Protein AF-0000000074540318 (afdb_homodimer)

Organism: Archaeoglobus fulgidus (strain ATCC 49558 / DSM 4304 / JCM 9628 / NBRC 100126 / VC-16) (NCBI:txid224325)

Solvent-accessible surface area (backbone atoms only — not comparable to full-atom values): 67416 Å² total; per-residue (Å²): 85,68,47,46,51,50,55,32,43,54,55,41,42,74,72,72,42,53,52,54,61,56,44,76,22,81,45,58,67,48,43,40,53,49,42,64,71,68,35,70,42,22,25,42,31,48,32,34,82,81,57,82,61,42,70,82,70,64,23,58,45,71,75,38,68,46,64,68,49,42,45,53,50,45,54,56,34,54,66,41,86,73,43,70,27,36,30,44,27,55,61,73,80,90,49,50,46,24,31,42,28,33,26,63,40,97,45,56,34,48,30,36,38,38,30,40,37,66,61,38,38,75,66,60,62,34,59,30,56,38,54,63,70,58,50,70,66,54,36,49,48,40,53,61,67,26,77,62,31,52,51,37,74,51,44,97,90,40,40,30,24,59,67,41,53,34,49,53,56,50,47,45,42,55,51,35,65,76,61,31,48,40,33,35,40,31,56,43,24,31,25,28,71,75,40,53,36,34,66,31,47,43,36,29,35,45,89,68,82,81,72,90,67,89,76,61,85,58,65,63,74,80,64,50,53,21,37,30,35,34,39,33,43,88,49,61,87,38,52,24,12,18,20,54,51,39,24,59,72,52,52,37,78,46,49,66,36,36,17,24,74,86,44,64,60,50,99,88,30,61,31,27,62,40,77,68,68,46,86,66,81,46,41,29,36,38,37,39,44,59,50,90,55,39,54,62,51,52,50,42,37,46,75,63,57,32,45,32,37,31,32,36,34,54,66,27,64,92,49,41,72,68,14,37,53,53,46,53,49,47,48,51,54,27,59,74,60,65,28,46,38,35,8,40,42,21,33,29,39,39,28,46,80,53,12,46,49,50,41,48,61,93,73,74,88,50,33,69,28,32,36,19,37,42,18,39,36,30,63,58,52,55,54,55,43,53,79,33,25,73,60,22,31,34,39,37,40,13,26,26,69,32,74,59,42,39,72,54,36,50,51,56,44,45,73,66,34,86,56,32,55,23,38,38,34,41,38,72,75,72,94,49,38,39,53,40,44,51,51,49,46,69,46,88,54,52,41,34,37,30,66,44,67,67,68,72,88,69,87,51,86,40,95,40,72,53,48,43,66,59,42,73,56,55,52,49,50,22,44,30,62,76,30,25,37,26,72,36,89,45,71,67,50,44,52,44,34,45,44,44,61,59,44,34,58,59,32,86,49,56,25,34,39,39,38,18,59,34,64,62,54,23,39,44,32,50,34,33,34,51,74,60,76,37,38,73,30,63,76,43,70,69,49,48,55,53,50,57,69,46,31,48,89,62,59,84,88,51,74,42,28,56,41,45,64,27,30,72,67,62,33,56,67,42,60,61,53,50,52,52,48,50,69,70,29,85,51,35,19,31,36,42,34,36,64,49,63,74,27,41,74,72,73,45,50,76,53,49,79,56,72,75,49,78,44,22,58,34,30,21,45,72,45,67,46,72,71,43,35,54,42,48,53,46,24,34,61,33,41,36,39,70,23,65,38,53,52,57,37,41,53,27,47,42,36,38,38,46,34,34,58,57,77,100,87,68,46,46,51,50,55,32,44,52,55,41,42,74,73,72,42,52,53,55,62,56,44,76,21,80,45,57,66,48,43,39,54,49,42,63,70,68,37,70,42,22,26,41,31,50,31,33,84,81,56,81,60,42,68,83,72,65,22,56,44,70,75,38,68,48,65,68,50,42,45,53,48,44,53,57,34,55,65,39,87,73,43,69,24,34,32,42,24,57,62,73,79,88,46,52,48,24,30,43,28,33,28,63,40,95,44,58,32,49,32,36,36,39,31,42,36,66,60,39,37,75,65,61,61,33,58,30,55,38,56,62,69,59,51,72,67,54,36,50,48,42,53,60,68,26,75,61,31,52,52,38,72,50,45,97,90,38,40,30,25,59,67,40,52,34,50,53,53,49,47,44,43,53,52,35,65,75,61,30,49,40,32,34,40,30,57,42,24,32,26,28,69,74,39,52,36,33,68,30,45,44,35,28,35,45,88,67,84,83,72,89,69,88,76,63,86,58,63,63,74,79,63,49,54,20,36,30,32,34,41,32,44,86,51,59,87,38,53,24,12,18,20,52,51,39,26,61,73,51,52,36,78,48,48,66,37,36,17,25,74,88,45,63,60,50,97,86,30,62,32,28,64,38,77,68,67,45,88,66,81,44,40,29,36,39,37,40,45,59,49,87,54,40,52,62,51,51,51,43,37,46,74,61,58,32,46,32,38,31,32,39,35,55,64,26,66,91,48,41,73,68,14,37,52,54,46,52,50,47,48,51,53,26,59,75,59,65,28,45,39,35,8,41,42,21,32,29,39,38,29,48,82,53,11,48,49,50,39,48,61,93,74,73,89,50,34,70,26,31,35,19,37,42,17,40,36,31,64,57,52,54,54,57,44,52,80,34,26,73,59,21,30,33,38,38,40,14,25,26,68,31,73,59,42,39,71,53,36,50,50,54,44,46,74,66,34,85,56,32,55,21,40,39,32,41,38,71,77,72,94,49,37,38,54,40,44,52,51,49,47,70,47,86,54,52,42,35,37,31,64,45,65,69,66,70,86,68,88,56,86,39,95,40,72,53,48,44,66,59,41,73,57,55,51,48,50,22,44,31,62,75,30,24,37,28,74,37,88,46,71,66,50,44,52,45,34,45,44,44,60,58,44,34,58,59,32,86,50,57,24,34,39,38,37,17,58,32,64,63,55,23,40,42,32,50,34,33,34,50,75,61,75,38,37,74,28,63,77,43,69,68,49,48,55,52,50,57,69,46,31,47,88,61,60,82,89,49,75,44,29,56,42,44,64,27,30,72,67,60,33,56,66,42,61,61,53,50,52,51,47,50,70,69,28,86,50,35,20,30,36,41,33,37,63,51,63,75,29,39,75,72,73,46,51,76,53,49,78,56,70,75,49,79,46,24,59,36,32,20,44,71,45,68,46,69,71,42,36,53,42,48,54,45,24,34,61,33,40,36,38,72,24,67,38,53,52,56,37,42,52,27,48,42,38,38,38,45,34,34,57,56,76,99

Structure (mmCIF, N/CA/C/O backbone):
data_AF-0000000074540318-model_v1
#
loop_
_entity.id
_entity.type
_entity.pdbx_description
1 polymer 'acetate--CoA ligase (ADP-forming)'
#
loop_
_atom_site.group_PDB
_atom_site.id
_atom_site.type_symbol
_atom_site.label_atom_id
_atom_site.label_alt_id
_atom_site.label_comp_id
_atom_site.label_asym_id
_atom_site.label_entity_id
_atom_site.label_seq_id
_atom_site.pdbx_PDB_ins_code
_atom_site.Cartn_x
_atom_site.Cartn_y
_atom_site.Cartn_z
_atom_site.occupancy
_atom_site.B_iso_or_equiv
_atom_site.auth_seq_id
_atom_site.auth_comp_id
_atom_site.auth_asym_id
_atom_site.auth_atom_id
_atom_site.pdbx_PDB_model_num
ATOM 1 N N . MET A 1 1 ? -36.125 20.5 12.312 1 86.62 1 MET A N 1
ATOM 2 C CA . MET A 1 1 ? -36.188 21.875 12.773 1 86.62 1 MET A CA 1
ATOM 3 C C . MET A 1 1 ? -34.812 22.375 13.211 1 86.62 1 MET A C 1
ATOM 5 O O . MET A 1 1 ? -34.125 21.734 14.008 1 86.62 1 MET A O 1
ATOM 9 N N . LEU A 1 2 ? -34.438 23.438 12.648 1 88.69 2 LEU A N 1
ATOM 10 C CA . LEU A 1 2 ? -33.188 24.094 13.055 1 88.69 2 LEU A CA 1
ATOM 11 C C . LEU A 1 2 ? -33.406 24.953 14.305 1 88.69 2 LEU A C 1
ATOM 13 O O . LEU A 1 2 ? -34.312 25.781 14.336 1 88.69 2 LEU A O 1
ATOM 17 N N . LEU A 1 3 ? -32.625 24.672 15.273 1 91.62 3 LEU A N 1
ATOM 18 C CA . LEU A 1 3 ? -32.719 25.453 16.5 1 91.62 3 LEU A CA 1
ATOM 19 C C . LEU A 1 3 ? -31.922 26.75 16.375 1 91.62 3 LEU A C 1
ATOM 21 O O . LEU A 1 3 ? -30.906 26.781 15.695 1 91.62 3 LEU A O 1
ATOM 25 N N . LEU A 1 4 ? -32.469 27.703 17.031 1 90.62 4 LEU A N 1
ATOM 26 C CA . LEU A 1 4 ? -31.641 28.891 17.172 1 90.62 4 LEU A CA 1
ATOM 27 C C . LEU A 1 4 ? -30.469 28.641 18.094 1 90.62 4 LEU A C 1
ATOM 29 O O . LEU A 1 4 ? -30.484 27.688 18.891 1 90.62 4 LEU A O 1
ATOM 33 N N . GLU A 1 5 ? -29.469 29.453 18.031 1 91.5 5 GLU A N 1
ATOM 34 C CA . GLU A 1 5 ? -28.234 29.203 18.781 1 91.5 5 GLU A CA 1
ATOM 35 C C . GLU A 1 5 ? -28.5 29.172 20.281 1 91.5 5 GLU A C 1
ATOM 37 O O . GLU A 1 5 ? -27.953 28.328 21 1 91.5 5 GLU A O 1
ATOM 42 N N . HIS A 1 6 ? -29.328 30.141 20.812 1 92.38 6 HIS A N 1
ATOM 43 C CA . HIS A 1 6 ? -29.609 30.156 22.234 1 92.38 6 HIS A CA 1
ATOM 44 C C . HIS A 1 6 ? -30.375 28.922 22.672 1 92.38 6 HIS A C 1
ATOM 46 O O . HIS A 1 6 ? -30.188 28.422 23.781 1 92.38 6 HIS A O 1
ATOM 52 N N . GLU A 1 7 ? -31.203 28.391 21.828 1 95 7 GLU A N 1
ATOM 53 C CA . GLU A 1 7 ? -31.922 27.156 22.109 1 95 7 GLU A CA 1
ATOM 54 C C . GLU A 1 7 ? -30.969 25.953 22.125 1 95 7 GLU A C 1
ATOM 56 O O . GLU A 1 7 ? -31.109 25.062 22.969 1 95 7 GLU A O 1
ATOM 61 N N . SER A 1 8 ? -30.125 25.969 21.109 1 95.31 8 SER A N 1
ATOM 62 C CA . SER A 1 8 ? -29.125 24.891 21.031 1 95.31 8 SER A CA 1
ATOM 63 C C . SER A 1 8 ? -28.266 24.844 22.281 1 95.31 8 SER A C 1
ATOM 65 O O . SER A 1 8 ? -28.047 23.766 22.844 1 95.31 8 SER A O 1
ATOM 67 N N . LYS A 1 9 ? -27.781 25.938 22.734 1 96.19 9 LYS A N 1
ATOM 68 C CA . LYS A 1 9 ? -26.906 25.984 23.922 1 96.19 9 LYS A CA 1
ATOM 69 C C . LYS A 1 9 ? -27.672 25.625 25.188 1 96.19 9 LYS A C 1
ATOM 71 O O . LYS A 1 9 ? -27.141 24.938 26.062 1 96.19 9 LYS A O 1
ATOM 76 N N . 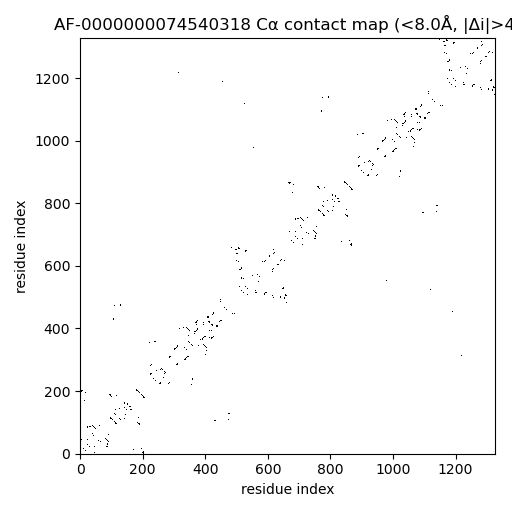ALA A 1 10 ? -28.891 26.094 25.281 1 95.62 10 ALA A N 1
ATOM 77 C CA . ALA A 1 10 ? -29.719 25.719 26.422 1 95.62 10 ALA A CA 1
ATOM 78 C C . ALA A 1 10 ? -29.906 24.203 26.469 1 95.62 10 ALA A C 1
ATOM 80 O O . ALA A 1 10 ? -29.891 23.594 27.547 1 95.62 10 ALA A O 1
ATOM 81 N N . LEU A 1 11 ? -30.109 23.688 25.344 1 96.19 11 LEU A N 1
ATOM 82 C CA . LEU A 1 11 ? -30.281 22.234 25.219 1 96.19 11 LEU A CA 1
ATOM 83 C C . LEU A 1 11 ? -29.031 21.516 25.703 1 96.19 11 LEU A C 1
ATOM 85 O O . LEU A 1 11 ? -29.109 20.531 26.453 1 96.19 11 LEU A O 1
ATOM 89 N N . LEU A 1 12 ? -27.875 21.922 25.281 1 97.31 12 LEU A N 1
ATOM 90 C CA . LEU A 1 12 ? -26.609 21.312 25.672 1 97.31 12 LEU A CA 1
ATOM 91 C C . LEU A 1 12 ? -26.406 21.422 27.172 1 97.31 12 LEU A C 1
ATOM 93 O O . LEU A 1 12 ? -25.938 20.469 27.812 1 97.31 12 LEU A O 1
ATOM 97 N N . GLU A 1 13 ? -26.734 22.547 27.734 1 96.62 13 GLU A N 1
ATOM 98 C CA . GLU A 1 13 ? -26.547 22.797 29.172 1 96.62 13 GLU A CA 1
ATOM 99 C C . GLU A 1 13 ? -27.422 21.859 30 1 96.62 13 GLU A C 1
ATOM 101 O O . GLU A 1 13 ? -27.031 21.469 31.109 1 96.62 13 GLU A O 1
ATOM 106 N N . LYS A 1 14 ? -28.516 21.516 29.484 1 96.38 14 LYS A N 1
ATOM 107 C CA . LYS A 1 14 ? -29.375 20.547 30.141 1 96.38 14 LYS A CA 1
ATOM 108 C C . LYS A 1 14 ? -28.641 19.25 30.406 1 96.38 14 LYS A C 1
ATOM 110 O O . LYS A 1 14 ? -28.969 18.516 31.344 1 96.38 14 LYS A O 1
ATOM 115 N N . TYR A 1 15 ? -27.734 18.953 29.641 1 96.56 15 TYR A N 1
ATOM 116 C CA . TYR A 1 15 ? -27.016 17.688 29.75 1 96.56 15 TYR A CA 1
ATOM 117 C C . TYR A 1 15 ? -25.625 17.906 30.344 1 96.56 15 TYR A C 1
ATOM 119 O O . TYR A 1 15 ? -24.75 17.031 30.219 1 96.56 15 TYR A O 1
ATOM 127 N N . GLY A 1 16 ? -25.344 19.031 30.875 1 95.44 16 GLY A N 1
ATOM 128 C CA . GLY A 1 16 ? -24.109 19.297 31.578 1 95.44 16 GLY A CA 1
ATOM 129 C C . GLY A 1 16 ? -22.969 19.719 30.672 1 95.44 16 GLY A C 1
ATOM 130 O O . GLY A 1 16 ? -21.812 19.672 31.062 1 95.44 16 GLY A O 1
ATOM 131 N N . ILE A 1 17 ? -23.266 20.062 29.469 1 97.06 17 ILE A N 1
ATOM 132 C CA . ILE A 1 17 ? -22.234 20.562 28.562 1 97.06 17 ILE A CA 1
ATOM 133 C C . ILE A 1 17 ? -22.094 22.062 28.734 1 97.06 17 ILE A C 1
ATOM 135 O O . ILE A 1 17 ? -23.078 22.812 28.578 1 97.06 17 ILE A O 1
ATOM 139 N N . LYS A 1 18 ? -20.922 22.469 29.031 1 96.19 18 LYS A N 1
ATOM 140 C CA . LYS A 1 18 ? -20.672 23.875 29.266 1 96.19 18 LYS A CA 1
ATOM 141 C C . LYS A 1 18 ? -20.672 24.672 27.953 1 96.19 18 LYS A C 1
ATOM 143 O O . LYS A 1 18 ? -20 24.281 27 1 96.19 18 LYS A O 1
ATOM 148 N N . THR A 1 19 ? -21.422 25.75 27.906 1 96.38 19 THR A N 1
ATOM 149 C CA . THR A 1 19 ? -21.469 26.641 26.75 1 96.38 19 THR A CA 1
ATOM 150 C C . THR A 1 19 ? -21.234 28.094 27.156 1 96.38 19 THR A C 1
ATOM 152 O O . THR A 1 19 ? -21.219 28.406 28.344 1 96.38 19 THR A O 1
ATOM 155 N N . ALA A 1 20 ? -20.938 28.891 26.141 1 93.12 20 ALA A N 1
ATOM 156 C CA . ALA A 1 20 ? -20.953 30.328 26.391 1 93.12 20 ALA A CA 1
ATOM 157 C C . ALA A 1 20 ? -22.375 30.828 26.656 1 93.12 20 ALA A C 1
ATOM 159 O O . ALA A 1 20 ? -23.297 30.516 25.906 1 93.12 20 ALA A O 1
ATOM 160 N N . LYS A 1 21 ? -22.547 31.484 27.75 1 91 21 LYS A N 1
ATOM 161 C CA . LYS A 1 21 ? -23.859 32.062 28.031 1 91 21 LYS A CA 1
ATOM 162 C C . LYS A 1 21 ? -24.391 32.812 26.797 1 91 21 LYS A C 1
ATOM 164 O O . LYS A 1 21 ? -23.656 33.469 26.094 1 91 21 LYS A O 1
ATOM 169 N N . CYS A 1 22 ? -25.609 32.594 26.516 1 92.88 22 CYS A N 1
ATOM 170 C CA . CYS A 1 22 ? -26.219 33.156 25.328 1 92.88 22 CYS A CA 1
ATOM 171 C C . CYS A 1 22 ? -27.594 33.688 25.625 1 92.88 22 CYS A C 1
ATOM 173 O O . CYS A 1 22 ? -28.516 32.969 26 1 92.88 22 CYS A O 1
ATOM 175 N N . ILE A 1 23 ? -27.75 34.969 25.453 1 94.94 23 ILE A N 1
ATOM 176 C CA . ILE A 1 23 ? -29.031 35.625 25.703 1 94.94 23 ILE A CA 1
ATOM 177 C C . ILE A 1 23 ? -29.594 36.188 24.406 1 94.94 23 ILE A C 1
ATOM 179 O O . ILE A 1 23 ? -28.969 37.031 23.75 1 94.94 23 ILE A O 1
ATOM 183 N N . PHE A 1 24 ? -30.719 35.688 24.094 1 96 24 PHE A N 1
ATOM 184 C CA . PHE A 1 24 ? -31.406 36.125 22.891 1 96 24 PHE A CA 1
ATOM 185 C C . PHE A 1 24 ? -32.156 37.438 23.156 1 96 24 PHE A C 1
ATOM 187 O O . PHE A 1 24 ? -32.969 37.531 24.094 1 96 24 PHE A O 1
ATOM 194 N N . CYS A 1 25 ? -31.953 38.438 22.266 1 97 25 CYS A N 1
ATOM 195 C CA . CYS A 1 25 ? -32.562 39.75 22.438 1 97 25 CYS A CA 1
ATOM 196 C C . CYS A 1 25 ? -33.281 40.156 21.172 1 97 25 CYS A C 1
ATOM 198 O O . CYS A 1 25 ? -32.75 40.062 20.062 1 97 25 CYS A O 1
ATOM 200 N N . GLU A 1 26 ? -34.438 40.719 21.359 1 94.81 26 GLU A N 1
ATOM 201 C CA . GLU A 1 26 ? -35.25 41.188 20.234 1 94.81 26 GLU A CA 1
ATOM 202 C C . GLU A 1 26 ? -35.188 42.719 20.109 1 94.81 26 GLU A C 1
ATOM 204 O O . GLU A 1 26 ? -35.594 43.25 19.078 1 94.81 26 GLU A O 1
ATOM 209 N N . THR A 1 27 ? -34.781 43.344 21.219 1 95.19 27 THR A N 1
ATOM 210 C CA . THR A 1 27 ? -34.75 44.812 21.219 1 95.19 27 THR A CA 1
ATOM 211 C C . THR A 1 27 ? -33.375 45.312 21.672 1 95.19 27 THR A C 1
ATOM 213 O O . THR A 1 27 ? -32.625 44.562 22.297 1 95.19 27 THR A O 1
ATOM 216 N N . GLU A 1 28 ? -33.188 46.531 21.344 1 95.75 28 GLU A N 1
ATOM 217 C CA . GLU A 1 28 ? -31.953 47.188 21.719 1 95.75 28 GLU A CA 1
ATOM 218 C C . GLU A 1 28 ? -31.797 47.25 23.25 1 95.75 28 GLU A C 1
ATOM 220 O O . GLU A 1 28 ? -30.703 47 23.766 1 95.75 28 GLU A O 1
ATOM 225 N N . GLU A 1 29 ? -32.844 47.531 23.906 1 95.69 29 GLU A N 1
ATOM 226 C CA . GLU A 1 29 ? -32.812 47.625 25.359 1 95.69 29 GLU A CA 1
ATOM 227 C C . GLU A 1 29 ? -32.5 46.281 26 1 95.69 29 GLU A C 1
ATOM 229 O O . GLU A 1 29 ? -31.766 46.219 26.984 1 95.69 29 GLU A O 1
ATOM 234 N N . GLN A 1 30 ? -33 45.344 25.453 1 96.5 30 GLN A N 1
ATOM 235 C CA . GLN A 1 30 ? -32.75 44 25.953 1 96.5 30 GLN A CA 1
ATOM 236 C C . GLN A 1 30 ? -31.266 43.625 25.766 1 96.5 30 GLN A C 1
ATOM 238 O O . GLN A 1 30 ? -30.672 43 26.641 1 96.5 30 GLN A O 1
ATOM 243 N N . ALA A 1 31 ? -30.719 43.969 24.672 1 97.44 31 ALA A N 1
ATOM 244 C CA . ALA A 1 31 ? -29.328 43.688 24.375 1 97.44 31 ALA A CA 1
ATOM 245 C C . ALA A 1 31 ? -28.391 44.406 25.359 1 97.44 31 ALA A C 1
ATOM 247 O O . ALA A 1 31 ? -27.406 43.812 25.812 1 97.44 31 ALA A O 1
ATOM 248 N N . VAL A 1 32 ? -28.734 45.625 25.625 1 97 32 VAL A N 1
ATOM 249 C CA . VAL A 1 32 ? -27.953 46.375 26.578 1 97 32 VAL A CA 1
ATOM 250 C C . VAL A 1 32 ? -28.031 45.75 27.953 1 97 32 VAL A C 1
ATOM 252 O O . VAL A 1 32 ? -27.031 45.625 28.656 1 97 32 VAL A O 1
ATOM 255 N N . LYS A 1 33 ? -29.219 45.406 28.359 1 96.88 33 LYS A N 1
ATOM 256 C CA . LYS A 1 33 ? -29.406 44.75 29.656 1 96.88 33 LYS A CA 1
ATOM 257 C C . LYS A 1 33 ? -28.609 43.438 29.719 1 96.88 33 LYS A C 1
ATOM 259 O O . LYS A 1 33 ? -27.984 43.156 30.75 1 96.88 33 LYS A O 1
ATOM 264 N N . ALA A 1 34 ? -28.703 42.719 28.703 1 96.75 34 ALA A N 1
ATOM 265 C CA . ALA A 1 34 ? -27.984 41.438 28.625 1 96.75 34 ALA A CA 1
ATOM 266 C C . ALA A 1 34 ? -26.469 41.656 28.734 1 96.75 34 ALA A C 1
ATOM 268 O O . ALA A 1 34 ? -25.781 40.938 29.422 1 96.75 34 ALA A O 1
ATOM 269 N N . ALA A 1 35 ? -25.938 42.594 28.062 1 97 35 ALA A N 1
ATOM 270 C CA . ALA A 1 35 ? -24.516 42.906 28.062 1 97 35 ALA A CA 1
ATOM 271 C C . ALA A 1 35 ? -24.047 43.281 29.469 1 97 35 ALA A C 1
ATOM 273 O O . ALA A 1 35 ? -22.953 42.875 29.891 1 97 35 ALA A O 1
ATOM 274 N N . LYS A 1 36 ? -24.875 44.031 30.156 1 95.62 36 LYS A N 1
ATOM 275 C CA . LYS A 1 36 ? -24.547 44.438 31.531 1 95.62 36 LYS A CA 1
ATOM 276 C C . LYS A 1 36 ? -24.531 43.219 32.469 1 95.62 36 LYS A C 1
ATOM 278 O O . LYS A 1 36 ? -23.688 43.125 33.344 1 95.62 36 LYS A O 1
ATOM 283 N N . GLU A 1 37 ? -25.453 42.406 32.219 1 94.94 37 GLU A N 1
ATOM 284 C CA . GLU A 1 37 ? -25.531 41.188 33 1 94.94 37 GLU A CA 1
ATOM 285 C C . GLU A 1 37 ? -24.312 40.312 32.812 1 94.94 37 GLU A C 1
ATOM 287 O O . GLU A 1 37 ? -23.781 39.75 33.75 1 94.94 37 GLU A O 1
ATOM 292 N N . ILE A 1 38 ? -23.844 40.125 31.625 1 94.31 38 ILE A N 1
ATOM 293 C CA . ILE A 1 38 ? -22.734 39.25 31.25 1 94.31 38 ILE A CA 1
ATOM 294 C C . ILE A 1 38 ? -21.406 39.906 31.625 1 94.31 38 ILE A C 1
ATOM 296 O O . ILE A 1 38 ? -20.484 39.25 32.094 1 94.31 38 ILE A O 1
ATOM 300 N N . GLY A 1 39 ? -21.359 41.188 31.453 1 94.12 39 GLY A N 1
ATOM 301 C CA . GLY A 1 39 ? -20.125 41.938 31.641 1 94.12 39 GLY A CA 1
ATOM 302 C C . GLY A 1 39 ? -19.344 42.156 30.359 1 94.12 39 GLY A C 1
ATOM 303 O O . GLY A 1 39 ? -19.219 41.219 29.547 1 94.12 39 GLY A O 1
ATOM 304 N N . PHE A 1 40 ? -18.797 43.312 30.109 1 93.31 40 PHE A N 1
ATOM 305 C CA . PHE A 1 40 ? -18.062 43.656 28.906 1 93.31 40 PHE A CA 1
ATOM 306 C C . PHE A 1 40 ? -16.656 43.094 28.938 1 93.31 40 PHE A C 1
ATOM 308 O O . PHE A 1 40 ? -16.078 42.906 30.016 1 93.31 40 PHE A O 1
ATOM 315 N N . PRO A 1 41 ? -15.906 42.719 27.875 1 94.88 41 PRO A N 1
ATOM 316 C CA . PRO A 1 41 ? -16.484 42.844 26.531 1 94.88 41 PRO A CA 1
ATOM 317 C C . PRO A 1 41 ? -17.422 41.688 26.188 1 94.88 41 PRO A C 1
ATOM 319 O O . PRO A 1 41 ? -17.312 40.594 26.766 1 94.88 41 PRO A O 1
ATOM 322 N N . VAL A 1 42 ? -18.375 41.969 25.281 1 95.81 42 VAL A N 1
ATOM 323 C CA . VAL A 1 42 ? -19.328 40.938 24.891 1 95.81 42 VAL A CA 1
ATOM 324 C C . VAL A 1 42 ? -19.234 40.688 23.391 1 95.81 42 VAL A C 1
ATOM 326 O O . VAL A 1 42 ? -18.594 41.438 22.656 1 95.81 42 VAL A O 1
ATOM 329 N N . VAL A 1 43 ? -19.734 39.5 22.984 1 95.25 43 VAL A N 1
ATOM 330 C CA . VAL A 1 43 ? -19.875 39.125 21.578 1 95.25 43 VAL A CA 1
ATOM 331 C C . VAL A 1 43 ? -21.359 39.188 21.188 1 95.25 43 VAL A C 1
ATOM 333 O O . VAL A 1 43 ? -22.234 38.75 21.938 1 95.25 43 VAL A O 1
ATOM 336 N N . MET A 1 44 ? -21.641 39.781 20.078 1 95.38 44 MET A N 1
ATOM 337 C CA . MET A 1 44 ? -23 39.875 19.578 1 95.38 44 MET A CA 1
ATOM 338 C C . MET A 1 44 ? -23.125 39.188 18.219 1 95.38 44 MET A C 1
ATOM 340 O O . MET A 1 44 ? -22.297 39.406 17.328 1 95.38 44 MET A O 1
ATOM 344 N N . LYS A 1 45 ? -24.094 38.281 18.109 1 94.06 45 LYS A N 1
ATOM 345 C CA . LYS A 1 45 ? -24.312 37.5 16.891 1 94.06 45 LYS A CA 1
ATOM 346 C C . LYS A 1 45 ? -25.766 37.625 16.422 1 94.06 45 LYS A C 1
ATOM 348 O O . LYS A 1 45 ? -26.688 37.594 17.234 1 94.06 45 LYS A O 1
ATOM 353 N N . VAL A 1 46 ? -25.891 37.719 15.148 1 93.31 46 VAL A N 1
ATOM 354 C CA . VAL A 1 46 ? -27.25 37.75 14.594 1 93.31 46 VAL A CA 1
ATOM 355 C C . VAL A 1 46 ? -27.891 36.375 14.781 1 93.31 46 VAL A C 1
ATOM 357 O O . VAL A 1 46 ? -27.219 35.344 14.719 1 93.31 46 VAL A O 1
ATOM 360 N N . ALA A 1 47 ? -29.125 36.375 15.102 1 91.94 47 ALA A N 1
ATOM 361 C CA . ALA A 1 47 ? -29.891 35.125 15.266 1 91.94 47 ALA A CA 1
ATOM 362 C C . ALA A 1 47 ? -31.016 35.031 14.242 1 91.94 47 ALA A C 1
ATOM 364 O O . ALA A 1 47 ? -31.781 36 14.062 1 91.94 47 ALA A O 1
ATOM 365 N N . GLY A 1 48 ? -31.047 33.938 13.547 1 88.06 48 GLY A N 1
ATOM 366 C CA . GLY A 1 48 ? -32.094 33.656 12.57 1 88.06 48 GLY A CA 1
ATOM 367 C C . GLY A 1 48 ? -32.031 32.219 12.047 1 88.06 48 GLY A C 1
ATOM 368 O O . GLY A 1 48 ? -30.938 31.688 11.812 1 88.06 48 GLY A O 1
ATOM 369 N N . ARG A 1 49 ? -33.125 31.562 11.766 1 81.31 49 ARG A N 1
ATOM 370 C CA . ARG A 1 49 ? -33.219 30.156 11.359 1 81.31 49 ARG A CA 1
ATOM 371 C C . ARG A 1 49 ? -32.781 29.984 9.914 1 81.31 49 ARG A C 1
ATOM 373 O O . ARG A 1 49 ? -32.406 28.891 9.508 1 81.31 49 ARG A O 1
ATOM 380 N N . GLU A 1 50 ? -32.75 31.094 9.25 1 80.19 50 GLU A N 1
ATOM 381 C CA . GLU A 1 50 ? -32.375 31.016 7.832 1 80.19 50 GLU A CA 1
ATOM 382 C C . GLU A 1 50 ? -30.969 31.5 7.59 1 80.19 50 GLU A C 1
ATOM 384 O O . GLU A 1 50 ? -30.484 31.5 6.453 1 80.19 50 GLU A O 1
ATOM 389 N N . ILE A 1 51 ? -30.359 31.984 8.672 1 78.94 51 ILE A N 1
ATOM 390 C CA . ILE A 1 51 ? -28.984 32.469 8.578 1 78.94 51 ILE A CA 1
ATOM 391 C C . ILE A 1 51 ? -28.016 31.391 9.047 1 78.94 51 ILE A C 1
ATOM 393 O O . ILE A 1 51 ? -27.781 31.25 10.25 1 78.94 51 ILE A O 1
ATOM 397 N N . VAL A 1 52 ? -27.453 30.656 8.117 1 68.44 52 VAL A N 1
ATOM 398 C CA . VAL A 1 52 ? -26.641 29.5 8.461 1 68.44 52 VAL A CA 1
ATOM 399 C C . VAL A 1 52 ? -25.188 29.938 8.711 1 68.44 52 VAL A C 1
ATOM 401 O O . VAL A 1 52 ? -24.594 29.578 9.727 1 68.44 52 VAL A O 1
ATOM 404 N N . HIS A 1 53 ? -24.562 30.688 7.859 1 70.75 53 HIS A N 1
ATOM 405 C CA . HIS A 1 53 ? -23.188 31.141 7.988 1 70.75 53 HIS A CA 1
ATOM 406 C C . HIS A 1 53 ? -23.109 32.594 8.453 1 70.75 53 HIS A C 1
ATOM 408 O O . HIS A 1 53 ? -22.938 33.5 7.633 1 70.75 53 HIS A O 1
ATOM 414 N N . LYS A 1 54 ? -23.078 32.719 9.789 1 74.19 54 LYS A N 1
ATOM 415 C CA . LYS A 1 54 ? -23.203 34.031 10.391 1 74.19 54 LYS A CA 1
ATOM 416 C C . LYS A 1 54 ? -21.984 34.906 10.047 1 74.19 54 LYS A C 1
ATOM 418 O O . LYS A 1 54 ? -22.125 36.094 9.766 1 74.19 54 LYS A O 1
ATOM 423 N N . SER A 1 55 ? -20.844 34.25 10.031 1 71.88 55 SER A N 1
ATOM 424 C CA . SER A 1 55 ? -19.609 35 9.781 1 71.88 55 SER A CA 1
ATOM 425 C C . SER A 1 55 ? -19.578 35.531 8.344 1 71.88 55 SER A C 1
ATOM 427 O O . SER A 1 55 ? -19.078 36.656 8.094 1 71.88 55 SER A O 1
ATOM 429 N N . ASP A 1 56 ? -20.188 34.875 7.445 1 70.62 56 ASP A N 1
ATOM 430 C CA . ASP A 1 56 ? -20.141 35.219 6.027 1 70.62 56 ASP A CA 1
ATOM 431 C C . ASP A 1 56 ? -20.984 36.469 5.746 1 70.62 56 ASP A C 1
ATOM 433 O O . ASP A 1 56 ? -20.703 37.219 4.801 1 70.62 56 ASP A O 1
ATOM 437 N N . VAL A 1 57 ? -21.891 36.719 6.68 1 71.88 57 VAL A N 1
ATOM 438 C CA . VAL A 1 57 ? -22.781 37.875 6.449 1 71.88 57 VAL A CA 1
ATOM 439 C C . VAL A 1 57 ? -22.438 39 7.418 1 71.88 57 VAL A C 1
ATOM 441 O O . VAL A 1 57 ? -23.234 39.906 7.602 1 71.88 57 VAL A O 1
ATOM 444 N N . GLY A 1 58 ? -21.312 38.812 8.117 1 79.56 58 GLY A N 1
ATOM 445 C CA . GLY A 1 58 ? -20.906 39.812 9.086 1 79.56 58 GLY A CA 1
ATOM 446 C C . GLY A 1 58 ? -21.75 39.812 10.336 1 79.56 58 GLY A C 1
ATOM 447 O O . GLY A 1 58 ? -21.938 40.875 10.969 1 79.56 58 GLY A O 1
ATOM 448 N N . GLY A 1 59 ? -22.297 38.75 10.578 1 87.12 59 GLY A N 1
ATOM 449 C CA . GLY A 1 59 ? -23.266 38.656 11.648 1 87.12 59 GLY A CA 1
ATOM 450 C C . GLY A 1 59 ? -22.641 38.375 13 1 87.12 59 GLY A C 1
ATOM 451 O O . GLY A 1 59 ? -23.359 38.094 13.969 1 87.12 59 GLY A O 1
ATOM 452 N N . VAL A 1 60 ? -21.359 38.344 13.062 1 89.12 60 VAL A N 1
ATOM 453 C CA . VAL A 1 60 ? -20.672 38.094 14.32 1 89.12 60 VAL A CA 1
ATOM 454 C C . VAL A 1 60 ? -19.75 39.281 14.641 1 89.12 60 VAL A C 1
ATOM 456 O O . VAL A 1 60 ? -18.844 39.594 13.867 1 89.12 60 VAL A O 1
ATOM 459 N N . ILE A 1 61 ? -19.953 39.938 15.664 1 91.75 61 ILE A N 1
ATOM 460 C CA . ILE A 1 61 ? -19.141 41.062 16.078 1 91.75 61 ILE A CA 1
ATOM 461 C C . ILE A 1 61 ? -18.5 40.781 17.422 1 91.75 61 ILE A C 1
ATOM 463 O O . ILE A 1 61 ? -19.188 40.531 18.406 1 91.75 61 ILE A O 1
ATOM 467 N N . LEU A 1 62 ? -17.281 40.875 17.453 1 90.06 62 LEU A N 1
ATOM 468 C CA . LEU A 1 62 ? -16.516 40.562 18.656 1 90.06 62 LEU A CA 1
ATOM 469 C C . LEU A 1 62 ? -16.125 41.844 19.391 1 90.06 62 LEU A C 1
ATOM 471 O O . LEU A 1 62 ? -16.219 42.938 18.844 1 90.06 62 LEU A O 1
ATOM 475 N N . ASN A 1 63 ? -15.75 41.75 20.609 1 92.12 63 ASN A N 1
ATOM 476 C CA . ASN A 1 63 ? -15.094 42.75 21.422 1 92.12 63 ASN A CA 1
ATOM 477 C C . ASN A 1 63 ? -15.938 44.031 21.531 1 92.12 63 ASN A C 1
ATOM 479 O O . ASN A 1 63 ? -15.438 45.125 21.328 1 92.12 63 ASN A O 1
ATOM 483 N N . VAL A 1 64 ? -17.203 43.844 21.766 1 94 64 VAL A N 1
ATOM 484 C CA . VAL A 1 64 ? -18.062 45 22.047 1 94 64 VAL A CA 1
ATOM 485 C C . VAL A 1 64 ? -17.875 45.438 23.484 1 94 64 VAL A C 1
ATOM 487 O O . VAL A 1 64 ? -18.172 44.688 24.422 1 94 64 VAL A O 1
ATOM 490 N N . LYS A 1 65 ? -17.578 46.625 23.719 1 94.62 65 LYS A N 1
ATOM 491 C CA . LYS A 1 65 ? -17 47 25 1 94.62 65 LYS A CA 1
ATOM 492 C C . LYS A 1 65 ? -17.906 47.969 25.766 1 94.62 65 LYS A C 1
ATOM 494 O O . LYS A 1 65 ? -17.672 48.25 26.953 1 94.62 65 LYS A O 1
ATOM 499 N N . SER A 1 66 ? -18.984 48.594 25.125 1 95.31 66 SER A N 1
ATOM 500 C CA . SER A 1 66 ? -19.781 49.625 25.812 1 95.31 66 SER A CA 1
ATOM 501 C C . SER A 1 66 ? -21.25 49.5 25.422 1 95.31 66 SER A C 1
ATOM 503 O O . SER A 1 66 ? -21.609 48.844 24.453 1 95.31 66 SER A O 1
ATOM 505 N N . GLU A 1 67 ? -22.109 50.188 26.234 1 95.5 67 GLU A N 1
ATOM 506 C CA . GLU A 1 67 ? -23.547 50.219 25.984 1 95.5 67 GLU A CA 1
ATOM 507 C C . GLU A 1 67 ? -23.875 50.844 24.641 1 95.5 67 GLU A C 1
ATOM 509 O O . GLU A 1 67 ? -24.75 50.375 23.922 1 95.5 67 GLU A O 1
ATOM 514 N N . ASP A 1 68 ? -23.109 51.875 24.422 1 95.69 68 ASP A N 1
ATOM 515 C CA . ASP A 1 68 ? -23.328 52.562 23.156 1 95.69 68 ASP A CA 1
ATOM 516 C C . ASP A 1 68 ? -22.984 51.688 21.969 1 95.69 68 ASP A C 1
ATOM 518 O O . ASP A 1 68 ? -23.703 51.688 20.969 1 95.69 68 ASP A O 1
ATOM 522 N N . GLU A 1 69 ? -21.922 50.969 22.125 1 96.69 69 GLU A N 1
ATOM 523 C CA . GLU A 1 69 ? -21.516 50.062 21.062 1 96.69 69 GLU A CA 1
ATOM 524 C C . GLU A 1 69 ? -22.547 48.938 20.875 1 96.69 69 GLU A C 1
ATOM 526 O O . GLU A 1 69 ? -22.781 48.5 19.75 1 96.69 69 GLU A O 1
ATOM 531 N N . VAL A 1 70 ? -23.094 48.469 21.938 1 97.25 70 VAL A N 1
ATOM 532 C CA . VAL A 1 70 ? -24.109 47.406 21.891 1 97.25 70 VAL A CA 1
ATOM 533 C C . VAL A 1 70 ? -25.297 47.875 21.062 1 97.25 70 VAL A C 1
ATOM 535 O O . VAL A 1 70 ? -25.844 47.125 20.25 1 97.25 70 VAL A O 1
ATOM 538 N N . ARG A 1 71 ? -25.75 49.094 21.297 1 96.38 71 ARG A N 1
ATOM 539 C CA . ARG A 1 71 ? -26.891 49.656 20.578 1 96.38 71 ARG A CA 1
ATOM 540 C C . ARG A 1 71 ? -26.609 49.75 19.078 1 96.38 71 ARG A C 1
ATOM 542 O O . ARG A 1 71 ? -27.438 49.375 18.266 1 96.38 71 ARG A O 1
ATOM 549 N N . GLU A 1 72 ? -25.422 50.188 18.828 1 96.62 72 GLU A N 1
ATOM 550 C CA . GLU A 1 72 ? -25.031 50.344 17.422 1 96.62 72 GLU A CA 1
ATOM 551 C C . GLU A 1 72 ? -24.953 48.969 16.734 1 96.62 72 GLU A C 1
ATOM 553 O O . GLU A 1 72 ? -25.438 48.812 15.617 1 96.62 72 GLU A O 1
ATOM 558 N N . VAL A 1 73 ? -24.297 48.062 17.422 1 96.62 73 VAL A N 1
ATOM 559 C CA . VAL A 1 73 ? -24.109 46.75 16.859 1 96.62 73 VAL A CA 1
ATOM 560 C C . VAL A 1 73 ? -25.453 46.031 16.703 1 96.62 73 VAL A C 1
ATOM 562 O O . VAL A 1 73 ? -25.688 45.312 15.734 1 96.62 73 VAL A O 1
ATOM 565 N N . PHE A 1 74 ? -26.344 46.188 17.656 1 96.69 74 PHE A N 1
ATOM 566 C CA . PHE A 1 74 ? -27.672 45.594 17.578 1 96.69 74 PHE A CA 1
ATOM 567 C C . PHE A 1 74 ? -28.406 46.031 16.312 1 96.69 74 PHE A C 1
ATOM 569 O O . PHE A 1 74 ? -28.969 45.219 15.602 1 96.69 74 PHE A O 1
ATOM 576 N N . GLN A 1 75 ? -28.344 47.344 16.078 1 95.44 75 GLN A N 1
ATOM 577 C CA . GLN A 1 75 ? -29.016 47.875 14.898 1 95.44 75 GLN A CA 1
ATOM 578 C C . GLN A 1 75 ? -28.406 47.312 13.609 1 95.44 75 GLN A C 1
ATOM 580 O O . GLN A 1 75 ? -29.125 46.969 12.68 1 95.44 75 GLN A O 1
ATOM 585 N N . ARG A 1 76 ? -27.156 47.25 13.617 1 95.5 76 ARG A N 1
ATOM 586 C CA . ARG A 1 76 ? -26.453 46.719 12.461 1 95.5 76 ARG A CA 1
ATOM 587 C C . ARG A 1 76 ? -26.844 45.281 12.195 1 95.5 76 ARG A C 1
ATOM 589 O O . ARG A 1 76 ? -27.109 44.906 11.055 1 95.5 76 ARG A O 1
ATOM 596 N N . LEU A 1 77 ? -26.844 44.469 13.219 1 95.06 77 LEU A N 1
ATOM 597 C CA . LEU A 1 77 ? -27.141 43.062 13.094 1 95.06 77 LEU A CA 1
ATOM 598 C C . LEU A 1 77 ? -28.594 42.844 12.719 1 95.06 77 LEU A C 1
ATOM 600 O O . LEU A 1 77 ? -28.906 41.938 11.93 1 95.06 77 LEU A O 1
ATOM 604 N N . MET A 1 78 ? -29.484 43.594 13.211 1 94.12 78 MET A N 1
ATOM 605 C CA . MET A 1 78 ? -30.906 43.469 12.938 1 94.12 78 MET A CA 1
ATOM 606 C C . MET A 1 78 ? -31.234 43.875 11.508 1 94.12 78 MET A C 1
ATOM 608 O O . MET A 1 78 ? -32.281 43.531 10.977 1 94.12 78 MET A O 1
ATOM 612 N N . SER A 1 79 ? -30.312 44.656 10.906 1 92.75 79 SER A N 1
ATOM 613 C CA . SER A 1 79 ? -30.516 45.094 9.531 1 92.75 79 SER A CA 1
ATOM 614 C C . SER A 1 79 ? -30.219 43.969 8.539 1 92.75 79 SER A C 1
ATOM 616 O O . SER A 1 79 ? -30.594 44.062 7.371 1 92.75 79 SER A O 1
ATOM 618 N N . ILE A 1 80 ? -29.578 42.938 9.039 1 92.75 80 ILE A N 1
ATOM 619 C CA . ILE A 1 80 ? -29.297 41.781 8.188 1 92.75 80 ILE A CA 1
ATOM 620 C C . ILE A 1 80 ? -30.609 41.125 7.801 1 92.75 80 ILE A C 1
ATOM 622 O O . ILE A 1 80 ? -31.453 40.844 8.656 1 92.75 80 ILE A O 1
ATOM 626 N N . PRO A 1 81 ? -30.781 40.812 6.516 1 89.75 81 PRO A N 1
ATOM 627 C CA . PRO A 1 81 ? -32.031 40.188 6.082 1 89.75 81 PRO A CA 1
ATOM 628 C C . PRO A 1 81 ? -32.312 38.875 6.82 1 89.75 81 PRO A C 1
ATOM 630 O O . PRO A 1 81 ? -31.422 38.062 7.008 1 89.75 81 PRO A O 1
ATOM 633 N N . LYS A 1 82 ? -33.594 38.688 7.273 1 88.56 82 LYS A N 1
ATOM 634 C CA . LYS A 1 82 ? -34.125 37.5 7.902 1 88.56 82 LYS A CA 1
ATOM 635 C C . LYS A 1 82 ? -33.656 37.375 9.344 1 88.56 82 LYS A C 1
ATOM 637 O O . LYS A 1 82 ? -33.719 36.281 9.945 1 88.56 82 LYS A O 1
ATOM 642 N N . ALA A 1 83 ? -33.094 38.438 9.945 1 92.75 83 ALA A N 1
ATOM 643 C CA . ALA A 1 83 ? -32.719 38.438 11.359 1 92.75 83 ALA A CA 1
ATOM 644 C C . ALA A 1 83 ? -33.938 38.375 12.266 1 92.75 83 ALA A C 1
ATOM 646 O O . ALA A 1 83 ? -34.906 39.125 12.062 1 92.75 83 ALA A O 1
ATOM 647 N N . GLU A 1 84 ? -33.906 37.5 13.211 1 92.31 84 GLU A N 1
ATOM 648 C CA . GLU A 1 84 ? -35 37.344 14.172 1 92.31 84 GLU A CA 1
ATOM 649 C C . GLU A 1 84 ? -34.656 38 15.508 1 92.31 84 GLU A C 1
ATOM 651 O O . GLU A 1 84 ? -35.531 38.281 16.312 1 92.31 84 GLU A O 1
ATOM 656 N N . GLY A 1 85 ? -33.375 38.188 15.703 1 94.56 85 GLY A N 1
ATOM 657 C CA . GLY A 1 85 ? -32.844 38.75 16.938 1 94.56 85 GLY A CA 1
ATOM 658 C C . GLY A 1 85 ? -31.344 38.75 16.984 1 94.56 85 GLY A C 1
ATOM 659 O O . GLY A 1 85 ? -30.672 38.562 15.969 1 94.56 85 GLY A O 1
ATOM 660 N N . VAL A 1 86 ? -30.859 39.094 18.156 1 96.19 86 VAL A N 1
ATOM 661 C CA . VAL A 1 86 ? -29.422 39.156 18.359 1 96.19 86 VAL A CA 1
ATOM 662 C C . VAL A 1 86 ? -29.047 38.406 19.641 1 96.19 86 VAL A C 1
ATOM 664 O O . VAL A 1 86 ? -29.703 38.594 20.688 1 96.19 86 VAL A O 1
ATOM 667 N N . ASN A 1 87 ? -28.094 37.562 19.484 1 95.31 87 ASN A N 1
ATOM 668 C CA . ASN A 1 87 ? -27.562 36.875 20.656 1 95.31 87 ASN A CA 1
ATOM 669 C C . ASN A 1 87 ? -26.406 37.656 21.297 1 95.31 87 ASN A C 1
ATOM 671 O O . ASN A 1 87 ? -25.5 38.094 20.594 1 95.31 87 ASN A O 1
ATOM 675 N N . VAL A 1 88 ? -26.484 37.844 22.562 1 96.25 88 VAL A N 1
ATOM 676 C CA . VAL A 1 88 ? -25.406 38.469 23.312 1 96.25 88 VAL A CA 1
ATOM 677 C C . VAL A 1 88 ? -24.703 37.438 24.188 1 96.25 88 VAL A C 1
ATOM 679 O O . VAL A 1 88 ? -25.359 36.688 24.922 1 96.25 88 VAL A O 1
ATOM 682 N N . GLN A 1 89 ? -23.406 37.406 24.062 1 95.19 89 GLN A N 1
ATOM 683 C CA . GLN A 1 89 ? -22.594 36.375 24.75 1 95.19 89 GLN A CA 1
ATOM 684 C C . GLN A 1 89 ? -21.297 37 25.281 1 95.19 89 GLN A C 1
ATOM 686 O O . GLN A 1 89 ? -20.844 38.031 24.797 1 95.19 89 GLN A O 1
ATOM 691 N N . PRO A 1 90 ? -20.703 36.344 26.312 1 94.25 90 PRO A N 1
ATOM 692 C CA . PRO A 1 90 ? -19.391 36.844 26.766 1 94.25 90 PRO A CA 1
ATOM 693 C C . PRO A 1 90 ? -18.281 36.562 25.75 1 94.25 90 PRO A C 1
ATOM 695 O O . PRO A 1 90 ? -18.344 35.562 25.016 1 94.25 90 PRO A O 1
ATOM 698 N N . GLN A 1 91 ? -17.344 37.438 25.766 1 92.19 91 GLN A N 1
ATOM 699 C CA . GLN A 1 91 ? -16.109 37.156 25.016 1 92.19 91 GLN A CA 1
ATOM 700 C C . GLN A 1 91 ? -15.289 36.062 25.734 1 92.19 91 GLN A C 1
ATOM 702 O O . GLN A 1 91 ? -14.82 36.281 26.844 1 92.19 91 GLN A O 1
ATOM 707 N N . LEU A 1 92 ? -15.078 34.969 25.078 1 91.19 92 LEU A N 1
ATOM 708 C CA . LEU A 1 92 ? -14.344 33.844 25.672 1 91.19 92 LEU A CA 1
ATOM 709 C C . LEU A 1 92 ? -12.844 34 25.422 1 91.19 92 LEU A C 1
ATOM 711 O O . LEU A 1 92 ? -12.43 34.562 24.406 1 91.19 92 LEU A O 1
ATOM 715 N N . GLU A 1 93 ? -12.125 33.469 26.375 1 88.94 93 GLU A N 1
ATOM 716 C CA . GLU A 1 93 ? -10.688 33.375 26.156 1 88.94 93 GLU A CA 1
ATOM 717 C C . GLU A 1 93 ? -10.359 32.375 25.047 1 88.94 93 GLU A C 1
ATOM 719 O O . GLU A 1 93 ? -11.086 31.391 24.859 1 88.94 93 GLU A O 1
ATOM 724 N N . LYS A 1 94 ? -9.289 32.719 24.438 1 87.56 94 LYS A N 1
ATOM 725 C CA . LYS A 1 94 ? -8.891 31.828 23.359 1 87.56 94 LYS A CA 1
ATOM 726 C C . LYS A 1 94 ? -8.312 30.531 23.906 1 87.56 94 LYS A C 1
ATOM 728 O O . LYS A 1 94 ? -7.527 30.547 24.859 1 87.56 94 LYS A O 1
ATOM 733 N N . GLY A 1 95 ? -8.758 29.422 23.5 1 91.06 95 GLY A N 1
ATOM 734 C CA . GLY A 1 95 ? -8.234 28.094 23.766 1 91.06 95 GLY A CA 1
ATOM 735 C C . GLY A 1 95 ? -7.926 27.312 22.5 1 91.06 95 GLY A C 1
ATOM 736 O O . GLY A 1 95 ? -7.832 27.891 21.406 1 91.06 95 GLY A O 1
ATOM 737 N N . ILE A 1 96 ? -7.621 26.047 22.734 1 93.31 96 ILE A N 1
ATOM 738 C CA . ILE A 1 96 ? -7.445 25.188 21.578 1 93.31 96 ILE A CA 1
ATOM 739 C C . ILE A 1 96 ? -8.797 24.922 20.922 1 93.31 96 ILE A C 1
ATOM 741 O O . ILE A 1 96 ? -9.727 24.422 21.562 1 93.31 96 ILE A O 1
ATOM 745 N N . GLU A 1 97 ? -8.922 25.281 19.719 1 93.81 97 GLU A N 1
ATOM 746 C CA . GLU A 1 97 ? -10.195 25.141 19.016 1 93.81 97 GLU A CA 1
ATOM 747 C C . GLU A 1 97 ? -10.375 23.719 18.484 1 93.81 97 GLU A C 1
ATOM 749 O O . GLU A 1 97 ? -9.516 23.188 17.781 1 93.81 97 GLU A O 1
ATOM 754 N N . VAL A 1 98 ? -11.469 23.109 18.828 1 95.75 98 VAL A N 1
ATOM 755 C CA . VAL A 1 98 ? -11.82 21.812 18.281 1 95.75 98 VAL A CA 1
ATOM 756 C C . VAL A 1 98 ? -13.242 21.859 17.719 1 95.75 98 VAL A C 1
ATOM 758 O O . VAL A 1 98 ? -13.977 22.812 17.969 1 95.75 98 VAL A O 1
ATOM 761 N N . ILE A 1 99 ? -13.57 20.906 16.969 1 95.19 99 ILE A N 1
ATOM 762 C CA . ILE A 1 99 ? -14.906 20.75 16.406 1 95.19 99 ILE A CA 1
ATOM 763 C C . ILE A 1 99 ? -15.484 19.391 16.781 1 95.19 99 ILE A C 1
ATOM 765 O O . ILE A 1 99 ? -14.773 18.391 16.781 1 95.19 99 ILE A O 1
ATOM 769 N N . VAL A 1 100 ? -16.641 19.391 17.188 1 96.75 100 VAL A N 1
ATOM 770 C CA . VAL A 1 100 ? -17.406 18.172 17.484 1 96.75 100 VAL A CA 1
ATOM 771 C C . VAL A 1 100 ? -18.734 18.219 16.734 1 96.75 100 VAL A C 1
ATOM 773 O O . VAL A 1 100 ? -19.438 19.234 16.734 1 96.75 100 VAL A O 1
ATOM 776 N N . GLY A 1 101 ? -19.031 17.172 16.078 1 95.19 101 GLY A N 1
ATOM 777 C CA . GLY A 1 101 ? -20.25 17.188 15.289 1 95.19 101 GLY A CA 1
ATOM 778 C C . GLY A 1 101 ? -20.953 15.836 15.266 1 95.19 101 GLY A C 1
ATOM 779 O O . GLY A 1 101 ? -20.406 14.836 15.734 1 95.19 101 GLY A O 1
ATOM 780 N N . VAL A 1 102 ? -22.203 15.852 14.875 1 95.69 102 VAL A N 1
ATOM 781 C CA . VAL A 1 102 ? -23.031 14.664 14.656 1 95.69 102 VAL A CA 1
ATOM 782 C C . VAL A 1 102 ? -23.781 14.805 13.336 1 95.69 102 VAL A C 1
ATOM 784 O O . VAL A 1 102 ? -24.234 15.898 12.984 1 95.69 102 VAL A O 1
ATOM 787 N N . ALA A 1 103 ? -23.828 13.789 12.617 1 93.12 103 ALA A N 1
ATOM 788 C CA . ALA A 1 103 ? -24.625 13.742 11.398 1 93.12 103 ALA A CA 1
ATOM 789 C C . ALA A 1 103 ? -25.328 12.398 11.242 1 93.12 103 ALA A C 1
ATOM 791 O O . ALA A 1 103 ? -24.922 11.406 11.844 1 93.12 103 ALA A O 1
ATOM 792 N N . GLU A 1 104 ? -26.375 12.406 10.469 1 91.5 104 GLU A N 1
ATOM 793 C CA . GLU A 1 104 ? -27.109 11.18 10.188 1 91.5 104 GLU A CA 1
ATOM 794 C C . GLU A 1 104 ? -26.719 10.602 8.836 1 91.5 104 GLU A C 1
ATOM 796 O O . GLU A 1 104 ? -26.609 11.328 7.848 1 91.5 104 GLU A O 1
ATOM 801 N N . ASN A 1 105 ? -26.422 9.328 8.883 1 90.69 105 ASN A N 1
ATOM 802 C CA . ASN A 1 105 ? -26.141 8.594 7.652 1 90.69 105 ASN A CA 1
ATOM 803 C C . ASN A 1 105 ? -27.266 7.629 7.305 1 90.69 105 ASN A C 1
ATOM 805 O O . ASN A 1 105 ? -27.828 6.984 8.188 1 90.69 105 ASN A O 1
ATOM 809 N N . GLU A 1 106 ? -27.531 7.496 6.059 1 88.31 106 GLU A N 1
ATOM 810 C CA . GLU A 1 106 ? -28.672 6.723 5.578 1 88.31 106 GLU A CA 1
ATOM 811 C C . GLU A 1 106 ? -28.516 5.238 5.91 1 88.31 106 GLU A C 1
ATOM 813 O O . GLU A 1 106 ? -29.5 4.543 6.141 1 88.31 106 GLU A O 1
ATOM 818 N N . GLN A 1 107 ? -27.344 4.797 5.984 1 91.19 107 GLN A N 1
ATOM 819 C CA . GLN A 1 107 ? -27.109 3.367 6.16 1 91.19 107 GLN A CA 1
ATOM 820 C C . GLN A 1 107 ? -26.656 3.053 7.582 1 91.19 107 GLN A C 1
ATOM 822 O O . GLN A 1 107 ? -26.906 1.956 8.086 1 91.19 107 GLN A O 1
ATOM 827 N N . PHE A 1 108 ? -26.094 4.074 8.242 1 94.31 108 PHE A N 1
ATOM 828 C CA . PHE A 1 108 ? -25.406 3.711 9.477 1 94.31 108 PHE A CA 1
ATOM 829 C C . PHE A 1 108 ? -25.984 4.473 10.664 1 94.31 108 PHE A C 1
ATOM 831 O O . PHE A 1 108 ? -25.672 4.18 11.812 1 94.31 108 PHE A O 1
ATOM 838 N N . GLY A 1 109 ? -26.844 5.43 10.375 1 93.5 109 GLY A N 1
ATOM 839 C CA . GLY A 1 109 ? -27.453 6.195 11.453 1 93.5 109 GLY A CA 1
ATOM 840 C C . GLY A 1 109 ? -26.562 7.328 11.945 1 93.5 109 GLY A C 1
ATOM 841 O O . GLY A 1 109 ? -25.906 8 11.148 1 93.5 109 GLY A O 1
ATOM 842 N N . SER A 1 110 ? -26.594 7.59 13.242 1 95 110 SER A N 1
ATOM 843 C CA . SER A 1 110 ? -25.891 8.742 13.805 1 95 110 SER A CA 1
ATOM 844 C C . SER A 1 110 ? -24.391 8.508 13.883 1 95 110 SER A C 1
ATOM 846 O O . SER A 1 110 ? -23.953 7.477 14.398 1 95 110 SER A O 1
ATOM 848 N N . VAL A 1 111 ? -23.672 9.484 13.414 1 95.94 111 VAL A N 1
ATOM 849 C CA . VAL A 1 111 ? -22.219 9.414 13.383 1 95.94 111 VAL A CA 1
ATOM 850 C C . VAL A 1 111 ? -21.625 10.648 14.062 1 95.94 111 VAL A C 1
ATOM 852 O O . VAL A 1 111 ? -22.047 11.773 13.781 1 95.94 111 VAL A O 1
ATOM 855 N N . ALA A 1 112 ? -20.688 10.406 14.914 1 97.06 112 ALA A N 1
ATOM 856 C CA . ALA A 1 112 ? -19.984 11.492 15.578 1 97.06 112 ALA A CA 1
ATOM 857 C C . ALA A 1 112 ? -18.703 11.844 14.82 1 97.06 112 ALA A C 1
ATOM 859 O O . ALA A 1 112 ? -18.062 10.969 14.227 1 97.06 112 ALA A O 1
ATOM 860 N N . MET A 1 113 ? -18.328 13.039 14.844 1 96.31 113 MET A N 1
ATOM 861 C CA . MET A 1 113 ? -17.109 13.539 14.227 1 96.31 113 MET A CA 1
ATOM 862 C C . MET A 1 113 ? -16.297 14.383 15.211 1 96.31 113 MET A C 1
ATOM 864 O O . MET A 1 113 ? -16.875 15.148 15.992 1 96.31 113 MET A O 1
ATOM 868 N N . PHE A 1 114 ? -15.023 14.242 15.219 1 96.81 114 PHE A N 1
ATOM 869 C CA . PHE A 1 114 ? -14.117 15.055 16.016 1 96.81 114 PHE A CA 1
ATOM 870 C C . PHE A 1 114 ? -12.938 15.531 15.18 1 96.81 114 PHE A C 1
ATOM 872 O O . PHE A 1 114 ? -12.414 14.781 14.352 1 96.81 114 PHE A O 1
ATOM 879 N N . GLY A 1 115 ? -12.57 16.719 15.383 1 94.81 115 GLY A N 1
ATOM 880 C CA . GLY A 1 115 ? -11.367 17.266 14.773 1 94.81 115 GLY A CA 1
ATOM 881 C C . GLY A 1 115 ? -10.898 18.547 15.438 1 94.81 115 GLY A C 1
ATOM 882 O O . GLY A 1 115 ? -11.594 19.094 16.297 1 94.81 115 GLY A O 1
ATOM 883 N N . LEU A 1 116 ? -9.68 18.875 15.078 1 91.12 116 LEU A N 1
ATOM 884 C CA . LEU A 1 116 ? -9.234 20.203 15.5 1 91.12 116 LEU A CA 1
ATOM 885 C C . LEU A 1 116 ? -9.805 21.281 14.594 1 91.12 116 LEU A C 1
ATOM 887 O O . LEU A 1 116 ? -10.125 21.016 13.43 1 91.12 116 LEU A O 1
ATOM 891 N N . GLY A 1 117 ? -10.039 22.438 15.141 1 85.06 117 GLY A N 1
ATOM 892 C CA . GLY A 1 117 ? -10.648 23.516 14.383 1 85.06 117 GLY A CA 1
ATOM 893 C C . GLY A 1 117 ? -9.672 24.25 13.484 1 85.06 117 GLY A C 1
ATOM 894 O O . GLY A 1 117 ? -8.5 23.875 13.406 1 85.06 117 GLY A O 1
ATOM 895 N N . GLY A 1 118 ? -10.266 25.141 12.68 1 79.5 118 GLY A N 1
ATOM 896 C CA . GLY A 1 118 ? -9.445 26.016 11.852 1 79.5 118 GLY A CA 1
ATOM 897 C C . GLY A 1 118 ? -8.852 25.312 10.648 1 79.5 118 GLY A C 1
ATOM 898 O O . GLY A 1 118 ? -9.562 24.641 9.906 1 79.5 118 GLY A O 1
ATOM 899 N N . VAL A 1 119 ? -7.594 25.484 10.57 1 77.19 119 VAL A N 1
ATOM 900 C CA . VAL A 1 119 ? -6.867 25.016 9.398 1 77.19 119 VAL A CA 1
ATOM 901 C C . VAL A 1 119 ? -6.887 23.484 9.352 1 77.19 119 VAL A C 1
ATOM 903 O O . VAL A 1 119 ? -6.898 22.891 8.273 1 77.19 119 VAL A O 1
ATOM 906 N N . PHE A 1 120 ? -6.941 22.828 10.445 1 78.44 120 PHE A N 1
ATOM 907 C CA . PHE A 1 120 ? -6.863 21.375 10.516 1 78.44 120 PHE A CA 1
ATOM 908 C C . PHE A 1 120 ? -8.078 20.734 9.852 1 78.44 120 PHE A C 1
ATOM 910 O O . PHE A 1 120 ? -7.949 19.766 9.102 1 78.44 120 PHE A O 1
ATOM 917 N N . VAL A 1 121 ? -9.18 21.297 10.062 1 79.12 121 VAL A N 1
ATOM 918 C CA . VAL A 1 121 ? -10.383 20.703 9.477 1 79.12 121 VAL A CA 1
ATOM 919 C C . VAL A 1 121 ? -10.625 21.281 8.086 1 79.12 121 VAL A C 1
ATOM 921 O O . VAL A 1 121 ? -10.984 20.562 7.156 1 79.12 121 VAL A O 1
ATOM 924 N N . GLU A 1 122 ? -10.398 22.531 7.949 1 76.81 122 GLU A N 1
ATOM 925 C CA . GLU A 1 122 ? -10.773 23.219 6.715 1 76.81 122 GLU A CA 1
ATOM 926 C C . GLU A 1 122 ? -9.766 22.938 5.602 1 76.81 122 GLU A C 1
ATOM 928 O O . GLU A 1 122 ? -10.141 22.844 4.43 1 76.81 122 GLU A O 1
ATOM 933 N N . VAL A 1 123 ? -8.555 22.812 6.051 1 78 123 VAL A N 1
ATOM 934 C CA . VAL A 1 123 ? -7.508 22.656 5.051 1 78 123 VAL A CA 1
ATOM 935 C C . VAL A 1 123 ? -7.035 21.203 5.027 1 78 123 VAL A C 1
ATOM 937 O O . VAL A 1 123 ? -6.902 20.594 3.961 1 78 123 VAL A O 1
ATOM 940 N N . LEU A 1 124 ? -6.922 20.562 6.184 1 81.62 124 LEU A N 1
ATOM 941 C CA . LEU A 1 124 ? -6.297 19.25 6.27 1 81.62 124 LEU A CA 1
ATOM 942 C C . LEU A 1 124 ? -7.352 18.156 6.363 1 81.62 124 LEU A C 1
ATOM 944 O O . LEU A 1 124 ? -7.039 16.969 6.203 1 81.62 124 LEU A O 1
ATOM 948 N N . LYS A 1 125 ? -8.586 18.516 6.602 1 84.69 125 LYS A N 1
ATOM 949 C CA . LYS A 1 125 ? -9.664 17.547 6.785 1 84.69 125 LYS A CA 1
ATOM 950 C C . LYS A 1 125 ? -9.266 16.469 7.785 1 84.69 125 LYS A C 1
ATOM 952 O O . LYS A 1 125 ? -9.461 15.281 7.531 1 84.69 125 LYS A O 1
ATOM 957 N N . ASP A 1 126 ? -8.562 16.875 8.805 1 88.94 126 ASP A N 1
ATOM 958 C CA . ASP A 1 126 ? -8.109 16 9.875 1 88.94 126 ASP A CA 1
ATOM 959 C C . ASP A 1 126 ? -9.219 15.742 10.891 1 88.94 126 ASP A C 1
ATOM 961 O O . ASP A 1 126 ? -9.289 16.422 11.922 1 88.94 126 ASP A O 1
ATOM 965 N N . VAL A 1 127 ? -10.039 14.797 10.586 1 93.56 127 VAL A N 1
ATOM 966 C CA . VAL A 1 127 ? -11.18 14.492 11.445 1 93.56 127 VAL A CA 1
ATOM 967 C C . VAL A 1 127 ? -11.273 12.992 11.672 1 93.56 127 VAL A C 1
ATOM 969 O O . VAL A 1 127 ? -10.695 12.203 10.922 1 93.56 127 VAL A O 1
ATOM 972 N N . SER A 1 128 ? -11.914 12.609 12.711 1 95.5 128 SER A N 1
ATOM 973 C CA . SER A 1 128 ? -12.188 11.219 13.07 1 95.5 128 SER A CA 1
ATOM 974 C C . SER A 1 128 ? -13.688 10.969 13.219 1 95.5 128 SER A C 1
ATOM 976 O O . SER A 1 128 ? -14.414 11.82 13.734 1 95.5 128 SER A O 1
ATOM 978 N N . PHE A 1 129 ? -14.156 9.828 12.773 1 96.25 129 PHE A N 1
ATOM 979 C CA . PHE A 1 129 ? -15.57 9.469 12.836 1 96.25 129 PHE A CA 1
ATOM 980 C C . PHE A 1 129 ? -15.766 8.203 13.672 1 96.25 129 PHE A C 1
ATOM 982 O O . PHE A 1 129 ? -14.875 7.355 13.734 1 96.25 129 PHE A O 1
ATOM 989 N N . ARG A 1 130 ? -16.875 8.156 14.328 1 97.69 130 ARG A N 1
ATOM 990 C CA . ARG A 1 130 ? -17.359 6.941 14.984 1 97.69 130 ARG A CA 1
ATOM 991 C C . ARG A 1 130 ? -18.891 6.895 14.992 1 97.69 130 ARG A C 1
ATOM 993 O O . ARG A 1 130 ? -19.547 7.938 14.992 1 97.69 130 ARG A O 1
ATOM 1000 N N . LEU A 1 131 ? -19.391 5.707 14.977 1 96.94 131 LEU A N 1
ATOM 1001 C CA . LEU A 1 131 ? -20.828 5.535 15.102 1 96.94 131 LEU A CA 1
ATOM 1002 C C . LEU A 1 131 ? -21.281 5.672 16.547 1 96.94 131 LEU A C 1
ATOM 1004 O O . LEU A 1 131 ? -20.609 5.164 17.453 1 96.94 131 LEU A O 1
ATOM 1008 N N . LEU A 1 132 ? -22.406 6.41 16.797 1 97 132 LEU A N 1
ATOM 1009 C CA . LEU A 1 132 ? -23 6.496 18.141 1 97 132 LEU A CA 1
ATOM 1010 C C . LEU A 1 132 ? -23.797 5.238 18.453 1 97 132 LEU A C 1
ATOM 1012 O O . LEU A 1 132 ? -24.375 4.621 17.562 1 97 132 LEU A O 1
ATOM 1016 N N . PRO A 1 133 ? -23.906 4.754 19.703 1 97.31 133 PRO A N 1
ATOM 1017 C CA . PRO A 1 133 ? -23.281 5.398 20.859 1 97.31 133 PRO A CA 1
ATOM 1018 C C . PRO A 1 133 ? -21.781 5.086 20.969 1 97.31 133 PRO A C 1
ATOM 1020 O O . PRO A 1 133 ? -21.328 4.031 20.5 1 97.31 133 PRO A O 1
ATOM 1023 N N . LEU A 1 134 ? -21.062 5.961 21.641 1 98.06 134 LEU A N 1
ATOM 1024 C CA . LEU A 1 134 ? -19.625 5.816 21.812 1 98.06 134 LEU A CA 1
ATOM 1025 C C . LEU A 1 134 ? -19.312 5.129 23.141 1 98.06 134 LEU A C 1
ATOM 1027 O O . LEU A 1 134 ? -19.953 5.395 24.156 1 98.06 134 LEU A O 1
ATOM 1031 N N . THR A 1 135 ? -18.344 4.246 23.125 1 96.31 135 THR A N 1
ATOM 1032 C CA . THR A 1 135 ? -17.688 3.836 24.359 1 96.31 135 THR A CA 1
ATOM 1033 C C . THR A 1 135 ? -16.578 4.816 24.734 1 96.31 135 THR A C 1
ATOM 1035 O O . THR A 1 135 ? -16.203 5.676 23.922 1 96.31 135 THR A O 1
ATOM 1038 N N . ARG A 1 136 ? -16.125 4.758 25.906 1 97.19 136 ARG A N 1
ATOM 1039 C CA . ARG A 1 136 ? -15.008 5.605 26.312 1 97.19 136 ARG A CA 1
ATOM 1040 C C . ARG A 1 136 ? -13.781 5.34 25.438 1 97.19 136 ARG A C 1
ATOM 1042 O O . ARG A 1 136 ? -13.07 6.273 25.062 1 97.19 136 ARG A O 1
ATOM 1049 N N . ARG A 1 137 ? -13.578 4.121 25.125 1 94.88 137 ARG A N 1
ATOM 1050 C CA . ARG A 1 137 ? -12.469 3.758 24.25 1 94.88 137 ARG A CA 1
ATOM 1051 C C . ARG A 1 137 ? -12.609 4.414 22.875 1 94.88 137 ARG A C 1
ATOM 1053 O O . ARG A 1 137 ? -11.633 4.922 22.312 1 94.88 137 ARG A O 1
ATOM 1060 N N . ASP A 1 138 ? -13.789 4.359 22.328 1 96.44 138 ASP A N 1
ATOM 1061 C CA . ASP A 1 138 ? -14.055 5.02 21.062 1 96.44 138 ASP A CA 1
ATOM 1062 C C . ASP A 1 138 ? -13.656 6.492 21.094 1 96.44 138 ASP A C 1
ATOM 1064 O O . ASP A 1 138 ? -12.953 6.977 20.219 1 96.44 138 ASP A O 1
ATOM 1068 N N . ALA A 1 139 ? -14.125 7.152 22.125 1 98 139 ALA A N 1
ATOM 1069 C CA . ALA A 1 139 ? -13.906 8.586 22.266 1 98 139 ALA A CA 1
ATOM 1070 C C . ALA A 1 139 ? -12.414 8.898 22.391 1 98 139 ALA A C 1
ATOM 1072 O O . ALA A 1 139 ? -11.914 9.836 21.766 1 98 139 ALA A O 1
ATOM 1073 N N . GLU A 1 140 ? -11.781 8.156 23.188 1 97.44 140 GLU A N 1
ATOM 1074 C CA . GLU A 1 140 ? -10.352 8.352 23.375 1 97.44 140 GLU A CA 1
ATOM 1075 C C . GLU A 1 140 ? -9.586 8.141 22.062 1 97.44 140 GLU A C 1
ATOM 1077 O O . GLU A 1 140 ? -8.688 8.914 21.734 1 97.44 140 GLU A O 1
ATOM 1082 N N . GLU A 1 141 ? -9.945 7.148 21.391 1 95.38 141 GLU A N 1
ATOM 1083 C CA . GLU A 1 141 ? -9.281 6.848 20.125 1 95.38 141 GLU A CA 1
ATOM 1084 C C . GLU A 1 141 ? -9.555 7.934 19.094 1 95.38 141 GLU A C 1
ATOM 1086 O O . GLU A 1 141 ? -8.672 8.273 18.297 1 95.38 141 GLU A O 1
ATOM 1091 N N . MET A 1 142 ? -10.727 8.422 19.047 1 97 142 MET A N 1
ATOM 1092 C CA . MET A 1 142 ? -11.07 9.508 18.141 1 97 142 MET A CA 1
ATOM 1093 C C . MET A 1 142 ? -10.141 10.695 18.328 1 97 142 MET A C 1
ATOM 1095 O O . MET A 1 142 ? -9.641 11.258 17.359 1 97 142 MET A O 1
ATOM 1099 N N . VAL A 1 143 ? -9.898 11.016 19.562 1 97.25 143 VAL A N 1
ATOM 1100 C CA . VAL A 1 143 ? -9.102 12.195 19.891 1 97.25 143 VAL A CA 1
ATOM 1101 C C . VAL A 1 143 ? -7.637 11.938 19.547 1 97.25 143 VAL A C 1
ATOM 1103 O O . VAL A 1 143 ? -6.965 12.805 18.984 1 97.25 143 VAL A O 1
ATOM 1106 N N . ARG A 1 144 ? -7.211 10.789 19.781 1 95.12 144 ARG A N 1
ATOM 1107 C CA . ARG A 1 144 ? -5.801 10.453 19.609 1 95.12 144 ARG A CA 1
ATOM 1108 C C . ARG A 1 144 ? -5.453 10.281 18.141 1 95.12 144 ARG A C 1
ATOM 1110 O O . ARG A 1 144 ? -4.305 10.461 17.734 1 95.12 144 ARG A O 1
ATOM 1117 N N . GLU A 1 145 ? -6.359 9.992 17.422 1 93.88 145 GLU A N 1
ATOM 1118 C CA . GLU A 1 145 ? -6.074 9.602 16.047 1 93.88 145 GLU A CA 1
ATOM 1119 C C . GLU A 1 145 ? -5.895 10.82 15.141 1 93.88 145 GLU A C 1
ATOM 1121 O O . GLU A 1 145 ? -5.34 10.711 14.047 1 93.88 145 GLU A O 1
ATOM 1126 N N . VAL A 1 146 ? -6.375 11.992 15.531 1 93.06 146 VAL A N 1
ATOM 1127 C CA . VAL A 1 146 ? -6.246 13.172 14.688 1 93.06 146 VAL A CA 1
ATOM 1128 C C . VAL A 1 146 ? -4.797 13.648 14.68 1 93.06 146 VAL A C 1
ATOM 1130 O O . VAL A 1 146 ? -4.105 13.562 15.695 1 93.06 146 VAL A O 1
ATOM 1133 N N . LYS A 1 147 ? -4.336 14.164 13.625 1 88.25 147 LYS A N 1
ATOM 1134 C CA . LYS A 1 147 ? -2.961 14.617 13.453 1 88.25 147 LYS A CA 1
ATOM 1135 C C . LYS A 1 147 ? -2.641 15.773 14.398 1 88.25 147 LYS A C 1
ATOM 1137 O O . LYS A 1 147 ? -1.501 15.922 14.844 1 88.25 147 LYS A O 1
ATOM 1142 N N . GLY A 1 148 ? -3.592 16.5 14.734 1 88.62 148 GLY A N 1
ATOM 1143 C CA . GLY A 1 148 ? -3.416 17.656 15.609 1 88.62 148 GLY A CA 1
ATOM 1144 C C . GLY A 1 148 ? -3.43 17.297 17.078 1 88.62 148 GLY A C 1
ATOM 1145 O O . GLY A 1 148 ? -3.307 18.172 17.938 1 88.62 148 GLY A O 1
ATOM 1146 N N . TYR A 1 149 ? -3.457 16.047 17.359 1 92.81 149 TYR A N 1
ATOM 1147 C CA . TYR A 1 149 ? -3.539 15.594 18.75 1 92.81 149 TYR A CA 1
ATOM 1148 C C . TYR A 1 149 ? -2.398 16.172 19.578 1 92.81 149 TYR A C 1
ATOM 1150 O O . TYR A 1 149 ? -2.576 16.484 20.766 1 92.81 149 TYR A O 1
ATOM 1158 N N . LYS A 1 150 ? -1.299 16.375 19.016 1 89.31 150 LYS A N 1
ATOM 1159 C CA . LYS A 1 150 ? -0.125 16.891 19.719 1 89.31 150 LYS A CA 1
ATOM 1160 C C . LYS A 1 150 ? -0.396 18.266 20.297 1 89.31 150 LYS A C 1
ATOM 1162 O O . LYS A 1 150 ? 0.183 18.641 21.328 1 89.31 150 LYS A O 1
ATOM 1167 N N . LEU A 1 151 ? -1.288 18.953 19.703 1 89.75 151 LEU A N 1
ATOM 1168 C CA . LEU A 1 151 ? -1.658 20.266 20.219 1 89.75 151 LEU A CA 1
ATOM 1169 C C . LEU A 1 151 ? -2.438 20.141 21.531 1 89.75 151 LEU A C 1
ATOM 1171 O O . LEU A 1 151 ? -2.336 21.016 22.391 1 89.75 151 LEU A O 1
ATOM 1175 N N . LEU A 1 152 ? -3.188 19.094 21.594 1 92.88 152 LEU A N 1
ATOM 1176 C CA . LEU A 1 152 ? -3.955 18.844 22.812 1 92.88 152 LEU A CA 1
ATOM 1177 C C . LEU A 1 152 ? -3.061 18.281 23.906 1 92.88 152 LEU A C 1
ATOM 1179 O O . LEU A 1 152 ? -3.238 18.609 25.078 1 92.88 152 LEU A O 1
ATOM 1183 N N . GLU A 1 153 ? -2.174 17.469 23.5 1 90.94 153 GLU A N 1
ATOM 1184 C CA . GLU A 1 153 ? -1.264 16.844 24.453 1 90.94 153 GLU A CA 1
ATOM 1185 C C . GLU A 1 153 ? -0.319 17.859 25.078 1 90.94 153 GLU A C 1
ATOM 1187 O O . GLU A 1 153 ? 0 17.781 26.266 1 90.94 153 GLU A O 1
ATOM 1192 N N . GLY A 1 154 ? 0.167 18.75 24.234 1 87.5 154 GLY A N 1
ATOM 1193 C CA . GLY A 1 154 ? 1.067 19.781 24.719 1 87.5 154 GLY A CA 1
ATOM 1194 C C . GLY A 1 154 ? 1.95 20.359 23.625 1 87.5 154 GLY A C 1
ATOM 1195 O O . GLY A 1 154 ? 2.711 19.641 22.984 1 87.5 154 GLY A O 1
ATOM 1196 N N . TYR A 1 155 ? 1.743 21.641 23.391 1 82.06 155 TYR A N 1
ATOM 1197 C CA . TYR A 1 155 ? 2.549 22.344 22.406 1 82.06 155 TYR A CA 1
ATOM 1198 C C . TYR A 1 155 ? 2.871 23.75 22.875 1 82.06 155 TYR A C 1
ATOM 1200 O O . TYR A 1 155 ? 1.965 24.547 23.156 1 82.06 155 TYR A O 1
ATOM 1208 N N . ARG A 1 156 ? 4.102 24.078 22.969 1 78.44 156 ARG A N 1
ATOM 1209 C CA . ARG A 1 156 ? 4.594 25.391 23.359 1 78.44 156 ARG A CA 1
ATOM 1210 C C . ARG A 1 156 ? 3.924 25.859 24.641 1 78.44 156 ARG A C 1
ATOM 1212 O O . ARG A 1 156 ? 3.404 26.984 24.703 1 78.44 156 ARG A O 1
ATOM 1219 N N . GLY A 1 157 ? 3.773 24.922 25.578 1 78.38 157 GLY A N 1
ATOM 1220 C CA . GLY A 1 157 ? 3.309 25.25 26.922 1 78.38 157 GLY A CA 1
ATOM 1221 C C . GLY A 1 157 ? 1.798 25.234 27.047 1 78.38 157 GLY A C 1
ATOM 1222 O O . GLY A 1 157 ? 1.258 25.469 28.125 1 78.38 157 GLY A O 1
ATOM 1223 N N . VAL A 1 158 ? 1.185 25.062 25.969 1 85.25 158 VAL A N 1
ATOM 1224 C CA . VAL A 1 158 ? -0.273 25 26 1 85.25 158 VAL A CA 1
ATOM 1225 C C . VAL A 1 158 ? -0.738 23.562 25.859 1 85.25 158 VAL A C 1
ATOM 1227 O O . VAL A 1 158 ? -0.181 22.797 25.062 1 85.25 158 VAL A O 1
ATOM 1230 N N . ARG A 1 159 ? -1.579 23.156 26.781 1 92.75 159 ARG A N 1
ATOM 1231 C CA . ARG A 1 159 ? -2.156 21.828 26.703 1 92.75 159 ARG A CA 1
ATOM 1232 C C . ARG A 1 159 ? -3.678 21.875 26.812 1 92.75 159 ARG A C 1
ATOM 1234 O O . ARG A 1 159 ? -4.23 22.828 27.359 1 92.75 159 ARG A O 1
ATOM 1241 N N . GLY A 1 160 ? -4.277 20.953 26.281 1 95.44 160 GLY A N 1
ATOM 1242 C CA . GLY A 1 160 ? -5.727 20.859 26.359 1 95.44 160 GLY A CA 1
ATOM 1243 C C . GLY A 1 160 ? -6.211 19.734 27.266 1 95.44 160 GLY A C 1
ATOM 1244 O O . GLY A 1 160 ? -5.535 18.719 27.406 1 95.44 160 GLY A O 1
ATOM 1245 N N . ASP A 1 161 ? -7.336 19.938 27.844 1 97 161 ASP A N 1
ATOM 1246 C CA . ASP A 1 161 ? -7.973 18.938 28.703 1 97 161 ASP A CA 1
ATOM 1247 C C . ASP A 1 161 ? -8.609 17.844 27.859 1 97 161 ASP A C 1
ATOM 1249 O O . ASP A 1 161 ? -9.82 17.859 27.609 1 97 161 ASP A O 1
ATOM 1253 N N . VAL A 1 162 ? -7.84 16.828 27.578 1 97 162 VAL A N 1
ATOM 1254 C CA . VAL A 1 162 ? -8.297 15.727 26.75 1 97 162 VAL A CA 1
ATOM 1255 C C . VAL A 1 162 ? -9.469 15.023 27.422 1 97 162 VAL A C 1
ATOM 1257 O O . VAL A 1 162 ? -10.414 14.594 26.75 1 97 162 VAL A O 1
ATOM 1260 N N . GLY A 1 163 ? -9.398 14.859 28.672 1 97.31 163 GLY A N 1
ATOM 1261 C CA . GLY A 1 163 ? -10.492 14.25 29.406 1 97.31 163 GLY A CA 1
ATOM 1262 C C . GLY A 1 163 ? -11.82 14.953 29.203 1 97.31 163 GLY A C 1
ATOM 1263 O O . GLY A 1 163 ? -12.852 14.297 29.047 1 97.31 163 GLY A O 1
ATOM 1264 N N . ALA A 1 164 ? -11.766 16.266 29.203 1 97.81 164 ALA A N 1
ATOM 1265 C CA . ALA A 1 164 ? -12.984 17.047 29 1 97.81 164 ALA A CA 1
ATOM 1266 C C . ALA A 1 164 ? -13.562 16.797 27.609 1 97.81 164 ALA A C 1
ATOM 1268 O O . ALA A 1 164 ? -14.789 16.766 27.438 1 97.81 164 ALA A O 1
ATOM 1269 N N . VAL A 1 165 ? -12.695 16.703 26.672 1 97.88 165 VAL A N 1
ATOM 1270 C CA . VAL A 1 165 ? -13.133 16.438 25.312 1 97.88 165 VAL A CA 1
ATOM 1271 C C . VAL A 1 165 ? -13.789 15.062 25.234 1 97.88 165 VAL A C 1
ATOM 1273 O O . VAL A 1 165 ? -14.852 14.914 24.625 1 97.88 165 VAL A O 1
ATOM 1276 N N . VAL A 1 166 ? -13.18 14.102 25.828 1 98.38 166 VAL A N 1
ATOM 1277 C CA . VAL A 1 166 ? -13.703 12.734 25.844 1 98.38 166 VAL A CA 1
ATOM 1278 C C . VAL A 1 166 ? -15.078 12.727 26.516 1 98.38 166 VAL A C 1
ATOM 1280 O O . VAL A 1 166 ? -16.016 12.094 26.016 1 98.38 166 VAL A O 1
ATOM 1283 N N . ASP A 1 167 ? -15.164 13.43 27.578 1 98.06 167 ASP A N 1
ATOM 1284 C CA . ASP A 1 167 ? -16.438 13.508 28.297 1 98.06 167 ASP A CA 1
ATOM 1285 C C . ASP A 1 167 ? -17.516 14.141 27.422 1 98.06 167 ASP A C 1
ATOM 1287 O O . ASP A 1 167 ? -18.672 13.695 27.438 1 98.06 167 ASP A O 1
ATOM 1291 N N . LEU A 1 168 ? -17.141 15.164 26.781 1 98.31 168 LEU A N 1
ATOM 1292 C CA . LEU A 1 168 ? -18.078 15.82 25.875 1 98.31 168 LEU A CA 1
ATOM 1293 C C . LEU A 1 168 ? -18.578 14.852 24.812 1 98.31 168 LEU A C 1
ATOM 1295 O O . LEU A 1 168 ? -19.781 14.789 24.547 1 98.31 168 LEU A O 1
ATOM 1299 N N . LEU A 1 169 ? -17.688 14.102 24.25 1 98.38 169 LEU A N 1
ATOM 1300 C CA . LEU A 1 169 ? -18.047 13.133 23.219 1 98.38 169 LEU A CA 1
ATOM 1301 C C . LEU A 1 169 ? -19 12.078 23.781 1 98.38 169 LEU A C 1
ATOM 1303 O O . LEU A 1 169 ? -19.953 11.688 23.109 1 98.38 169 LEU A O 1
ATOM 1307 N N . LEU A 1 170 ? -18.766 11.672 24.969 1 98.31 170 LEU A N 1
ATOM 1308 C CA . LEU A 1 170 ? -19.594 10.648 25.594 1 98.31 170 LEU A CA 1
ATOM 1309 C C . LEU A 1 170 ? -21 11.18 25.859 1 98.31 170 LEU A C 1
ATOM 1311 O O . LEU A 1 170 ? -21.984 10.438 25.797 1 98.31 170 LEU A O 1
ATOM 1315 N N . LYS A 1 171 ? -21.094 12.438 26.156 1 97.94 171 LYS A N 1
ATOM 1316 C CA . LYS A 1 171 ? -22.391 13.055 26.438 1 97.94 171 LYS A CA 1
ATOM 1317 C C . LYS A 1 171 ? -23.266 13.086 25.188 1 97.94 171 LYS A C 1
ATOM 1319 O O . LYS A 1 171 ? -24.484 13.211 25.266 1 97.94 171 LYS A O 1
ATOM 1324 N N . LEU A 1 172 ? -22.641 13.055 24.016 1 97 172 LEU A N 1
ATOM 1325 C CA . LEU A 1 172 ? -23.391 13.023 22.766 1 97 172 LEU A CA 1
ATOM 1326 C C . LEU A 1 172 ? -24.359 11.836 22.75 1 97 172 LEU A C 1
ATOM 1328 O O . LEU A 1 172 ? -25.422 11.914 22.125 1 97 172 LEU A O 1
ATOM 1332 N N . ASN A 1 173 ? -23.922 10.719 23.344 1 97.19 173 ASN A N 1
ATOM 1333 C CA . ASN A 1 173 ? -24.75 9.523 23.375 1 97.19 173 ASN A CA 1
ATOM 1334 C C . ASN A 1 173 ? -26.172 9.844 23.828 1 97.19 173 ASN A C 1
ATOM 1336 O O . ASN A 1 173 ? -27.141 9.531 23.141 1 97.19 173 ASN A O 1
ATOM 1340 N N . GLU A 1 174 ? -26.234 10.531 24.891 1 96.38 174 GLU A N 1
ATOM 1341 C CA . GLU A 1 174 ? -27.516 10.82 25.516 1 96.38 174 GLU A CA 1
ATOM 1342 C C . GLU A 1 174 ? -28.234 11.953 24.781 1 96.38 174 GLU A C 1
ATOM 1344 O O . GLU A 1 174 ? -29.438 11.875 24.516 1 96.38 174 GLU A O 1
ATOM 1349 N N . VAL A 1 175 ? -27.516 12.961 24.469 1 96.62 175 VAL A N 1
ATOM 1350 C CA . VAL A 1 175 ? -28.094 14.156 23.859 1 96.62 175 VAL A CA 1
ATOM 1351 C C . VAL A 1 175 ? -28.766 13.797 22.531 1 96.62 175 VAL A C 1
ATOM 1353 O O . VAL A 1 175 ? -29.891 14.195 22.266 1 96.62 175 VAL A O 1
ATOM 1356 N N . VAL A 1 176 ? -28.094 13.047 21.734 1 96.25 176 VAL A N 1
ATOM 1357 C CA . VAL A 1 176 ? -28.578 12.727 20.391 1 96.25 176 VAL A CA 1
ATOM 1358 C C . VAL A 1 176 ? -29.812 11.82 20.484 1 96.25 176 VAL A C 1
ATOM 1360 O O . VAL A 1 176 ? -30.797 12.023 19.781 1 96.25 176 VAL A O 1
ATOM 1363 N N . GLU A 1 177 ? -29.734 10.898 21.344 1 94.25 177 GLU A N 1
ATOM 1364 C CA . GLU A 1 177 ? -30.828 9.938 21.5 1 94.25 177 GLU A CA 1
ATOM 1365 C C . GLU A 1 177 ? -32.062 10.594 22.094 1 94.25 177 GLU A C 1
ATOM 1367 O O . GLU A 1 177 ? -33.156 10.43 21.578 1 94.25 177 GLU A O 1
ATOM 1372 N N . ARG A 1 178 ? -31.906 11.375 23.078 1 95.88 178 ARG A N 1
ATOM 1373 C CA . ARG A 1 178 ? -33.031 11.898 23.844 1 95.88 178 ARG A CA 1
ATOM 1374 C C . ARG A 1 178 ? -33.656 13.094 23.125 1 95.88 178 ARG A C 1
ATOM 1376 O O . ARG A 1 178 ? -34.875 13.312 23.234 1 95.88 178 ARG A O 1
ATOM 1383 N N . GLU A 1 179 ? -32.875 13.797 22.438 1 96 179 GLU A N 1
ATOM 1384 C CA . GLU A 1 179 ? -33.375 15.031 21.844 1 96 179 GLU A CA 1
ATOM 1385 C C . GLU A 1 179 ? -33.625 14.859 20.344 1 96 179 GLU A C 1
ATOM 1387 O O . GLU A 1 179 ? -33.906 15.828 19.641 1 96 179 GLU A O 1
ATOM 1392 N N . SER A 1 180 ? -33.438 13.656 19.797 1 94.81 180 SER A N 1
ATOM 1393 C CA . SER A 1 180 ? -33.656 13.328 18.391 1 94.81 180 SER A CA 1
ATOM 1394 C C . SER A 1 180 ? -32.875 14.273 17.484 1 94.81 180 SER A C 1
ATOM 1396 O O . SER A 1 180 ? -33.469 14.891 16.594 1 94.81 180 SER A O 1
ATOM 1398 N N . ILE A 1 181 ? -31.625 14.359 17.688 1 95.38 181 ILE A N 1
ATOM 1399 C CA . ILE A 1 181 ? -30.766 15.25 16.906 1 95.38 181 ILE A CA 1
ATOM 1400 C C . ILE A 1 181 ? -30.359 14.562 15.609 1 95.38 181 ILE A C 1
ATOM 1402 O O . ILE A 1 181 ? -29.859 13.438 15.617 1 95.38 181 ILE A O 1
ATOM 1406 N N . VAL A 1 182 ? -30.516 15.258 14.469 1 93.81 182 VAL A N 1
ATOM 1407 C CA . VAL A 1 182 ? -30.156 14.688 13.172 1 93.81 182 VAL A CA 1
ATOM 1408 C C . VAL A 1 182 ? -28.859 15.328 12.672 1 93.81 182 VAL A C 1
ATOM 1410 O O . VAL A 1 182 ? -28.156 14.742 11.852 1 93.81 182 VAL A O 1
ATOM 1413 N N . GLU A 1 183 ? -28.578 16.469 13.133 1 93.38 183 GLU A N 1
ATOM 1414 C CA . GLU A 1 183 ? -27.344 17.172 12.805 1 93.38 183 GLU A CA 1
ATOM 1415 C C . GLU A 1 183 ? -26.906 18.094 13.945 1 93.38 183 GLU A C 1
ATOM 1417 O O . GLU A 1 183 ? -27.75 18.734 14.586 1 93.38 183 GLU A O 1
ATOM 1422 N N . MET A 1 184 ? -25.672 18.141 14.164 1 94.75 184 MET A N 1
ATOM 1423 C CA . MET A 1 184 ? -25.109 18.984 15.211 1 94.75 184 MET A CA 1
ATOM 1424 C C . MET A 1 184 ? -23.688 19.422 14.852 1 94.75 184 MET A C 1
ATOM 1426 O O . MET A 1 184 ? -22.891 18.625 14.352 1 94.75 184 MET A O 1
ATOM 1430 N N . ASP A 1 185 ? -23.422 20.641 15.047 1 93.62 185 ASP A N 1
ATOM 1431 C CA . ASP A 1 185 ? -22.094 21.203 14.836 1 93.62 185 ASP A CA 1
ATOM 1432 C C . ASP A 1 185 ? -21.688 22.125 15.992 1 93.62 185 ASP A C 1
ATOM 1434 O O . ASP A 1 185 ? -22.25 23.219 16.141 1 93.62 185 ASP A O 1
ATOM 1438 N N . LEU A 1 186 ? -20.859 21.641 16.781 1 95.69 186 LEU A N 1
ATOM 1439 C CA . LEU A 1 186 ? -20.25 22.469 17.812 1 95.69 186 LEU A CA 1
ATOM 1440 C C . LEU A 1 186 ? -18.891 23 17.344 1 95.69 186 LEU A C 1
ATOM 1442 O O . LEU A 1 186 ? -17.891 22.281 17.391 1 95.69 186 LEU A O 1
ATOM 1446 N N . ASN A 1 187 ? -18.938 24.234 16.953 1 90.62 187 ASN A N 1
ATOM 1447 C CA . ASN A 1 187 ? -17.75 24.812 16.312 1 90.62 187 ASN A CA 1
ATOM 1448 C C . ASN A 1 187 ? -17.688 26.312 16.516 1 90.62 187 ASN A C 1
ATOM 1450 O O . ASN A 1 187 ? -18.5 27.062 15.945 1 90.62 187 ASN A O 1
ATOM 1454 N N . PRO A 1 188 ? -16.797 26.844 17.281 1 91.44 188 PRO A N 1
ATOM 1455 C CA . PRO A 1 188 ? -15.719 26.094 17.906 1 91.44 188 PRO A CA 1
ATOM 1456 C C . PRO A 1 188 ? -16.062 25.641 19.328 1 91.44 188 PRO A C 1
ATOM 1458 O O . PRO A 1 188 ? -16.984 26.188 19.953 1 91.44 188 PRO A O 1
ATOM 1461 N N . VAL A 1 189 ? -15.391 24.625 19.688 1 96.06 189 VAL A N 1
ATOM 1462 C CA . VAL A 1 189 ? -15.258 24.297 21.094 1 96.06 189 VAL A CA 1
ATOM 1463 C C . VAL A 1 189 ? -13.859 24.656 21.594 1 96.06 189 VAL A C 1
ATOM 1465 O O . VAL A 1 189 ? -12.859 24.234 21 1 96.06 189 VAL A O 1
ATOM 1468 N N . PHE A 1 190 ? -13.781 25.516 22.609 1 96.25 190 PHE A N 1
ATOM 1469 C CA . PHE A 1 190 ? -12.492 25.875 23.172 1 96.25 190 PHE A CA 1
ATOM 1470 C C . PHE A 1 190 ? -12.078 24.922 24.281 1 96.25 190 PHE A C 1
ATOM 1472 O O . PHE A 1 190 ? -12.812 24.75 25.266 1 96.25 190 PHE A O 1
ATOM 1479 N N . VAL A 1 191 ? -10.977 24.297 24.109 1 97.12 191 VAL A N 1
ATOM 1480 C CA . VAL A 1 191 ? -10.422 23.406 25.125 1 97.12 191 VAL A CA 1
ATOM 1481 C C . VAL A 1 191 ? -9.312 24.125 25.906 1 97.12 191 VAL A C 1
ATOM 1483 O O . VAL A 1 191 ? -8.375 24.641 25.297 1 97.12 191 VAL A O 1
ATOM 1486 N N . TYR A 1 192 ? -9.5 24.188 27.125 1 96.25 192 TYR A N 1
ATOM 1487 C CA . TYR A 1 192 ? -8.539 24.812 28.016 1 96.25 192 TYR A CA 1
ATOM 1488 C C . TYR A 1 192 ? -7.723 23.781 28.766 1 96.25 192 TYR A C 1
ATOM 1490 O O . TYR A 1 192 ? -7.871 22.578 28.531 1 96.25 192 TYR A O 1
ATOM 1498 N N . GLU A 1 193 ? -6.785 24.25 29.562 1 94.94 193 GLU A N 1
ATOM 1499 C CA . GLU A 1 193 ? -6.016 23.312 30.391 1 94.94 193 GLU A CA 1
ATOM 1500 C C . GLU A 1 193 ? -6.934 22.5 31.281 1 94.94 193 GLU A C 1
ATOM 1502 O O . GLU A 1 193 ? -6.645 21.328 31.578 1 94.94 193 GLU A O 1
ATOM 1507 N N . ARG A 1 194 ? -7.984 23.266 31.688 1 94.88 194 ARG A N 1
ATOM 1508 C CA . ARG A 1 194 ? -9.016 22.578 32.438 1 94.88 194 ARG A CA 1
ATOM 1509 C C . ARG A 1 194 ? -10.398 22.844 31.859 1 94.88 194 ARG A C 1
ATOM 1511 O O . ARG A 1 194 ? -10.875 23.984 31.891 1 94.88 194 ARG A O 1
ATOM 1518 N N . GLY A 1 195 ? -10.859 21.828 31.344 1 96.25 195 GLY A N 1
ATOM 1519 C CA . GLY A 1 195 ? -12.227 21.922 30.891 1 96.25 195 GLY A CA 1
ATOM 1520 C C . GLY A 1 195 ? -12.336 22.359 29.438 1 96.25 195 GLY A C 1
ATOM 1521 O O . GLY A 1 195 ? -11.328 22.641 28.781 1 96.25 195 GLY A O 1
ATOM 1522 N N . ALA A 1 196 ? -13.57 22.344 28.906 1 97.12 196 ALA A N 1
ATOM 1523 C CA . ALA A 1 196 ? -13.906 22.766 27.562 1 97.12 196 ALA A CA 1
ATOM 1524 C C . ALA A 1 196 ? -15.242 23.516 27.531 1 97.12 196 ALA A C 1
ATOM 1526 O O . ALA A 1 196 ? -16.125 23.25 28.344 1 97.12 196 ALA A O 1
ATOM 1527 N N . VAL A 1 197 ? -15.328 24.469 26.578 1 97.06 197 VAL A N 1
ATOM 1528 C CA . VAL A 1 197 ? -16.531 25.281 26.5 1 97.06 197 VAL A CA 1
ATOM 1529 C C . VAL A 1 197 ? -16.984 25.391 25.047 1 97.06 197 VAL A C 1
ATOM 1531 O O . VAL A 1 197 ? -16.172 25.734 24.172 1 97.06 197 VAL A O 1
ATOM 1534 N N . VAL A 1 198 ? -18.234 25.125 24.781 1 96.62 198 VAL A N 1
ATOM 1535 C CA . VAL A 1 198 ? -18.797 25.266 23.453 1 96.62 198 VAL A CA 1
ATOM 1536 C C . VAL A 1 198 ? -19.094 26.75 23.172 1 96.62 198 VAL A C 1
ATOM 1538 O O . VAL A 1 198 ? -19.938 27.359 23.844 1 96.62 198 VAL A O 1
ATOM 1541 N N . ALA A 1 199 ? -18.438 27.266 22.203 1 93 199 ALA A N 1
ATOM 1542 C CA . ALA A 1 199 ? -18.609 28.688 21.875 1 93 199 ALA A CA 1
ATOM 1543 C C . ALA A 1 199 ? -19.781 28.891 20.922 1 93 199 ALA A C 1
ATOM 1545 O O . ALA A 1 199 ? -20.453 29.922 20.984 1 93 199 ALA A O 1
ATOM 1546 N N . ASP A 1 200 ? -19.938 27.953 20.016 1 90.31 200 ASP A N 1
ATOM 1547 C CA . ASP A 1 200 ? -21.016 28.016 19.031 1 90.31 200 ASP A CA 1
ATOM 1548 C C . ASP A 1 200 ? -21.625 26.641 18.812 1 90.31 200 ASP A C 1
ATOM 1550 O O . ASP A 1 200 ? -20.922 25.625 18.859 1 90.31 200 ASP A O 1
ATOM 1554 N N . ALA A 1 201 ? -22.922 26.641 18.562 1 92.94 201 ALA A N 1
ATOM 1555 C CA . ALA A 1 201 ? -23.625 25.375 18.391 1 92.94 201 ALA A CA 1
ATOM 1556 C C . ALA A 1 201 ? -24.75 25.5 17.375 1 92.94 201 ALA A C 1
ATOM 1558 O O . ALA A 1 201 ? -25.531 26.469 17.406 1 92.94 201 ALA A O 1
ATOM 1559 N N . ARG A 1 202 ? -24.781 24.625 16.5 1 91 202 ARG A N 1
ATOM 1560 C CA . ARG A 1 202 ? -25.859 24.469 15.539 1 91 202 ARG A CA 1
ATOM 1561 C C . ARG A 1 202 ? -26.469 23.062 15.633 1 91 202 ARG A C 1
ATOM 1563 O O . ARG A 1 202 ? -25.766 22.062 15.461 1 91 202 ARG A O 1
ATOM 1570 N N . ILE A 1 203 ? -27.766 23.016 15.844 1 94.25 203 ILE A N 1
ATOM 1571 C CA . ILE A 1 203 ? -28.422 21.719 16.047 1 94.25 203 ILE A CA 1
ATOM 1572 C C . ILE A 1 203 ? -29.703 21.641 15.219 1 94.25 203 ILE A C 1
ATOM 1574 O O . ILE A 1 203 ? -30.469 22.609 15.164 1 94.25 203 ILE A O 1
ATOM 1578 N N . VAL A 1 204 ? -29.891 20.578 14.555 1 93.69 204 VAL A N 1
ATOM 1579 C CA . VAL A 1 204 ? -31.125 20.266 13.844 1 93.69 204 VAL A CA 1
ATOM 1580 C C . VAL A 1 204 ? -31.797 19.047 14.484 1 93.69 204 VAL A C 1
ATOM 1582 O O . VAL A 1 204 ? -31.188 17.984 14.617 1 93.69 204 VAL A O 1
ATOM 1585 N N . VAL A 1 205 ? -33.031 19.266 14.875 1 94.56 205 VAL A N 1
ATOM 1586 C CA . VAL A 1 205 ? -33.812 18.172 15.453 1 94.56 205 VAL A CA 1
ATOM 1587 C C . VAL A 1 205 ? -34.781 17.625 14.414 1 94.56 205 VAL A C 1
ATOM 1589 O O . VAL A 1 205 ? -35.281 18.375 13.57 1 94.56 205 VAL A O 1
ATOM 1592 N N . GLY A 1 206 ? -34.906 16.328 14.453 1 93.06 206 GLY A N 1
ATOM 1593 C CA . GLY A 1 206 ? -35.812 15.688 13.523 1 93.06 206 GLY A CA 1
ATOM 1594 C C . GLY A 1 206 ? -35.969 14.195 13.75 1 93.06 206 GLY A C 1
ATOM 1595 O O . GLY A 1 206 ? -35.438 13.664 14.734 1 93.06 206 GLY A O 1
ATOM 1596 N N . GLU A 1 207 ? -36.688 13.641 12.867 1 90.69 207 GLU A N 1
ATOM 1597 C CA . GLU A 1 207 ? -36.906 12.195 12.953 1 90.69 207 GLU A CA 1
ATOM 1598 C C . GLU A 1 207 ? -35.656 11.438 12.531 1 90.69 207 GLU A C 1
ATOM 1600 O O . GLU A 1 207 ? -35.156 11.633 11.422 1 90.69 207 GLU A O 1
ATOM 1605 N N . ARG A 1 208 ? -35.25 10.656 13.406 1 89.69 208 ARG A N 1
ATOM 1606 C CA . ARG A 1 208 ? -34.062 9.859 13.133 1 89.69 208 ARG A CA 1
ATOM 1607 C C . ARG A 1 208 ? -34.406 8.57 12.391 1 89.69 208 ARG A C 1
ATOM 1609 O O . ARG A 1 208 ? -35.531 8.055 12.555 1 89.69 208 ARG A O 1
ATOM 1616 N N . LYS A 1 209 ? -33.469 8.031 11.703 1 86.19 209 LYS A N 1
ATOM 1617 C CA . LYS A 1 209 ? -33.688 6.797 10.961 1 86.19 209 LYS A CA 1
ATOM 1618 C C . LYS A 1 209 ? -33.688 5.59 11.898 1 86.19 209 LYS A C 1
ATOM 1620 O O . LYS A 1 209 ? -32.938 5.543 12.867 1 86.19 209 LYS A O 1
ATOM 1625 N N . ARG A 1 210 ? -34.594 4.684 11.531 1 86 210 ARG A N 1
ATOM 1626 C CA . ARG A 1 210 ? -34.688 3.436 12.281 1 86 210 ARG A CA 1
ATOM 1627 C C . ARG A 1 210 ? -34.125 2.268 11.461 1 86 210 ARG A C 1
ATOM 1629 O O . ARG A 1 210 ? -34.344 2.199 10.25 1 86 210 ARG A O 1
ATOM 1636 N N . PHE A 1 211 ? -33.406 1.412 12.102 1 88.19 211 PHE A N 1
ATOM 1637 C CA . PHE A 1 211 ? -32.719 0.326 11.398 1 88.19 211 PHE A CA 1
ATOM 1638 C C . PHE A 1 211 ? -33.188 -1.027 11.914 1 88.19 211 PHE A C 1
ATOM 1640 O O . PHE A 1 211 ? -32.531 -2.049 11.68 1 88.19 211 PHE A O 1
ATOM 1647 N N . GLU A 1 212 ? -34.281 -1.179 12.531 1 82.62 212 GLU A N 1
ATOM 1648 C CA . GLU A 1 212 ? -34.781 -2.443 13.062 1 82.62 212 GLU A CA 1
ATOM 1649 C C . GLU A 1 212 ? -35.219 -3.391 11.938 1 82.62 212 GLU A C 1
ATOM 1651 O O . GLU A 1 212 ? -35.938 -3 11.023 1 82.62 212 GLU A O 1
ATOM 1656 N N . MET A 1 213 ? -34.469 -4.48 11.906 1 79 213 MET A N 1
ATOM 1657 C CA . MET A 1 213 ? -34.75 -5.523 10.922 1 79 213 MET A CA 1
ATOM 1658 C C . MET A 1 213 ? -34.562 -6.91 11.531 1 79 213 MET A C 1
ATOM 1660 O O . MET A 1 213 ? -33.625 -7.133 12.297 1 79 213 MET A O 1
ATOM 1664 N N . GLY A 1 214 ? -35.625 -7.73 11.391 1 80.88 214 GLY A N 1
ATOM 1665 C CA . GLY A 1 214 ? -35.406 -9.125 11.727 1 80.88 214 GLY A CA 1
ATOM 1666 C C . GLY A 1 214 ? -34.469 -9.828 10.766 1 80.88 214 GLY A C 1
ATOM 1667 O O . GLY A 1 214 ? -34.438 -9.539 9.57 1 80.88 214 GLY A O 1
ATOM 1668 N N . VAL A 1 215 ? -33.562 -10.602 11.391 1 87.06 215 VAL A N 1
ATOM 1669 C CA . VAL A 1 215 ? -32.625 -11.375 10.555 1 87.06 215 VAL A CA 1
ATOM 1670 C C . VAL A 1 215 ? -33.094 -12.828 10.492 1 87.06 215 VAL A C 1
ATOM 1672 O O . VAL A 1 215 ? -33 -13.555 11.484 1 87.06 215 VAL A O 1
ATOM 1675 N N . GLU A 1 216 ? -33.5 -13.203 9.359 1 88.56 216 GLU A N 1
ATOM 1676 C CA . GLU A 1 216 ? -34 -14.562 9.18 1 88.56 216 GLU A CA 1
ATOM 1677 C C . GLU A 1 216 ? -32.875 -15.547 8.898 1 88.56 216 GLU A C 1
ATOM 1679 O O . GLU A 1 216 ? -31.859 -15.172 8.328 1 88.56 216 GLU A O 1
ATOM 1684 N N . ASP A 1 217 ? -33.156 -16.734 9.312 1 93.88 217 ASP A N 1
ATOM 1685 C CA . ASP A 1 217 ? -32.188 -17.812 9.086 1 93.88 217 ASP A CA 1
ATOM 1686 C C . ASP A 1 217 ? -32.25 -18.297 7.641 1 93.88 217 ASP A C 1
ATOM 1688 O O . ASP A 1 217 ? -33.344 -18.5 7.086 1 93.88 217 ASP A O 1
ATOM 1692 N N . ILE A 1 218 ? -31.078 -18.422 7.082 1 96.62 218 ILE A N 1
ATOM 1693 C CA . ILE A 1 218 ? -31.047 -18.844 5.688 1 96.62 218 ILE A CA 1
ATOM 1694 C C . ILE A 1 218 ? -30.281 -20.172 5.582 1 96.62 218 ILE A C 1
ATOM 1696 O O . ILE A 1 218 ? -29.875 -20.578 4.488 1 96.62 218 ILE A O 1
ATOM 1700 N N . SER A 1 219 ? -30.078 -20.906 6.672 1 96.88 219 SER A N 1
ATOM 1701 C CA . SER A 1 219 ? -29.266 -22.125 6.723 1 96.88 219 SER A CA 1
ATOM 1702 C C . SER A 1 219 ? -29.875 -23.219 5.855 1 96.88 219 SER A C 1
ATOM 1704 O O . SER A 1 219 ? -29.172 -24.141 5.418 1 96.88 219 SER A O 1
ATOM 1706 N N . PHE A 1 220 ? -31.188 -23.109 5.594 1 96.44 220 PHE A N 1
ATOM 1707 C CA . PHE A 1 220 ? -31.875 -24.141 4.836 1 96.44 220 PHE A CA 1
ATOM 1708 C C . PHE A 1 220 ? -31.328 -24.234 3.414 1 96.44 220 PHE A C 1
ATOM 1710 O O . PHE A 1 220 ? -31.422 -25.281 2.773 1 96.44 220 PHE A O 1
ATOM 1717 N N . PHE A 1 221 ? -30.766 -23.141 2.889 1 97.75 221 PHE A N 1
ATOM 1718 C CA . PHE A 1 221 ? -30.156 -23.188 1.568 1 97.75 221 PHE A CA 1
ATOM 1719 C C . PHE A 1 221 ? -29.062 -24.25 1.517 1 97.75 221 PHE A C 1
ATOM 1721 O O . PHE A 1 221 ? -28.828 -24.859 0.473 1 97.75 221 PHE A O 1
ATOM 1728 N N . PHE A 1 222 ? -28.375 -24.516 2.619 1 97.25 222 PHE A N 1
ATOM 1729 C CA . PHE A 1 222 ? -27.219 -25.391 2.662 1 97.25 222 PHE A CA 1
ATOM 1730 C C . PHE A 1 222 ? -27.594 -26.766 3.191 1 97.25 222 PHE A C 1
ATOM 1732 O O . PHE A 1 222 ? -26.766 -27.672 3.258 1 97.25 222 PHE A O 1
ATOM 1739 N N . LYS A 1 223 ? -28.859 -26.969 3.488 1 96.25 223 LYS A N 1
ATOM 1740 C CA . LYS A 1 223 ? -29.344 -28.234 4.008 1 96.25 223 LYS A CA 1
ATOM 1741 C C . LYS A 1 223 ? -30.266 -28.922 2.998 1 96.25 223 LYS A C 1
ATOM 1743 O O . LYS A 1 223 ? -30.922 -29.906 3.326 1 96.25 223 LYS A O 1
ATOM 1748 N N . ALA A 1 224 ? -30.219 -28.391 1.827 1 97.12 224 ALA A N 1
ATOM 1749 C CA . ALA A 1 224 ? -31.094 -28.938 0.785 1 97.12 224 ALA A CA 1
ATOM 1750 C C . ALA A 1 224 ? -30.734 -30.375 0.469 1 97.12 224 ALA A C 1
ATOM 1752 O O . ALA A 1 224 ? -29.562 -30.719 0.318 1 97.12 224 ALA A O 1
ATOM 1753 N N . LYS A 1 225 ? -31.781 -31.188 0.301 1 97.25 225 LYS A N 1
ATOM 1754 C CA . LYS A 1 225 ? -31.594 -32.594 -0.042 1 97.25 225 LYS A CA 1
ATOM 1755 C C . LYS A 1 225 ? -31.984 -32.875 -1.494 1 97.25 225 LYS A C 1
ATOM 1757 O O . LYS A 1 225 ? -31.672 -33.938 -2.037 1 97.25 225 LYS A O 1
ATOM 1762 N N . SER A 1 226 ? -32.625 -31.984 -2.068 1 98.12 226 SER A N 1
ATOM 1763 C CA . SER A 1 226 ? -33 -32.062 -3.473 1 98.12 226 SER A CA 1
ATOM 1764 C C . SER A 1 226 ? -32.875 -30.703 -4.16 1 98.12 226 SER A C 1
ATOM 1766 O O . SER A 1 226 ? -33.25 -29.672 -3.592 1 98.12 226 SER A O 1
ATOM 1768 N N . VAL A 1 227 ? -32.312 -30.75 -5.391 1 98.56 227 VAL A N 1
ATOM 1769 C CA . VAL A 1 227 ? -32.062 -29.531 -6.129 1 98.56 227 VAL A CA 1
ATOM 1770 C C . VAL A 1 227 ? -32.594 -29.656 -7.555 1 98.56 227 VAL A C 1
ATOM 1772 O O . VAL A 1 227 ? -32.25 -30.609 -8.258 1 98.56 227 VAL A O 1
ATOM 1775 N N . ALA A 1 228 ? -33.406 -28.75 -7.949 1 98.81 228 ALA A N 1
ATOM 1776 C CA . ALA A 1 228 ? -33.812 -28.641 -9.344 1 98.81 228 ALA A CA 1
ATOM 1777 C C . ALA A 1 228 ? -33 -27.594 -10.086 1 98.81 228 ALA A C 1
ATOM 1779 O O . ALA A 1 228 ? -32.812 -26.469 -9.609 1 98.81 228 ALA A O 1
ATOM 1780 N N . VAL A 1 229 ? -32.406 -28.016 -11.203 1 98.75 229 VAL A N 1
ATOM 1781 C CA . VAL A 1 229 ? -31.688 -27.078 -12.062 1 98.75 229 VAL A CA 1
ATOM 1782 C C . VAL A 1 229 ? -32.531 -26.719 -13.273 1 98.75 229 VAL A C 1
ATOM 1784 O O . VAL A 1 229 ? -32.625 -27.5 -14.234 1 98.75 229 VAL A O 1
ATOM 1787 N N . ILE A 1 230 ? -33.125 -25.594 -13.172 1 98.56 230 ILE A N 1
ATOM 1788 C CA . ILE A 1 230 ? -34.031 -25.156 -14.219 1 98.56 230 ILE A CA 1
ATOM 1789 C C . ILE A 1 230 ? -33.281 -24.453 -15.328 1 98.56 230 ILE A C 1
ATOM 1791 O O . ILE A 1 230 ? -32.562 -23.469 -15.062 1 98.56 230 ILE A O 1
ATOM 1795 N N . GLY A 1 231 ? -33.469 -24.812 -16.5 1 97.12 231 GLY A N 1
ATOM 1796 C CA . GLY A 1 231 ? -32.625 -24.391 -17.609 1 97.12 231 GLY A CA 1
ATOM 1797 C C . GLY A 1 231 ? -31.422 -25.281 -17.812 1 97.12 231 GLY A C 1
ATOM 1798 O O . GLY A 1 231 ? -30.375 -24.812 -18.266 1 97.12 231 GLY A O 1
ATOM 1799 N N . ALA A 1 232 ? -31.516 -26.484 -17.344 1 97.19 232 ALA A N 1
ATOM 1800 C CA . ALA A 1 232 ? -30.484 -27.484 -17.578 1 97.19 232 ALA A CA 1
ATOM 1801 C C . ALA A 1 232 ? -30.203 -27.641 -19.078 1 97.19 232 ALA A C 1
ATOM 1803 O O . ALA A 1 232 ? -31.125 -27.562 -19.891 1 97.19 232 ALA A O 1
ATOM 1804 N N . SER A 1 233 ? -28.906 -27.859 -19.359 1 95.62 233 SER A N 1
ATOM 1805 C CA . SER A 1 233 ? -28.5 -27.922 -20.766 1 95.62 233 SER A CA 1
ATOM 1806 C C . SER A 1 233 ? -27.422 -28.984 -20.984 1 95.62 233 SER A C 1
ATOM 1808 O O . SER A 1 233 ? -26.609 -29.25 -20.094 1 95.62 233 SER A O 1
ATOM 1810 N N . ARG A 1 234 ? -27.406 -29.578 -22.188 1 94 234 ARG A N 1
ATOM 1811 C CA . ARG A 1 234 ? -26.359 -30.5 -22.594 1 94 234 ARG A CA 1
ATOM 1812 C C . ARG A 1 234 ? -25.078 -29.734 -22.953 1 94 234 ARG A C 1
ATOM 1814 O O . ARG A 1 234 ? -23.984 -30.312 -22.969 1 94 234 ARG A O 1
ATOM 1821 N N . ASN A 1 235 ? -25.312 -28.484 -23.203 1 91.94 235 ASN A N 1
ATOM 1822 C CA . ASN A 1 235 ? -24.172 -27.609 -23.484 1 91.94 235 ASN A CA 1
ATOM 1823 C C . ASN A 1 235 ? -23.516 -27.141 -22.188 1 91.94 235 ASN A C 1
ATOM 1825 O O . ASN A 1 235 ? -24.062 -26.281 -21.484 1 91.94 235 ASN A O 1
ATOM 1829 N N . LEU A 1 236 ? -22.312 -27.594 -21.953 1 90.38 236 LEU A N 1
ATOM 1830 C CA . LEU A 1 236 ? -21.609 -27.328 -20.703 1 90.38 236 LEU A CA 1
ATOM 1831 C C . LEU A 1 236 ? -21.078 -25.891 -20.688 1 90.38 236 LEU A C 1
ATOM 1833 O O . LEU A 1 236 ? -20.578 -25.422 -19.656 1 90.38 236 LEU A O 1
ATOM 1837 N N . LEU A 1 237 ? -21.188 -25.188 -21.734 1 83.5 237 LEU A N 1
ATOM 1838 C CA . LEU A 1 237 ? -20.766 -23.797 -21.766 1 83.5 237 LEU A CA 1
ATOM 1839 C C . LEU A 1 237 ? -21.875 -22.875 -21.25 1 83.5 237 LEU A C 1
ATOM 1841 O O . LEU A 1 237 ? -21.609 -21.703 -20.953 1 83.5 237 LEU A O 1
ATOM 1845 N N . LYS A 1 238 ? -23.031 -23.453 -21.141 1 88.88 238 LYS A N 1
ATOM 1846 C CA . LYS A 1 238 ? -24.141 -22.688 -20.594 1 88.88 238 LYS A CA 1
ATOM 1847 C C . LYS A 1 238 ? -24.234 -22.859 -19.078 1 88.88 238 LYS A C 1
ATOM 1849 O O . LYS A 1 238 ? -23.875 -23.906 -18.547 1 88.88 238 LYS A O 1
ATOM 1854 N N . PRO A 1 239 ? -24.781 -21.875 -18.391 1 93.19 239 PRO A N 1
ATOM 1855 C CA . PRO A 1 239 ? -24.828 -21.938 -16.922 1 93.19 239 PRO A CA 1
ATOM 1856 C C . PRO A 1 239 ? -25.547 -23.172 -16.406 1 93.19 239 PRO A C 1
ATOM 1858 O O . PRO A 1 239 ? -25.062 -23.844 -15.492 1 93.19 239 PRO A O 1
ATOM 1861 N N . GLY A 1 240 ? -26.703 -23.5 -17.031 1 95.69 240 GLY A N 1
ATOM 1862 C CA . GLY A 1 240 ? -27.453 -24.656 -16.578 1 95.69 240 GLY A CA 1
ATOM 1863 C C . GLY A 1 240 ? -26.703 -25.969 -16.719 1 95.69 240 GLY A C 1
ATOM 1864 O O . GLY A 1 240 ? -26.828 -26.859 -15.875 1 95.69 240 GLY A O 1
ATOM 1865 N N . GLY A 1 241 ? -25.969 -26.047 -17.797 1 96.19 241 GLY A N 1
ATOM 1866 C CA . GLY A 1 241 ? -25.141 -27.234 -18 1 96.19 241 GLY A CA 1
ATOM 1867 C C . GLY A 1 241 ? -23.969 -27.297 -17.047 1 96.19 241 GLY A C 1
ATOM 1868 O O . GLY A 1 241 ? -23.641 -28.375 -16.531 1 96.19 241 GLY A O 1
ATOM 1869 N N . ARG A 1 242 ? -23.375 -26.234 -16.812 1 95.31 242 ARG A N 1
ATOM 1870 C CA . ARG A 1 242 ? -22.203 -26.172 -15.93 1 95.31 242 ARG A CA 1
ATOM 1871 C C . ARG A 1 242 ? -22.578 -26.469 -14.484 1 95.31 242 ARG A C 1
ATOM 1873 O O . ARG A 1 242 ? -21.844 -27.156 -13.773 1 95.31 242 ARG A O 1
ATOM 1880 N N . VAL A 1 243 ? -23.75 -25.984 -14.055 1 98 243 VAL A N 1
ATOM 1881 C CA . VAL A 1 243 ? -24.203 -26.25 -12.695 1 98 243 VAL A CA 1
ATOM 1882 C C . VAL A 1 243 ? -24.391 -27.75 -12.5 1 98 243 VAL A C 1
ATOM 1884 O O . VAL A 1 243 ? -23.922 -28.312 -11.5 1 98 243 VAL A O 1
ATOM 1887 N N . LEU A 1 244 ? -25 -28.375 -13.469 1 97.69 244 LEU A N 1
ATOM 1888 C CA . LEU A 1 244 ? -25.219 -29.812 -13.391 1 97.69 244 LEU A CA 1
ATOM 1889 C C . LEU A 1 244 ? -23.891 -30.562 -13.352 1 97.69 244 LEU A C 1
ATOM 1891 O O . LEU A 1 244 ? -23.703 -31.484 -12.547 1 97.69 244 LEU A O 1
ATOM 1895 N N . SER A 1 245 ? -23.031 -30.141 -14.188 1 97.19 245 SER A N 1
ATOM 1896 C CA . SER A 1 245 ? -21.703 -30.75 -14.242 1 97.19 245 SER A CA 1
ATOM 1897 C C . SER A 1 245 ? -20.969 -30.594 -12.914 1 97.19 245 SER A C 1
ATOM 1899 O O . SER A 1 245 ? -20.328 -31.547 -12.445 1 97.19 245 SER A O 1
ATOM 1901 N N . ASN A 1 246 ? -21.062 -29.438 -12.32 1 97.38 246 ASN A N 1
ATOM 1902 C CA . ASN A 1 246 ? -20.375 -29.172 -11.055 1 97.38 246 ASN A CA 1
ATOM 1903 C C . ASN A 1 246 ? -20.969 -29.984 -9.914 1 97.38 246 ASN A C 1
ATOM 1905 O O . ASN A 1 246 ? -20.25 -30.469 -9.047 1 97.38 246 ASN A O 1
ATOM 1909 N N . LEU A 1 247 ? -22.312 -30.109 -9.883 1 97.88 247 LEU A N 1
ATOM 1910 C CA . LEU A 1 247 ? -22.969 -30.922 -8.867 1 97.88 247 LEU A CA 1
ATOM 1911 C C . LEU A 1 247 ? -22.469 -32.375 -8.938 1 97.88 247 LEU A C 1
ATOM 1913 O O . LEU A 1 247 ? -22.172 -32.969 -7.91 1 97.88 247 LEU A O 1
ATOM 1917 N N . LYS A 1 248 ? -22.375 -32.812 -10.109 1 96.56 248 LYS A N 1
ATOM 1918 C CA . LYS A 1 248 ? -21.891 -34.188 -10.32 1 96.56 248 LYS A CA 1
ATOM 1919 C C . LYS A 1 248 ? -20.422 -34.281 -9.922 1 96.56 248 LYS A C 1
ATOM 1921 O O . LYS A 1 248 ? -20.031 -35.219 -9.203 1 96.56 248 LYS A O 1
ATOM 1926 N N . HIS A 1 249 ? -19.625 -33.375 -10.375 1 95.88 249 HIS A N 1
ATOM 1927 C CA . HIS A 1 249 ? -18.188 -33.344 -10.141 1 95.88 249 HIS A CA 1
ATOM 1928 C C . HIS A 1 249 ? -17.875 -33.281 -8.656 1 95.88 249 HIS A C 1
ATOM 1930 O O . HIS A 1 249 ? -16.938 -33.938 -8.18 1 95.88 249 HIS A O 1
ATOM 1936 N N . LEU A 1 250 ? -18.641 -32.469 -7.895 1 96.19 250 LEU A N 1
ATOM 1937 C CA . LEU A 1 250 ? -18.375 -32.25 -6.477 1 96.19 250 LEU A CA 1
ATOM 1938 C C . LEU A 1 250 ? -19.031 -33.344 -5.633 1 96.19 250 LEU A C 1
ATOM 1940 O O . LEU A 1 250 ? -18.828 -33.406 -4.418 1 96.19 250 LEU A O 1
ATOM 1944 N N . GLY A 1 251 ? -19.828 -34.188 -6.277 1 95.31 251 GLY A N 1
ATOM 1945 C CA . GLY A 1 251 ? -20.422 -35.312 -5.598 1 95.31 251 GLY A CA 1
ATOM 1946 C C . GLY A 1 251 ? -21.547 -34.938 -4.648 1 95.31 251 GLY A C 1
ATOM 1947 O O . GLY A 1 251 ? -21.562 -35.375 -3.492 1 95.31 251 GLY A O 1
ATOM 1948 N N . PHE A 1 252 ? -22.453 -34.062 -5.148 1 97 252 PHE A N 1
ATOM 1949 C CA . PHE A 1 252 ? -23.594 -33.719 -4.32 1 97 252 PHE A CA 1
ATOM 1950 C C . PHE A 1 252 ? -24.375 -34.969 -3.945 1 97 252 PHE A C 1
ATOM 1952 O O . PHE A 1 252 ? -24.703 -35.781 -4.812 1 97 252 PHE A O 1
ATOM 1959 N N . ARG A 1 253 ? -24.703 -35.062 -2.645 1 92.06 253 ARG A N 1
ATOM 1960 C CA . ARG A 1 253 ? -25.266 -36.312 -2.113 1 92.06 253 ARG A CA 1
ATOM 1961 C C . ARG A 1 253 ? -26.797 -36.312 -2.227 1 92.06 253 ARG A C 1
ATOM 1963 O O . ARG A 1 253 ? -27.422 -37.375 -2.1 1 92.06 253 ARG A O 1
ATOM 1970 N N . GLY A 1 254 ? -27.391 -35.219 -2.504 1 96.31 254 GLY A N 1
ATOM 1971 C CA . GLY A 1 254 ? -28.828 -35.156 -2.635 1 96.31 254 GLY A CA 1
ATOM 1972 C C . GLY A 1 254 ? -29.328 -35.469 -4.027 1 96.31 254 GLY A C 1
ATOM 1973 O O . GLY A 1 254 ? -28.547 -35.938 -4.879 1 96.31 254 GLY A O 1
ATOM 1974 N N . LYS A 1 255 ? -30.594 -35.344 -4.234 1 97.88 255 LYS A N 1
ATOM 1975 C CA . LYS A 1 255 ? -31.219 -35.625 -5.535 1 97.88 255 LYS A CA 1
ATOM 1976 C C . LYS A 1 255 ? -31.109 -34.406 -6.445 1 97.88 255 LYS A C 1
ATOM 1978 O O . LYS A 1 255 ? -31.266 -33.25 -5.992 1 97.88 255 LYS A O 1
ATOM 1983 N N . VAL A 1 256 ? -30.766 -34.719 -7.691 1 98.56 256 VAL A N 1
ATOM 1984 C CA . VAL A 1 256 ? -30.625 -33.625 -8.672 1 98.56 256 VAL A CA 1
ATOM 1985 C C . VAL A 1 256 ? -31.672 -33.812 -9.773 1 98.56 256 VAL A C 1
ATOM 1987 O O . VAL A 1 256 ? -31.781 -34.906 -10.367 1 98.56 256 VAL A O 1
ATOM 1990 N N . TYR A 1 257 ? -32.375 -32.75 -10.039 1 98.62 257 TYR A N 1
ATOM 1991 C CA . TYR A 1 257 ? -33.438 -32.812 -11.039 1 98.62 257 TYR A CA 1
ATOM 1992 C C . TYR A 1 257 ? -33.219 -31.75 -12.125 1 98.62 257 TYR A C 1
ATOM 1994 O O . TYR A 1 257 ? -33.625 -30.609 -11.969 1 98.62 257 TYR A O 1
ATOM 2002 N N . PRO A 1 258 ? -32.594 -32.156 -13.266 1 98.56 258 PRO A N 1
ATOM 2003 C CA . PRO A 1 258 ? -32.562 -31.219 -14.383 1 98.56 258 PRO A CA 1
ATOM 2004 C C . PRO A 1 258 ? -33.938 -30.938 -14.984 1 98.56 258 PRO A C 1
ATOM 2006 O O . PRO A 1 258 ? -34.75 -31.844 -15.086 1 98.56 258 PRO A O 1
ATOM 2009 N N . VAL A 1 259 ? -34.188 -29.766 -15.219 1 98.5 259 VAL A N 1
ATOM 2010 C CA . VAL A 1 259 ? -35.438 -29.359 -15.844 1 98.5 259 VAL A CA 1
ATOM 2011 C C . VAL A 1 259 ? -35.188 -28.75 -17.219 1 98.5 259 VAL A C 1
ATOM 2013 O O . VAL A 1 259 ? -34.5 -27.734 -17.328 1 98.5 259 VAL A O 1
ATOM 2016 N N . ASN A 1 260 ? -35.625 -29.25 -18.203 1 97.19 260 ASN A N 1
ATOM 2017 C CA . ASN A 1 260 ? -35.5 -28.875 -19.609 1 97.19 260 ASN A CA 1
ATOM 2018 C C . ASN A 1 260 ? -36.656 -29.469 -20.422 1 97.19 260 ASN A C 1
ATOM 2020 O O . ASN A 1 260 ? -36.812 -30.688 -20.5 1 97.19 260 ASN A O 1
ATOM 2024 N N . PRO A 1 261 ? -37.375 -28.594 -21.125 1 94.56 261 PRO A N 1
ATOM 2025 C CA . PRO A 1 261 ? -38.562 -29.094 -21.844 1 94.56 261 PRO A CA 1
ATOM 2026 C C . PRO A 1 261 ? -38.188 -29.984 -23.031 1 94.56 261 PRO A C 1
ATOM 2028 O O . PRO A 1 261 ? -39.031 -30.734 -23.531 1 94.56 261 PRO A O 1
ATOM 2031 N N . ASN A 1 262 ? -36.969 -30.016 -23.484 1 94.56 262 ASN A N 1
ATOM 2032 C CA . ASN A 1 262 ? -36.625 -30.656 -24.75 1 94.56 262 ASN A CA 1
ATOM 2033 C C . ASN A 1 262 ? -35.688 -31.844 -24.531 1 94.56 262 ASN A C 1
ATOM 2035 O O . ASN A 1 262 ? -35.125 -32.375 -25.484 1 94.56 262 ASN A O 1
ATOM 2039 N N . ALA A 1 263 ? -35.438 -32.156 -23.281 1 94.38 263 ALA A N 1
ATOM 2040 C CA . ALA A 1 263 ? -34.5 -33.25 -23.031 1 94.38 263 ALA A CA 1
ATOM 2041 C C . ALA A 1 263 ? -35.094 -34.25 -22.062 1 94.38 263 ALA A C 1
ATOM 2043 O O . ALA A 1 263 ? -35.812 -33.906 -21.125 1 94.38 263 ALA A O 1
ATOM 2044 N N . GLY A 1 264 ? -34.719 -35.562 -22.25 1 94.31 264 GLY A N 1
ATOM 2045 C CA . GLY A 1 264 ? -35.156 -36.594 -21.328 1 94.31 264 GLY A CA 1
ATOM 2046 C C . GLY A 1 264 ? -34.094 -36.938 -20.297 1 94.31 264 GLY A C 1
ATOM 2047 O O . GLY A 1 264 ? -34.406 -37.469 -19.219 1 94.31 264 GLY A O 1
ATOM 2048 N N . GLU A 1 265 ? -32.844 -36.75 -20.703 1 96.69 265 GLU A N 1
ATOM 2049 C CA . GLU A 1 265 ? -31.719 -37.031 -19.828 1 96.69 265 GLU A CA 1
ATOM 2050 C C . GLU A 1 265 ? -30.547 -36.062 -20.109 1 96.69 265 GLU A C 1
ATOM 2052 O O . GLU A 1 265 ? -30.281 -35.75 -21.266 1 96.69 265 GLU A O 1
ATOM 2057 N N . ILE A 1 266 ? -29.938 -35.656 -19.078 1 97.31 266 ILE A N 1
ATOM 2058 C CA . ILE A 1 266 ? -28.75 -34.812 -19.188 1 97.31 266 ILE A CA 1
ATOM 2059 C C . ILE A 1 266 ? -27.719 -35.25 -18.156 1 97.31 266 ILE A C 1
ATOM 2061 O O . ILE A 1 266 ? -28 -35.281 -16.953 1 97.31 266 ILE A O 1
ATOM 2065 N N . LEU A 1 267 ? -26.516 -35.594 -18.547 1 96.31 267 LEU A N 1
ATOM 2066 C CA . LEU A 1 267 ? -25.375 -36 -17.719 1 96.31 267 LEU A CA 1
ATOM 2067 C C . LEU A 1 267 ? -25.75 -37.156 -16.797 1 96.31 267 LEU A C 1
ATOM 2069 O O . LEU A 1 267 ? -25.344 -37.188 -15.633 1 96.31 267 LEU A O 1
ATOM 2073 N N . GLY A 1 268 ? -26.703 -38 -17.234 1 95.25 268 GLY A N 1
ATOM 2074 C CA . GLY A 1 268 ? -27.078 -39.188 -16.5 1 95.25 268 GLY A CA 1
ATOM 2075 C C . GLY A 1 268 ? -28.25 -38.969 -15.555 1 95.25 268 GLY A C 1
ATOM 2076 O O . GLY A 1 268 ? -28.719 -39.906 -14.922 1 95.25 268 GLY A O 1
ATOM 2077 N N . TYR A 1 269 ? -28.734 -37.781 -15.477 1 96.81 269 TYR A N 1
ATOM 2078 C CA . TYR A 1 269 ? -29.906 -37.469 -14.664 1 96.81 269 TYR A CA 1
ATOM 2079 C C . TYR A 1 269 ? -31.172 -37.469 -15.516 1 96.81 269 TYR A C 1
ATOM 2081 O O . TYR A 1 269 ? -31.172 -36.969 -16.641 1 96.81 269 TYR A O 1
ATOM 2089 N N . LYS A 1 270 ? -32.188 -37.938 -14.977 1 97.19 270 LYS A N 1
ATOM 2090 C CA . LYS A 1 270 ? -33.5 -37.812 -15.641 1 97.19 270 LYS A CA 1
ATOM 2091 C C . LYS A 1 270 ? -33.938 -36.375 -15.688 1 97.19 270 LYS A C 1
ATOM 2093 O O . LYS A 1 270 ? -33.875 -35.656 -14.672 1 97.19 270 LYS A O 1
ATOM 2098 N N . CYS A 1 271 ? -34.344 -35.969 -16.844 1 98 271 CYS A N 1
ATOM 2099 C CA . CYS A 1 271 ? -34.75 -34.594 -17.031 1 98 271 CYS A CA 1
ATOM 2100 C C . CYS A 1 271 ? -36.281 -34.469 -17.031 1 98 271 CYS A C 1
ATOM 2102 O O . CYS A 1 271 ? -36.969 -35.406 -17.438 1 98 271 CYS A O 1
ATOM 2104 N N . TYR A 1 272 ? -36.781 -33.344 -16.531 1 98.38 272 TYR A N 1
ATOM 2105 C CA . TYR A 1 272 ? -38.219 -33.062 -16.453 1 98.38 272 TYR A CA 1
ATOM 2106 C C . TYR A 1 272 ? -38.562 -31.828 -17.25 1 98.38 272 TYR A C 1
ATOM 2108 O O . TYR A 1 272 ? -37.75 -30.906 -17.375 1 98.38 272 TYR A O 1
ATOM 2116 N N . PRO A 1 273 ? -39.75 -31.719 -17.797 1 97.25 273 PRO A N 1
ATOM 2117 C CA . PRO A 1 273 ? -40.125 -30.562 -18.641 1 97.25 273 PRO A CA 1
ATOM 2118 C C . PRO A 1 273 ? -40.375 -29.297 -17.828 1 97.25 273 PRO A C 1
ATOM 2120 O O . PRO A 1 273 ? -40.219 -28.188 -18.344 1 97.25 273 PRO A O 1
ATOM 2123 N N . SER A 1 274 ? -40.781 -29.438 -16.578 1 97.25 274 SER A N 1
ATOM 2124 C CA . SER A 1 274 ? -41 -28.328 -15.656 1 97.25 274 SER A CA 1
ATOM 2125 C C . SER A 1 274 ? -40.781 -28.766 -14.211 1 97.25 274 SER A C 1
ATOM 2127 O O . SER A 1 274 ? -40.719 -29.969 -13.922 1 97.25 274 SER A O 1
ATOM 2129 N N . VAL A 1 275 ? -40.625 -27.781 -13.352 1 97.88 275 VAL A N 1
ATOM 2130 C CA . VAL A 1 275 ? -40.406 -28.094 -11.938 1 97.88 275 VAL A CA 1
ATOM 2131 C C . VAL A 1 275 ? -41.656 -28.766 -11.367 1 97.88 275 VAL A C 1
ATOM 2133 O O . VAL A 1 275 ? -41.562 -29.625 -10.484 1 97.88 275 VAL A O 1
ATOM 2136 N N . ARG A 1 276 ? -42.812 -28.516 -11.938 1 96.75 276 ARG A N 1
ATOM 2137 C CA . ARG A 1 276 ? -44.062 -29.094 -11.508 1 96.75 276 ARG A CA 1
ATOM 2138 C C . ARG A 1 276 ? -44.125 -30.594 -11.758 1 96.75 276 ARG A C 1
ATOM 2140 O O . ARG A 1 276 ? -44.781 -31.328 -11.016 1 96.75 276 ARG A O 1
ATOM 2147 N N . ALA A 1 277 ? -43.406 -30.969 -12.75 1 97.44 277 ALA A N 1
ATOM 2148 C CA . ALA A 1 277 ? -43.469 -32.344 -13.203 1 97.44 277 ALA A CA 1
ATOM 2149 C C . ALA A 1 277 ? -42.625 -33.25 -12.328 1 97.44 277 ALA A C 1
ATOM 2151 O O . ALA A 1 277 ? -42.719 -34.469 -12.391 1 97.44 277 ALA A O 1
ATOM 2152 N N . ILE A 1 278 ? -41.812 -32.688 -11.492 1 98 278 ILE A N 1
ATOM 2153 C CA . ILE A 1 278 ? -40.969 -33.469 -10.594 1 98 278 ILE A CA 1
ATOM 2154 C C . ILE A 1 278 ? -41.844 -34.125 -9.516 1 98 278 ILE A C 1
ATOM 2156 O O . ILE A 1 278 ? -42.562 -33.438 -8.781 1 98 278 ILE A O 1
ATOM 2160 N N . PRO A 1 279 ? -41.75 -35.375 -9.422 1 96.56 279 PRO A N 1
ATOM 2161 C CA . PRO A 1 279 ? -42.625 -36.062 -8.469 1 96.56 279 PRO A CA 1
ATOM 2162 C C . PRO A 1 279 ? -42.25 -35.812 -7.016 1 96.56 279 PRO A C 1
ATOM 2164 O O . PRO A 1 279 ? -43.094 -35.719 -6.145 1 96.56 279 PRO A O 1
ATOM 2167 N N . ASP A 1 280 ? -41 -35.656 -6.691 1 96.38 280 ASP A N 1
ATOM 2168 C CA . ASP A 1 280 ? -40.469 -35.5 -5.336 1 96.38 280 ASP A CA 1
ATOM 2169 C C . ASP A 1 280 ? -40.562 -34.031 -4.887 1 96.38 280 ASP A C 1
ATOM 2171 O O . ASP A 1 280 ? -40.812 -33.156 -5.695 1 96.38 280 ASP A O 1
ATOM 2175 N N . LYS A 1 281 ? -40.344 -33.906 -3.627 1 96.5 281 LYS A N 1
ATOM 2176 C CA . LYS A 1 281 ? -40.188 -32.562 -3.086 1 96.5 281 LYS A CA 1
ATOM 2177 C C . LYS A 1 281 ? -38.875 -31.922 -3.574 1 96.5 281 LYS A C 1
ATOM 2179 O O . LYS A 1 281 ? -37.844 -32.594 -3.697 1 96.5 281 LYS A O 1
ATOM 2184 N N . VAL A 1 282 ? -38.969 -30.609 -3.859 1 98.25 282 VAL A N 1
ATOM 2185 C CA . VAL A 1 282 ? -37.781 -29.844 -4.266 1 98.25 282 VAL A CA 1
ATOM 2186 C C . VAL A 1 282 ? -37.438 -28.812 -3.195 1 98.25 282 VAL A C 1
ATOM 2188 O O . VAL A 1 282 ? -38.219 -27.891 -2.939 1 98.25 282 VAL A O 1
ATOM 2191 N N . ASP A 1 283 ? -36.312 -28.953 -2.592 1 97.94 283 ASP A N 1
ATOM 2192 C CA . ASP A 1 283 ? -35.906 -28.031 -1.526 1 97.94 283 ASP A CA 1
ATOM 2193 C C . ASP A 1 283 ? -35.344 -26.734 -2.098 1 97.94 283 ASP A C 1
ATOM 2195 O O . ASP A 1 283 ? -35.562 -25.656 -1.546 1 97.94 283 ASP A O 1
ATOM 2199 N N . LEU A 1 284 ? -34.531 -26.875 -3.148 1 98.56 284 LEU A N 1
ATOM 2200 C CA . LEU A 1 284 ? -33.844 -25.734 -3.74 1 98.56 284 LEU A CA 1
ATOM 2201 C C . LEU A 1 284 ? -33.969 -25.75 -5.262 1 98.56 284 LEU A C 1
ATOM 2203 O O . LEU A 1 284 ? -33.844 -26.812 -5.887 1 98.56 284 LEU A O 1
ATOM 2207 N N . ALA A 1 285 ? -34.25 -24.609 -5.844 1 98.75 285 ALA A N 1
ATOM 2208 C CA . ALA A 1 285 ? -34.281 -24.484 -7.297 1 98.75 285 ALA A CA 1
ATOM 2209 C C . ALA A 1 285 ? -33.219 -23.484 -7.781 1 98.75 285 ALA A C 1
ATOM 2211 O O . ALA A 1 285 ? -33.156 -22.359 -7.297 1 98.75 285 ALA A O 1
ATOM 2212 N N . VAL A 1 286 ? -32.344 -23.922 -8.68 1 98.81 286 VAL A N 1
ATOM 2213 C CA . VAL A 1 286 ? -31.391 -23.062 -9.367 1 98.81 286 VAL A CA 1
ATOM 2214 C C . VAL A 1 286 ? -31.938 -22.656 -10.734 1 98.81 286 VAL A C 1
ATOM 2216 O O . VAL A 1 286 ? -32.125 -23.516 -11.602 1 98.81 286 VAL A O 1
ATOM 2219 N N . ILE A 1 287 ? -32.156 -21.406 -10.875 1 98.44 287 ILE A N 1
ATOM 2220 C CA . ILE A 1 287 ? -32.812 -20.906 -12.07 1 98.44 287 ILE A CA 1
ATOM 2221 C C . ILE A 1 287 ? -31.781 -20.312 -13.031 1 98.44 287 ILE A C 1
ATOM 2223 O O . ILE A 1 287 ? -31.219 -19.25 -12.773 1 98.44 287 ILE A O 1
ATOM 2227 N N . ALA A 1 288 ? -31.594 -21.016 -14.133 1 97.25 288 ALA A N 1
ATOM 2228 C CA . ALA A 1 288 ? -30.609 -20.641 -15.141 1 97.25 288 ALA A CA 1
ATOM 2229 C C . ALA A 1 288 ? -31.266 -20.359 -16.484 1 97.25 288 ALA A C 1
ATOM 2231 O O . ALA A 1 288 ? -30.812 -20.828 -17.531 1 97.25 288 ALA A O 1
ATOM 2232 N N . VAL A 1 289 ? -32.375 -19.641 -16.484 1 95.19 289 VAL A N 1
ATOM 2233 C CA . VAL A 1 289 ? -33.062 -19.219 -17.688 1 95.19 289 VAL A CA 1
ATOM 2234 C C . VAL A 1 289 ? -32.969 -17.703 -17.844 1 95.19 289 VAL A C 1
ATOM 2236 O O . VAL A 1 289 ? -32.719 -16.984 -16.875 1 95.19 289 VAL A O 1
ATOM 2239 N N . PRO A 1 290 ? -33.156 -17.188 -19.047 1 90.69 290 PRO A N 1
ATOM 2240 C CA . PRO A 1 290 ? -33.125 -15.734 -19.234 1 90.69 290 PRO A CA 1
ATOM 2241 C C . PRO A 1 290 ? -34.156 -15.008 -18.375 1 90.69 290 PRO A C 1
ATOM 2243 O O . PRO A 1 290 ? -35.188 -15.57 -18.031 1 90.69 290 PRO A O 1
ATOM 2246 N N . SER A 1 291 ? -33.875 -13.797 -18.062 1 89.69 291 SER A N 1
ATOM 2247 C CA . SER A 1 291 ? -34.688 -13.008 -17.141 1 89.69 291 SER A CA 1
ATOM 2248 C C . SER A 1 291 ? -36.125 -12.922 -17.609 1 89.69 291 SER A C 1
ATOM 2250 O O . SER A 1 291 ? -37.062 -12.938 -16.797 1 89.69 291 SER A O 1
ATOM 2252 N N . LYS A 1 292 ? -36.312 -12.914 -18.891 1 87.94 292 LYS A N 1
ATOM 2253 C CA . LYS A 1 292 ? -37.656 -12.797 -19.453 1 87.94 292 LYS A CA 1
ATOM 2254 C C . LYS A 1 292 ? -38.531 -14.008 -19.094 1 87.94 292 LYS A C 1
ATOM 2256 O O . LYS A 1 292 ? -39.75 -13.906 -18.984 1 87.94 292 LYS A O 1
ATOM 2261 N N . ASN A 1 293 ? -37.906 -15.117 -18.875 1 92.94 293 ASN A N 1
ATOM 2262 C CA . ASN A 1 293 ? -38.594 -16.359 -18.578 1 92.94 293 ASN A CA 1
ATOM 2263 C C . ASN A 1 293 ? -38.625 -16.656 -17.078 1 92.94 293 ASN A C 1
ATOM 2265 O O . ASN A 1 293 ? -39.312 -17.578 -16.641 1 92.94 293 ASN A O 1
ATOM 2269 N N . ALA A 1 294 ? -37.969 -15.906 -16.344 1 93.62 294 ALA A N 1
ATOM 2270 C CA . ALA A 1 294 ? -37.75 -16.203 -14.922 1 93.62 294 ALA A CA 1
ATOM 2271 C C . ALA A 1 294 ? -39.031 -16.078 -14.117 1 93.62 294 ALA A C 1
ATOM 2273 O O . ALA A 1 294 ? -39.25 -16.828 -13.172 1 93.62 294 ALA A O 1
ATOM 2274 N N . ILE A 1 295 ? -39.875 -15.133 -14.516 1 95.12 295 ILE A N 1
ATOM 2275 C CA . ILE A 1 295 ? -41.094 -14.883 -13.758 1 95.12 295 ILE A CA 1
ATOM 2276 C C . ILE A 1 295 ? -41.938 -16.141 -13.734 1 95.12 295 ILE A C 1
ATOM 2278 O O . ILE A 1 295 ? -42.406 -16.562 -12.672 1 95.12 295 ILE A O 1
ATOM 2282 N N . GLU A 1 296 ? -42.125 -16.688 -14.891 1 96.62 296 GLU A N 1
ATOM 2283 C CA . GLU A 1 296 ? -42.938 -17.891 -14.992 1 96.62 296 GLU A CA 1
ATOM 2284 C C . GLU A 1 296 ? -42.344 -19.031 -14.195 1 96.62 296 GLU A C 1
ATOM 2286 O O . GLU A 1 296 ? -43.062 -19.781 -13.531 1 96.62 296 GLU A O 1
ATOM 2291 N N . VAL A 1 297 ? -41.125 -19.188 -14.273 1 97.88 297 VAL A N 1
ATOM 2292 C CA . VAL A 1 297 ? -40.406 -20.25 -13.562 1 97.88 297 VAL A CA 1
ATOM 2293 C C . VAL A 1 297 ? -40.562 -20.062 -12.055 1 97.88 297 VAL A C 1
ATOM 2295 O O . VAL A 1 297 ? -40.781 -21.031 -11.328 1 97.88 297 VAL A O 1
ATOM 2298 N N . VAL A 1 298 ? -40.438 -18.812 -11.578 1 98.19 298 VAL A N 1
ATOM 2299 C CA . VAL A 1 298 ? -40.562 -18.516 -10.156 1 98.19 298 VAL A CA 1
ATOM 2300 C C . VAL A 1 298 ? -42 -18.844 -9.695 1 98.19 298 VAL A C 1
ATOM 2302 O O . VAL A 1 298 ? -42.188 -19.391 -8.609 1 98.19 298 VAL A O 1
ATOM 2305 N N . LYS A 1 299 ? -42.938 -18.547 -10.555 1 97.88 299 LYS A N 1
ATOM 2306 C CA . LYS A 1 299 ? -44.312 -18.906 -10.242 1 97.88 299 LYS A CA 1
ATOM 2307 C C . LYS A 1 299 ? -44.469 -20.422 -10.094 1 97.88 299 LYS A C 1
ATOM 2309 O O . LYS A 1 299 ? -45.125 -20.891 -9.164 1 97.88 299 LYS A O 1
ATOM 2314 N N . GLU A 1 300 ? -43.875 -21.125 -10.977 1 98.19 300 GLU A N 1
ATOM 2315 C CA . GLU A 1 300 ? -43.938 -22.594 -10.922 1 98.19 300 GLU A CA 1
ATOM 2316 C C . GLU A 1 300 ? -43.281 -23.125 -9.648 1 98.19 300 GLU A C 1
ATOM 2318 O O . GLU A 1 300 ? -43.812 -24.062 -9.039 1 98.19 300 GLU A O 1
ATOM 2323 N N . CYS A 1 301 ? -42.188 -22.547 -9.289 1 98.5 301 CYS A N 1
ATOM 2324 C CA . CYS A 1 301 ? -41.5 -22.953 -8.062 1 98.5 301 CYS A CA 1
ATOM 2325 C C . CYS A 1 301 ? -42.375 -22.719 -6.844 1 98.5 301 CYS A C 1
ATOM 2327 O O . CYS A 1 301 ? -42.438 -23.531 -5.93 1 98.5 301 CYS A O 1
ATOM 2329 N N . ALA A 1 302 ? -43.062 -21.547 -6.871 1 97.88 302 ALA A N 1
ATOM 2330 C CA . ALA A 1 302 ? -43.969 -21.219 -5.785 1 97.88 302 ALA A CA 1
ATOM 2331 C C . ALA A 1 302 ? -45.094 -22.266 -5.672 1 97.88 302 ALA A C 1
ATOM 2333 O O . ALA A 1 302 ? -45.406 -22.719 -4.574 1 97.88 302 ALA A O 1
ATOM 2334 N N . GLU A 1 303 ? -45.625 -22.625 -6.773 1 97.19 303 GLU A N 1
ATOM 2335 C CA . GLU A 1 303 ? -46.688 -23.625 -6.816 1 97.19 303 GLU A CA 1
ATOM 2336 C C . GLU A 1 303 ? -46.188 -24.984 -6.328 1 97.19 303 GLU A C 1
ATOM 2338 O O . GLU A 1 303 ? -46.938 -25.719 -5.66 1 97.19 303 GLU A O 1
ATOM 2343 N N . LYS A 1 304 ? -44.969 -25.266 -6.645 1 97.56 304 LYS A N 1
ATOM 2344 C CA . LYS A 1 304 ? -44.344 -26.531 -6.277 1 97.56 304 LYS A CA 1
ATOM 2345 C C . LYS A 1 304 ? -44 -26.562 -4.793 1 97.56 304 LYS A C 1
ATOM 2347 O O . LYS A 1 304 ? -43.812 -27.641 -4.215 1 97.56 304 LYS A O 1
ATOM 2352 N N . GLY A 1 305 ? -43.875 -25.391 -4.137 1 97.06 305 GLY A N 1
ATOM 2353 C CA . GLY A 1 305 ? -43.562 -25.297 -2.721 1 97.06 305 GLY A CA 1
ATOM 2354 C C . GLY A 1 305 ? -42.062 -25.281 -2.449 1 97.06 305 GLY A C 1
ATOM 2355 O O . GLY A 1 305 ? -41.625 -25.719 -1.393 1 97.06 305 GLY A O 1
ATOM 2356 N N . VAL A 1 306 ? -41.312 -24.859 -3.41 1 97.75 306 VAL A N 1
ATOM 2357 C CA . VAL A 1 306 ? -39.875 -24.703 -3.229 1 97.75 306 VAL A CA 1
ATOM 2358 C C . VAL A 1 306 ? -39.594 -23.688 -2.133 1 97.75 306 VAL A C 1
ATOM 2360 O O . VAL A 1 306 ? -40.281 -22.656 -2.045 1 97.75 306 VAL A O 1
ATOM 2363 N N . LYS A 1 307 ? -38.594 -23.938 -1.293 1 95.94 307 LYS A N 1
ATOM 2364 C CA . LYS A 1 307 ? -38.312 -23.062 -0.168 1 95.94 307 LYS A CA 1
ATOM 2365 C C . LYS A 1 307 ? -37.312 -21.984 -0.56 1 95.94 307 LYS A C 1
ATOM 2367 O O . LYS A 1 307 ? -37.406 -20.828 -0.121 1 95.94 307 LYS A O 1
ATOM 2372 N N . GLY A 1 308 ? -36.312 -22.406 -1.271 1 97.81 308 GLY A N 1
ATOM 2373 C CA . GLY A 1 308 ? -35.281 -21.469 -1.688 1 97.81 308 GLY A CA 1
ATOM 2374 C C . GLY A 1 308 ? -35.031 -21.484 -3.184 1 97.81 308 GLY A C 1
ATOM 2375 O O . GLY A 1 308 ? -35.031 -22.547 -3.811 1 97.81 308 GLY A O 1
ATOM 2376 N N . ILE A 1 309 ? -34.844 -20.312 -3.775 1 98.5 309 ILE A N 1
ATOM 2377 C CA . ILE A 1 309 ? -34.469 -20.25 -5.188 1 98.5 309 ILE A CA 1
ATOM 2378 C C . ILE A 1 309 ? -33.188 -19.422 -5.355 1 98.5 309 ILE A C 1
ATOM 2380 O O . ILE A 1 309 ? -32.969 -18.469 -4.613 1 98.5 309 ILE A O 1
ATOM 2384 N N . ILE A 1 310 ? -32.344 -19.812 -6.246 1 98.69 310 ILE A N 1
ATOM 2385 C CA . ILE A 1 310 ? -31.141 -19.094 -6.68 1 98.69 310 ILE A CA 1
ATOM 2386 C C . ILE A 1 310 ? -31.297 -18.688 -8.141 1 98.69 310 ILE A C 1
ATOM 2388 O O . ILE A 1 310 ? -31.375 -19.547 -9.023 1 98.69 310 ILE A O 1
ATOM 2392 N N . VAL A 1 311 ? -31.344 -17.406 -8.391 1 97.94 311 VAL A N 1
ATOM 2393 C CA . VAL A 1 311 ? -31.531 -16.906 -9.75 1 97.94 311 VAL A CA 1
ATOM 2394 C C . VAL A 1 311 ? -30.203 -16.453 -10.32 1 97.94 311 VAL A C 1
ATOM 2396 O O . VAL A 1 311 ? -29.703 -15.375 -9.961 1 97.94 311 VAL A O 1
ATOM 2399 N N . LEU A 1 312 ? -29.703 -17.156 -11.297 1 96.38 312 LEU A N 1
ATOM 2400 C CA . LEU A 1 312 ? -28.359 -16.922 -11.812 1 96.38 312 LEU A CA 1
ATOM 2401 C C . LEU A 1 312 ? -28.359 -15.797 -12.844 1 96.38 312 LEU A C 1
ATOM 2403 O O . LEU A 1 312 ? -27.375 -15.07 -12.984 1 96.38 312 LEU A O 1
ATOM 2407 N N . SER A 1 313 ? -29.375 -15.609 -13.469 1 90.62 313 SER A N 1
ATOM 2408 C CA . SER A 1 313 ? -29.438 -14.789 -14.68 1 90.62 313 SER A CA 1
ATOM 2409 C C . SER A 1 313 ? -29.328 -13.305 -14.352 1 90.62 313 SER A C 1
ATOM 2411 O O . SER A 1 313 ? -29.828 -12.859 -13.32 1 90.62 313 SER A O 1
ATOM 2413 N N . ALA A 1 314 ? -28.688 -12.594 -15.312 1 87.25 314 ALA A N 1
ATOM 2414 C CA . ALA A 1 314 ? -28.656 -11.133 -15.273 1 87.25 314 ALA A CA 1
ATOM 2415 C C . ALA A 1 314 ? -29.844 -10.531 -16.016 1 87.25 314 ALA A C 1
ATOM 2417 O O . ALA A 1 314 ? -30.734 -11.258 -16.469 1 87.25 314 ALA A O 1
ATOM 2418 N N . GLY A 1 315 ? -29.891 -9.234 -16.062 1 83.38 315 GLY A N 1
ATOM 2419 C CA . GLY A 1 315 ? -30.953 -8.562 -16.781 1 83.38 315 GLY A CA 1
ATOM 2420 C C . GLY A 1 315 ? -32.094 -8.094 -15.883 1 83.38 315 GLY A C 1
ATOM 2421 O O . GLY A 1 315 ? -33.219 -7.957 -16.328 1 83.38 315 GLY A O 1
ATOM 2422 N N . PHE A 1 316 ? -31.828 -7.965 -14.703 1 90.12 316 PHE A N 1
ATOM 2423 C CA . PHE A 1 316 ? -32.781 -7.473 -13.734 1 90.12 316 PHE A CA 1
ATOM 2424 C C . PHE A 1 316 ? -32.469 -6.035 -13.328 1 90.12 316 PHE A C 1
ATOM 2426 O O . PHE A 1 316 ? -32.344 -5.16 -14.188 1 90.12 316 PHE A O 1
ATOM 2433 N N . ALA A 1 317 ? -32.312 -5.672 -12.078 1 83.81 317 ALA A N 1
ATOM 2434 C CA . ALA A 1 317 ? -32.219 -4.293 -11.609 1 83.81 317 ALA A CA 1
ATOM 2435 C C . ALA A 1 317 ? -30.891 -3.66 -11.977 1 83.81 317 ALA A C 1
ATOM 2437 O O . ALA A 1 317 ? -30.75 -2.436 -12.016 1 83.81 317 ALA A O 1
ATOM 2438 N N . GLU A 1 318 ? -29.828 -4.457 -12.266 1 73.81 318 GLU A N 1
ATOM 2439 C CA . GLU A 1 318 ? -28.5 -3.908 -12.555 1 73.81 318 GLU A CA 1
ATOM 2440 C C . GLU A 1 318 ? -28.453 -3.283 -13.945 1 73.81 318 GLU A C 1
ATOM 2442 O O . GLU A 1 318 ? -27.5 -2.576 -14.289 1 73.81 318 GLU A O 1
ATOM 2447 N N . GLY A 1 319 ? -29.516 -3.521 -14.711 1 66.69 319 GLY A N 1
ATOM 2448 C CA . GLY A 1 319 ? -29.516 -3.102 -16.094 1 66.69 319 GLY A CA 1
ATOM 2449 C C . GLY A 1 319 ? -30.375 -1.879 -16.359 1 66.69 319 GLY A C 1
ATOM 2450 O O . GLY A 1 319 ? -29.984 -0.756 -16.047 1 66.69 319 GLY A O 1
ATOM 2451 N N . TRP A 1 320 ? -31.547 -2.1 -16.812 1 71.5 320 TRP A N 1
ATOM 2452 C CA . TRP A 1 320 ? -32.469 -1.076 -17.328 1 71.5 320 TRP A CA 1
ATOM 2453 C C . TRP A 1 320 ? -33.781 -1.12 -16.594 1 71.5 320 TRP A C 1
ATOM 2455 O O . TRP A 1 320 ? -34 -1.963 -15.711 1 71.5 320 TRP A O 1
ATOM 2465 N N . GLU A 1 321 ? -34.5 -0.156 -16.75 1 80.81 321 GLU A N 1
ATOM 2466 C CA . GLU A 1 321 ? -35.75 0.054 -16.031 1 80.81 321 GLU A CA 1
ATOM 2467 C C . GLU A 1 321 ? -36.656 -1.177 -16.125 1 80.81 321 GLU A C 1
ATOM 2469 O O . GLU A 1 321 ? -37.281 -1.562 -15.141 1 80.81 321 GLU A O 1
ATOM 2474 N N . GLN A 1 322 ? -36.719 -1.789 -17.219 1 83.69 322 GLN A N 1
ATOM 2475 C CA . GLN A 1 322 ? -37.5 -2.996 -17.359 1 83.69 322 GLN A CA 1
ATOM 2476 C C . GLN A 1 322 ? -37 -4.117 -16.469 1 83.69 322 GLN A C 1
ATOM 2478 O O . GLN A 1 322 ? -37.781 -4.898 -15.922 1 83.69 322 GLN A O 1
ATOM 2483 N N . GLY A 1 323 ? -35.75 -4.219 -16.297 1 87.88 323 GLY A N 1
ATOM 2484 C CA . GLY A 1 323 ? -35.156 -5.207 -15.414 1 87.88 323 GLY A CA 1
ATOM 2485 C C . GLY A 1 323 ? -35.531 -5.023 -13.953 1 87.88 323 GLY A C 1
ATOM 2486 O O . GLY A 1 323 ? -35.688 -6 -13.227 1 87.88 323 GLY A O 1
ATOM 2487 N N . LYS A 1 324 ? -35.656 -3.742 -13.609 1 90.94 324 LYS A N 1
ATOM 2488 C CA . LYS A 1 324 ? -36.094 -3.441 -12.242 1 90.94 324 LYS A CA 1
ATOM 2489 C C . LYS A 1 324 ? -37.5 -3.982 -11.977 1 90.94 324 LYS A C 1
ATOM 2491 O O . LYS A 1 324 ? -37.781 -4.488 -10.891 1 90.94 324 LYS A O 1
ATOM 2496 N N . GLU A 1 325 ? -38.281 -3.854 -12.945 1 93 325 GLU A N 1
ATOM 2497 C CA . GLU A 1 325 ? -39.656 -4.344 -12.82 1 93 325 GLU A CA 1
ATOM 2498 C C . GLU A 1 325 ? -39.688 -5.867 -12.719 1 93 325 GLU A C 1
ATOM 2500 O O . GLU A 1 325 ? -40.438 -6.422 -11.93 1 93 325 GLU A O 1
ATOM 2505 N N . LEU A 1 326 ? -38.938 -6.566 -13.531 1 93.81 326 LEU A N 1
ATOM 2506 C CA . LEU A 1 326 ? -38.844 -8.023 -13.461 1 93.81 326 LEU A CA 1
ATOM 2507 C C . LEU A 1 326 ? -38.406 -8.477 -12.07 1 93.81 326 LEU A C 1
ATOM 2509 O O . LEU A 1 326 ? -38.969 -9.422 -11.516 1 93.81 326 LEU A O 1
ATOM 2513 N N . GLU A 1 327 ? -37.438 -7.82 -11.547 1 95.5 327 GLU A N 1
ATOM 2514 C CA . GLU A 1 327 ? -36.938 -8.148 -10.219 1 95.5 327 GLU A CA 1
ATOM 2515 C C . GLU A 1 327 ? -38 -7.949 -9.148 1 95.5 327 GLU A C 1
ATOM 2517 O O . GLU A 1 327 ? -38.156 -8.797 -8.266 1 95.5 327 GLU A O 1
ATOM 2522 N N . ARG A 1 328 ? -38.688 -6.828 -9.219 1 95.75 328 ARG A N 1
ATOM 2523 C CA . ARG A 1 328 ? -39.781 -6.559 -8.273 1 95.75 328 ARG A CA 1
ATOM 2524 C C . ARG A 1 328 ? -40.812 -7.668 -8.305 1 95.75 328 ARG A C 1
ATOM 2526 O O . ARG A 1 328 ? -41.312 -8.109 -7.262 1 95.75 328 ARG A O 1
ATOM 2533 N N . GLN A 1 329 ? -41.094 -8.117 -9.453 1 96.25 329 GLN A N 1
ATOM 2534 C CA . GLN A 1 329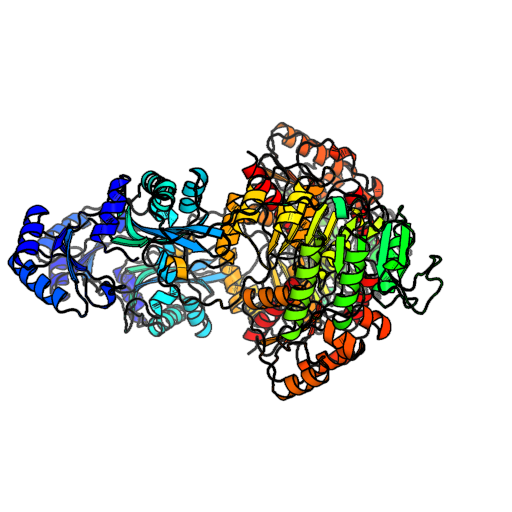 ? -42.125 -9.133 -9.625 1 96.25 329 GLN A CA 1
ATOM 2535 C C . GLN A 1 329 ? -41.719 -10.461 -9 1 96.25 329 GLN A C 1
ATOM 2537 O O . GLN A 1 329 ? -42.5 -11.094 -8.289 1 96.25 329 GLN A O 1
ATOM 2542 N N . ILE A 1 330 ? -40.531 -10.867 -9.25 1 96.5 330 ILE A N 1
ATOM 2543 C CA . ILE A 1 330 ? -40.125 -12.156 -8.719 1 96.5 330 ILE A CA 1
ATOM 2544 C C . ILE A 1 330 ? -40.031 -12.086 -7.195 1 96.5 330 ILE A C 1
ATOM 2546 O O . ILE A 1 330 ? -40.344 -13.062 -6.504 1 96.5 330 ILE A O 1
ATOM 2550 N N . VAL A 1 331 ? -39.656 -10.945 -6.633 1 97.31 331 VAL A N 1
ATOM 2551 C CA . VAL A 1 331 ? -39.594 -10.773 -5.188 1 97.31 331 VAL A CA 1
ATOM 2552 C C . VAL A 1 331 ? -41 -10.844 -4.59 1 97.31 331 VAL A C 1
ATOM 2554 O O . VAL A 1 331 ? -41.188 -11.453 -3.537 1 97.31 331 VAL A O 1
ATOM 2557 N N . GLU A 1 332 ? -41.906 -10.227 -5.281 1 97.38 332 GLU A N 1
ATOM 2558 C CA . GLU A 1 332 ? -43.281 -10.242 -4.809 1 97.38 332 GLU A CA 1
ATOM 2559 C C . GLU A 1 332 ? -43.844 -11.664 -4.781 1 97.38 332 GLU A C 1
ATOM 2561 O O . GLU A 1 332 ? -44.5 -12.062 -3.812 1 97.38 332 GLU A O 1
ATOM 2566 N N . ILE A 1 333 ? -43.594 -12.391 -5.82 1 97.5 333 ILE A N 1
ATOM 2567 C CA . ILE A 1 333 ? -44.062 -13.773 -5.898 1 97.5 333 ILE A CA 1
ATOM 2568 C C . ILE A 1 333 ? -43.438 -14.586 -4.766 1 97.5 333 ILE A C 1
ATOM 2570 O O . ILE A 1 333 ? -44.125 -15.352 -4.09 1 97.5 333 ILE A O 1
ATOM 2574 N N . ALA A 1 334 ? -42.156 -14.453 -4.551 1 96.69 334 ALA A N 1
ATOM 2575 C CA . ALA A 1 334 ? -41.438 -15.188 -3.51 1 96.69 334 ALA A CA 1
ATOM 2576 C C . ALA A 1 334 ? -42 -14.852 -2.127 1 96.69 334 ALA A C 1
ATOM 2578 O O . ALA A 1 334 ? -42.25 -15.75 -1.322 1 96.69 334 ALA A O 1
ATOM 2579 N N . ARG A 1 335 ? -42.188 -13.594 -1.882 1 94.94 335 ARG A N 1
ATOM 2580 C CA . ARG A 1 335 ? -42.688 -13.148 -0.588 1 94.94 335 ARG A CA 1
ATOM 2581 C C . ARG A 1 335 ? -44.062 -13.742 -0.306 1 94.94 335 ARG A C 1
ATOM 2583 O O . ARG A 1 335 ? -44.344 -14.203 0.806 1 94.94 335 ARG A O 1
ATOM 2590 N N . LYS A 1 336 ? -44.875 -13.727 -1.29 1 96.62 336 LYS A N 1
ATOM 2591 C CA . LYS A 1 336 ? -46.219 -14.242 -1.147 1 96.62 336 LYS A CA 1
ATOM 2592 C C . LYS A 1 336 ? -46.219 -15.75 -0.89 1 96.62 336 LYS A C 1
ATOM 2594 O O . LYS A 1 336 ? -47.094 -16.266 -0.19 1 96.62 336 LYS A O 1
ATOM 2599 N N . SER A 1 337 ? -45.281 -16.406 -1.413 1 97.06 337 SER A N 1
ATOM 2600 C CA . SER A 1 337 ? -45.25 -17.875 -1.334 1 97.06 337 SER A CA 1
ATOM 2601 C C . SER A 1 337 ? -44.344 -18.344 -0.194 1 97.06 337 SER A C 1
ATOM 2603 O O . SER A 1 337 ? -44.25 -19.547 0.08 1 97.06 337 SER A O 1
ATOM 2605 N N . GLY A 1 338 ? -43.594 -17.422 0.437 1 95.12 338 GLY A N 1
ATOM 2606 C CA . GLY A 1 338 ? -42.688 -17.797 1.524 1 95.12 338 GLY A CA 1
ATOM 2607 C C . GLY A 1 338 ? -41.344 -18.25 1.047 1 95.12 338 GLY A C 1
ATOM 2608 O O . GLY A 1 338 ? -40.531 -18.75 1.839 1 95.12 338 GLY A O 1
ATOM 2609 N N . MET A 1 339 ? -41.031 -18.141 -0.245 1 96.88 339 MET A N 1
ATOM 2610 C CA . MET A 1 339 ? -39.75 -18.484 -0.811 1 96.88 339 MET A CA 1
ATOM 2611 C C . MET A 1 339 ? -38.719 -17.391 -0.521 1 96.88 339 MET A C 1
ATOM 2613 O O . MET A 1 339 ? -39.062 -16.219 -0.378 1 96.88 339 MET A O 1
ATOM 2617 N N . ARG A 1 340 ? -37.469 -17.781 -0.369 1 97.81 340 ARG A N 1
ATOM 2618 C CA . ARG A 1 340 ? -36.375 -16.828 -0.285 1 97.81 340 ARG A CA 1
ATOM 2619 C C . ARG A 1 340 ? -35.5 -16.859 -1.546 1 97.81 340 ARG A C 1
ATOM 2621 O O . ARG A 1 340 ? -35.344 -17.922 -2.168 1 97.81 340 ARG A O 1
ATOM 2628 N N . ILE A 1 341 ? -34.938 -15.719 -1.886 1 98.12 341 ILE A N 1
ATOM 2629 C CA . ILE A 1 341 ? -34.219 -15.602 -3.146 1 98.12 341 ILE A CA 1
ATOM 2630 C C . ILE A 1 341 ? -32.781 -15.211 -2.877 1 98.12 341 ILE A C 1
ATOM 2632 O O . ILE A 1 341 ? -32.5 -14.234 -2.174 1 98.12 341 ILE A O 1
ATOM 2636 N N . VAL A 1 342 ? -31.812 -15.977 -3.352 1 98.19 342 VAL A N 1
ATOM 2637 C CA . VAL A 1 342 ? -30.438 -15.508 -3.529 1 98.19 342 VAL A CA 1
ATOM 2638 C C . VAL A 1 342 ? -30.234 -15.031 -4.965 1 98.19 342 VAL A C 1
ATOM 2640 O O . VAL A 1 342 ? -30.484 -15.773 -5.914 1 98.19 342 VAL A O 1
ATOM 2643 N N . GLY A 1 343 ? -29.734 -13.859 -5.156 1 96.31 343 GLY A N 1
ATOM 2644 C CA . GLY A 1 343 ? -29.656 -13.227 -6.461 1 96.31 343 GLY A CA 1
ATOM 2645 C C . GLY A 1 343 ? -30.734 -12.195 -6.703 1 96.31 343 GLY A C 1
ATOM 2646 O O . GLY A 1 343 ? -31.219 -11.562 -5.758 1 96.31 343 GLY A O 1
ATOM 2647 N N . PRO A 1 344 ? -31.078 -11.961 -7.969 1 95.5 344 PRO A N 1
ATOM 2648 C CA . PRO A 1 344 ? -30.562 -12.547 -9.211 1 95.5 344 PRO A CA 1
ATOM 2649 C C . PRO A 1 344 ? -29.156 -12.055 -9.562 1 95.5 344 PRO A C 1
ATOM 2651 O O . PRO A 1 344 ? -28.484 -11.453 -8.719 1 95.5 344 PRO A O 1
ATOM 2654 N N . ASN A 1 345 ? -28.641 -12.391 -10.789 1 91.56 345 ASN A N 1
ATOM 2655 C CA . ASN A 1 345 ? -27.312 -11.984 -11.25 1 91.56 345 ASN A CA 1
ATOM 2656 C C . ASN A 1 345 ? -26.234 -12.406 -10.273 1 91.56 345 ASN A C 1
ATOM 2658 O O . ASN A 1 345 ? -25.469 -11.57 -9.781 1 91.56 345 ASN A O 1
ATOM 2662 N N . THR A 1 346 ? -26.188 -13.766 -10.07 1 95.44 346 THR A N 1
ATOM 2663 C CA . THR A 1 346 ? -25.281 -14.273 -9.047 1 95.44 346 THR A CA 1
ATOM 2664 C C . THR A 1 346 ? -24.734 -15.648 -9.445 1 95.44 346 THR A C 1
ATOM 2666 O O . THR A 1 346 ? -25.234 -16.266 -10.383 1 95.44 346 THR A O 1
ATOM 2669 N N . MET A 1 347 ? -23.672 -15.984 -8.758 1 96 347 MET A N 1
ATOM 2670 C CA . MET A 1 347 ? -23.188 -17.359 -8.844 1 96 347 MET A CA 1
ATOM 2671 C C . MET A 1 347 ? -23.875 -18.25 -7.805 1 96 347 MET A C 1
ATOM 2673 O O . MET A 1 347 ? -23.875 -19.469 -7.926 1 96 347 MET A O 1
ATOM 2677 N N . GLY A 1 348 ? -24.359 -17.656 -6.789 1 97.69 348 GLY A N 1
ATOM 2678 C CA . GLY A 1 348 ? -25.156 -18.375 -5.801 1 97.69 348 GLY A CA 1
ATOM 2679 C C . GLY A 1 348 ? -24.328 -18.922 -4.656 1 97.69 348 GLY A C 1
ATOM 2680 O O . GLY A 1 348 ? -23.641 -18.172 -3.965 1 97.69 348 GLY A O 1
ATOM 2681 N N . ILE A 1 349 ? -24.438 -20.281 -4.438 1 98.5 349 ILE A N 1
ATOM 2682 C CA . ILE A 1 349 ? -23.844 -20.828 -3.211 1 98.5 349 ILE A CA 1
ATOM 2683 C C . ILE A 1 349 ? -22.938 -22 -3.549 1 98.5 349 ILE A C 1
ATOM 2685 O O . ILE A 1 349 ? -23.047 -22.594 -4.621 1 98.5 349 ILE A O 1
ATOM 2689 N N . LEU A 1 350 ? -22.016 -22.281 -2.662 1 98.25 350 LEU A N 1
ATOM 2690 C CA . LEU A 1 350 ? -21.125 -23.422 -2.748 1 98.25 350 LEU A CA 1
ATOM 2691 C C . LEU A 1 350 ? -20.812 -23.984 -1.363 1 98.25 350 LEU A C 1
ATOM 2693 O O . LEU A 1 350 ? -20.453 -23.234 -0.45 1 98.25 350 LEU A O 1
ATOM 2697 N N . ASP A 1 351 ? -21.078 -25.234 -1.113 1 97.44 351 ASP A N 1
ATOM 2698 C CA . ASP A 1 351 ? -20.781 -26 0.096 1 97.44 351 ASP A CA 1
ATOM 2699 C C . ASP A 1 351 ? -19.859 -27.172 -0.212 1 97.44 351 ASP A C 1
ATOM 2701 O O . ASP A 1 351 ? -20.312 -28.25 -0.607 1 97.44 351 ASP A O 1
ATOM 2705 N N . PRO A 1 352 ? -18.578 -27.031 0.093 1 96.06 352 PRO A N 1
ATOM 2706 C CA . PRO A 1 352 ? -17.641 -28.094 -0.246 1 96.06 352 PRO A CA 1
ATOM 2707 C C . PRO A 1 352 ? -17.969 -29.406 0.471 1 96.06 352 PRO A C 1
ATOM 2709 O O . PRO A 1 352 ? -17.672 -30.484 -0.051 1 96.06 352 PRO A O 1
ATOM 2712 N N . GLU A 1 353 ? -18.547 -29.391 1.577 1 94.81 353 GLU A N 1
ATOM 2713 C CA . GLU A 1 353 ? -18.812 -30.578 2.371 1 94.81 353 GLU A CA 1
ATOM 2714 C C . GLU A 1 353 ? -19.875 -31.453 1.703 1 94.81 353 GLU A C 1
ATOM 2716 O O . GLU A 1 353 ? -19.672 -32.656 1.511 1 94.81 353 GLU A O 1
ATOM 2721 N N . SER A 1 354 ? -20.953 -30.891 1.275 1 95.75 354 SER A N 1
ATOM 2722 C CA . SER A 1 354 ? -22.062 -31.656 0.709 1 95.75 354 SER A CA 1
ATOM 2723 C C . SER A 1 354 ? -21.922 -31.781 -0.804 1 95.75 354 SER A C 1
ATOM 2725 O O . SER A 1 354 ? -22.609 -32.594 -1.426 1 95.75 354 SER A O 1
ATOM 2727 N N . GLY A 1 355 ? -21.078 -30.922 -1.394 1 96.44 355 GLY A N 1
ATOM 2728 C CA . GLY A 1 355 ? -20.969 -30.875 -2.842 1 96.44 355 GLY A CA 1
ATOM 2729 C C . GLY A 1 355 ? -22.031 -30.016 -3.496 1 96.44 355 GLY A C 1
ATOM 2730 O O . GLY A 1 355 ? -22.094 -29.906 -4.723 1 96.44 355 GLY A O 1
ATOM 2731 N N . LEU A 1 356 ? -22.875 -29.391 -2.691 1 97.88 356 LEU A N 1
ATOM 2732 C CA . LEU A 1 356 ? -23.938 -28.516 -3.195 1 97.88 356 LEU A CA 1
ATOM 2733 C C . LEU A 1 356 ? -23.344 -27.25 -3.803 1 97.88 356 LEU A C 1
ATOM 2735 O O . LEU A 1 356 ? -22.516 -26.578 -3.182 1 97.88 356 LEU A O 1
ATOM 2739 N N . THR A 1 357 ? -23.766 -26.906 -5.066 1 98.31 357 THR A N 1
ATOM 2740 C CA . THR A 1 357 ? -23.281 -25.656 -5.656 1 98.31 357 THR A CA 1
ATOM 2741 C C . THR A 1 357 ? -24.234 -25.172 -6.754 1 98.31 357 THR A C 1
ATOM 2743 O O . THR A 1 357 ? -24.953 -25.984 -7.355 1 98.31 357 THR A O 1
ATOM 2746 N N . SER A 1 358 ? -24.281 -23.938 -6.906 1 98.44 358 SER A N 1
ATOM 2747 C CA . SER A 1 358 ? -24.953 -23.328 -8.055 1 98.44 358 SER A CA 1
ATOM 2748 C C . SER A 1 358 ? -23.969 -22.578 -8.938 1 98.44 358 SER A C 1
ATOM 2750 O O . SER A 1 358 ? -24.375 -21.828 -9.836 1 98.44 358 SER A O 1
ATOM 2752 N N . PHE A 1 359 ? -22.625 -22.734 -8.641 1 97.12 359 PHE A N 1
ATOM 2753 C CA . PHE A 1 359 ? -21.609 -22.078 -9.438 1 97.12 359 PHE A CA 1
ATOM 2754 C C . PHE A 1 359 ? -21.594 -22.609 -10.867 1 97.12 359 PHE A C 1
ATOM 2756 O O . PHE A 1 359 ? -21.734 -23.812 -11.078 1 97.12 359 PHE A O 1
ATOM 2763 N N . PHE A 1 360 ? -21.406 -21.766 -11.812 1 94.19 360 PHE A N 1
ATOM 2764 C CA . PHE A 1 360 ? -21.406 -22.234 -13.195 1 94.19 360 PHE A CA 1
ATOM 2765 C C . PHE A 1 360 ? -20.078 -21.922 -13.875 1 94.19 360 PHE A C 1
ATOM 2767 O O . PHE A 1 360 ? -20.031 -21.672 -15.078 1 94.19 360 PHE A O 1
ATOM 2774 N N . SER A 1 361 ? -19.016 -21.766 -13.133 1 90.62 361 SER A N 1
ATOM 2775 C CA . SER A 1 361 ? -17.641 -21.844 -13.617 1 90.62 361 SER A CA 1
ATOM 2776 C C . SER A 1 361 ? -17.109 -23.266 -13.555 1 90.62 361 SER A C 1
ATOM 2778 O O . SER A 1 361 ? -17.719 -24.141 -12.938 1 90.62 361 SER A O 1
ATOM 2780 N N . VAL A 1 362 ? -16.062 -23.516 -14.242 1 89 362 VAL A N 1
ATOM 2781 C CA . VAL A 1 362 ? -15.414 -24.812 -14.109 1 89 362 VAL A CA 1
ATOM 2782 C C . VAL A 1 362 ? -14.75 -24.922 -12.742 1 89 362 VAL A C 1
ATOM 2784 O O . VAL A 1 362 ? -13.852 -24.141 -12.414 1 89 362 VAL A O 1
ATOM 2787 N N . LEU A 1 363 ? -15.227 -25.875 -11.945 1 92.44 363 LEU A N 1
ATOM 2788 C CA . LEU A 1 363 ? -14.719 -25.984 -10.586 1 92.44 363 LEU A CA 1
ATOM 2789 C C . LEU A 1 363 ? -13.742 -27.141 -10.453 1 92.44 363 LEU A C 1
ATOM 2791 O O . LEU A 1 363 ? -13.953 -28.203 -11.039 1 92.44 363 LEU A O 1
ATOM 2795 N N . ARG A 1 364 ? -12.688 -26.828 -9.742 1 88.81 364 ARG A N 1
ATOM 2796 C CA . ARG A 1 364 ? -11.852 -27.906 -9.234 1 88.81 364 ARG A CA 1
ATOM 2797 C C . ARG A 1 364 ? -12.391 -28.438 -7.91 1 88.81 364 ARG A C 1
ATOM 2799 O O . ARG A 1 364 ? -13.328 -27.859 -7.344 1 88.81 364 ARG A O 1
ATOM 2806 N N . LYS A 1 365 ? -11.812 -29.547 -7.535 1 89.19 365 LYS A N 1
ATOM 2807 C CA . LYS A 1 365 ? -12.18 -30.016 -6.199 1 89.19 365 LYS A CA 1
ATOM 2808 C C . LYS A 1 365 ? -11.719 -29.016 -5.133 1 89.19 365 LYS A C 1
ATOM 2810 O O . LYS A 1 365 ? -10.578 -28.562 -5.148 1 89.19 365 LYS A O 1
ATOM 2815 N N . ILE A 1 366 ? -12.586 -28.672 -4.34 1 91.44 366 ILE A N 1
ATOM 2816 C CA . ILE A 1 366 ? -12.344 -27.688 -3.293 1 91.44 366 ILE A CA 1
ATOM 2817 C C . ILE A 1 366 ? -12.32 -28.375 -1.93 1 91.44 366 ILE A C 1
ATOM 2819 O O . ILE A 1 366 ? -13.219 -29.156 -1.608 1 91.44 366 ILE A O 1
ATOM 2823 N N . GLY A 1 367 ? -11.305 -28.062 -1.188 1 87.06 367 GLY A N 1
ATOM 2824 C CA . GLY A 1 367 ? -11.195 -28.672 0.133 1 87.06 367 GLY A CA 1
ATOM 2825 C C . GLY A 1 367 ? -12.172 -28.078 1.137 1 87.06 367 GLY A C 1
ATOM 2826 O O . GLY A 1 367 ? -12.656 -26.969 0.96 1 87.06 367 GLY A O 1
ATOM 2827 N N . GLN A 1 368 ? -12.523 -28.938 2.109 1 93.25 368 GLN A N 1
ATOM 2828 C CA . GLN A 1 368 ? -13.258 -28.438 3.264 1 93.25 368 GLN A CA 1
ATOM 2829 C C . GLN A 1 368 ? -12.352 -27.625 4.184 1 93.25 368 GLN A C 1
ATOM 2831 O O . GLN A 1 368 ? -11.234 -28.047 4.48 1 93.25 368 GLN A O 1
ATOM 2836 N N . GLY A 1 369 ? -12.75 -26.422 4.457 1 96.75 369 GLY A N 1
ATOM 2837 C CA . GLY A 1 369 ? -12.008 -25.531 5.34 1 96.75 369 GLY A CA 1
ATOM 2838 C C . GLY A 1 369 ? -12.898 -24.719 6.258 1 96.75 369 GLY A C 1
ATOM 2839 O O . GLY A 1 369 ? -14.047 -25.094 6.512 1 96.75 369 GLY A O 1
ATOM 2840 N N . ASN A 1 370 ? -12.352 -23.688 6.828 1 98.12 370 ASN A N 1
ATOM 2841 C CA . ASN A 1 370 ? -13.086 -22.969 7.859 1 98.12 370 ASN A CA 1
ATOM 2842 C C . ASN A 1 370 ? -13.281 -21.5 7.488 1 98.12 370 ASN A C 1
ATOM 2844 O O . ASN A 1 370 ? -13.562 -20.672 8.352 1 98.12 370 ASN A O 1
ATOM 2848 N N . ILE A 1 371 ? -13.062 -21.172 6.223 1 98.75 371 ILE A N 1
ATOM 2849 C CA . ILE A 1 371 ? -13.305 -19.812 5.734 1 98.75 371 ILE A CA 1
ATOM 2850 C C . ILE A 1 371 ? -14.711 -19.719 5.152 1 98.75 371 ILE A C 1
ATOM 2852 O O . ILE A 1 371 ? -15.055 -20.453 4.223 1 98.75 371 ILE A O 1
ATOM 2856 N N . GLY A 1 372 ? -15.547 -18.922 5.711 1 98.88 372 GLY A N 1
ATOM 2857 C CA . GLY A 1 372 ? -16.812 -18.531 5.102 1 98.88 372 GLY A CA 1
ATOM 2858 C C . GLY A 1 372 ? -16.703 -17.281 4.25 1 98.88 372 GLY A C 1
ATOM 2859 O O . GLY A 1 372 ? -16 -16.344 4.609 1 98.88 372 GLY A O 1
ATOM 2860 N N . VAL A 1 373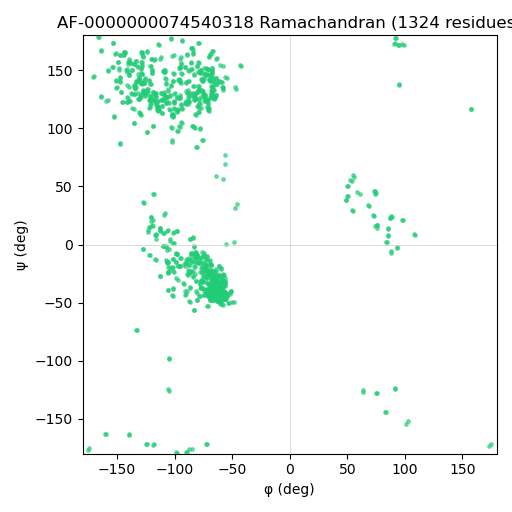 ? -17.406 -17.297 3.078 1 98.88 373 VAL A N 1
ATOM 2861 C CA . VAL A 1 373 ? -17.25 -16.172 2.156 1 98.88 373 VAL A CA 1
ATOM 2862 C C . VAL A 1 373 ? -18.609 -15.531 1.904 1 98.88 373 VAL A C 1
ATOM 2864 O O . VAL A 1 373 ? -19.594 -16.219 1.62 1 98.88 373 VAL A O 1
ATOM 2867 N N . LEU A 1 374 ? -18.703 -14.266 2.08 1 98.75 374 LEU A N 1
ATOM 2868 C CA . LEU A 1 374 ? -19.797 -13.398 1.65 1 98.75 374 LEU A CA 1
ATOM 2869 C C . LEU A 1 374 ? -19.344 -12.469 0.53 1 98.75 374 LEU A C 1
ATOM 2871 O O . LEU A 1 374 ? -18.531 -11.57 0.753 1 98.75 374 LEU A O 1
ATOM 2875 N N . ALA A 1 375 ? -19.906 -12.68 -0.676 1 98.06 375 ALA A N 1
ATOM 2876 C CA . ALA A 1 375 ? -19.484 -11.844 -1.796 1 98.06 375 ALA A CA 1
ATOM 2877 C C . ALA A 1 375 ? -20.688 -11.258 -2.531 1 98.06 375 ALA A C 1
ATOM 2879 O O . ALA A 1 375 ? -21.578 -11.992 -2.939 1 98.06 375 ALA A O 1
ATOM 2880 N N . GLN A 1 376 ? -20.688 -10.023 -2.699 1 95.75 376 GLN A N 1
ATOM 2881 C CA . GLN A 1 376 ? -21.75 -9.414 -3.504 1 95.75 376 GLN A CA 1
ATOM 2882 C C . GLN A 1 376 ? -21.547 -9.711 -4.988 1 95.75 376 GLN A C 1
ATOM 2884 O O . GLN A 1 376 ? -22.5 -9.75 -5.754 1 95.75 376 GLN A O 1
ATOM 2889 N N . SER A 1 377 ? -20.328 -10.008 -5.32 1 94.44 377 SER A N 1
ATOM 2890 C CA . SER A 1 377 ? -19.969 -10.312 -6.703 1 94.44 377 SER A CA 1
ATOM 2891 C C . SER A 1 377 ? -19.688 -11.797 -6.895 1 94.44 377 SER A C 1
ATOM 2893 O O . SER A 1 377 ? -18.828 -12.367 -6.234 1 94.44 377 SER A O 1
ATOM 2895 N N . GLY A 1 378 ? -20.406 -12.336 -7.859 1 94.44 378 GLY A N 1
ATOM 2896 C CA . GLY A 1 378 ? -20.141 -13.727 -8.203 1 94.44 378 GLY A CA 1
ATOM 2897 C C . GLY A 1 378 ? -18.719 -13.953 -8.688 1 94.44 378 GLY A C 1
ATOM 2898 O O . GLY A 1 378 ? -18.125 -14.992 -8.406 1 94.44 378 GLY A O 1
ATOM 2899 N N . ALA A 1 379 ? -18.203 -12.984 -9.391 1 92.25 379 ALA A N 1
ATOM 2900 C CA . ALA A 1 379 ? -16.828 -13.078 -9.891 1 92.25 379 ALA A CA 1
ATOM 2901 C C . ALA A 1 379 ? -15.836 -13.172 -8.734 1 92.25 379 ALA A C 1
ATOM 2903 O O . ALA A 1 379 ? -14.922 -14.008 -8.758 1 92.25 379 ALA A O 1
ATOM 2904 N N . VAL A 1 380 ? -16.016 -12.375 -7.719 1 94.88 380 VAL A N 1
ATOM 2905 C CA . VAL A 1 380 ? -15.102 -12.375 -6.578 1 94.88 380 VAL A CA 1
ATOM 2906 C C . VAL A 1 380 ? -15.211 -13.695 -5.824 1 94.88 380 VAL A C 1
ATOM 2908 O O . VAL A 1 380 ? -14.203 -14.266 -5.398 1 94.88 380 VAL A O 1
ATOM 2911 N N . ALA A 1 381 ? -16.453 -14.188 -5.715 1 96.81 381 ALA A N 1
ATOM 2912 C CA . ALA A 1 381 ? -16.672 -15.484 -5.078 1 96.81 381 ALA A CA 1
ATOM 2913 C C . ALA A 1 381 ? -15.93 -16.594 -5.836 1 96.81 381 ALA A C 1
ATOM 2915 O O . ALA A 1 381 ? -15.406 -17.516 -5.223 1 96.81 381 ALA A O 1
ATOM 2916 N N . ASN A 1 382 ? -15.93 -16.453 -7.117 1 94.06 382 ASN A N 1
ATOM 2917 C CA . ASN A 1 382 ? -15.234 -17.422 -7.953 1 94.06 382 ASN A CA 1
ATOM 2918 C C . ASN A 1 382 ? -13.719 -17.266 -7.844 1 94.06 382 ASN A C 1
ATOM 2920 O O . ASN A 1 382 ? -12.992 -18.25 -7.727 1 94.06 382 ASN A O 1
ATOM 2924 N N . PHE A 1 383 ? -13.234 -16.062 -7.844 1 94.06 383 PHE A N 1
ATOM 2925 C CA . PHE A 1 383 ? -11.805 -15.781 -7.855 1 94.06 383 PHE A CA 1
ATOM 2926 C C . PHE A 1 383 ? -11.148 -16.25 -6.562 1 94.06 383 PHE A C 1
ATOM 2928 O O . PHE A 1 383 ? -10.008 -16.703 -6.57 1 94.06 383 PHE A O 1
ATOM 2935 N N . ILE A 1 384 ? -11.859 -16.125 -5.465 1 96.5 384 ILE A N 1
ATOM 2936 C CA . ILE A 1 384 ? -11.258 -16.438 -4.172 1 96.5 384 ILE A CA 1
ATOM 2937 C C . ILE A 1 384 ? -10.992 -17.938 -4.074 1 96.5 384 ILE A C 1
ATOM 2939 O O . ILE A 1 384 ? -10.188 -18.375 -3.244 1 96.5 384 ILE A O 1
ATOM 2943 N N . LEU A 1 385 ? -11.648 -18.766 -4.961 1 96.12 385 LEU A N 1
ATOM 2944 C CA . LEU A 1 385 ? -11.445 -20.219 -4.984 1 96.12 385 LEU A CA 1
ATOM 2945 C C . LEU A 1 385 ? -10.039 -20.562 -5.473 1 96.12 385 LEU A C 1
ATOM 2947 O O . LEU A 1 385 ? -9.469 -21.578 -5.074 1 96.12 385 LEU A O 1
ATOM 2951 N N . LEU A 1 386 ? -9.508 -19.688 -6.246 1 94.19 386 LEU A N 1
ATOM 2952 C CA . LEU A 1 386 ? -8.258 -20 -6.934 1 94.19 386 LEU A CA 1
ATOM 2953 C C . LEU A 1 386 ? -7.09 -20.031 -5.957 1 94.19 386 LEU A C 1
ATOM 2955 O O . LEU A 1 386 ? -6.391 -21.031 -5.836 1 94.19 386 LEU A O 1
ATOM 2959 N N . PRO A 1 387 ? -6.883 -19 -5.172 1 94.75 387 PRO A N 1
ATOM 2960 C CA . PRO A 1 387 ? -5.727 -19.016 -4.273 1 94.75 387 PRO A CA 1
ATOM 2961 C C . PRO A 1 387 ? -5.957 -19.875 -3.025 1 94.75 387 PRO A C 1
ATOM 2963 O O . PRO A 1 387 ? -5 -20.25 -2.346 1 94.75 387 PRO A O 1
ATOM 2966 N N . LEU A 1 388 ? -7.238 -20.25 -2.678 1 96.81 388 LEU A N 1
ATOM 2967 C CA . LEU A 1 388 ? -7.496 -20.844 -1.37 1 96.81 388 LEU A CA 1
ATOM 2968 C C . LEU A 1 388 ? -8.148 -22.219 -1.511 1 96.81 388 LEU A C 1
ATOM 2970 O O . LEU A 1 388 ? -8.648 -22.781 -0.53 1 96.81 388 LEU A O 1
ATOM 2974 N N . TRP A 1 389 ? -8.188 -22.766 -2.715 1 94.69 389 TRP A N 1
ATOM 2975 C CA . TRP A 1 389 ? -8.875 -24.031 -2.945 1 94.69 389 TRP A CA 1
ATOM 2976 C C . TRP A 1 389 ? -8.32 -25.125 -2.039 1 94.69 389 TRP A C 1
ATOM 2978 O O . TRP A 1 389 ? -9.055 -26.031 -1.629 1 94.69 389 TRP A O 1
ATOM 2988 N N . HIS A 1 390 ? -6.988 -25.078 -1.712 1 94.88 390 HIS A N 1
ATOM 2989 C CA . HIS A 1 390 ? -6.336 -26.125 -0.939 1 94.88 390 HIS A CA 1
ATOM 2990 C C . HIS A 1 390 ? -6.457 -25.859 0.558 1 94.88 390 HIS A C 1
ATOM 2992 O O . HIS A 1 390 ? -6.285 -26.781 1.367 1 94.88 390 HIS A O 1
ATOM 2998 N N . VAL A 1 391 ? -6.629 -24.609 0.938 1 96.38 391 VAL A N 1
ATOM 2999 C CA . VAL A 1 391 ? -6.918 -24.266 2.328 1 96.38 391 VAL A CA 1
ATOM 3000 C C . VAL A 1 391 ? -8.359 -24.641 2.662 1 96.38 391 VAL A C 1
ATOM 3002 O O . VAL A 1 391 ? -8.633 -25.172 3.736 1 96.38 391 VAL A O 1
ATOM 3005 N N . GLY A 1 392 ? -9.219 -24.375 1.653 1 97.12 392 GLY A N 1
ATOM 3006 C CA . GLY A 1 392 ? -10.602 -24.828 1.727 1 97.12 392 GLY A CA 1
ATOM 3007 C C . GLY A 1 392 ? -11.547 -23.781 2.281 1 97.12 392 GLY A C 1
ATOM 3008 O O . GLY A 1 392 ? -11.117 -22.703 2.711 1 97.12 392 GLY A O 1
ATOM 3009 N N . PHE A 1 393 ? -12.875 -24.078 2.217 1 98.31 393 PHE A N 1
ATOM 3010 C CA . PHE A 1 393 ? -13.945 -23.172 2.611 1 98.31 393 PHE A CA 1
ATOM 3011 C C . PHE A 1 393 ? -15.023 -23.906 3.4 1 98.31 393 PHE A C 1
ATOM 3013 O O . PHE A 1 393 ? -15.195 -25.109 3.244 1 98.31 393 PHE A O 1
ATOM 3020 N N . SER A 1 394 ? -15.672 -23.172 4.297 1 98.5 394 SER A N 1
ATOM 3021 C CA . SER A 1 394 ? -16.844 -23.719 4.965 1 98.5 394 SER A CA 1
ATOM 3022 C C . SER A 1 394 ? -18.109 -23.562 4.113 1 98.5 394 SER A C 1
ATOM 3024 O O . SER A 1 394 ? -18.812 -24.531 3.836 1 98.5 394 SER A O 1
ATOM 3026 N N . LYS A 1 395 ? -18.375 -22.297 3.76 1 98.44 395 LYS A N 1
ATOM 3027 C CA . LYS A 1 395 ? -19.5 -21.906 2.924 1 98.44 395 LYS A CA 1
ATOM 3028 C C . LYS A 1 395 ? -19.141 -20.688 2.064 1 98.44 395 LYS A C 1
ATOM 3030 O O . LYS A 1 395 ? -18.406 -19.797 2.51 1 98.44 395 LYS A O 1
ATOM 3035 N N . ILE A 1 396 ? -19.672 -20.688 0.858 1 98.56 396 ILE A N 1
ATOM 3036 C CA . ILE A 1 396 ? -19.531 -19.516 0.013 1 98.56 396 ILE A CA 1
ATOM 3037 C C . ILE A 1 396 ? -20.922 -19.062 -0.454 1 98.56 396 ILE A C 1
ATOM 3039 O O . ILE A 1 396 ? -21.719 -19.859 -0.932 1 98.56 396 ILE A O 1
ATOM 3043 N N . VAL A 1 397 ? -21.172 -17.797 -0.291 1 98.69 397 VAL A N 1
ATOM 3044 C CA . VAL A 1 397 ? -22.453 -17.234 -0.716 1 98.69 397 VAL A CA 1
ATOM 3045 C C . VAL A 1 397 ? -22.203 -15.977 -1.551 1 98.69 397 VAL A C 1
ATOM 3047 O O . VAL A 1 397 ? -21.672 -14.977 -1.047 1 98.69 397 VAL A O 1
ATOM 3050 N N . ALA A 1 398 ? -22.516 -16 -2.773 1 98 398 ALA A N 1
ATOM 3051 C CA . ALA A 1 398 ? -22.594 -14.828 -3.639 1 98 398 ALA A CA 1
ATOM 3052 C C . ALA A 1 398 ? -24.031 -14.32 -3.736 1 98 398 ALA A C 1
ATOM 3054 O O . ALA A 1 398 ? -24.922 -15.039 -4.176 1 98 398 ALA A O 1
ATOM 3055 N N . ILE A 1 399 ? -24.219 -13.047 -3.445 1 97.06 399 ILE A N 1
ATOM 3056 C CA . ILE A 1 399 ? -25.609 -12.633 -3.24 1 97.06 399 ILE A CA 1
ATOM 3057 C C . ILE A 1 399 ? -26.078 -11.828 -4.445 1 97.06 399 ILE A C 1
ATOM 3059 O O . ILE A 1 399 ? -27.281 -11.578 -4.594 1 97.06 399 ILE A O 1
ATOM 3063 N N . GLY A 1 400 ? -25.234 -11.375 -5.277 1 94.69 400 GLY A N 1
ATOM 3064 C CA . GLY A 1 400 ? -25.625 -10.68 -6.492 1 94.69 400 GLY A CA 1
ATOM 3065 C C . GLY A 1 400 ? -26.359 -9.383 -6.223 1 94.69 400 GLY A C 1
ATOM 3066 O O . GLY A 1 400 ? -25.891 -8.539 -5.457 1 94.69 400 GLY A O 1
ATOM 3067 N N . ASN A 1 401 ? -27.578 -9.281 -6.836 1 93.31 401 ASN A N 1
ATOM 3068 C CA . ASN A 1 401 ? -28.375 -8.07 -6.688 1 93.31 401 ASN A CA 1
ATOM 3069 C C . ASN A 1 401 ? -28.984 -7.961 -5.289 1 93.31 401 ASN A C 1
ATOM 3071 O O . ASN A 1 401 ? -29.469 -6.898 -4.895 1 93.31 401 ASN A O 1
ATOM 3075 N N . LYS A 1 402 ? -28.922 -9.07 -4.574 1 94.69 402 LYS A N 1
ATOM 3076 C CA . LYS A 1 402 ? -29.469 -9.148 -3.227 1 94.69 402 LYS A CA 1
ATOM 3077 C C . LYS A 1 402 ? -30.906 -8.625 -3.188 1 94.69 402 LYS A C 1
ATOM 3079 O O . LYS A 1 402 ? -31.234 -7.785 -2.35 1 94.69 402 LYS A O 1
ATOM 3084 N N . ALA A 1 403 ? -31.75 -9.094 -4.074 1 94.44 403 ALA A N 1
ATOM 3085 C CA . ALA A 1 403 ? -33.156 -8.672 -4.168 1 94.44 403 ALA A CA 1
ATOM 3086 C C . ALA A 1 403 ? -33.938 -9.094 -2.928 1 94.44 403 ALA A C 1
ATOM 3088 O O . ALA A 1 403 ? -34.938 -8.461 -2.57 1 94.44 403 ALA A O 1
ATOM 3089 N N . ASP A 1 404 ? -33.5 -10.156 -2.273 1 95.75 404 ASP A N 1
ATOM 3090 C CA . ASP A 1 404 ? -34.156 -10.641 -1.059 1 95.75 404 ASP A CA 1
ATOM 3091 C C . ASP A 1 404 ? -33.125 -10.93 0.029 1 95.75 404 ASP A C 1
ATOM 3093 O O . ASP A 1 404 ? -32.875 -10.102 0.907 1 95.75 404 ASP A O 1
ATOM 3097 N N . VAL A 1 405 ? -32.344 -12.055 -0.126 1 96.5 405 VAL A N 1
ATOM 3098 C CA . VAL A 1 405 ? -31.266 -12.352 0.824 1 96.5 405 VAL A CA 1
ATOM 3099 C C . VAL A 1 405 ? -30.109 -11.367 0.621 1 96.5 405 VAL A C 1
ATOM 3101 O O . VAL A 1 405 ? -29.578 -11.242 -0.489 1 96.5 405 VAL A O 1
ATOM 3104 N N . GLY A 1 406 ? -29.766 -10.68 1.724 1 96.12 406 GLY A N 1
ATOM 3105 C CA . GLY A 1 406 ? -28.703 -9.68 1.636 1 96.12 406 GLY A CA 1
ATOM 3106 C C . GLY A 1 406 ? -27.516 -9.992 2.518 1 96.12 406 GLY A C 1
ATOM 3107 O O . GLY A 1 406 ? -27.406 -11.109 3.041 1 96.12 406 GLY A O 1
ATOM 3108 N N . GLU A 1 407 ? -26.625 -9.047 2.578 1 96.62 407 GLU A N 1
ATOM 3109 C CA . GLU A 1 407 ? -25.375 -9.219 3.291 1 96.62 407 GLU A CA 1
ATOM 3110 C C . GLU A 1 407 ? -25.609 -9.438 4.785 1 96.62 407 GLU A C 1
ATOM 3112 O O . GLU A 1 407 ? -24.844 -10.156 5.438 1 96.62 407 GLU A O 1
ATOM 3117 N N . VAL A 1 408 ? -26.656 -8.859 5.344 1 97.12 408 VAL A N 1
ATOM 3118 C CA . VAL A 1 408 ? -26.938 -8.977 6.77 1 97.12 408 VAL A CA 1
ATOM 3119 C C . VAL A 1 408 ? -27.297 -10.43 7.102 1 97.12 408 VAL A C 1
ATOM 3121 O O . VAL A 1 408 ? -26.734 -11.008 8.031 1 97.12 408 VAL A O 1
ATOM 3124 N N . GLU A 1 409 ? -28.188 -11.062 6.312 1 97.44 409 GLU A N 1
ATOM 3125 C CA . GLU A 1 409 ? -28.609 -12.438 6.551 1 97.44 409 GLU A CA 1
ATOM 3126 C C . GLU A 1 409 ? -27.438 -13.406 6.367 1 97.44 409 GLU A C 1
ATOM 3128 O O . GLU A 1 409 ? -27.281 -14.344 7.156 1 97.44 409 GLU A O 1
ATOM 3133 N N . VAL A 1 410 ? -26.672 -13.164 5.387 1 98.31 410 VAL A N 1
ATOM 3134 C CA . VAL A 1 410 ? -25.562 -14.078 5.094 1 98.31 410 VAL A CA 1
ATOM 3135 C C . VAL A 1 410 ? -24.516 -13.977 6.195 1 98.31 410 VAL A C 1
ATOM 3137 O O . VAL A 1 410 ? -23.984 -14.992 6.656 1 98.31 410 VAL A O 1
ATOM 3140 N N . LEU A 1 411 ? -24.172 -12.75 6.586 1 98.38 411 LEU A N 1
ATOM 3141 C CA . LEU A 1 411 ? -23.203 -12.594 7.672 1 98.38 411 LEU A CA 1
ATOM 3142 C C . LEU A 1 411 ? -23.703 -13.289 8.938 1 98.38 411 LEU A C 1
ATOM 3144 O O . LEU A 1 411 ? -22.938 -14.023 9.578 1 98.38 411 LEU A O 1
ATOM 3148 N N . ASN A 1 412 ? -24.953 -13.062 9.266 1 98.06 412 ASN A N 1
ATOM 3149 C CA . ASN A 1 412 ? -25.531 -13.703 10.438 1 98.06 412 ASN A CA 1
ATOM 3150 C C . ASN A 1 412 ? -25.422 -15.227 10.352 1 98.06 412 ASN A C 1
ATOM 3152 O O . ASN A 1 412 ? -25.047 -15.883 11.328 1 98.06 412 ASN A O 1
ATOM 3156 N N . PHE A 1 413 ? -25.703 -15.781 9.266 1 98.19 413 PHE A N 1
ATOM 3157 C CA . PHE A 1 413 ? -25.625 -17.219 9.031 1 98.19 413 PHE A CA 1
ATOM 3158 C C . PHE A 1 413 ? -24.203 -17.719 9.227 1 98.19 413 PHE A C 1
ATOM 3160 O O . PHE A 1 413 ? -23.969 -18.688 9.953 1 98.19 413 PHE A O 1
ATOM 3167 N N . LEU A 1 414 ? -23.234 -17.031 8.555 1 98.62 414 LEU A N 1
ATOM 3168 C CA . LEU A 1 414 ? -21.844 -17.469 8.609 1 98.62 414 LEU A CA 1
ATOM 3169 C C . LEU A 1 414 ? -21.297 -17.375 10.031 1 98.62 414 LEU A C 1
ATOM 3171 O O . LEU A 1 414 ? -20.5 -18.219 10.453 1 98.62 414 LEU A O 1
ATOM 3175 N N . LEU A 1 415 ? -21.719 -16.391 10.758 1 97.81 415 LEU A N 1
ATOM 3176 C CA . LEU A 1 415 ? -21.266 -16.219 12.133 1 97.81 415 LEU A CA 1
ATOM 3177 C C . LEU A 1 415 ? -21.828 -17.312 13.031 1 97.81 415 LEU A C 1
ATOM 3179 O O . LEU A 1 415 ? -21.203 -17.672 14.039 1 97.81 415 LEU A O 1
ATOM 3183 N N . LYS A 1 416 ? -22.938 -17.922 12.633 1 97.38 416 LYS A N 1
ATOM 3184 C CA . LYS A 1 416 ? -23.562 -18.984 13.422 1 97.38 416 LYS A CA 1
ATOM 3185 C C . LYS A 1 416 ? -23.125 -20.359 12.945 1 97.38 416 LYS A C 1
ATOM 3187 O O . LYS A 1 416 ? -23.312 -21.359 13.648 1 97.38 416 LYS A O 1
ATOM 3192 N N . ASP A 1 417 ? -22.609 -20.406 11.727 1 97.62 417 ASP A N 1
ATOM 3193 C CA . ASP A 1 417 ? -22.156 -21.688 11.18 1 97.62 417 ASP A CA 1
ATOM 3194 C C . ASP A 1 417 ? -20.969 -22.234 11.969 1 97.62 417 ASP A C 1
ATOM 3196 O O . ASP A 1 417 ? -19.938 -21.594 12.07 1 97.62 417 ASP A O 1
ATOM 3200 N N . GLU A 1 418 ? -21.078 -23.438 12.43 1 96.81 418 GLU A N 1
ATOM 3201 C CA . GLU A 1 418 ? -20.078 -24.031 13.305 1 96.81 418 GLU A CA 1
ATOM 3202 C C . GLU A 1 418 ? -18.781 -24.312 12.547 1 96.81 418 GLU A C 1
ATOM 3204 O O . GLU A 1 418 ? -17.703 -24.359 13.148 1 96.81 418 GLU A O 1
ATOM 3209 N N . LYS A 1 419 ? -18.891 -24.469 11.305 1 97.31 419 LYS A N 1
ATOM 3210 C CA . LYS A 1 419 ? -17.703 -24.828 10.516 1 97.31 419 LYS A CA 1
ATOM 3211 C C . LYS A 1 419 ? -16.938 -23.594 10.078 1 97.31 419 LYS A C 1
ATOM 3213 O O . LYS A 1 419 ? -15.805 -23.688 9.609 1 97.31 419 LYS A O 1
ATOM 3218 N N . THR A 1 420 ? -17.5 -22.438 10.219 1 98.31 420 THR A N 1
ATOM 3219 C CA . THR A 1 420 ? -16.859 -21.203 9.828 1 98.31 420 THR A CA 1
ATOM 3220 C C . THR A 1 420 ? -16.062 -20.609 11 1 98.31 420 THR A C 1
ATOM 3222 O O . THR A 1 420 ? -16.625 -20.391 12.078 1 98.31 420 THR A O 1
ATOM 3225 N N . ARG A 1 421 ? -14.844 -20.438 10.773 1 97.75 421 ARG A N 1
ATOM 3226 C CA . ARG A 1 421 ? -13.992 -19.828 11.781 1 97.75 421 ARG A CA 1
ATOM 3227 C C . ARG A 1 421 ? -13.727 -18.359 11.469 1 97.75 421 ARG A C 1
ATOM 3229 O O . ARG A 1 421 ? -13.586 -17.547 12.375 1 97.75 421 ARG A O 1
ATOM 3236 N N . VAL A 1 422 ? -13.555 -18.078 10.227 1 98.44 422 VAL A N 1
ATOM 3237 C CA . VAL A 1 422 ? -13.305 -16.719 9.766 1 98.44 422 VAL A CA 1
ATOM 3238 C C . VAL A 1 422 ? -14.25 -16.375 8.609 1 98.44 422 VAL A C 1
ATOM 3240 O O . VAL A 1 422 ? -14.555 -17.234 7.777 1 98.44 422 VAL A O 1
ATOM 3243 N N . VAL A 1 423 ? -14.75 -15.156 8.547 1 98.88 423 VAL A N 1
ATOM 3244 C CA . VAL A 1 423 ? -15.602 -14.703 7.449 1 98.88 423 VAL A CA 1
ATOM 3245 C C . VAL A 1 423 ? -14.82 -13.727 6.562 1 98.88 423 VAL A C 1
ATOM 3247 O O . VAL A 1 423 ? -14.266 -12.742 7.051 1 98.88 423 VAL A O 1
ATOM 3250 N N . ALA A 1 424 ? -14.68 -14.016 5.305 1 98.88 424 ALA A N 1
ATOM 3251 C CA . ALA A 1 424 ? -14.156 -13.109 4.289 1 98.88 424 ALA A CA 1
ATOM 3252 C C . ALA A 1 424 ? -15.289 -12.484 3.477 1 98.88 424 ALA A C 1
ATOM 3254 O O . ALA A 1 424 ? -16.078 -13.195 2.848 1 98.88 424 ALA A O 1
ATOM 3255 N N . ALA A 1 425 ? -15.352 -11.148 3.451 1 98.75 425 ALA A N 1
ATOM 3256 C CA . ALA A 1 425 ? -16.484 -10.492 2.816 1 98.75 425 ALA A CA 1
ATOM 3257 C C . ALA A 1 425 ? -16.031 -9.477 1.774 1 98.75 425 ALA A C 1
ATOM 3259 O O . ALA A 1 425 ? -15.102 -8.703 2.021 1 98.75 425 ALA A O 1
ATOM 3260 N N . TYR A 1 426 ? -16.609 -9.539 0.646 1 97.62 426 TYR A N 1
ATOM 3261 C CA . TYR A 1 426 ? -16.516 -8.492 -0.366 1 97.62 426 TYR A CA 1
ATOM 3262 C C . TYR A 1 426 ? -17.828 -7.754 -0.517 1 97.62 426 TYR A C 1
ATOM 3264 O O . TYR A 1 426 ? -18.859 -8.352 -0.87 1 97.62 426 TYR A O 1
ATOM 3272 N N . LEU A 1 427 ? -17.766 -6.402 -0.36 1 96.31 427 LEU A N 1
ATOM 3273 C CA . LEU A 1 427 ? -18.984 -5.602 -0.36 1 96.31 427 LEU A CA 1
ATOM 3274 C C . LEU A 1 427 ? -18.844 -4.406 -1.3 1 96.31 427 LEU A C 1
ATOM 3276 O O . LEU A 1 427 ? -17.766 -3.811 -1.401 1 96.31 427 LEU A O 1
ATOM 3280 N N . GLU A 1 428 ? -19.953 -4.082 -1.937 1 90.62 428 GLU A N 1
ATOM 3281 C CA . GLU A 1 428 ? -20.016 -2.891 -2.777 1 90.62 428 GLU A CA 1
ATOM 3282 C C . GLU A 1 428 ? -20.953 -1.849 -2.182 1 90.62 428 GLU A C 1
ATOM 3284 O O . GLU A 1 428 ? -20.781 -0.648 -2.404 1 90.62 428 GLU A O 1
ATOM 3289 N N . GLY A 1 429 ? -21.938 -2.326 -1.409 1 89.19 429 GLY A N 1
ATOM 3290 C CA . GLY A 1 429 ? -22.922 -1.474 -0.758 1 89.19 429 GLY A CA 1
ATOM 3291 C C . GLY A 1 429 ? -23.703 -2.191 0.318 1 89.19 429 GLY A C 1
ATOM 3292 O O . GLY A 1 429 ? -23.484 -3.379 0.568 1 89.19 429 GLY A O 1
ATOM 3293 N N . PHE A 1 430 ? -24.609 -1.389 0.949 1 91.38 430 PHE A N 1
ATOM 3294 C CA . PHE A 1 430 ? -25.375 -1.943 2.061 1 91.38 430 PHE A CA 1
ATOM 3295 C C . PHE A 1 430 ? -26.859 -1.707 1.863 1 91.38 430 PHE A C 1
ATOM 3297 O O . PHE A 1 430 ? -27.266 -0.72 1.244 1 91.38 430 PHE A O 1
ATOM 3304 N N . THR A 1 431 ? -27.641 -2.643 2.326 1 87.88 431 THR A N 1
ATOM 3305 C CA . THR A 1 431 ? -29.062 -2.414 2.465 1 87.88 431 THR A CA 1
ATOM 3306 C C . THR A 1 431 ? -29.406 -1.898 3.863 1 87.88 431 THR A C 1
ATOM 3308 O O . THR A 1 431 ? -30.328 -1.103 4.031 1 87.88 431 THR A O 1
ATOM 3311 N N . ASN A 1 432 ? -28.719 -2.32 4.773 1 93.75 432 ASN A N 1
ATOM 3312 C CA . ASN A 1 432 ? -28.797 -1.923 6.176 1 93.75 432 ASN A CA 1
ATOM 3313 C C . ASN A 1 432 ? -27.422 -1.968 6.844 1 93.75 432 ASN A C 1
ATOM 3315 O O . ASN A 1 432 ? -27.094 -2.934 7.535 1 93.75 432 ASN A O 1
ATOM 3319 N N . GLY A 1 433 ? -26.766 -0.869 6.688 1 94.75 433 GLY A N 1
ATOM 3320 C CA . GLY A 1 433 ? -25.391 -0.8 7.184 1 94.75 433 GLY A CA 1
ATOM 3321 C C . GLY A 1 433 ? -25.297 -0.883 8.695 1 94.75 433 GLY A C 1
ATOM 3322 O O . GLY A 1 433 ? -24.359 -1.467 9.234 1 94.75 433 GLY A O 1
ATOM 3323 N N . ARG A 1 434 ? -26.234 -0.314 9.383 1 95.81 434 ARG A N 1
ATOM 3324 C CA . ARG A 1 434 ? -26.266 -0.315 10.844 1 95.81 434 ARG A CA 1
ATOM 3325 C C . ARG A 1 434 ? -26.375 -1.735 11.391 1 95.81 434 ARG A C 1
ATOM 3327 O O . ARG A 1 434 ? -25.641 -2.115 12.305 1 95.81 434 ARG A O 1
ATOM 3334 N N . LYS A 1 435 ? -27.297 -2.527 10.828 1 96.25 435 LYS A N 1
ATOM 3335 C CA . LYS A 1 435 ? -27.453 -3.906 11.273 1 96.25 435 LYS A CA 1
ATOM 3336 C C . LYS A 1 435 ? -26.203 -4.73 10.969 1 96.25 435 LYS A C 1
ATOM 3338 O O . LYS A 1 435 ? -25.812 -5.578 11.773 1 96.25 435 LYS A O 1
ATOM 3343 N N . PHE A 1 436 ? -25.625 -4.523 9.82 1 96.69 436 PHE A N 1
ATOM 3344 C CA . PHE A 1 436 ? -24.375 -5.191 9.469 1 96.69 436 PHE A CA 1
ATOM 3345 C C . PHE A 1 436 ? -23.297 -4.879 10.484 1 96.69 436 PHE A C 1
ATOM 3347 O O . PHE A 1 436 ? -22.594 -5.785 10.953 1 96.69 436 PHE A O 1
ATOM 3354 N N . TYR A 1 437 ? -23.219 -3.617 10.875 1 96.75 437 TYR A N 1
ATOM 3355 C CA . TYR A 1 437 ? -22.25 -3.158 11.883 1 96.75 437 TYR A CA 1
ATOM 3356 C C . TYR A 1 437 ? -22.5 -3.84 13.219 1 96.75 437 TYR A C 1
ATOM 3358 O O . TYR A 1 437 ? -21.562 -4.297 13.875 1 96.75 437 TYR A O 1
ATOM 3366 N N . GLU A 1 438 ? -23.703 -3.936 13.602 1 96.38 438 GLU A N 1
ATOM 3367 C CA . GLU A 1 438 ? -24.047 -4.559 14.875 1 96.38 438 GLU A CA 1
ATOM 3368 C C . GLU A 1 438 ? -23.625 -6.027 14.906 1 96.38 438 GLU A C 1
ATOM 3370 O O . GLU A 1 438 ? -23.156 -6.527 15.93 1 96.38 438 GLU A O 1
ATOM 3375 N N . LEU A 1 439 ? -23.781 -6.688 13.805 1 96.75 439 LEU A N 1
ATOM 3376 C CA . LEU A 1 439 ? -23.359 -8.078 13.703 1 96.75 439 LEU A CA 1
ATOM 3377 C C . LEU A 1 439 ? -21.844 -8.195 13.797 1 96.75 439 LEU A C 1
ATOM 3379 O O . LEU A 1 439 ? -21.328 -9.062 14.5 1 96.75 439 LEU A O 1
ATOM 3383 N N . MET A 1 440 ? -21.203 -7.32 13.094 1 97.06 440 MET A N 1
ATOM 3384 C CA . MET A 1 440 ? -19.734 -7.316 13.148 1 97.06 440 MET A CA 1
ATOM 3385 C C . MET A 1 440 ? -19.25 -7.109 14.578 1 97.06 440 MET A C 1
ATOM 3387 O O . MET A 1 440 ? -18.359 -7.82 15.047 1 97.06 440 MET A O 1
ATOM 3391 N N . LYS A 1 441 ? -19.828 -6.164 15.211 1 95.5 441 LYS A N 1
ATOM 3392 C CA . LYS A 1 441 ? -19.422 -5.781 16.562 1 95.5 441 LYS A CA 1
ATOM 3393 C C . LYS A 1 441 ? -19.656 -6.914 17.547 1 95.5 441 LYS A C 1
ATOM 3395 O O . LYS A 1 441 ? -18.844 -7.137 18.453 1 95.5 441 LYS A O 1
ATOM 3400 N N . ALA A 1 442 ? -20.719 -7.629 17.344 1 94.69 442 ALA A N 1
ATOM 3401 C CA . ALA A 1 442 ? -21.109 -8.68 18.281 1 94.69 442 ALA A CA 1
ATOM 3402 C C . ALA A 1 442 ? -20.344 -9.977 18 1 94.69 442 ALA A C 1
ATOM 3404 O O . ALA A 1 442 ? -20.344 -10.891 18.828 1 94.69 442 ALA A O 1
ATOM 3405 N N . SER A 1 443 ? -19.656 -10.047 16.938 1 95.56 443 SER A N 1
ATOM 3406 C CA . SER A 1 443 ? -19.047 -11.297 16.5 1 95.56 443 SER A CA 1
ATOM 3407 C C . SER A 1 443 ? -17.828 -11.648 17.344 1 95.56 443 SER A C 1
ATOM 3409 O O . SER A 1 443 ? -17.047 -10.773 17.703 1 95.56 443 SER A O 1
ATOM 3411 N N . THR A 1 444 ? -17.688 -12.922 17.594 1 93.88 444 THR A N 1
ATOM 3412 C CA . THR A 1 444 ? -16.453 -13.43 18.219 1 93.88 444 THR A CA 1
ATOM 3413 C C . THR A 1 444 ? -15.516 -14 17.156 1 93.88 444 THR A C 1
ATOM 3415 O O . THR A 1 444 ? -14.344 -14.25 17.438 1 93.88 444 THR A O 1
ATOM 3418 N N . LYS A 1 445 ? -16.047 -14.227 15.984 1 97.19 445 LYS A N 1
ATOM 3419 C CA . LYS A 1 445 ? -15.234 -14.734 14.883 1 97.19 445 LYS A CA 1
ATOM 3420 C C . LYS A 1 445 ? -14.586 -13.594 14.102 1 97.19 445 LYS A C 1
ATOM 3422 O O . LYS A 1 445 ? -15.203 -12.547 13.898 1 97.19 445 LYS A O 1
ATOM 3427 N N . PRO A 1 446 ? -13.328 -13.812 13.688 1 98 446 PRO A N 1
ATOM 3428 C CA . PRO A 1 446 ? -12.695 -12.797 12.844 1 98 446 PRO A CA 1
ATOM 3429 C C . PRO A 1 446 ? -13.461 -12.539 11.547 1 98 446 PRO A C 1
ATOM 3431 O O . PRO A 1 446 ? -13.984 -13.477 10.945 1 98 446 PRO A O 1
ATOM 3434 N N . ILE A 1 447 ? -13.539 -11.32 11.18 1 98.5 447 ILE A N 1
ATOM 3435 C CA . ILE A 1 447 ? -14.148 -10.891 9.922 1 98.5 447 ILE A CA 1
ATOM 3436 C C . ILE A 1 447 ? -13.164 -10.031 9.133 1 98.5 447 ILE A C 1
ATOM 3438 O O . ILE A 1 447 ? -12.547 -9.117 9.695 1 98.5 447 ILE A O 1
ATOM 3442 N N . VAL A 1 448 ? -12.922 -10.352 7.895 1 98.69 448 VAL A N 1
ATOM 3443 C CA . VAL A 1 448 ? -12.141 -9.562 6.953 1 98.69 448 VAL A CA 1
ATOM 3444 C C . VAL A 1 448 ? -13.055 -9.008 5.863 1 98.69 448 VAL A C 1
ATOM 3446 O O . VAL A 1 448 ? -13.805 -9.75 5.23 1 98.69 448 VAL A O 1
ATOM 3449 N N . VAL A 1 449 ? -12.961 -7.676 5.59 1 98.44 449 VAL A N 1
ATOM 3450 C CA . VAL A 1 449 ? -13.906 -7.086 4.648 1 98.44 449 VAL A CA 1
ATOM 3451 C C . VAL A 1 449 ? -13.156 -6.242 3.619 1 98.44 449 VAL A C 1
ATOM 3453 O O . VAL A 1 449 ? -12.312 -5.414 3.98 1 98.44 449 VAL A O 1
ATOM 3456 N N . LEU A 1 450 ? -13.352 -6.508 2.402 1 97.69 450 LEU A N 1
ATOM 3457 C CA . LEU A 1 450 ? -12.977 -5.648 1.283 1 97.69 450 LEU A CA 1
ATOM 3458 C C . LEU A 1 450 ? -14.188 -4.902 0.739 1 97.69 450 LEU A C 1
ATOM 3460 O O . LEU A 1 450 ? -15.102 -5.516 0.183 1 97.69 450 LEU A O 1
ATOM 3464 N N . LYS A 1 451 ? -14.211 -3.604 0.936 1 95.88 451 LYS A N 1
ATOM 3465 C CA . LYS A 1 451 ? -15.281 -2.762 0.399 1 95.88 451 LYS A CA 1
ATOM 3466 C C . LYS A 1 451 ? -14.797 -1.972 -0.814 1 95.88 451 LYS A C 1
ATOM 3468 O O . LYS A 1 451 ? -13.891 -1.143 -0.701 1 95.88 451 LYS A O 1
ATOM 3473 N N . SER A 1 452 ? -15.367 -2.217 -1.974 1 91.62 452 SER A N 1
ATOM 3474 C CA . SER A 1 452 ? -15.008 -1.479 -3.182 1 91.62 452 SER A CA 1
ATOM 3475 C C . SER A 1 452 ? -15.938 -0.291 -3.398 1 91.62 452 SER A C 1
ATOM 3477 O O . SER A 1 452 ? -16.859 -0.068 -2.617 1 91.62 452 SER A O 1
ATOM 3479 N N . GLY A 1 453 ? -15.648 0.551 -4.465 1 87.31 453 GLY A N 1
ATOM 3480 C CA . GLY A 1 453 ? -16.422 1.755 -4.727 1 87.31 453 GLY A CA 1
ATOM 3481 C C . GLY A 1 453 ? -16.125 2.879 -3.752 1 87.31 453 GLY A C 1
ATOM 3482 O O . GLY A 1 453 ? -17.047 3.527 -3.244 1 87.31 453 GLY A O 1
ATOM 3483 N N . ARG A 1 454 ? -14.883 3.074 -3.484 1 80.81 454 ARG A N 1
ATOM 3484 C CA . ARG A 1 454 ? -14.453 4.008 -2.449 1 80.81 454 ARG A CA 1
ATOM 3485 C C . ARG A 1 454 ? -14.281 5.414 -3.012 1 80.81 454 ARG A C 1
ATOM 3487 O O . ARG A 1 454 ? -14.312 6.395 -2.266 1 80.81 454 ARG A O 1
ATOM 3494 N N . THR A 1 455 ? -14 5.68 -4.309 1 69.12 455 THR A N 1
ATOM 3495 C CA . THR A 1 455 ? -13.617 6.973 -4.871 1 69.12 455 THR A CA 1
ATOM 3496 C C . THR A 1 455 ? -14.805 7.641 -5.551 1 69.12 455 THR A C 1
ATOM 3498 O O . THR A 1 455 ? -14.734 8.812 -5.922 1 69.12 455 THR A O 1
ATOM 3501 N N . GLU A 1 456 ? -16.047 7.277 -5.488 1 61.44 456 GLU A N 1
ATOM 3502 C CA . GLU A 1 456 ? -17.109 7.938 -6.23 1 61.44 456 GLU A CA 1
ATOM 3503 C C . GLU A 1 456 ? -17.312 9.375 -5.754 1 61.44 456 GLU A C 1
ATOM 3505 O O . GLU A 1 456 ? -17.047 9.688 -4.59 1 61.44 456 GLU A O 1
ATOM 3510 N N . ALA A 1 457 ? -17.25 10.469 -6.781 1 48.16 457 ALA A N 1
ATOM 3511 C CA . ALA A 1 457 ? -17.547 11.891 -6.652 1 48.16 457 ALA A CA 1
ATOM 3512 C C . ALA A 1 457 ? -18.875 12.109 -5.926 1 48.16 457 ALA A C 1
ATOM 3514 O O . ALA A 1 457 ? -19.938 12.125 -6.547 1 48.16 457 ALA A O 1
ATOM 3515 N N . GLY A 1 458 ? -19.328 11.422 -5.102 1 39.72 458 GLY A N 1
ATOM 3516 C CA . GLY A 1 458 ? -20.641 11.609 -4.492 1 39.72 458 GLY A CA 1
ATOM 3517 C C . GLY A 1 458 ? -20.938 13.055 -4.141 1 39.72 458 GLY A C 1
ATOM 3518 O O . GLY A 1 458 ? -20.016 13.875 -4.039 1 39.72 458 GLY A O 1
ATOM 3519 N N . LYS A 1 459 ? -22.344 13.469 -4.07 1 40.84 459 LYS A N 1
ATOM 3520 C CA . LYS A 1 459 ? -23.172 14.648 -3.859 1 40.84 459 LYS A CA 1
ATOM 3521 C C . LYS A 1 459 ? -22.844 15.328 -2.533 1 40.84 459 LYS A C 1
ATOM 3523 O O . LYS A 1 459 ? -23.188 14.82 -1.466 1 40.84 459 LYS A O 1
ATOM 3528 N N . ARG A 1 460 ? -21.875 15.898 -2.275 1 39.19 460 ARG A N 1
ATOM 3529 C CA . ARG A 1 460 ? -21.531 16.688 -1.094 1 39.19 460 ARG A CA 1
ATOM 3530 C C . ARG A 1 460 ? -22.641 17.688 -0.759 1 39.19 460 ARG A C 1
ATOM 3532 O O . ARG A 1 460 ? -22.422 18.625 0.002 1 39.19 460 ARG A O 1
ATOM 3539 N N . SER A 1 461 ? -23.688 17.875 -1.261 1 33.97 461 SER A N 1
ATOM 3540 C CA . SER A 1 461 ? -24.453 19.047 -0.829 1 33.97 461 SER A CA 1
ATOM 3541 C C . SER A 1 461 ? -24.719 19.016 0.673 1 33.97 461 SER A C 1
ATOM 3543 O O . SER A 1 461 ? -25.703 18.422 1.125 1 33.97 461 SER A O 1
ATOM 3545 N N . ALA A 1 462 ? -23.688 18.922 1.44 1 41.84 462 ALA A N 1
ATOM 3546 C CA . ALA A 1 462 ? -24.125 18.766 2.826 1 41.84 462 ALA A CA 1
ATOM 3547 C C . ALA A 1 462 ? -24.312 20.109 3.5 1 41.84 462 ALA A C 1
ATOM 3549 O O . ALA A 1 462 ? -23.609 21.078 3.176 1 41.84 462 ALA A O 1
ATOM 3550 N N . LEU A 1 463 ? -25.359 20.344 4.172 1 38.66 463 LEU A N 1
ATOM 3551 C CA . LEU A 1 463 ? -25.734 21.484 4.996 1 38.66 463 LEU A CA 1
ATOM 3552 C C . LEU A 1 463 ? -24.734 21.719 6.117 1 38.66 463 LEU A C 1
ATOM 3554 O O . LEU A 1 463 ? -24.656 22.812 6.684 1 38.66 463 LEU A O 1
ATOM 3558 N N . SER A 1 464 ? -23.969 20.812 6.629 1 49 464 SER A N 1
ATOM 3559 C CA . SER A 1 464 ? -23.016 20.953 7.723 1 49 464 SER A CA 1
ATOM 3560 C C . SER A 1 464 ? -21.656 20.406 7.332 1 49 464 SER A C 1
ATOM 3562 O O . SER A 1 464 ? -21.547 19.562 6.43 1 49 464 SER A O 1
ATOM 3564 N N . HIS A 1 465 ? -20.672 21 7.977 1 55.69 465 HIS A N 1
ATOM 3565 C CA . HIS A 1 465 ? -19.312 20.531 7.766 1 55.69 465 HIS A CA 1
ATOM 3566 C C . HIS A 1 465 ? -19.234 19.016 7.977 1 55.69 465 HIS A C 1
ATOM 3568 O O . HIS A 1 465 ? -18.594 18.312 7.191 1 55.69 465 HIS A O 1
ATOM 3574 N N . THR A 1 466 ? -19.891 18.641 8.977 1 55.28 466 THR A N 1
ATOM 3575 C CA . THR A 1 466 ? -19.875 17.219 9.328 1 55.28 466 THR A CA 1
ATOM 3576 C C . THR A 1 466 ? -20.469 16.375 8.211 1 55.28 466 THR A C 1
ATOM 3578 O O . THR A 1 466 ? -19.859 15.391 7.785 1 55.28 466 THR A O 1
ATOM 3581 N N . ALA A 1 467 ? -21.547 16.781 7.781 1 51.31 467 ALA A N 1
ATOM 3582 C CA . ALA A 1 467 ? -22.234 16.031 6.73 1 51.31 467 ALA A CA 1
ATOM 3583 C C . ALA A 1 467 ? -21.453 16.078 5.422 1 51.31 467 ALA A C 1
ATOM 3585 O O . ALA A 1 467 ? -21.438 15.109 4.664 1 51.31 467 ALA A O 1
ATOM 3586 N N . SER A 1 468 ? -20.844 17.219 5.258 1 54.25 468 SER A N 1
ATOM 3587 C CA . SER A 1 468 ? -20.125 17.422 4.008 1 54.25 468 SER A CA 1
ATOM 3588 C C . SER A 1 468 ? -18.859 16.578 3.963 1 54.25 468 SER A C 1
ATOM 3590 O O . SER A 1 468 ? -18.406 16.188 2.885 1 54.25 468 SER A O 1
ATOM 3592 N N . ILE A 1 469 ? -18.391 16.281 5.094 1 59.38 469 ILE A N 1
ATOM 3593 C CA . ILE A 1 469 ? -17.094 15.617 5.168 1 59.38 469 ILE A CA 1
ATOM 3594 C C . ILE A 1 469 ? -17.297 14.109 5.309 1 59.38 469 ILE A C 1
ATOM 3596 O O . ILE A 1 469 ? -16.422 13.32 4.957 1 59.38 469 ILE A O 1
ATOM 3600 N N . SER A 1 470 ? -18.422 13.719 5.699 1 60.22 470 SER A N 1
ATOM 3601 C CA . SER A 1 470 ? -18.703 12.32 6 1 60.22 470 SER A CA 1
ATOM 3602 C C . SER A 1 470 ? -19.062 11.539 4.742 1 60.22 470 SER A C 1
ATOM 3604 O O . SER A 1 470 ? -20.156 11.719 4.199 1 60.22 470 SER A O 1
ATOM 3606 N N . THR A 1 471 ? -18.094 10.773 4.242 1 67.5 471 THR A N 1
ATOM 3607 C CA . THR A 1 471 ? -18.422 9.891 3.123 1 67.5 471 THR A CA 1
ATOM 3608 C C . THR A 1 471 ? -18.766 8.492 3.619 1 67.5 471 THR A C 1
ATOM 3610 O O . THR A 1 471 ? -18.453 8.133 4.758 1 67.5 471 THR A O 1
ATOM 3613 N N . SER A 1 472 ? -19.422 7.812 2.801 1 78.56 472 SER A N 1
ATOM 3614 C CA . SER A 1 472 ? -19.812 6.445 3.139 1 78.56 472 SER A CA 1
ATOM 3615 C C . SER A 1 472 ? -18.578 5.582 3.438 1 78.56 472 SER A C 1
ATOM 3617 O O . SER A 1 472 ? -18.625 4.723 4.32 1 78.56 472 SER A O 1
ATOM 3619 N N . GLU A 1 473 ? -17.516 5.961 2.836 1 87.19 473 GLU A N 1
ATOM 3620 C CA . GLU A 1 473 ? -16.281 5.191 3.047 1 87.19 473 GLU A CA 1
ATOM 3621 C C . GLU A 1 473 ? -15.688 5.469 4.426 1 87.19 473 GLU A C 1
ATOM 3623 O O . GLU A 1 473 ? -15.289 4.539 5.129 1 87.19 473 GLU A O 1
ATOM 3628 N N . GLU A 1 474 ? -15.664 6.719 4.832 1 90.25 474 GLU A N 1
ATOM 3629 C CA . GLU A 1 474 ? -15.117 7.094 6.133 1 90.25 474 GLU A CA 1
ATOM 3630 C C . GLU A 1 474 ? -15.953 6.516 7.27 1 90.25 474 GLU A C 1
ATOM 3632 O O . GLU A 1 474 ? -15.414 6.098 8.297 1 90.25 474 GLU A O 1
ATOM 3637 N N . ILE A 1 475 ? -17.219 6.559 7.02 1 93.38 475 ILE A N 1
ATOM 3638 C CA . ILE A 1 475 ? -18.141 6.043 8.031 1 93.38 475 ILE A CA 1
ATOM 3639 C C . ILE A 1 475 ? -17.953 4.531 8.164 1 93.38 475 ILE A C 1
ATOM 3641 O O . ILE A 1 475 ? -17.922 3.998 9.273 1 93.38 475 ILE A O 1
ATOM 3645 N N . PHE A 1 476 ? -17.844 3.859 7.027 1 94.94 476 PHE A N 1
ATOM 3646 C CA . PHE A 1 476 ? -17.656 2.416 7.094 1 94.94 476 PHE A CA 1
ATOM 3647 C C . PHE A 1 476 ? -16.312 2.08 7.73 1 94.94 476 PHE A C 1
ATOM 3649 O O . PHE A 1 476 ? -16.188 1.09 8.453 1 94.94 476 PHE A O 1
ATOM 3656 N N . GLU A 1 477 ? -15.328 2.842 7.469 1 94.88 477 GLU A N 1
ATOM 3657 C CA . GLU A 1 477 ? -14.031 2.666 8.125 1 94.88 477 GLU A CA 1
ATOM 3658 C C . GLU A 1 477 ? -14.164 2.775 9.641 1 94.88 477 GLU A C 1
ATOM 3660 O O . GLU A 1 477 ? -13.57 1.986 10.383 1 94.88 477 GLU A O 1
ATOM 3665 N N . ALA A 1 478 ? -14.859 3.732 10.062 1 96 478 ALA A N 1
ATOM 3666 C CA . ALA A 1 478 ? -15.117 3.914 11.492 1 96 478 ALA A CA 1
ATOM 3667 C C . ALA A 1 478 ? -15.836 2.703 12.078 1 96 478 ALA A C 1
ATOM 3669 O O . ALA A 1 478 ? -15.492 2.236 13.164 1 96 478 ALA A O 1
ATOM 3670 N N . ALA A 1 479 ? -16.797 2.227 11.32 1 96.56 479 ALA A N 1
ATOM 3671 C CA . ALA A 1 479 ? -17.547 1.049 11.75 1 96.56 479 ALA A CA 1
ATOM 3672 C C . ALA A 1 479 ? -16.625 -0.151 11.93 1 96.56 479 ALA A C 1
ATOM 3674 O O . ALA A 1 479 ? -16.734 -0.88 12.922 1 96.56 479 ALA A O 1
ATOM 3675 N N . CYS A 1 480 ? -15.758 -0.337 11 1 96.88 480 CYS A N 1
ATOM 3676 C CA . CYS A 1 480 ? -14.82 -1.453 11.07 1 96.88 480 CYS A CA 1
ATOM 3677 C C . CYS A 1 480 ? -13.891 -1.312 12.266 1 96.88 480 CYS A C 1
ATOM 3679 O O . CYS A 1 480 ? -13.625 -2.289 12.969 1 96.88 480 CYS A O 1
ATOM 3681 N N . LYS A 1 481 ? -13.414 -0.088 12.492 1 94.94 481 LYS A N 1
ATOM 3682 C CA . LYS A 1 481 ? -12.547 0.17 13.641 1 94.94 481 LYS A CA 1
ATOM 3683 C C . LYS A 1 481 ? -13.25 -0.167 14.953 1 94.94 481 LYS A C 1
ATOM 3685 O O . LYS A 1 481 ? -12.688 -0.85 15.805 1 94.94 481 LYS A O 1
ATOM 3690 N N . GLN A 1 482 ? -14.43 0.261 15.047 1 95.94 482 GLN A N 1
ATOM 3691 C CA . GLN A 1 482 ? -15.195 0.056 16.266 1 95.94 482 GLN A CA 1
ATOM 3692 C C . GLN A 1 482 ? -15.531 -1.419 16.469 1 95.94 482 GLN A C 1
ATOM 3694 O O . GLN A 1 482 ? -15.602 -1.898 17.609 1 95.94 482 GLN A O 1
ATOM 3699 N N . ALA A 1 483 ? -15.766 -2.111 15.352 1 96.12 483 ALA A N 1
ATOM 3700 C CA . ALA A 1 483 ? -16.172 -3.514 15.43 1 96.12 483 ALA A CA 1
ATOM 3701 C C . ALA A 1 483 ? -14.945 -4.43 15.523 1 96.12 483 ALA A C 1
ATOM 3703 O O . ALA A 1 483 ? -15.086 -5.625 15.781 1 96.12 483 ALA A O 1
ATOM 3704 N N . GLY A 1 484 ? -13.766 -3.902 15.352 1 94.81 484 GLY A N 1
ATOM 3705 C CA . GLY A 1 484 ? -12.562 -4.715 15.375 1 94.81 484 GLY A CA 1
ATOM 3706 C C . GLY A 1 484 ? -12.453 -5.66 14.195 1 94.81 484 GLY A C 1
ATOM 3707 O O . GLY A 1 484 ? -12.023 -6.805 14.352 1 94.81 484 GLY A O 1
ATOM 3708 N N . VAL A 1 485 ? -12.914 -5.254 13.117 1 96.5 485 VAL A N 1
ATOM 3709 C CA . VAL A 1 485 ? -12.898 -6.016 11.875 1 96.5 485 VAL A CA 1
ATOM 3710 C C . VAL A 1 485 ? -11.695 -5.598 11.031 1 96.5 485 VAL A C 1
ATOM 3712 O O . VAL A 1 485 ? -11.289 -4.434 11.047 1 96.5 485 VAL A O 1
ATOM 3715 N N . ALA A 1 486 ? -11.055 -6.57 10.344 1 97.5 486 ALA A N 1
ATOM 3716 C CA . ALA A 1 486 ? -9.945 -6.273 9.445 1 97.5 486 ALA A CA 1
ATOM 3717 C C . ALA A 1 486 ? -10.461 -5.723 8.117 1 97.5 486 ALA A C 1
ATOM 3719 O O . ALA A 1 486 ? -10.914 -6.48 7.254 1 97.5 486 ALA A O 1
ATOM 3720 N N . LYS A 1 487 ? -10.414 -4.449 7.969 1 97.69 487 LYS A N 1
ATOM 3721 C CA . LYS A 1 487 ? -10.719 -3.854 6.672 1 97.69 487 LYS A CA 1
ATOM 3722 C C . LYS A 1 487 ? -9.508 -3.881 5.75 1 97.69 487 LYS A C 1
ATOM 3724 O O . LYS A 1 487 ? -8.422 -3.422 6.129 1 97.69 487 LYS A O 1
ATOM 3729 N N . VAL A 1 488 ? -9.664 -4.457 4.582 1 97.62 488 VAL A N 1
ATOM 3730 C CA . VAL A 1 488 ? -8.57 -4.559 3.619 1 97.62 488 VAL A CA 1
ATOM 3731 C C . VAL A 1 488 ? -8.891 -3.717 2.387 1 97.62 488 VAL A C 1
ATOM 3733 O O . VAL A 1 488 ? -10.016 -3.236 2.229 1 97.62 488 VAL A O 1
ATOM 3736 N N . TYR A 1 489 ? -7.918 -3.561 1.466 1 94.25 489 TYR A N 1
ATOM 3737 C CA . TYR A 1 489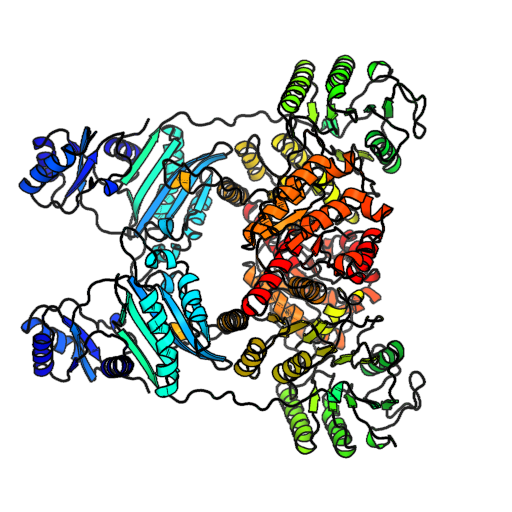 ? -8.102 -2.537 0.443 1 94.25 489 TYR A CA 1
ATOM 3738 C C . TYR A 1 489 ? -7.918 -3.123 -0.953 1 94.25 489 TYR A C 1
ATOM 3740 O O . TYR A 1 489 ? -8.102 -2.426 -1.953 1 94.25 489 TYR A O 1
ATOM 3748 N N . ASP A 1 490 ? -7.57 -4.344 -1.031 1 94.06 490 ASP A N 1
ATOM 3749 C CA . ASP A 1 490 ? -7.551 -5.02 -2.326 1 94.06 490 ASP A CA 1
ATOM 3750 C C . ASP A 1 490 ? -7.754 -6.527 -2.162 1 94.06 490 ASP A C 1
ATOM 3752 O O . ASP A 1 490 ? -7.836 -7.027 -1.039 1 94.06 490 ASP A O 1
ATOM 3756 N N . PHE A 1 491 ? -7.879 -7.207 -3.24 1 95.88 491 PHE A N 1
ATOM 3757 C CA . PHE A 1 491 ? -8.242 -8.617 -3.266 1 95.88 491 PHE A CA 1
ATOM 3758 C C . PHE A 1 491 ? -7.133 -9.469 -2.652 1 95.88 491 PHE A C 1
ATOM 3760 O O . PHE A 1 491 ? -7.406 -10.422 -1.913 1 95.88 491 PHE A O 1
ATOM 3767 N N . GLU A 1 492 ? -5.879 -9.18 -2.949 1 96.75 492 GLU A N 1
ATOM 3768 C CA . GLU A 1 492 ? -4.773 -9.953 -2.396 1 96.75 492 GLU A CA 1
ATOM 3769 C C . GLU A 1 492 ? -4.73 -9.844 -0.875 1 96.75 492 GLU A C 1
ATOM 3771 O O . GLU A 1 492 ? -4.461 -10.828 -0.182 1 96.75 492 GLU A O 1
ATOM 3776 N N . GLU A 1 493 ? -4.98 -8.672 -0.422 1 97.69 493 GLU A N 1
ATOM 3777 C CA . GLU A 1 493 ? -5.008 -8.469 1.023 1 97.69 493 GLU A CA 1
ATOM 3778 C C . GLU A 1 493 ? -6.148 -9.242 1.67 1 97.69 493 GLU A C 1
ATOM 3780 O O . GLU A 1 493 ? -6.02 -9.727 2.799 1 97.69 493 GLU A O 1
ATOM 3785 N N . LEU A 1 494 ? -7.297 -9.297 0.988 1 98.38 494 LEU A N 1
ATOM 3786 C CA . LEU A 1 494 ? -8.422 -10.094 1.474 1 98.38 494 LEU A CA 1
ATOM 3787 C C . LEU A 1 494 ? -8.016 -11.555 1.65 1 98.38 494 LEU A C 1
ATOM 3789 O O . LEU A 1 494 ? -8.25 -12.141 2.709 1 98.38 494 LEU A O 1
ATOM 3793 N N . VAL A 1 495 ? -7.348 -12.078 0.675 1 98.31 495 VAL A N 1
ATOM 3794 C CA . VAL A 1 495 ? -6.914 -13.469 0.677 1 98.31 495 VAL A CA 1
ATOM 3795 C C . VAL A 1 495 ? -5.871 -13.688 1.771 1 98.31 495 VAL A C 1
ATOM 3797 O O . VAL A 1 495 ? -5.965 -14.641 2.547 1 98.31 495 VAL A O 1
ATOM 3800 N N . ASP A 1 496 ? -4.898 -12.75 1.855 1 98.62 496 ASP A N 1
ATOM 3801 C CA . ASP A 1 496 ? -3.795 -12.867 2.805 1 98.62 496 ASP A CA 1
ATOM 3802 C C . ASP A 1 496 ? -4.309 -12.867 4.242 1 98.62 496 ASP A C 1
ATOM 3804 O O . ASP A 1 496 ? -3.902 -13.703 5.055 1 98.62 496 ASP A O 1
ATOM 3808 N N . ALA A 1 497 ? -5.191 -11.945 4.516 1 98.75 497 ALA A N 1
ATOM 3809 C CA . ALA A 1 497 ? -5.719 -11.812 5.875 1 98.75 497 ALA A CA 1
ATOM 3810 C C . ALA A 1 497 ? -6.594 -13.008 6.238 1 98.75 497 ALA A C 1
ATOM 3812 O O . ALA A 1 497 ? -6.484 -13.555 7.34 1 98.75 497 ALA A O 1
ATOM 3813 N N . ALA A 1 498 ? -7.457 -13.414 5.316 1 98.75 498 ALA A N 1
ATOM 3814 C CA . ALA A 1 498 ? -8.336 -14.555 5.566 1 98.75 498 ALA A CA 1
ATOM 3815 C C . ALA A 1 498 ? -7.52 -15.82 5.844 1 98.75 498 ALA A C 1
ATOM 3817 O O . ALA A 1 498 ? -7.824 -16.562 6.773 1 98.75 498 ALA A O 1
ATOM 3818 N N . LYS A 1 499 ? -6.492 -15.984 5.082 1 98.44 499 LYS A N 1
ATOM 3819 C CA . LYS A 1 499 ? -5.625 -17.156 5.219 1 98.44 499 LYS A CA 1
ATOM 3820 C C . LYS A 1 499 ? -4.934 -17.172 6.582 1 98.44 499 LYS A C 1
ATOM 3822 O O . LYS A 1 499 ? -4.895 -18.203 7.254 1 98.44 499 LYS A O 1
ATOM 3827 N N . ALA A 1 500 ? -4.371 -16.047 7.016 1 98.62 500 ALA A N 1
ATOM 3828 C CA . ALA A 1 500 ? -3.699 -15.93 8.312 1 98.62 500 ALA A CA 1
ATOM 3829 C C . ALA A 1 500 ? -4.656 -16.25 9.453 1 98.62 500 ALA A C 1
ATOM 3831 O O . ALA A 1 500 ? -4.332 -17.031 10.344 1 98.62 500 ALA A O 1
ATOM 3832 N N . LEU A 1 501 ? -5.863 -15.688 9.406 1 98.31 501 LEU A N 1
ATOM 3833 C CA . LEU A 1 501 ? -6.848 -15.82 10.477 1 98.31 501 LEU A CA 1
ATOM 3834 C C . LEU A 1 501 ? -7.43 -17.234 10.508 1 98.31 501 LEU A C 1
ATOM 3836 O O . LEU A 1 501 ? -7.824 -17.719 11.57 1 98.31 501 LEU A O 1
ATOM 3840 N N . ALA A 1 502 ? -7.465 -17.875 9.359 1 98.12 502 ALA A N 1
ATOM 3841 C CA . ALA A 1 502 ? -8.023 -19.219 9.258 1 98.12 502 ALA A CA 1
ATOM 3842 C C . ALA A 1 502 ? -7.043 -20.266 9.797 1 98.12 502 ALA A C 1
ATOM 3844 O O . ALA A 1 502 ? -7.453 -21.281 10.359 1 98.12 502 ALA A O 1
ATOM 3845 N N . LEU A 1 503 ? -5.734 -20.016 9.664 1 98 503 LEU A N 1
ATOM 3846 C CA . LEU A 1 503 ? -4.754 -21.078 9.859 1 98 503 LEU A CA 1
ATOM 3847 C C . LEU A 1 503 ? -4.012 -20.891 11.18 1 98 503 LEU A C 1
ATOM 3849 O O . LEU A 1 503 ? -3.359 -21.828 11.656 1 98 503 LEU A O 1
ATOM 3853 N N . GLN A 1 504 ? -4.09 -19.719 11.766 1 98.19 504 GLN A N 1
ATOM 3854 C CA . GLN A 1 504 ? -3.238 -19.438 12.922 1 98.19 504 GLN A CA 1
ATOM 3855 C C . GLN A 1 504 ? -4.047 -18.844 14.07 1 98.19 504 GLN A C 1
ATOM 3857 O O . GLN A 1 504 ? -5.098 -18.25 13.852 1 98.19 504 GLN A O 1
ATOM 3862 N N . PRO A 1 505 ? -3.604 -19.031 15.305 1 97.12 505 PRO A N 1
ATOM 3863 C CA . PRO A 1 505 ? -4.223 -18.328 16.438 1 97.12 505 PRO A CA 1
ATOM 3864 C C . PRO A 1 505 ? -3.959 -16.812 16.406 1 97.12 505 PRO A C 1
ATOM 3866 O O . PRO A 1 505 ? -3.057 -16.359 15.711 1 97.12 505 PRO A O 1
ATOM 3869 N N . LEU A 1 506 ? -4.699 -16.062 17.141 1 97 506 LEU A N 1
ATOM 3870 C CA . LEU A 1 506 ? -4.508 -14.617 17.219 1 97 506 LEU A CA 1
ATOM 3871 C C . LEU A 1 506 ? -3.291 -14.273 18.078 1 97 506 LEU A C 1
ATOM 3873 O O . LEU A 1 506 ? -3.023 -14.938 19.078 1 97 506 LEU A O 1
ATOM 3877 N N . PRO A 1 507 ? -2.484 -13.25 17.672 1 97.62 507 PRO A N 1
ATOM 3878 C CA . PRO A 1 507 ? -1.356 -12.82 18.5 1 97.62 507 PRO A CA 1
ATOM 3879 C C . PRO A 1 507 ? -1.802 -12.18 19.812 1 97.62 507 PRO A C 1
ATOM 3881 O O . PRO A 1 507 ? -2.855 -11.539 19.875 1 97.62 507 PRO A O 1
ATOM 3884 N N . ARG A 1 508 ? -0.993 -12.281 20.781 1 95.62 508 ARG A N 1
ATOM 3885 C CA . ARG A 1 508 ? -1.291 -11.711 22.094 1 95.62 508 ARG A CA 1
ATOM 3886 C C . ARG A 1 508 ? -0.778 -10.273 22.203 1 95.62 508 ARG A C 1
ATOM 3888 O O . ARG A 1 508 ? -1.117 -9.555 23.141 1 95.62 508 ARG A O 1
ATOM 3895 N N . GLY A 1 509 ? 0.067 -9.945 21.297 1 96.69 509 GLY A N 1
ATOM 3896 C CA . GLY A 1 509 ? 0.656 -8.617 21.297 1 96.69 509 GLY A CA 1
ATOM 3897 C C . GLY A 1 509 ? 1.226 -8.219 19.953 1 96.69 509 GLY A C 1
ATOM 3898 O O . GLY A 1 509 ? 0.848 -8.781 18.922 1 96.69 509 GLY A O 1
ATOM 3899 N N . THR A 1 510 ? 2.08 -7.176 19.984 1 97.56 510 THR A N 1
ATOM 3900 C CA . THR A 1 510 ? 2.553 -6.578 18.75 1 97.56 510 THR A CA 1
ATOM 3901 C C . THR A 1 510 ? 4.035 -6.871 18.531 1 97.56 510 THR A C 1
ATOM 3903 O O . THR A 1 510 ? 4.629 -6.426 17.547 1 97.56 510 THR A O 1
ATOM 3906 N N . ARG A 1 511 ? 4.688 -7.617 19.531 1 98.38 511 ARG A N 1
ATOM 3907 C CA . ARG A 1 511 ? 6.117 -7.906 19.453 1 98.38 511 ARG A CA 1
ATOM 3908 C C . ARG A 1 511 ? 6.383 -9.07 18.516 1 98.38 511 ARG A C 1
ATOM 3910 O O . ARG A 1 511 ? 5.992 -10.211 18.781 1 98.38 511 ARG A O 1
ATOM 3917 N N . VAL A 1 512 ? 7.164 -8.82 17.422 1 98.81 512 VAL A N 1
ATOM 3918 C CA . VAL A 1 512 ? 7.332 -9.789 16.344 1 98.81 512 VAL A CA 1
ATOM 3919 C C . VAL A 1 512 ? 8.758 -10.336 16.359 1 98.81 512 VAL A C 1
ATOM 3921 O O . VAL A 1 512 ? 9.719 -9.562 16.406 1 98.81 512 VAL A O 1
ATOM 3924 N N . GLY A 1 513 ? 8.93 -11.625 16.422 1 98.69 513 GLY A N 1
ATOM 3925 C CA . GLY A 1 513 ? 10.188 -12.273 16.094 1 98.69 513 GLY A CA 1
ATOM 3926 C C . GLY A 1 513 ? 10.312 -12.617 14.625 1 98.69 513 GLY A C 1
ATOM 3927 O O . GLY A 1 513 ? 9.43 -13.273 14.062 1 98.69 513 GLY A O 1
ATOM 3928 N N . VAL A 1 514 ? 11.414 -12.18 13.992 1 98.56 514 VAL A N 1
ATOM 3929 C CA . VAL A 1 514 ? 11.555 -12.344 12.555 1 98.56 514 VAL A CA 1
ATOM 3930 C C . VAL A 1 514 ? 12.781 -13.211 12.25 1 98.56 514 VAL A C 1
ATOM 3932 O O . VAL A 1 514 ? 13.859 -12.984 12.812 1 98.56 514 VAL A O 1
ATOM 3935 N N . ILE A 1 515 ? 12.609 -14.234 11.391 1 97.06 515 ILE A N 1
ATOM 3936 C CA . ILE A 1 515 ? 13.664 -15.094 10.875 1 97.06 515 ILE A CA 1
ATOM 3937 C C . ILE A 1 515 ? 13.688 -15.016 9.344 1 97.06 515 ILE A C 1
ATOM 3939 O O . ILE A 1 515 ? 12.664 -15.234 8.688 1 97.06 515 ILE A O 1
ATOM 3943 N N . GLN A 1 516 ? 14.797 -14.688 8.781 1 95.25 516 GLN A N 1
ATOM 3944 C CA . GLN A 1 516 ? 14.891 -14.664 7.324 1 95.25 516 GLN A CA 1
ATOM 3945 C C . GLN A 1 516 ? 16.188 -15.32 6.844 1 95.25 516 GLN A C 1
ATOM 3947 O O . GLN A 1 516 ? 17.188 -15.344 7.562 1 95.25 516 GLN A O 1
ATOM 3952 N N . PRO A 1 517 ? 16.172 -15.812 5.609 1 91.31 517 PRO A N 1
ATOM 3953 C CA . PRO A 1 517 ? 17.344 -16.531 5.105 1 91.31 517 PRO A CA 1
ATOM 3954 C C . PRO A 1 517 ? 18.422 -15.594 4.566 1 91.31 517 PRO A C 1
ATOM 3956 O O . PRO A 1 517 ? 19.469 -16.062 4.086 1 91.31 517 PRO A O 1
ATOM 3959 N N . SER A 1 518 ? 18.203 -14.305 4.574 1 89.94 518 SER A N 1
ATOM 3960 C CA . SER A 1 518 ? 19.188 -13.359 4.07 1 89.94 518 SER A CA 1
ATOM 3961 C C . SER A 1 518 ? 19.109 -12.023 4.809 1 89.94 518 SER A C 1
ATOM 3963 O O . SER A 1 518 ? 18.062 -11.68 5.367 1 89.94 518 SER A O 1
ATOM 3965 N N . GLY A 1 519 ? 20.172 -11.328 4.773 1 89.94 519 GLY A N 1
ATOM 3966 C CA . GLY A 1 519 ? 20.203 -10.008 5.387 1 89.94 519 GLY A CA 1
ATOM 3967 C C . GLY A 1 519 ? 19.234 -9.031 4.75 1 89.94 519 GLY A C 1
ATOM 3968 O O . GLY A 1 519 ? 18.594 -8.234 5.445 1 89.94 519 GLY A O 1
ATOM 3969 N N . ALA A 1 520 ? 19.094 -9.078 3.457 1 91.31 520 ALA A N 1
ATOM 3970 C CA . ALA A 1 520 ? 18.203 -8.18 2.742 1 91.31 520 ALA A CA 1
ATOM 3971 C C . ALA A 1 520 ? 16.75 -8.383 3.191 1 91.31 520 ALA A C 1
ATOM 3973 O O . ALA A 1 520 ? 16.031 -7.41 3.447 1 91.31 520 ALA A O 1
ATOM 3974 N N . GLU A 1 521 ? 16.375 -9.602 3.295 1 93.44 521 GLU A N 1
ATOM 3975 C CA . GLU A 1 521 ? 15.023 -9.891 3.754 1 93.44 521 GLU A CA 1
ATOM 3976 C C . GLU A 1 521 ? 14.828 -9.461 5.207 1 93.44 521 GLU A C 1
ATOM 3978 O O . GLU A 1 521 ? 13.727 -9.062 5.598 1 93.44 521 GLU A O 1
ATOM 3983 N N . CYS A 1 522 ? 15.922 -9.586 5.98 1 94.25 522 CYS A N 1
ATOM 3984 C CA . CYS A 1 522 ? 15.852 -9.086 7.352 1 94.25 522 CYS A CA 1
ATOM 3985 C C . CYS A 1 522 ? 15.555 -7.59 7.375 1 94.25 522 CYS A C 1
ATOM 3987 O O . CYS A 1 522 ? 14.656 -7.145 8.086 1 94.25 522 CYS A O 1
ATOM 3989 N N . VAL A 1 523 ? 16.312 -6.855 6.562 1 93.12 523 VAL A N 1
ATOM 3990 C CA . VAL A 1 523 ? 16.141 -5.406 6.531 1 93.12 523 VAL A CA 1
ATOM 3991 C C . VAL A 1 523 ? 14.727 -5.062 6.043 1 93.12 523 VAL A C 1
ATOM 3993 O O . VAL A 1 523 ? 14.047 -4.23 6.641 1 93.12 523 VAL A O 1
ATOM 3996 N N . MET A 1 524 ? 14.234 -5.727 5 1 94.31 524 MET A N 1
ATOM 3997 C CA . MET A 1 524 ? 12.898 -5.492 4.457 1 94.31 524 MET A CA 1
ATOM 3998 C C . MET A 1 524 ? 11.828 -5.848 5.477 1 94.31 524 MET A C 1
ATOM 4000 O O . MET A 1 524 ? 10.805 -5.16 5.578 1 94.31 524 MET A O 1
ATOM 4004 N N . SER A 1 525 ? 12.078 -6.906 6.219 1 96.75 525 SER A N 1
ATOM 4005 C CA . SER A 1 525 ? 11.141 -7.312 7.262 1 96.75 525 SER A CA 1
ATOM 4006 C C . SER A 1 525 ? 11.055 -6.262 8.367 1 96.75 525 SER A C 1
ATOM 4008 O O . SER A 1 525 ? 9.961 -5.949 8.844 1 96.75 525 SER A O 1
ATOM 4010 N N . ALA A 1 526 ? 12.219 -5.781 8.781 1 95.56 526 ALA A N 1
ATOM 4011 C CA . ALA A 1 526 ? 12.258 -4.75 9.812 1 95.56 526 ALA A CA 1
ATOM 4012 C C . ALA A 1 526 ? 11.461 -3.52 9.391 1 95.56 526 ALA A C 1
ATOM 4014 O O . ALA A 1 526 ? 10.648 -2.998 10.156 1 95.56 526 ALA A O 1
ATOM 4015 N N . ASP A 1 527 ? 11.688 -3.076 8.141 1 94.19 527 ASP A N 1
ATOM 4016 C CA . ASP A 1 527 ? 10.922 -1.955 7.605 1 94.19 527 ASP A CA 1
ATOM 4017 C C . ASP A 1 527 ? 9.422 -2.234 7.668 1 94.19 527 ASP A C 1
ATOM 4019 O O . ASP A 1 527 ? 8.648 -1.385 8.109 1 94.19 527 ASP A O 1
ATOM 4023 N N . ALA A 1 528 ? 9.016 -3.424 7.246 1 96.88 528 ALA A N 1
ATOM 4024 C CA . ALA A 1 528 ? 7.605 -3.795 7.188 1 96.88 528 ALA A CA 1
ATOM 4025 C C . ALA A 1 528 ? 6.977 -3.781 8.578 1 96.88 528 ALA A C 1
ATOM 4027 O O . ALA A 1 528 ? 5.859 -3.283 8.758 1 96.88 528 ALA A O 1
ATOM 4028 N N . VAL A 1 529 ? 7.711 -4.344 9.57 1 97.81 529 VAL A N 1
ATOM 4029 C CA . VAL A 1 529 ? 7.199 -4.434 10.93 1 97.81 529 VAL A CA 1
ATOM 4030 C C . VAL A 1 529 ? 6.93 -3.031 11.469 1 97.81 529 VAL A C 1
ATOM 4032 O O . VAL A 1 529 ? 5.84 -2.754 11.977 1 97.81 529 VAL A O 1
ATOM 4035 N N . VAL A 1 530 ? 7.871 -2.145 11.242 1 95.12 530 VAL A N 1
ATOM 4036 C CA . VAL A 1 530 ? 7.77 -0.788 11.766 1 95.12 530 VAL A CA 1
ATOM 4037 C C . VAL A 1 530 ? 6.688 -0.022 11.016 1 95.12 530 VAL A C 1
ATOM 4039 O O . VAL A 1 530 ? 5.84 0.636 11.625 1 95.12 530 VAL A O 1
ATOM 4042 N N . GLU A 1 531 ? 6.641 -0.175 9.75 1 94.06 531 GLU A N 1
ATOM 4043 C CA . GLU A 1 531 ? 5.699 0.553 8.906 1 94.06 531 GLU A CA 1
ATOM 4044 C C . GLU A 1 531 ? 4.262 0.108 9.164 1 94.06 531 GLU A C 1
ATOM 4046 O O . GLU A 1 531 ? 3.316 0.842 8.875 1 94.06 531 GLU A O 1
ATOM 4051 N N . ASN A 1 532 ? 4.086 -1.069 9.688 1 96.75 532 ASN A N 1
ATOM 4052 C CA . ASN A 1 532 ? 2.746 -1.575 9.961 1 96.75 532 ASN A CA 1
ATOM 4053 C C . ASN A 1 532 ? 2.355 -1.365 11.422 1 96.75 532 ASN A C 1
ATOM 4055 O O . ASN A 1 532 ? 1.376 -1.943 11.898 1 96.75 532 ASN A O 1
ATOM 4059 N N . GLY A 1 533 ? 3.146 -0.551 12.18 1 94.44 533 GLY A N 1
ATOM 4060 C CA . GLY A 1 533 ? 2.824 -0.194 13.555 1 94.44 533 GLY A CA 1
ATOM 4061 C C . GLY A 1 533 ? 3.092 -1.313 14.539 1 94.44 533 GLY A C 1
ATOM 4062 O O . GLY A 1 533 ? 2.508 -1.345 15.625 1 94.44 533 GLY A O 1
ATOM 4063 N N . LEU A 1 534 ? 3.854 -2.279 14.141 1 97.62 534 LEU A N 1
ATOM 4064 C CA . LEU A 1 534 ? 4.262 -3.363 15.023 1 97.62 534 LEU A CA 1
ATOM 4065 C C . LEU A 1 534 ? 5.66 -3.113 15.586 1 97.62 534 LEU A C 1
ATOM 4067 O O . LEU A 1 534 ? 6.242 -2.049 15.359 1 97.62 534 LEU A O 1
ATOM 4071 N N . GLU A 1 535 ? 6.156 -4.09 16.422 1 97.31 535 GLU A N 1
ATOM 4072 C CA . GLU A 1 535 ? 7.441 -3.922 17.078 1 97.31 535 GLU A CA 1
ATOM 4073 C C . GLU A 1 535 ? 8.312 -5.164 16.922 1 97.31 535 GLU A C 1
ATOM 4075 O O . GLU A 1 535 ? 7.816 -6.289 16.969 1 97.31 535 GLU A O 1
ATOM 4080 N N . LEU A 1 536 ? 9.594 -4.852 16.734 1 97.75 536 LEU A N 1
ATOM 4081 C CA . LEU A 1 536 ? 10.539 -5.965 16.781 1 97.75 536 LEU A CA 1
ATOM 4082 C C . LEU A 1 536 ? 10.781 -6.395 18.234 1 97.75 536 LEU A C 1
ATOM 4084 O O . LEU A 1 536 ? 11.156 -5.578 19.078 1 97.75 536 LEU A O 1
ATOM 4088 N N . ALA A 1 537 ? 10.625 -7.645 18.5 1 98.06 537 ALA A N 1
ATOM 4089 C CA . ALA A 1 537 ? 10.758 -8.172 19.859 1 98.06 537 ALA A CA 1
ATOM 4090 C C . ALA A 1 537 ? 12.203 -8.086 20.328 1 98.06 537 ALA A C 1
ATOM 4092 O O . ALA A 1 537 ? 13.133 -8.242 19.547 1 98.06 537 ALA A O 1
ATOM 4093 N N . LYS A 1 538 ? 12.359 -7.855 21.625 1 97.31 538 LYS A N 1
ATOM 4094 C CA . LYS A 1 538 ? 13.648 -8.055 22.281 1 97.31 538 LYS A CA 1
ATOM 4095 C C . LYS A 1 538 ? 13.781 -9.477 22.812 1 97.31 538 LYS A C 1
ATOM 4097 O O . LYS A 1 538 ? 12.953 -9.922 23.609 1 97.31 538 LYS A O 1
ATOM 4102 N N . TYR A 1 539 ? 14.82 -10.125 22.375 1 97.56 539 TYR A N 1
ATOM 4103 C CA . TYR A 1 539 ? 14.984 -11.523 22.766 1 97.56 539 TYR A CA 1
ATOM 4104 C C . TYR A 1 539 ? 15.18 -11.641 24.266 1 97.56 539 TYR A C 1
ATOM 4106 O O . TYR A 1 539 ? 15.844 -10.805 24.891 1 97.56 539 TYR A O 1
ATOM 4114 N N . SER A 1 540 ? 14.617 -12.688 24.828 1 98 540 SER A N 1
ATOM 4115 C CA . SER A 1 540 ? 14.945 -13.031 26.203 1 98 540 SER A CA 1
ATOM 4116 C C . SER A 1 540 ? 16.391 -13.477 26.328 1 98 540 SER A C 1
ATOM 4118 O O . SER A 1 540 ? 17.047 -13.805 25.344 1 98 540 SER A O 1
ATOM 4120 N N . GLU A 1 541 ? 16.875 -13.539 27.547 1 97 541 GLU A N 1
ATOM 4121 C CA . GLU A 1 541 ? 18.234 -14 27.797 1 97 541 GLU A CA 1
ATOM 4122 C C . GLU A 1 541 ? 18.406 -15.461 27.406 1 97 541 GLU A C 1
ATOM 4124 O O . GLU A 1 541 ? 19.438 -15.844 26.844 1 97 541 GLU A O 1
ATOM 4129 N N . LYS A 1 542 ? 17.453 -16.188 27.688 1 97.62 542 LYS A N 1
ATOM 4130 C CA . LYS A 1 542 ? 17.484 -17.609 27.344 1 97.62 542 LYS A CA 1
ATOM 4131 C C . LYS A 1 542 ? 17.562 -17.797 25.828 1 97.62 542 LYS A C 1
ATOM 4133 O O . LYS A 1 542 ? 18.328 -18.625 25.344 1 97.62 542 LYS A O 1
ATOM 4138 N N . THR A 1 543 ? 16.781 -17.031 25.109 1 97.88 543 THR A N 1
ATOM 4139 C CA . THR A 1 543 ? 16.781 -17.078 23.656 1 97.88 543 THR A CA 1
ATOM 4140 C C . THR A 1 543 ? 18.141 -16.672 23.109 1 97.88 543 THR A C 1
ATOM 4142 O O . THR A 1 543 ? 18.688 -17.344 22.234 1 97.88 543 THR A O 1
ATOM 4145 N N . LEU A 1 544 ? 18.719 -15.656 23.609 1 96.94 544 LEU A N 1
ATOM 4146 C CA . LEU A 1 544 ? 20.016 -15.164 23.156 1 96.94 544 LEU A CA 1
ATOM 4147 C C . LEU A 1 544 ? 21.094 -16.219 23.375 1 96.94 544 LEU A C 1
ATOM 4149 O O . LEU A 1 544 ? 21.906 -16.469 22.484 1 96.94 544 LEU A O 1
ATOM 4153 N N . GLU A 1 545 ? 21.078 -16.812 24.547 1 96.5 545 GLU A N 1
ATOM 4154 C CA . GLU A 1 545 ? 22.062 -17.844 24.859 1 96.5 545 GLU A CA 1
ATOM 4155 C C . GLU A 1 545 ? 22 -18.984 23.859 1 96.5 545 GLU A C 1
ATOM 4157 O O . GLU A 1 545 ? 23.031 -19.438 23.359 1 96.5 545 GLU A O 1
ATOM 4162 N N . ARG A 1 546 ? 20.812 -19.375 23.625 1 96.94 546 ARG A N 1
ATOM 4163 C CA . ARG A 1 546 ? 20.641 -20.484 22.703 1 96.94 546 ARG A CA 1
ATOM 4164 C C . ARG A 1 546 ? 21.078 -20.109 21.297 1 96.94 546 ARG A C 1
ATOM 4166 O O . ARG A 1 546 ? 21.719 -20.906 20.609 1 96.94 546 ARG A O 1
ATOM 4173 N N . LEU A 1 547 ? 20.734 -18.938 20.812 1 96.81 547 LEU A N 1
ATOM 4174 C CA . LEU A 1 547 ? 21.078 -18.484 19.469 1 96.81 547 LEU A CA 1
ATOM 4175 C C . LEU A 1 547 ? 22.578 -18.328 19.328 1 96.81 547 LEU A C 1
ATOM 4177 O O . LEU A 1 547 ? 23.141 -18.641 18.266 1 96.81 547 LEU A O 1
ATOM 4181 N N . TYR A 1 548 ? 23.25 -17.891 20.344 1 94.56 548 TYR A N 1
ATOM 4182 C CA . TYR A 1 548 ? 24.688 -17.75 20.297 1 94.56 548 TYR A CA 1
ATOM 4183 C C . TYR A 1 548 ? 25.375 -19.125 20.203 1 94.56 548 TYR A C 1
ATOM 4185 O O . TYR A 1 548 ? 26.422 -19.25 19.578 1 94.56 548 TYR A O 1
ATOM 4193 N N . GLU A 1 549 ? 24.766 -20.062 20.797 1 95.69 549 GLU A N 1
ATOM 4194 C CA . GLU A 1 549 ? 25.281 -21.422 20.688 1 95.69 549 GLU A CA 1
ATOM 4195 C C . GLU A 1 549 ? 25.188 -21.953 19.266 1 95.69 549 GLU A C 1
ATOM 4197 O O . GLU A 1 549 ? 26.078 -22.672 18.797 1 95.69 549 GLU A O 1
ATOM 4202 N N . LEU A 1 550 ? 24.156 -21.578 18.641 1 95.06 550 LEU A N 1
ATOM 4203 C CA . LEU A 1 550 ? 23.875 -22.094 17.297 1 95.06 550 LEU A CA 1
ATOM 4204 C C . LEU A 1 550 ? 24.656 -21.328 16.234 1 95.06 550 LEU A C 1
ATOM 4206 O O . LEU A 1 550 ? 24.969 -21.859 15.172 1 95.06 550 LEU A O 1
ATOM 4210 N N . ALA A 1 551 ? 25.031 -20.109 16.484 1 91.56 551 ALA A N 1
ATOM 4211 C CA . ALA A 1 551 ? 25.594 -19.203 15.484 1 91.56 551 ALA A CA 1
ATOM 4212 C C . ALA A 1 551 ? 27.109 -19.234 15.5 1 91.56 551 ALA A C 1
ATOM 4214 O O . ALA A 1 551 ? 27.719 -19.578 16.516 1 91.56 551 ALA A O 1
ATOM 4215 N N . PRO A 1 552 ? 27.703 -18.953 14.359 1 86.31 552 PRO A N 1
ATOM 4216 C CA . PRO A 1 552 ? 29.141 -18.734 14.406 1 86.31 552 PRO A CA 1
ATOM 4217 C C . PRO A 1 552 ? 29.531 -17.516 15.242 1 86.31 552 PRO A C 1
ATOM 4219 O O . PRO A 1 552 ? 28.719 -16.594 15.406 1 86.31 552 PRO A O 1
ATOM 4222 N N . GLU A 1 553 ? 30.719 -17.484 15.648 1 81.19 553 GLU A N 1
ATOM 4223 C CA . GLU A 1 553 ? 31.188 -16.469 16.578 1 81.19 553 GLU A CA 1
ATOM 4224 C C . GLU A 1 553 ? 31.125 -15.078 15.961 1 81.19 553 GLU A C 1
ATOM 4226 O O . GLU A 1 553 ? 30.859 -14.094 16.656 1 81.19 553 GLU A O 1
ATOM 4231 N N . TRP A 1 554 ? 31.25 -15.008 14.734 1 74.94 554 TRP A N 1
ATOM 4232 C CA . TRP A 1 554 ? 31.359 -13.703 14.078 1 74.94 554 TRP A CA 1
ATOM 4233 C C . TRP A 1 554 ? 29.969 -13.125 13.789 1 74.94 554 TRP A C 1
ATOM 4235 O O . TRP A 1 554 ? 29.844 -11.938 13.469 1 74.94 554 TRP A O 1
ATOM 4245 N N . HIS A 1 555 ? 28.969 -13.992 13.891 1 83.25 555 HIS A N 1
ATOM 4246 C CA . HIS A 1 555 ? 27.641 -13.586 13.484 1 83.25 555 HIS A CA 1
ATOM 4247 C C . HIS A 1 555 ? 26.938 -12.82 14.594 1 83.25 555 HIS A C 1
ATOM 4249 O O . HIS A 1 555 ? 26.859 -13.297 15.734 1 83.25 555 HIS A O 1
ATOM 4255 N N . SER A 1 556 ? 26.453 -11.594 14.242 1 83.06 556 SER A N 1
ATOM 4256 C CA . SER A 1 556 ? 25.688 -10.805 15.203 1 83.06 556 SER A CA 1
ATOM 4257 C C . SER A 1 556 ? 24.25 -11.297 15.305 1 83.06 556 SER A C 1
ATOM 4259 O O . SER A 1 556 ? 23.594 -11.531 14.281 1 83.06 556 SER A O 1
ATOM 4261 N N . ILE A 1 557 ? 23.844 -11.422 16.578 1 91 557 ILE A N 1
ATOM 4262 C CA . ILE A 1 557 ? 22.469 -11.891 16.812 1 91 557 ILE A CA 1
ATOM 4263 C C . ILE A 1 557 ? 21.562 -10.695 17.078 1 91 557 ILE A C 1
ATOM 4265 O O . ILE A 1 557 ? 21.719 -9.984 18.062 1 91 557 ILE A O 1
ATOM 4269 N N . ASN A 1 558 ? 20.625 -10.484 16.172 1 91.19 558 ASN A N 1
ATOM 4270 C CA . ASN A 1 558 ? 19.641 -9.406 16.281 1 91.19 558 ASN A CA 1
ATOM 4271 C C . ASN A 1 558 ? 18.281 -9.844 15.742 1 91.19 558 ASN A C 1
ATOM 4273 O O . ASN A 1 558 ? 18.156 -10.914 15.148 1 91.19 558 ASN A O 1
ATOM 4277 N N . ASN A 1 559 ? 17.328 -9.086 16.062 1 96.12 559 ASN A N 1
ATOM 4278 C CA . ASN A 1 559 ? 16.016 -9.195 15.43 1 96.12 559 ASN A CA 1
ATOM 4279 C C . ASN A 1 559 ? 15.812 -8.125 14.359 1 96.12 559 ASN A C 1
ATOM 4281 O O . ASN A 1 559 ? 15.742 -6.938 14.672 1 96.12 559 ASN A O 1
ATOM 4285 N N . PRO A 1 560 ? 15.656 -8.578 13.188 1 96.25 560 PRO A N 1
ATOM 4286 C CA . PRO A 1 560 ? 15.469 -9.898 12.57 1 96.25 560 PRO A CA 1
ATOM 4287 C C . PRO A 1 560 ? 16.734 -10.75 12.602 1 96.25 560 PRO A C 1
ATOM 4289 O O . PRO A 1 560 ? 17.844 -10.219 12.523 1 96.25 560 PRO A O 1
ATOM 4292 N N . LEU A 1 561 ? 16.469 -12 12.633 1 96.25 561 LEU A N 1
ATOM 4293 C CA . LEU A 1 561 ? 17.562 -12.977 12.68 1 96.25 561 LEU A CA 1
ATOM 4294 C C . LEU A 1 561 ? 17.922 -13.461 11.281 1 96.25 561 LEU A C 1
ATOM 4296 O O . LEU A 1 561 ? 17.062 -14 10.57 1 96.25 561 LEU A O 1
ATOM 4300 N N . ASP A 1 562 ? 19.141 -13.258 10.875 1 92.94 562 ASP A N 1
ATOM 4301 C CA . ASP A 1 562 ? 19.656 -13.844 9.641 1 92.94 562 ASP A CA 1
ATOM 4302 C C . ASP A 1 562 ? 20.047 -15.305 9.844 1 92.94 562 ASP A C 1
ATOM 4304 O O . ASP A 1 562 ? 21.031 -15.602 10.5 1 92.94 562 ASP A O 1
ATOM 4308 N N . LEU A 1 563 ? 19.359 -16.141 9.211 1 93.06 563 LEU A N 1
ATOM 4309 C CA . LEU A 1 563 ? 19.469 -17.562 9.492 1 93.06 563 LEU A CA 1
ATOM 4310 C C . LEU A 1 563 ? 20.609 -18.203 8.695 1 93.06 563 LEU A C 1
ATOM 4312 O O . LEU A 1 563 ? 21.094 -19.266 9.047 1 93.06 563 LEU A O 1
ATOM 4316 N N . TYR A 1 564 ? 21 -17.609 7.613 1 86.56 564 TYR A N 1
ATOM 4317 C CA . TYR A 1 564 ? 21.906 -18.25 6.66 1 86.56 564 TYR A CA 1
ATOM 4318 C C . TYR A 1 564 ? 23.219 -18.641 7.332 1 86.56 564 TYR A C 1
ATOM 4320 O O . TYR A 1 564 ? 23.625 -19.797 7.273 1 86.56 564 TYR A O 1
ATOM 4328 N N . PRO A 1 565 ? 23.922 -17.688 8.062 1 84.38 565 PRO A N 1
ATOM 4329 C CA . PRO A 1 565 ? 25.172 -18.078 8.719 1 84.38 565 PRO A CA 1
ATOM 4330 C C . PRO A 1 565 ? 24.984 -19.172 9.766 1 84.38 565 PRO A C 1
ATOM 4332 O O . PRO A 1 565 ? 25.875 -20 9.969 1 84.38 565 PRO A O 1
ATOM 4335 N N . ILE A 1 566 ? 23.875 -19.172 10.398 1 89.44 566 ILE A N 1
ATOM 4336 C CA . ILE A 1 566 ? 23.594 -20.141 11.438 1 89.44 566 ILE A CA 1
ATOM 4337 C C . ILE A 1 566 ? 23.391 -21.516 10.805 1 89.44 566 ILE A C 1
ATOM 4339 O O . ILE A 1 566 ? 23.906 -22.516 11.305 1 89.44 566 ILE A O 1
ATOM 4343 N N . ALA A 1 567 ? 22.641 -21.547 9.711 1 87.88 567 ALA A N 1
ATOM 4344 C CA . ALA A 1 567 ? 22.422 -22.797 8.984 1 87.88 567 ALA A CA 1
ATOM 4345 C C . ALA A 1 567 ? 23.734 -23.375 8.453 1 87.88 567 ALA A C 1
ATOM 4347 O O . ALA A 1 567 ? 23.906 -24.594 8.414 1 87.88 567 ALA A O 1
ATOM 4348 N N . GLU A 1 568 ? 24.594 -22.531 8.008 1 80.94 568 GLU A N 1
ATOM 4349 C CA . GLU A 1 568 ? 25.891 -22.969 7.5 1 80.94 568 GLU A CA 1
ATOM 4350 C C . GLU A 1 568 ? 26.703 -23.672 8.578 1 80.94 568 GLU A C 1
ATOM 4352 O O . GLU A 1 568 ? 27.406 -24.656 8.305 1 80.94 568 GLU A O 1
ATOM 4357 N N . LYS A 1 569 ? 26.609 -23.141 9.758 1 85.44 569 LYS A N 1
ATOM 4358 C CA . LYS A 1 569 ? 27.375 -23.703 10.867 1 85.44 569 LYS A CA 1
ATOM 4359 C C . LYS A 1 569 ? 26.688 -24.938 11.445 1 85.44 569 LYS A C 1
ATOM 4361 O O . LYS A 1 569 ? 27.328 -25.969 11.648 1 85.44 569 LYS A O 1
ATOM 4366 N N . SER A 1 570 ? 25.406 -24.828 11.688 1 89.94 570 SER A N 1
ATOM 4367 C CA . SER A 1 570 ? 24.719 -25.812 12.539 1 89.94 570 SER A CA 1
ATOM 4368 C C . SER A 1 570 ? 23.828 -26.719 11.711 1 89.94 570 SER A C 1
ATOM 4370 O O . SER A 1 570 ? 23.156 -27.594 12.258 1 89.94 570 SER A O 1
ATOM 4372 N N . GLY A 1 571 ? 23.734 -26.516 10.391 1 85.31 571 GLY A N 1
ATOM 4373 C CA . GLY A 1 571 ? 22.953 -27.391 9.523 1 85.31 571 GLY A CA 1
ATOM 4374 C C . GLY A 1 571 ? 21.578 -26.828 9.203 1 85.31 571 GLY A C 1
ATOM 4375 O O . GLY A 1 571 ? 21.125 -25.875 9.844 1 85.31 571 GLY A O 1
ATOM 4376 N N . ASP A 1 572 ? 20.922 -27.484 8.32 1 82.81 572 ASP A N 1
ATOM 4377 C CA . ASP A 1 572 ? 19.656 -27 7.789 1 82.81 572 ASP A CA 1
ATOM 4378 C C . ASP A 1 572 ? 18.531 -27.172 8.812 1 82.81 572 ASP A C 1
ATOM 4380 O O . ASP A 1 572 ? 17.547 -26.438 8.789 1 82.81 572 ASP A O 1
ATOM 4384 N N . GLU A 1 573 ? 18.656 -28.031 9.742 1 87 573 GLU A N 1
ATOM 4385 C CA . GLU A 1 573 ? 17.625 -28.344 10.727 1 87 573 GLU A CA 1
ATOM 4386 C C . GLU A 1 573 ? 17.453 -27.219 11.734 1 87 573 GLU A C 1
ATOM 4388 O O . GLU A 1 573 ? 16.484 -27.188 12.484 1 87 573 GLU A O 1
ATOM 4393 N N . VAL A 1 574 ? 18.359 -26.297 11.672 1 91.44 574 VAL A N 1
ATOM 4394 C CA . VAL A 1 574 ? 18.375 -25.219 12.664 1 91.44 574 VAL A CA 1
ATOM 4395 C C . VAL A 1 574 ? 17.125 -24.359 12.492 1 91.44 574 VAL A C 1
ATOM 4397 O O . VAL A 1 574 ? 16.672 -23.719 13.445 1 91.44 574 VAL A O 1
ATOM 4400 N N . PHE A 1 575 ? 16.531 -24.375 11.297 1 92.94 575 PHE A N 1
ATOM 4401 C CA . PHE A 1 575 ? 15.32 -23.594 11.062 1 92.94 575 PHE A CA 1
ATOM 4402 C C . PHE A 1 575 ? 14.234 -24 12.055 1 92.94 575 PHE A C 1
ATOM 4404 O O . PHE A 1 575 ? 13.633 -23.141 12.703 1 92.94 575 PHE A O 1
ATOM 4411 N N . ASN A 1 576 ? 14.047 -25.297 12.219 1 92.5 576 ASN A N 1
ATOM 4412 C CA . ASN A 1 576 ? 13.047 -25.812 13.141 1 92.5 576 ASN A CA 1
ATOM 4413 C C . ASN A 1 576 ? 13.391 -25.453 14.586 1 92.5 576 ASN A C 1
ATOM 4415 O O . ASN A 1 576 ? 12.508 -25.094 15.367 1 92.5 576 ASN A O 1
ATOM 4419 N N . GLU A 1 577 ? 14.625 -25.594 14.875 1 93.31 577 GLU A N 1
ATOM 4420 C CA . GLU A 1 577 ? 15.07 -25.312 16.234 1 93.31 577 GLU A CA 1
ATOM 4421 C C . GLU A 1 577 ? 14.836 -23.844 16.594 1 93.31 577 GLU A C 1
ATOM 4423 O O . GLU A 1 577 ? 14.375 -23.547 17.703 1 93.31 577 GLU A O 1
ATOM 4428 N N . VAL A 1 578 ? 15.141 -22.984 15.695 1 95.69 578 VAL A N 1
ATOM 4429 C CA . VAL A 1 578 ? 14.992 -21.547 15.953 1 95.69 578 VAL A CA 1
ATOM 4430 C C . VAL A 1 578 ? 13.508 -21.219 16.109 1 95.69 578 VAL A C 1
ATOM 4432 O O . VAL A 1 578 ? 13.133 -20.406 16.969 1 95.69 578 VAL A O 1
ATOM 4435 N N . LEU A 1 579 ? 12.633 -21.844 15.336 1 95.75 579 LEU A N 1
ATOM 4436 C CA . LEU A 1 579 ? 11.195 -21.641 15.469 1 95.75 579 LEU A CA 1
ATOM 4437 C C . LEU A 1 579 ? 10.727 -22 16.875 1 95.75 579 LEU A C 1
ATOM 4439 O O . LEU A 1 579 ? 9.938 -21.266 17.484 1 95.75 579 LEU A O 1
ATOM 4443 N N . LYS A 1 580 ? 11.219 -23.094 17.375 1 96.5 580 LYS A N 1
ATOM 4444 C CA . LYS A 1 580 ? 10.852 -23.547 18.719 1 96.5 580 LYS A CA 1
ATOM 4445 C C . LYS A 1 580 ? 11.328 -22.578 19.781 1 96.5 580 LYS A C 1
ATOM 4447 O O . LYS A 1 580 ? 10.578 -22.234 20.703 1 96.5 580 LYS A O 1
ATOM 4452 N N . VAL A 1 581 ? 12.531 -22.109 19.609 1 97.44 581 VAL A N 1
ATOM 4453 C CA . VAL A 1 581 ? 13.117 -21.156 20.531 1 97.44 581 VAL A CA 1
ATOM 4454 C C . VAL A 1 581 ? 12.281 -19.875 20.562 1 97.44 581 VAL A C 1
ATOM 4456 O O . VAL A 1 581 ? 11.984 -19.344 21.625 1 97.44 581 VAL A O 1
ATOM 4459 N N . PHE A 1 582 ? 11.898 -19.375 19.391 1 98.19 582 PHE A N 1
ATOM 4460 C CA . PHE A 1 582 ? 11.094 -18.156 19.281 1 98.19 582 PHE A CA 1
ATOM 4461 C C . PHE A 1 582 ? 9.727 -18.375 19.922 1 98.19 582 PHE A C 1
ATOM 4463 O O . PHE A 1 582 ? 9.195 -17.469 20.594 1 98.19 582 PHE A O 1
ATOM 4470 N N . ASN A 1 583 ? 9.148 -19.562 19.719 1 97.75 583 ASN A N 1
ATOM 4471 C CA . ASN A 1 583 ? 7.84 -19.875 20.297 1 97.75 583 ASN A CA 1
ATOM 4472 C C . ASN A 1 583 ? 7.883 -19.844 21.828 1 97.75 583 ASN A C 1
ATOM 4474 O O . ASN A 1 583 ? 6.902 -19.469 22.469 1 97.75 583 ASN A O 1
ATOM 4478 N N . GLU A 1 584 ? 8.961 -20.266 22.375 1 97.31 584 GLU A N 1
ATOM 4479 C CA . GLU A 1 584 ? 9.094 -20.375 23.828 1 97.31 584 GLU A CA 1
ATOM 4480 C C . GLU A 1 584 ? 9.406 -19.031 24.453 1 97.31 584 GLU A C 1
ATOM 4482 O O . GLU A 1 584 ? 9.305 -18.859 25.672 1 97.31 584 GLU A O 1
ATOM 4487 N N . ASP A 1 585 ? 9.82 -18.062 23.656 1 98.12 585 ASP A N 1
ATOM 4488 C CA . ASP A 1 585 ? 10.203 -16.75 24.172 1 98.12 585 ASP A CA 1
ATOM 4489 C C . ASP A 1 585 ? 8.969 -15.906 24.5 1 98.12 585 ASP A C 1
ATOM 4491 O O . ASP A 1 585 ? 8.219 -15.516 23.609 1 98.12 585 ASP A O 1
ATOM 4495 N N . GLU A 1 586 ? 8.828 -15.492 25.719 1 97.31 586 GLU A N 1
ATOM 4496 C CA . GLU A 1 586 ? 7.652 -14.758 26.172 1 97.31 586 GLU A CA 1
ATOM 4497 C C . GLU A 1 586 ? 7.641 -13.336 25.625 1 97.31 586 GLU A C 1
ATOM 4499 O O . GLU A 1 586 ? 6.605 -12.664 25.641 1 97.31 586 GLU A O 1
ATOM 4504 N N . ASN A 1 587 ? 8.812 -12.922 25.172 1 98.12 587 ASN A N 1
ATOM 4505 C CA . ASN A 1 587 ? 8.891 -11.57 24.625 1 98.12 587 ASN A CA 1
ATOM 4506 C C . ASN A 1 587 ? 8.398 -11.516 23.188 1 98.12 587 ASN A C 1
ATOM 4508 O O . ASN A 1 587 ? 8.258 -10.43 22.609 1 98.12 587 ASN A O 1
ATOM 4512 N N . ILE A 1 588 ? 8.133 -12.609 22.594 1 98.5 588 ILE A N 1
ATOM 4513 C CA . ILE A 1 588 ? 7.676 -12.68 21.219 1 98.5 588 ILE A CA 1
ATOM 4514 C C . ILE A 1 588 ? 6.191 -13.031 21.172 1 98.5 588 ILE A C 1
ATOM 4516 O O . ILE A 1 588 ? 5.77 -14.039 21.75 1 98.5 588 ILE A O 1
ATOM 4520 N N . ASP A 1 589 ? 5.41 -12.211 20.453 1 98.56 589 ASP A N 1
ATOM 4521 C CA . ASP A 1 589 ? 3.971 -12.438 20.391 1 98.56 589 ASP A CA 1
ATOM 4522 C C . ASP A 1 589 ? 3.58 -13.109 19.078 1 98.56 589 ASP A C 1
ATOM 4524 O O . ASP A 1 589 ? 2.506 -13.711 18.984 1 98.56 589 ASP A O 1
ATOM 4528 N N . ALA A 1 590 ? 4.387 -12.984 18.062 1 98.75 590 ALA A N 1
ATOM 4529 C CA . ALA A 1 590 ? 4.152 -13.555 16.734 1 98.75 590 ALA A CA 1
ATOM 4530 C C . ALA A 1 590 ? 5.469 -13.789 15.992 1 98.75 590 ALA A C 1
ATOM 4532 O O . ALA A 1 590 ? 6.457 -13.094 16.234 1 98.75 590 ALA A O 1
ATOM 4533 N N . ILE A 1 591 ? 5.516 -14.75 15.086 1 98.75 591 ILE A N 1
ATOM 4534 C CA . ILE A 1 591 ? 6.734 -15.109 14.367 1 98.75 591 ILE A CA 1
ATOM 4535 C C . ILE A 1 591 ? 6.52 -14.961 12.867 1 98.75 591 ILE A C 1
ATOM 4537 O O . ILE A 1 591 ? 5.535 -15.469 12.32 1 98.75 591 ILE A O 1
ATOM 4541 N N . VAL A 1 592 ? 7.309 -14.227 12.18 1 98.75 592 VAL A N 1
ATOM 4542 C CA . VAL A 1 592 ? 7.398 -14.164 10.727 1 98.75 592 VAL A CA 1
ATOM 4543 C C . VAL A 1 592 ? 8.719 -14.773 10.258 1 98.75 592 VAL A C 1
ATOM 4545 O O . VAL A 1 592 ? 9.797 -14.258 10.586 1 98.75 592 VAL A O 1
ATOM 4548 N N . ALA A 1 593 ? 8.664 -15.836 9.453 1 97.62 593 ALA A N 1
ATOM 4549 C CA . ALA A 1 593 ? 9.883 -16.578 9.133 1 97.62 593 ALA A CA 1
ATOM 4550 C C . ALA A 1 593 ? 9.93 -16.953 7.656 1 97.62 593 ALA A C 1
ATOM 4552 O O . ALA A 1 593 ? 8.945 -17.438 7.102 1 97.62 593 ALA A O 1
ATOM 4553 N N . GLY A 1 594 ? 11.07 -16.641 7.051 1 95.75 594 GLY A N 1
ATOM 4554 C CA . GLY A 1 594 ? 11.297 -17.125 5.699 1 95.75 594 GLY A CA 1
ATOM 4555 C C . GLY A 1 594 ? 11.758 -18.562 5.652 1 95.75 594 GLY A C 1
ATOM 4556 O O . GLY A 1 594 ? 12.719 -18.938 6.324 1 95.75 594 GLY A O 1
ATOM 4557 N N . VAL A 1 595 ? 11.062 -19.25 4.781 1 89.62 595 VAL A N 1
ATOM 4558 C CA . VAL A 1 595 ? 11.391 -20.672 4.652 1 89.62 595 VAL A CA 1
ATOM 4559 C C . VAL A 1 595 ? 12.781 -20.828 4.047 1 89.62 595 VAL A C 1
ATOM 4561 O O . VAL A 1 595 ? 13.102 -20.203 3.031 1 89.62 595 VAL A O 1
ATOM 4564 N N . PHE A 1 596 ? 13.562 -21.531 4.66 1 80.31 596 PHE A N 1
ATOM 4565 C CA . PHE A 1 596 ? 14.883 -21.875 4.156 1 80.31 596 PHE A CA 1
ATOM 4566 C C . PHE A 1 596 ? 14.812 -23.047 3.193 1 80.31 596 PHE A C 1
ATOM 4568 O O . PHE A 1 596 ? 14.742 -24.203 3.621 1 80.31 596 PHE A O 1
ATOM 4575 N N . ILE A 1 597 ? 14.836 -22.844 1.907 1 76.94 597 ILE A N 1
ATOM 4576 C CA . ILE A 1 597 ? 14.516 -23.781 0.835 1 76.94 597 ILE A CA 1
ATOM 4577 C C . ILE A 1 597 ? 15.375 -25.031 0.966 1 76.94 597 ILE A C 1
ATOM 4579 O O . ILE A 1 597 ? 14.875 -26.156 0.891 1 76.94 597 ILE A O 1
ATOM 4583 N N . PRO A 1 598 ? 16.672 -24.891 1.227 1 69.12 598 PRO A N 1
ATOM 4584 C CA . PRO A 1 598 ? 17.469 -26.109 1.413 1 69.12 598 PRO A CA 1
ATOM 4585 C C . PRO A 1 598 ? 16.953 -26.984 2.557 1 69.12 598 PRO A C 1
ATOM 4587 O O . PRO A 1 598 ? 17 -28.203 2.475 1 69.12 598 PRO A O 1
ATOM 4590 N N . SER A 1 599 ? 16.406 -26.328 3.496 1 65.69 599 SER A N 1
ATOM 4591 C CA . SER A 1 599 ? 15.867 -27.062 4.641 1 65.69 599 SER A CA 1
ATOM 4592 C C . SER A 1 599 ? 14.633 -27.859 4.25 1 65.69 599 SER A C 1
ATOM 4594 O O . SER A 1 599 ? 14.477 -29.016 4.676 1 65.69 599 SER A O 1
ATOM 4596 N N . ILE A 1 600 ? 13.773 -27.25 3.43 1 70.5 600 ILE A N 1
ATOM 4597 C CA . ILE A 1 600 ? 12.531 -27.969 3.123 1 70.5 600 ILE A CA 1
ATOM 4598 C C . ILE A 1 600 ? 12.812 -29.078 2.125 1 70.5 600 ILE A C 1
ATOM 4600 O O . ILE A 1 600 ? 12.078 -30.078 2.078 1 70.5 600 ILE A O 1
ATOM 4604 N N . MET A 1 601 ? 13.805 -28.938 1.449 1 69.69 601 MET A N 1
ATOM 4605 C CA . MET A 1 601 ? 14.195 -30.016 0.538 1 69.69 601 MET A CA 1
ATOM 4606 C C . MET A 1 601 ? 14.672 -31.25 1.311 1 69.69 601 MET A C 1
ATOM 4608 O O . MET A 1 601 ? 14.508 -32.375 0.852 1 69.69 601 MET A O 1
ATOM 4612 N N . LYS A 1 602 ? 15.133 -31.031 2.529 1 68.62 602 LYS A N 1
ATOM 4613 C CA . LYS A 1 602 ? 15.68 -32.125 3.34 1 68.62 602 LYS A CA 1
ATOM 4614 C C . LYS A 1 602 ? 14.672 -32.594 4.379 1 68.62 602 LYS A C 1
ATOM 4616 O O . LYS A 1 602 ? 14.531 -33.812 4.602 1 68.62 602 LYS A O 1
ATOM 4621 N N . LEU A 1 603 ? 14.055 -31.625 5 1 68.81 603 LEU A N 1
ATOM 4622 C CA . LEU A 1 603 ? 13.227 -31.938 6.156 1 68.81 603 LEU A CA 1
ATOM 4623 C C . LEU A 1 603 ? 11.766 -32.125 5.742 1 68.81 603 LEU A C 1
ATOM 4625 O O . LEU A 1 603 ? 10.969 -32.688 6.496 1 68.81 603 LEU A O 1
ATOM 4629 N N . GLY A 1 604 ? 11.453 -31.797 4.617 1 81.19 604 GLY A N 1
ATOM 4630 C CA . GLY A 1 604 ? 10.078 -31.906 4.164 1 81.19 604 GLY A CA 1
ATOM 4631 C C . GLY A 1 604 ? 9.266 -30.641 4.395 1 81.19 604 GLY A C 1
ATOM 4632 O O . GLY A 1 604 ? 9.773 -29.656 4.945 1 81.19 604 GLY A O 1
ATOM 4633 N N . VAL A 1 605 ? 8.07 -30.672 3.975 1 85.12 605 VAL A N 1
ATOM 4634 C CA . VAL A 1 605 ? 7.223 -29.484 3.926 1 85.12 605 VAL A CA 1
ATOM 4635 C C . VAL A 1 605 ? 6.09 -29.625 4.941 1 85.12 605 VAL A C 1
ATOM 4637 O O . VAL A 1 605 ? 5.148 -28.828 4.934 1 85.12 605 VAL A O 1
ATOM 4640 N N . ASP A 1 606 ? 6.211 -30.609 5.875 1 90.38 606 ASP A N 1
ATOM 4641 C CA . ASP A 1 606 ? 5.164 -30.797 6.875 1 90.38 606 ASP A CA 1
ATOM 4642 C C . ASP A 1 606 ? 5.488 -30.047 8.164 1 90.38 606 ASP A C 1
ATOM 4644 O O . ASP A 1 606 ? 6.316 -30.5 8.961 1 90.38 606 ASP A O 1
ATOM 4648 N N . PHE A 1 607 ? 4.801 -28.969 8.375 1 93.31 607 PHE A N 1
ATOM 4649 C CA . PHE A 1 607 ? 5.016 -28.141 9.555 1 93.31 607 PHE A CA 1
ATOM 4650 C C . PHE A 1 607 ? 3.842 -28.266 10.523 1 93.31 607 PHE A C 1
ATOM 4652 O O . PHE A 1 607 ? 3.568 -27.344 11.297 1 93.31 607 PHE A O 1
ATOM 4659 N N . SER A 1 608 ? 3.096 -29.391 10.5 1 93.69 608 SER A N 1
ATOM 4660 C CA . SER A 1 608 ? 1.936 -29.609 11.359 1 93.69 608 SER A CA 1
ATOM 4661 C C . SER A 1 608 ? 2.32 -29.578 12.828 1 93.69 608 SER A C 1
ATOM 4663 O O . SER A 1 608 ? 1.479 -29.312 13.688 1 93.69 608 SER A O 1
ATOM 4665 N N . TRP A 1 609 ? 3.609 -29.75 13.102 1 92.88 609 TRP A N 1
ATOM 4666 C CA . TRP A 1 609 ? 4.098 -29.734 14.477 1 92.88 609 TRP A CA 1
ATOM 4667 C C . TRP A 1 609 ? 3.992 -28.344 15.078 1 92.88 609 TRP A C 1
ATOM 4669 O O . TRP A 1 609 ? 3.99 -28.188 16.297 1 92.88 609 TRP A O 1
ATOM 4679 N N . THR A 1 610 ? 3.832 -27.297 14.305 1 94.12 610 THR A N 1
ATOM 4680 C CA . THR A 1 610 ? 3.723 -25.938 14.797 1 94.12 610 THR A CA 1
ATOM 4681 C C . THR A 1 610 ? 2.307 -25.641 15.289 1 94.12 610 THR A C 1
ATOM 4683 O O . THR A 1 610 ? 2.055 -24.609 15.898 1 94.12 610 THR A O 1
ATOM 4686 N N . ARG A 1 611 ? 1.363 -26.531 15.039 1 91.88 611 ARG A N 1
ATOM 4687 C CA . ARG A 1 611 ? -0.015 -26.359 15.484 1 91.88 611 ARG A CA 1
ATOM 4688 C C . ARG A 1 611 ? -0.09 -26.25 17 1 91.88 611 ARG A C 1
ATOM 4690 O O . ARG A 1 611 ? -1.069 -25.734 17.547 1 91.88 611 ARG A O 1
ATOM 4697 N N . LYS A 1 612 ? 0.939 -26.719 17.609 1 93.31 612 LYS A N 1
ATOM 4698 C CA . LYS A 1 612 ? 0.976 -26.688 19.078 1 93.31 612 LYS A CA 1
ATOM 4699 C C . LYS A 1 612 ? 1.43 -25.328 19.578 1 93.31 612 LYS A C 1
ATOM 4701 O O . LYS A 1 612 ? 1.39 -25.047 20.781 1 93.31 612 LYS A O 1
ATOM 4706 N N . PHE A 1 613 ? 1.848 -24.5 18.688 1 95.81 613 PHE A N 1
ATOM 4707 C CA . PHE A 1 613 ? 2.312 -23.188 19.078 1 95.81 613 PHE A CA 1
ATOM 4708 C C . PHE A 1 613 ? 1.15 -22.312 19.562 1 95.81 613 PHE A C 1
ATOM 4710 O O . PHE A 1 613 ? 0.054 -22.375 19 1 95.81 613 PHE A O 1
ATOM 4717 N N . SER A 1 614 ? 1.383 -21.531 20.562 1 92.69 614 SER A N 1
ATOM 4718 C CA . SER A 1 614 ? 0.366 -20.625 21.078 1 92.69 614 SER A CA 1
ATOM 4719 C C . SER A 1 614 ? 0.388 -19.281 20.344 1 92.69 614 SER A C 1
ATOM 4721 O O . SER A 1 614 ? -0.526 -18.469 20.484 1 92.69 614 SER A O 1
ATOM 4723 N N . LYS A 1 615 ? 1.458 -19.047 19.688 1 96.94 615 LYS A N 1
ATOM 4724 C CA . LYS A 1 615 ? 1.58 -17.812 18.922 1 96.94 615 LYS A CA 1
ATOM 4725 C C . LYS A 1 615 ? 1.563 -18.078 17.422 1 96.94 615 LYS A C 1
ATOM 4727 O O . LYS A 1 615 ? 1.977 -19.156 16.984 1 96.94 615 LYS A O 1
ATOM 4732 N N . PRO A 1 616 ? 1.066 -17.141 16.656 1 98.38 616 PRO A N 1
ATOM 4733 C CA . PRO A 1 616 ? 0.981 -17.375 15.211 1 98.38 616 PRO A CA 1
ATOM 4734 C C . PRO A 1 616 ? 2.35 -17.391 14.531 1 98.38 616 PRO A C 1
ATOM 4736 O O . PRO A 1 616 ? 3.252 -16.656 14.938 1 98.38 616 PRO A O 1
ATOM 4739 N N . VAL A 1 617 ? 2.467 -18.219 13.516 1 98.5 617 VAL A N 1
ATOM 4740 C CA . VAL A 1 617 ? 3.631 -18.328 12.641 1 98.5 617 VAL A CA 1
ATOM 4741 C C . VAL A 1 617 ? 3.221 -18.047 11.195 1 98.5 617 VAL A C 1
ATOM 4743 O O . VAL A 1 617 ? 2.316 -18.703 10.672 1 98.5 617 VAL A O 1
ATOM 4746 N N . LEU A 1 618 ? 3.801 -17.078 10.578 1 98.69 618 LEU A N 1
ATOM 4747 C CA . LEU A 1 618 ? 3.582 -16.75 9.18 1 98.69 618 LEU A CA 1
ATOM 4748 C C . LEU A 1 618 ? 4.867 -16.922 8.375 1 98.69 618 LEU A C 1
ATOM 4750 O O . LEU A 1 618 ? 5.879 -16.281 8.664 1 98.69 618 LEU A O 1
ATOM 4754 N N . PHE A 1 619 ? 4.859 -17.734 7.344 1 97.69 619 PHE A N 1
ATOM 4755 C CA . PHE A 1 619 ? 6.047 -18.031 6.547 1 97.69 619 PHE A CA 1
ATOM 4756 C C . PHE A 1 619 ? 6.105 -17.125 5.312 1 97.69 619 PHE A C 1
ATOM 4758 O O . PHE A 1 619 ? 5.074 -16.641 4.852 1 97.69 619 PHE A O 1
ATOM 4765 N N . THR A 1 620 ? 7.277 -16.906 4.871 1 96.94 620 THR A N 1
ATOM 4766 C CA . THR A 1 620 ? 7.516 -16.266 3.578 1 96.94 620 THR A CA 1
ATOM 4767 C C . THR A 1 620 ? 8.336 -17.188 2.672 1 96.94 620 THR A C 1
ATOM 4769 O O . THR A 1 620 ? 9.258 -17.859 3.133 1 96.94 620 THR A O 1
ATOM 4772 N N . MET A 1 621 ? 7.945 -17.234 1.438 1 94.56 621 MET A N 1
ATOM 4773 C CA . MET A 1 621 ? 8.641 -18.031 0.436 1 94.56 621 MET A CA 1
ATOM 4774 C C . MET A 1 621 ? 8.242 -17.609 -0.973 1 94.56 621 MET A C 1
ATOM 4776 O O . MET A 1 621 ? 7.051 -17.5 -1.279 1 94.56 621 MET A O 1
ATOM 4780 N N . LYS A 1 622 ? 9.242 -17.328 -1.791 1 90.88 622 LYS A N 1
ATOM 4781 C CA . LYS A 1 622 ? 8.93 -17.109 -3.203 1 90.88 622 LYS A CA 1
ATOM 4782 C C . LYS A 1 622 ? 8.469 -18.406 -3.863 1 90.88 622 LYS A C 1
ATOM 4784 O O . LYS A 1 622 ? 9.023 -19.469 -3.602 1 90.88 622 LYS A O 1
ATOM 4789 N N . ASP A 1 623 ? 7.379 -18.344 -4.617 1 88.94 623 ASP A N 1
ATOM 4790 C CA . ASP A 1 623 ? 6.82 -19.562 -5.191 1 88.94 623 ASP A CA 1
ATOM 4791 C C . ASP A 1 623 ? 6.625 -19.422 -6.699 1 88.94 623 ASP A C 1
ATOM 4793 O O . ASP A 1 623 ? 5.684 -19.984 -7.262 1 88.94 623 ASP A O 1
ATOM 4797 N N . ASP A 1 624 ? 7.496 -18.766 -7.344 1 89.12 624 ASP A N 1
ATOM 4798 C CA . ASP A 1 624 ? 7.34 -18.406 -8.75 1 89.12 624 ASP A CA 1
ATOM 4799 C C . ASP A 1 624 ? 7.617 -19.594 -9.656 1 89.12 624 ASP A C 1
ATOM 4801 O O . ASP A 1 624 ? 7.309 -19.562 -10.852 1 89.12 624 ASP A O 1
ATOM 4805 N N . ILE A 1 625 ? 8.172 -20.719 -9.102 1 86 625 ILE A N 1
ATOM 4806 C CA . ILE A 1 625 ? 8.367 -21.922 -9.914 1 86 625 ILE A CA 1
ATOM 4807 C C . ILE A 1 625 ? 7.531 -23.062 -9.344 1 86 625 ILE A C 1
ATOM 4809 O O . ILE A 1 625 ? 7.168 -23.047 -8.164 1 86 625 ILE A O 1
ATOM 4813 N N . GLU A 1 626 ? 7.27 -24.031 -10.141 1 87.19 626 GLU A N 1
ATOM 4814 C CA . GLU A 1 626 ? 6.281 -25.062 -9.852 1 87.19 626 GLU A CA 1
ATOM 4815 C C . GLU A 1 626 ? 6.648 -25.844 -8.594 1 87.19 626 GLU A C 1
ATOM 4817 O O . GLU A 1 626 ? 5.793 -26.094 -7.742 1 87.19 626 GLU A O 1
ATOM 4822 N N . GLU A 1 627 ? 7.906 -26.141 -8.445 1 86.5 627 GLU A N 1
ATOM 4823 C CA . GLU A 1 627 ? 8.344 -26.938 -7.297 1 86.5 627 GLU A CA 1
ATOM 4824 C C . GLU A 1 627 ? 8.086 -26.188 -5.988 1 86.5 627 GLU A C 1
ATOM 4826 O O . GLU A 1 627 ? 7.629 -26.781 -5.012 1 86.5 627 GLU A O 1
ATOM 4831 N N . LEU A 1 628 ? 8.352 -24.953 -6.008 1 90.06 628 LEU A N 1
ATOM 4832 C CA . LEU A 1 628 ? 8.18 -24.156 -4.801 1 90.06 628 LEU A CA 1
ATOM 4833 C C . LEU A 1 628 ? 6.699 -23.859 -4.547 1 90.06 628 LEU A C 1
ATOM 4835 O O . LEU A 1 628 ? 6.273 -23.75 -3.396 1 90.06 628 LEU A O 1
ATOM 4839 N N . ARG A 1 629 ? 5.953 -23.781 -5.609 1 91.81 629 ARG A N 1
ATOM 4840 C CA . ARG A 1 629 ? 4.512 -23.594 -5.465 1 91.81 629 ARG A CA 1
ATOM 4841 C C . ARG A 1 629 ? 3.879 -24.812 -4.789 1 91.81 629 ARG A C 1
ATOM 4843 O O . ARG A 1 629 ? 3.037 -24.656 -3.9 1 91.81 629 ARG A O 1
ATOM 4850 N N . GLN A 1 630 ? 4.262 -25.984 -5.238 1 91.69 630 GLN A N 1
ATOM 4851 C CA . GLN A 1 630 ? 3.758 -27.203 -4.629 1 91.69 630 GLN A CA 1
ATOM 4852 C C . GLN A 1 630 ? 4.145 -27.281 -3.154 1 91.69 630 GLN A C 1
ATOM 4854 O O . GLN A 1 630 ? 3.346 -27.703 -2.318 1 91.69 630 GLN A O 1
ATOM 4859 N N . ALA A 1 631 ? 5.387 -26.828 -2.904 1 93.06 631 ALA A N 1
ATOM 4860 C CA . ALA A 1 631 ? 5.832 -26.797 -1.515 1 93.06 631 ALA A CA 1
ATOM 4861 C C . ALA A 1 631 ? 4.965 -25.859 -0.684 1 93.06 631 ALA A C 1
ATOM 4863 O O . ALA A 1 631 ? 4.574 -26.188 0.437 1 93.06 631 ALA A O 1
ATOM 4864 N N . ARG A 1 632 ? 4.699 -24.719 -1.212 1 94.38 632 ARG A N 1
ATOM 4865 C CA . ARG A 1 632 ? 3.855 -23.734 -0.528 1 94.38 632 ARG A CA 1
ATOM 4866 C C . ARG A 1 632 ? 2.484 -24.328 -0.212 1 94.38 632 ARG A C 1
ATOM 4868 O O . ARG A 1 632 ? 1.991 -24.203 0.91 1 94.38 632 ARG A O 1
ATOM 4875 N N . ILE A 1 633 ? 1.854 -25.016 -1.159 1 94.25 633 ILE A N 1
ATOM 4876 C CA . ILE A 1 633 ? 0.536 -25.609 -1.006 1 94.25 633 ILE A CA 1
ATOM 4877 C C . ILE A 1 633 ? 0.565 -26.625 0.136 1 94.25 633 ILE A C 1
ATOM 4879 O O . ILE A 1 633 ? -0.319 -26.625 0.996 1 94.25 633 ILE A O 1
ATOM 4883 N N . GLU A 1 634 ? 1.597 -27.406 0.16 1 94.44 634 GLU A N 1
ATOM 4884 C CA . GLU A 1 634 ? 1.717 -28.438 1.185 1 94.44 634 GLU A CA 1
ATOM 4885 C C . GLU A 1 634 ? 1.926 -27.828 2.566 1 94.44 634 GLU A C 1
ATOM 4887 O O . GLU A 1 634 ? 1.38 -28.312 3.557 1 94.44 634 GLU A O 1
ATOM 4892 N N . ILE A 1 635 ? 2.709 -26.781 2.621 1 95.75 635 ILE A N 1
ATOM 4893 C CA . ILE A 1 635 ? 2.932 -26.094 3.885 1 95.75 635 ILE A CA 1
ATOM 4894 C C . ILE A 1 635 ? 1.616 -25.5 4.395 1 95.75 635 ILE A C 1
ATOM 4896 O O . ILE A 1 635 ? 1.284 -25.641 5.574 1 95.75 635 ILE A O 1
ATOM 4900 N N . GLU A 1 636 ? 0.876 -24.906 3.537 1 96.5 636 GLU A N 1
ATOM 4901 C CA . GLU A 1 636 ? -0.394 -24.312 3.93 1 96.5 636 GLU A CA 1
ATOM 4902 C C . GLU A 1 636 ? -1.402 -25.375 4.352 1 96.5 636 GLU A C 1
ATOM 4904 O O . GLU A 1 636 ? -2.189 -25.156 5.277 1 96.5 636 GLU A O 1
ATOM 4909 N N . ARG A 1 637 ? -1.371 -26.531 3.697 1 94.81 637 ARG A N 1
ATOM 4910 C CA . ARG A 1 637 ? -2.225 -27.641 4.098 1 94.81 637 ARG A CA 1
ATOM 4911 C C . ARG A 1 637 ? -1.895 -28.109 5.512 1 94.81 637 ARG A C 1
ATOM 4913 O O . ARG A 1 637 ? -2.758 -28.641 6.215 1 94.81 637 ARG A O 1
ATOM 4920 N N . SER A 1 638 ? -0.608 -27.859 5.852 1 94.31 638 SER A N 1
ATOM 4921 C CA . SER A 1 638 ? -0.178 -28.25 7.191 1 94.31 638 SER A CA 1
ATOM 4922 C C . SER A 1 638 ? -0.586 -27.219 8.234 1 94.31 638 SER A C 1
ATOM 4924 O O . SER A 1 638 ? -0.381 -27.422 9.43 1 94.31 638 SER A O 1
ATOM 4926 N N . GLY A 1 639 ? -1.126 -26.094 7.801 1 95.75 639 GLY A N 1
ATOM 4927 C CA . GLY A 1 639 ? -1.712 -25.156 8.742 1 95.75 639 GLY A CA 1
ATOM 4928 C C . GLY A 1 639 ? -0.886 -23.891 8.914 1 95.75 639 GLY A C 1
ATOM 4929 O O . GLY A 1 639 ? -1.14 -23.094 9.82 1 95.75 639 GLY A O 1
ATOM 4930 N N . VAL A 1 640 ? 0.151 -23.688 8.102 1 97.25 640 VAL A N 1
ATOM 4931 C CA . VAL A 1 640 ? 0.979 -22.484 8.219 1 97.25 640 VAL A CA 1
ATOM 4932 C C . VAL A 1 640 ? 0.832 -21.625 6.957 1 97.25 640 VAL A C 1
ATOM 4934 O O . VAL A 1 640 ? 1.131 -22.094 5.852 1 97.25 640 VAL A O 1
ATOM 4937 N N . PRO A 1 641 ? 0.328 -20.391 7.113 1 98.25 641 PRO A N 1
ATOM 4938 C CA . PRO A 1 641 ? 0.207 -19.547 5.922 1 98.25 641 PRO A CA 1
ATOM 4939 C C . PRO A 1 641 ? 1.562 -19.141 5.344 1 98.25 641 PRO A C 1
ATOM 4941 O O . PRO A 1 641 ? 2.512 -18.906 6.098 1 98.25 641 PRO A O 1
ATOM 4944 N N . VAL A 1 642 ? 1.672 -19.062 4.016 1 97.81 642 VAL A N 1
ATOM 4945 C CA . VAL A 1 642 ? 2.904 -18.719 3.314 1 97.81 642 VAL A CA 1
ATOM 4946 C C . VAL A 1 642 ? 2.66 -17.516 2.41 1 97.81 642 VAL A C 1
ATOM 4948 O O . VAL A 1 642 ? 1.669 -17.469 1.677 1 97.81 642 VAL A O 1
ATOM 4951 N N . TYR A 1 643 ? 3.502 -16.578 2.48 1 97.75 643 TYR A N 1
ATOM 4952 C CA . TYR A 1 643 ? 3.406 -15.359 1.68 1 97.75 643 TYR A CA 1
ATOM 4953 C C . TYR A 1 643 ? 4.648 -15.172 0.817 1 97.75 643 TYR A C 1
ATOM 4955 O O . TYR A 1 643 ? 5.746 -15.602 1.196 1 97.75 643 TYR A O 1
ATOM 4963 N N . PRO A 1 644 ? 4.578 -14.484 -0.315 1 95.38 644 PRO A N 1
ATOM 4964 C CA . PRO A 1 644 ? 5.73 -14.336 -1.205 1 95.38 644 PRO A CA 1
ATOM 4965 C C . PRO A 1 644 ? 6.793 -13.398 -0.644 1 95.38 644 PRO A C 1
ATOM 4967 O O . PRO A 1 644 ? 7.973 -13.516 -0.983 1 95.38 644 PRO A O 1
ATOM 4970 N N . THR A 1 645 ? 6.375 -12.43 0.182 1 96.12 645 THR A N 1
ATOM 4971 C CA . THR A 1 645 ? 7.312 -11.43 0.691 1 96.12 645 THR A CA 1
ATOM 4972 C C . THR A 1 645 ? 7.066 -11.164 2.174 1 96.12 645 THR A C 1
ATOM 4974 O O . THR A 1 645 ? 5.965 -11.398 2.678 1 96.12 645 THR A O 1
ATOM 4977 N N . PRO A 1 646 ? 8.086 -10.68 2.887 1 96.31 646 PRO A N 1
ATOM 4978 C CA . PRO A 1 646 ? 7.887 -10.32 4.293 1 96.31 646 PRO A CA 1
ATOM 4979 C C . PRO A 1 646 ? 6.855 -9.211 4.473 1 96.31 646 PRO A C 1
ATOM 4981 O O . PRO A 1 646 ? 6.133 -9.188 5.473 1 96.31 646 PRO A O 1
ATOM 4984 N N . GLU A 1 647 ? 6.801 -8.289 3.514 1 96.69 647 GLU A N 1
ATOM 4985 C CA . GLU A 1 647 ? 5.844 -7.188 3.605 1 96.69 647 GLU A CA 1
ATOM 4986 C C . GLU A 1 647 ? 4.41 -7.703 3.637 1 96.69 647 GLU A C 1
ATOM 4988 O O . GLU A 1 647 ? 3.596 -7.246 4.441 1 96.69 647 GLU A O 1
ATOM 4993 N N . ARG A 1 648 ? 4.113 -8.711 2.83 1 97.81 648 ARG A N 1
ATOM 4994 C CA . ARG A 1 648 ? 2.77 -9.273 2.783 1 97.81 648 ARG A CA 1
ATOM 4995 C C . ARG A 1 648 ? 2.453 -10.055 4.059 1 97.81 648 ARG A C 1
ATOM 4997 O O . ARG A 1 648 ? 1.331 -9.992 4.562 1 97.81 648 ARG A O 1
ATOM 5004 N N . ALA A 1 649 ? 3.434 -10.773 4.535 1 98.56 649 ALA A N 1
ATOM 5005 C CA . ALA A 1 649 ? 3.242 -11.523 5.777 1 98.56 649 ALA A CA 1
ATOM 5006 C C . ALA A 1 649 ? 2.963 -10.586 6.945 1 98.56 649 ALA A C 1
ATOM 5008 O O . ALA A 1 649 ? 2.033 -10.812 7.727 1 98.56 649 ALA A O 1
ATOM 5009 N N . VAL A 1 650 ? 3.74 -9.531 7.051 1 98.56 650 VAL A N 1
ATOM 5010 C CA . VAL A 1 650 ? 3.615 -8.594 8.164 1 98.56 650 VAL A CA 1
ATOM 5011 C C . VAL A 1 650 ? 2.285 -7.852 8.062 1 98.56 650 VAL A C 1
ATOM 5013 O O . VAL A 1 650 ? 1.636 -7.586 9.07 1 98.56 650 VAL A O 1
ATOM 5016 N N . ARG A 1 651 ? 1.886 -7.504 6.867 1 98.38 651 ARG A N 1
ATOM 5017 C CA . ARG A 1 651 ? 0.593 -6.852 6.684 1 98.38 651 ARG A CA 1
ATOM 5018 C C . ARG A 1 651 ? -0.546 -7.754 7.145 1 98.38 651 ARG A C 1
ATOM 5020 O O . ARG A 1 651 ? -1.502 -7.289 7.77 1 98.38 651 ARG A O 1
ATOM 5027 N N . ALA A 1 652 ? -0.471 -9.008 6.777 1 98.75 652 ALA A N 1
ATOM 5028 C CA . ALA A 1 652 ? -1.464 -9.969 7.262 1 98.75 652 ALA A CA 1
ATOM 5029 C C . ALA A 1 652 ? -1.471 -10.023 8.789 1 98.75 652 ALA A C 1
ATOM 5031 O O . ALA A 1 652 ? -2.537 -10.055 9.406 1 98.75 652 ALA A O 1
ATOM 5032 N N . LEU A 1 653 ? -0.296 -10.008 9.359 1 98.81 653 LEU A N 1
ATOM 5033 C CA . LEU A 1 653 ? -0.168 -10.031 10.812 1 98.81 653 LEU A CA 1
ATOM 5034 C C . LEU A 1 653 ? -0.807 -8.797 11.438 1 98.81 653 LEU A C 1
ATOM 5036 O O . LEU A 1 653 ? -1.442 -8.891 12.492 1 98.81 653 LEU A O 1
ATOM 5040 N N . ARG A 1 654 ? -0.618 -7.676 10.812 1 98.44 654 ARG A N 1
ATOM 5041 C CA . ARG A 1 654 ? -1.245 -6.453 11.305 1 98.44 654 ARG A CA 1
ATOM 5042 C C . ARG A 1 654 ? -2.758 -6.617 11.406 1 98.44 654 ARG A C 1
ATOM 5044 O O . ARG A 1 654 ? -3.371 -6.164 12.375 1 98.44 654 ARG A O 1
ATOM 5051 N N . HIS A 1 655 ? -3.375 -7.227 10.453 1 98.19 655 HIS A N 1
ATOM 5052 C CA . HIS A 1 655 ? -4.812 -7.465 10.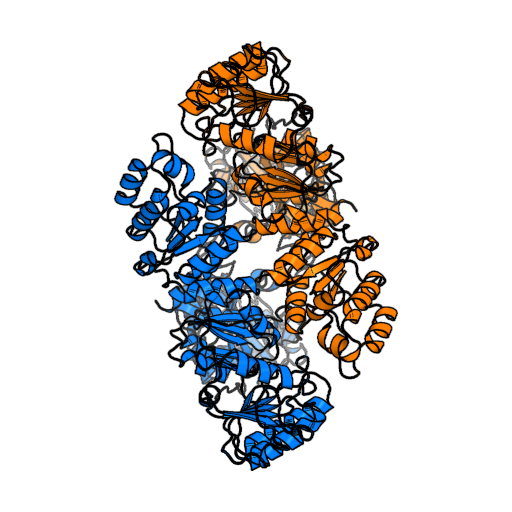469 1 98.19 655 HIS A CA 1
ATOM 5053 C C . HIS A 1 655 ? -5.203 -8.414 11.602 1 98.19 655 HIS A C 1
ATOM 5055 O O . HIS A 1 655 ? -6.246 -8.242 12.227 1 98.19 655 HIS A O 1
ATOM 5061 N N . MET A 1 656 ? -4.336 -9.414 11.836 1 98.25 656 MET A N 1
ATOM 5062 C CA . MET A 1 656 ? -4.586 -10.305 12.961 1 98.25 656 MET A CA 1
ATOM 5063 C C . MET A 1 656 ? -4.566 -9.539 14.281 1 98.25 656 MET A C 1
ATOM 5065 O O . MET A 1 656 ? -5.406 -9.773 15.156 1 98.25 656 MET A O 1
ATOM 5069 N N . VAL A 1 657 ? -3.617 -8.633 14.398 1 97.62 657 VAL A N 1
ATOM 5070 C CA . VAL A 1 657 ? -3.496 -7.824 15.609 1 97.62 657 VAL A CA 1
ATOM 5071 C C . VAL A 1 657 ? -4.738 -6.949 15.773 1 97.62 657 VAL A C 1
ATOM 5073 O O . VAL A 1 657 ? -5.246 -6.789 16.891 1 97.62 657 VAL A O 1
ATOM 5076 N N . THR A 1 658 ? -5.223 -6.395 14.672 1 95.81 658 THR A N 1
ATOM 5077 C CA . THR A 1 658 ? -6.434 -5.578 14.695 1 95.81 658 THR A CA 1
ATOM 5078 C C . THR A 1 658 ? -7.609 -6.375 15.242 1 95.81 658 THR A C 1
ATOM 5080 O O . THR A 1 658 ? -8.344 -5.891 16.109 1 95.81 658 THR A O 1
ATOM 5083 N N . VAL A 1 659 ? -7.746 -7.59 14.797 1 96.56 659 VAL A N 1
ATOM 5084 C CA . VAL A 1 659 ? -8.836 -8.461 15.227 1 96.56 659 VAL A CA 1
ATOM 5085 C C . VAL A 1 659 ? -8.648 -8.844 16.688 1 96.56 659 VAL A C 1
ATOM 5087 O O . VAL A 1 659 ? -9.609 -8.883 17.453 1 96.56 659 VAL A O 1
ATOM 5090 N N . ALA A 1 660 ? -7.398 -9.039 17.078 1 95.44 660 ALA A N 1
ATOM 5091 C CA . ALA A 1 660 ? -7.082 -9.477 18.438 1 95.44 660 ALA A CA 1
ATOM 5092 C C . ALA A 1 660 ? -7.375 -8.375 19.453 1 95.44 660 ALA A C 1
ATOM 5094 O O . ALA A 1 660 ? -7.781 -8.664 20.578 1 95.44 660 ALA A O 1
ATOM 5095 N N . LYS A 1 661 ? -7.145 -7.16 19.172 1 88.06 661 LYS A N 1
ATOM 5096 C CA . LYS A 1 661 ? -7.332 -6.027 20.062 1 88.06 661 LYS A CA 1
ATOM 5097 C C . LYS A 1 661 ? -8.789 -5.902 20.5 1 88.06 661 LYS A C 1
ATOM 5099 O O . LYS A 1 661 ? -9.078 -5.457 21.609 1 88.06 661 LYS A O 1
ATOM 5104 N N . ARG A 1 662 ? -9.656 -6.195 19.812 1 76.06 662 ARG A N 1
ATOM 5105 C CA . ARG A 1 662 ? -11.07 -6.094 20.141 1 76.06 662 ARG A CA 1
ATOM 5106 C C . ARG A 1 662 ? -11.492 -7.199 21.094 1 76.06 662 ARG A C 1
ATOM 5108 O O . ARG A 1 662 ? -12.344 -6.984 21.969 1 76.06 662 ARG A O 1
ATOM 5115 N N . LYS A 1 663 ? -10.891 -8.227 20.969 1 66.38 663 LYS A N 1
ATOM 5116 C CA . LYS A 1 663 ? -11.312 -9.359 21.781 1 66.38 663 LYS A CA 1
ATOM 5117 C C . LYS A 1 663 ? -10.742 -9.266 23.188 1 66.38 663 LYS A C 1
ATOM 5119 O O . LYS A 1 663 ? -11.195 -9.969 24.094 1 66.38 663 LYS A O 1
ATOM 5124 N N . SER A 1 664 ? -9.797 -8.344 23.359 1 58.03 664 SER A N 1
ATOM 5125 C CA . SER A 1 664 ? -9.242 -8.125 24.688 1 58.03 664 SER A CA 1
ATOM 5126 C C . SER A 1 664 ? -10.016 -7.051 25.438 1 58.03 664 SER A C 1
ATOM 5128 O O . SER A 1 664 ? -10.641 -6.184 24.828 1 58.03 664 SER A O 1
ATOM 5130 N N . MET B 1 1 ? 31.344 28.328 10.609 1 86.5 1 MET B N 1
ATOM 5131 C CA . MET B 1 1 ? 31.141 29.562 11.375 1 86.5 1 MET B CA 1
ATOM 5132 C C . MET B 1 1 ? 29.672 29.969 11.359 1 86.5 1 MET B C 1
ATOM 5134 O O . MET B 1 1 ? 29.062 30.078 10.297 1 86.5 1 MET B O 1
ATOM 5138 N N . LEU B 1 2 ? 29.141 30.156 12.508 1 88.75 2 LEU B N 1
ATOM 5139 C CA . LEU B 1 2 ? 27.781 30.672 12.641 1 88.75 2 LEU B CA 1
ATOM 5140 C C . LEU B 1 2 ? 27.766 32.188 12.508 1 88.75 2 LEU B C 1
ATOM 5142 O O . LEU B 1 2 ? 28.5 32.875 13.203 1 88.75 2 LEU B O 1
ATOM 5146 N N . LEU B 1 3 ? 26.969 32.625 11.602 1 91.69 3 LEU B N 1
ATOM 5147 C CA . LEU B 1 3 ? 26.828 34.062 11.414 1 91.69 3 LEU B CA 1
ATOM 5148 C C . LEU B 1 3 ? 25.828 34.625 12.406 1 91.69 3 LEU B C 1
ATOM 5150 O O . LEU B 1 3 ? 24.859 33.969 12.789 1 91.69 3 LEU B O 1
ATOM 5154 N N . LEU B 1 4 ? 26.156 35.812 12.773 1 90.81 4 LEU B N 1
ATOM 5155 C CA . LEU B 1 4 ? 25.125 36.5 13.531 1 90.81 4 LEU B CA 1
ATOM 5156 C C . LEU B 1 4 ? 23.938 36.875 12.633 1 90.81 4 LEU B C 1
ATOM 5158 O O . LEU B 1 4 ? 24.062 36.906 11.406 1 90.81 4 LEU B O 1
ATOM 5162 N N . GLU B 1 5 ? 22.828 37.156 13.219 1 91.62 5 GLU B N 1
ATOM 5163 C CA . GLU B 1 5 ? 21.594 37.375 12.453 1 91.62 5 GLU B CA 1
ATOM 5164 C C . GLU B 1 5 ? 21.75 38.531 11.484 1 91.62 5 GLU B C 1
ATOM 5166 O O . GLU B 1 5 ? 21.312 38.469 10.336 1 91.62 5 GLU B O 1
ATOM 5171 N N . HIS B 1 6 ? 22.359 39.688 11.945 1 92.5 6 HIS B N 1
ATOM 5172 C CA . HIS B 1 6 ? 22.531 40.844 11.07 1 92.5 6 HIS B CA 1
ATOM 5173 C C . HIS B 1 6 ? 23.469 40.531 9.914 1 92.5 6 HIS B C 1
ATOM 5175 O O . HIS B 1 6 ? 23.281 41.031 8.805 1 92.5 6 HIS B O 1
ATOM 5181 N N . GLU B 1 7 ? 24.422 39.688 10.117 1 95 7 GLU B N 1
ATOM 5182 C CA . GLU B 1 7 ? 25.328 39.25 9.055 1 95 7 GLU B CA 1
ATOM 5183 C C . GLU B 1 7 ? 24.594 38.344 8.055 1 95 7 GLU B C 1
ATOM 5185 O O . GLU B 1 7 ? 24.812 38.469 6.848 1 95 7 GLU B O 1
ATOM 5190 N N . SER B 1 8 ? 23.828 37.438 8.633 1 95.38 8 SER B N 1
ATOM 5191 C CA . SER B 1 8 ? 23.047 36.531 7.793 1 95.38 8 SER B CA 1
ATOM 5192 C C . SER B 1 8 ? 22.109 37.312 6.871 1 95.38 8 SER B C 1
ATOM 5194 O O . SER B 1 8 ? 22.031 37.031 5.672 1 95.38 8 SER B O 1
ATOM 5196 N N . LYS B 1 9 ? 21.406 38.281 7.367 1 96.25 9 LYS B N 1
ATOM 5197 C CA . LYS B 1 9 ? 20.453 39.062 6.586 1 96.25 9 LYS B CA 1
ATOM 5198 C C . LYS B 1 9 ? 21.172 39.906 5.555 1 96.25 9 LYS B C 1
ATOM 5200 O O . LYS B 1 9 ? 20.688 40.062 4.43 1 96.25 9 LYS B O 1
ATOM 5205 N N . ALA B 1 10 ? 22.266 40.5 5.957 1 95.62 10 ALA B N 1
ATOM 5206 C CA . ALA B 1 10 ? 23.062 41.281 5.004 1 95.62 10 ALA B CA 1
ATOM 5207 C C . ALA B 1 10 ? 23.516 40.406 3.832 1 95.62 10 ALA B C 1
ATOM 5209 O O . ALA B 1 10 ? 23.5 40.844 2.682 1 95.62 10 ALA B O 1
ATOM 5210 N N . LEU B 1 11 ? 23.906 39.25 4.184 1 96.25 11 LEU B N 1
ATOM 5211 C CA . LEU B 1 11 ? 24.312 38.281 3.166 1 96.25 11 LEU B CA 1
ATOM 5212 C C . LEU B 1 11 ? 23.172 38 2.201 1 96.25 11 LEU B C 1
ATOM 5214 O O . LEU B 1 11 ? 23.375 37.969 0.984 1 96.25 11 LEU B O 1
ATOM 5218 N N . LEU B 1 12 ? 22.016 37.719 2.701 1 97.38 12 LEU B N 1
ATOM 5219 C CA . LEU B 1 12 ? 20.844 37.438 1.878 1 97.38 12 LEU B CA 1
ATOM 5220 C C . LEU B 1 12 ? 20.5 38.594 0.977 1 97.38 12 LEU B C 1
ATOM 5222 O O . LEU B 1 12 ? 20.156 38.406 -0.195 1 97.38 12 LEU B O 1
ATOM 5226 N N . GLU B 1 13 ? 20.594 39.812 1.499 1 96.62 13 GLU B N 1
ATOM 5227 C CA . GLU B 1 13 ? 20.25 41 0.752 1 96.62 13 GLU B CA 1
ATOM 5228 C C . GLU B 1 13 ? 21.203 41.219 -0.428 1 96.62 13 GLU B C 1
ATOM 5230 O O . GLU B 1 13 ? 20.812 41.75 -1.464 1 96.62 13 GLU B O 1
ATOM 5235 N N . LYS B 1 14 ? 22.375 40.781 -0.252 1 96.38 14 LYS B N 1
ATOM 5236 C CA . LYS B 1 14 ? 23.344 40.844 -1.343 1 96.38 14 LYS B CA 1
ATOM 5237 C C . LYS B 1 14 ? 22.828 40.094 -2.572 1 96.38 14 LYS B C 1
ATOM 5239 O O . LYS B 1 14 ? 23.203 40.406 -3.703 1 96.38 14 LYS B O 1
ATOM 5244 N N . TYR B 1 15 ? 22.031 39.188 -2.373 1 96.56 15 TYR B N 1
ATOM 5245 C CA . TYR B 1 15 ? 21.531 38.344 -3.469 1 96.56 15 TYR B CA 1
ATOM 5246 C C . TYR B 1 15 ? 20.078 38.688 -3.805 1 96.56 15 TYR B C 1
ATOM 5248 O O . TYR B 1 15 ? 19.391 37.906 -4.445 1 96.56 15 TYR B O 1
ATOM 5256 N N . GLY B 1 16 ? 19.578 39.75 -3.309 1 95.44 16 GLY B N 1
ATOM 5257 C CA . GLY B 1 16 ? 18.266 40.25 -3.664 1 95.44 16 GLY B CA 1
ATOM 5258 C C . GLY B 1 16 ? 17.141 39.625 -2.846 1 95.44 16 GLY B C 1
ATOM 5259 O O . GLY B 1 16 ? 15.977 39.688 -3.23 1 95.44 16 GLY B O 1
ATOM 5260 N N . ILE B 1 17 ? 17.453 38.969 -1.798 1 97.06 17 ILE B N 1
ATOM 5261 C CA . ILE B 1 17 ? 16.438 38.438 -0.913 1 97.06 17 ILE B CA 1
ATOM 5262 C C . ILE B 1 17 ? 16.031 39.469 0.12 1 97.06 17 ILE B C 1
ATOM 5264 O O . ILE B 1 17 ? 16.875 40 0.856 1 97.06 17 ILE B O 1
ATOM 5268 N N . LYS B 1 18 ? 14.797 39.75 0.136 1 96.31 18 LYS B N 1
ATOM 5269 C CA . LYS B 1 18 ? 14.281 40.781 1.045 1 96.31 18 LYS B CA 1
ATOM 5270 C C . LYS B 1 18 ? 14.25 40.281 2.482 1 96.31 18 LYS B C 1
ATOM 5272 O O . LYS B 1 18 ? 13.742 39.188 2.75 1 96.31 18 LYS B O 1
ATOM 5277 N N . THR B 1 19 ? 14.805 41.031 3.404 1 96.44 19 THR B N 1
ATOM 5278 C CA . THR B 1 19 ? 14.789 40.719 4.828 1 96.44 19 THR B CA 1
ATOM 5279 C C . THR B 1 19 ? 14.281 41.906 5.645 1 96.44 19 THR B C 1
ATOM 5281 O O . THR B 1 19 ? 14.141 43 5.121 1 96.44 19 THR B O 1
ATOM 5284 N N . ALA B 1 20 ? 13.945 41.562 6.895 1 93.38 20 ALA B N 1
ATOM 5285 C CA . ALA B 1 20 ? 13.688 42.656 7.824 1 93.38 20 ALA B CA 1
ATOM 5286 C C . ALA B 1 20 ? 14.977 43.406 8.156 1 93.38 20 ALA B C 1
ATOM 5288 O O . ALA B 1 20 ? 16 42.781 8.477 1 93.38 20 ALA B O 1
ATOM 5289 N N . LYS B 1 21 ? 14.945 44.688 7.98 1 91.19 21 LYS B N 1
ATOM 5290 C CA . LYS B 1 21 ? 16.109 45.5 8.359 1 91.19 21 LYS B CA 1
ATOM 5291 C C . LYS B 1 21 ? 16.609 45.094 9.75 1 91.19 21 LYS B C 1
ATOM 5293 O O . LYS B 1 21 ? 15.812 44.844 10.656 1 91.19 21 LYS B O 1
ATOM 5298 N N . CYS B 1 22 ? 17.844 44.938 9.859 1 92.94 22 CYS B N 1
ATOM 5299 C CA . CYS B 1 22 ? 18.453 44.469 11.102 1 92.94 22 CYS B CA 1
ATOM 5300 C C . CYS B 1 22 ? 19.688 45.281 11.445 1 92.94 22 CYS B C 1
ATOM 5302 O O . CYS B 1 22 ? 20.688 45.25 10.719 1 92.94 22 CYS B O 1
ATOM 5304 N N . ILE B 1 23 ? 19.641 45.969 12.547 1 95.12 23 ILE B N 1
ATOM 5305 C CA . ILE B 1 23 ? 20.766 46.781 12.984 1 95.12 23 ILE B CA 1
ATOM 5306 C C . ILE B 1 23 ? 21.328 46.25 14.289 1 95.12 23 ILE B C 1
ATOM 5308 O O . ILE B 1 23 ? 20.625 46.156 15.297 1 95.12 23 ILE B O 1
ATOM 5312 N N . PHE B 1 24 ? 22.531 45.906 14.203 1 96.06 24 PHE B N 1
ATOM 5313 C CA . PHE B 1 24 ? 23.234 45.375 15.367 1 96.06 24 PHE B CA 1
ATOM 5314 C C . PHE B 1 24 ? 23.734 46.5 16.266 1 96.06 24 PHE B C 1
ATOM 5316 O O . PHE B 1 24 ? 24.422 47.406 15.789 1 96.06 24 PHE B O 1
ATOM 5323 N N . CYS B 1 25 ? 23.422 46.406 17.562 1 97.06 25 CYS B N 1
ATOM 5324 C CA . CYS B 1 25 ? 23.781 47.469 18.5 1 97.06 25 CYS B CA 1
ATOM 5325 C C . CYS B 1 25 ? 24.531 46.875 19.703 1 97.06 25 CYS B C 1
ATOM 5327 O O . CYS B 1 25 ? 24.109 45.906 20.297 1 97.06 25 CYS B O 1
ATOM 5329 N N . GLU B 1 26 ? 25.531 47.562 20.109 1 94.88 26 GLU B N 1
ATOM 5330 C CA . GLU B 1 26 ? 26.328 47.125 21.25 1 94.88 26 GLU B CA 1
ATOM 5331 C C . GLU B 1 26 ? 26.031 47.969 22.484 1 94.88 26 GLU B C 1
ATOM 5333 O O . GLU B 1 26 ? 26.391 47.594 23.594 1 94.88 26 GLU B O 1
ATOM 5338 N N . THR B 1 27 ? 25.453 49.156 22.219 1 95.25 27 THR B N 1
ATOM 5339 C CA . THR B 1 27 ? 25.172 50.062 23.328 1 95.25 27 THR B CA 1
ATOM 5340 C C . THR B 1 27 ? 23.703 50.5 23.312 1 95.25 27 THR B C 1
ATOM 5342 O O . THR B 1 27 ? 23.031 50.406 22.281 1 95.25 27 THR B O 1
ATOM 5345 N N . GLU B 1 28 ? 23.312 50.969 24.438 1 95.75 28 GLU B N 1
ATOM 5346 C CA . GLU B 1 28 ? 21.953 51.469 24.594 1 95.75 28 GLU B CA 1
ATOM 5347 C C . GLU B 1 28 ? 21.672 52.625 23.641 1 95.75 28 GLU B C 1
ATOM 5349 O O . GLU B 1 28 ? 20.609 52.719 23.031 1 95.75 28 GLU B O 1
ATOM 5354 N N . GLU B 1 29 ? 22.609 53.5 23.516 1 95.81 29 GLU B N 1
ATOM 5355 C CA . GLU B 1 29 ? 22.453 54.656 22.672 1 95.81 29 GLU B CA 1
ATOM 5356 C C . GLU B 1 29 ? 22.328 54.25 21.203 1 95.81 29 GLU B C 1
ATOM 5358 O O . GLU B 1 29 ? 21.531 54.844 20.453 1 95.81 29 GLU B O 1
ATOM 5363 N N . GLN B 1 30 ? 23.047 53.344 20.875 1 96.56 30 GLN B N 1
ATOM 5364 C CA . GLN B 1 30 ? 22.953 52.844 19.516 1 96.56 30 GLN B CA 1
ATOM 5365 C C . GLN B 1 30 ? 21.594 52.219 19.234 1 96.56 30 GLN B C 1
ATOM 5367 O O . GLN B 1 30 ? 21.047 52.375 18.141 1 96.56 30 GLN B O 1
ATOM 5372 N N . ALA B 1 31 ? 21.078 51.5 20.141 1 97.5 31 ALA B N 1
ATOM 5373 C CA . ALA B 1 31 ? 19.766 50.844 20 1 97.5 31 ALA B CA 1
ATOM 5374 C C . ALA B 1 31 ? 18.672 51.875 19.844 1 97.5 31 ALA B C 1
ATOM 5376 O O . ALA B 1 31 ? 17.75 51.719 19.031 1 97.5 31 ALA B O 1
ATOM 5377 N N . VAL B 1 32 ? 18.766 52.906 20.625 1 97.06 32 VAL B N 1
ATOM 5378 C CA . VAL B 1 32 ? 17.781 54 20.547 1 97.06 32 VAL B CA 1
ATOM 5379 C C . VAL B 1 32 ? 17.875 54.656 19.172 1 97.06 32 VAL B C 1
ATOM 5381 O O . VAL B 1 32 ? 16.844 54.938 18.547 1 97.06 32 VAL B O 1
ATOM 5384 N N . LYS B 1 33 ? 19.062 54.969 18.75 1 96.94 33 LYS B N 1
ATOM 5385 C CA . LYS B 1 33 ? 19.266 55.562 17.438 1 96.94 33 LYS B CA 1
ATOM 5386 C C . LYS B 1 33 ? 18.703 54.656 16.328 1 96.94 33 LYS B C 1
ATOM 5388 O O . LYS B 1 33 ? 18.062 55.156 15.398 1 96.94 33 LYS B O 1
ATOM 5393 N N . ALA B 1 34 ? 19 53.469 16.438 1 96.81 34 ALA B N 1
ATOM 5394 C CA . ALA B 1 34 ? 18.516 52.5 15.461 1 96.81 34 ALA B CA 1
ATOM 5395 C C . ALA B 1 34 ? 16.984 52.469 15.445 1 96.81 34 ALA B C 1
ATOM 5397 O O . ALA B 1 34 ? 16.375 52.406 14.375 1 96.81 34 ALA B O 1
ATOM 5398 N N . ALA B 1 35 ? 16.359 52.406 16.531 1 97.06 35 ALA B N 1
ATOM 5399 C CA . ALA B 1 35 ? 14.906 52.375 16.641 1 97.06 35 ALA B CA 1
ATOM 5400 C C . ALA B 1 35 ? 14.273 53.594 16 1 97.06 35 ALA B C 1
ATOM 5402 O O . ALA B 1 35 ? 13.242 53.5 15.336 1 97.06 35 ALA B O 1
ATOM 5403 N N . LYS B 1 36 ? 14.906 54.75 16.188 1 95.69 36 LYS B N 1
ATOM 5404 C CA . LYS B 1 36 ? 14.414 55.969 15.602 1 95.69 36 LYS B CA 1
ATOM 5405 C C . LYS B 1 36 ? 14.531 55.938 14.078 1 95.69 36 LYS B C 1
ATOM 5407 O O . LYS B 1 36 ? 13.641 56.438 13.375 1 95.69 36 LYS B O 1
ATOM 5412 N N . GLU B 1 37 ? 15.594 55.406 13.703 1 95.06 37 GLU B N 1
ATOM 5413 C CA . GLU B 1 37 ? 15.82 55.281 12.266 1 95.06 37 GLU B CA 1
ATOM 5414 C C . GLU B 1 37 ? 14.789 54.375 11.617 1 95.06 37 GLU B C 1
ATOM 5416 O O . GLU B 1 37 ? 14.289 54.656 10.531 1 95.06 37 GLU B O 1
ATOM 5421 N N . ILE B 1 38 ? 14.461 53.25 12.188 1 94.5 38 ILE B N 1
ATOM 5422 C CA . ILE B 1 38 ? 13.547 52.25 11.672 1 94.5 38 ILE B CA 1
ATOM 5423 C C . ILE B 1 38 ? 12.102 52.719 11.828 1 94.5 38 ILE B C 1
ATOM 5425 O O . ILE B 1 38 ? 11.273 52.5 10.938 1 94.5 38 ILE B O 1
ATOM 5429 N N . GLY B 1 39 ? 11.844 53.375 12.914 1 94.31 39 GLY B N 1
ATOM 5430 C CA . GLY B 1 39 ? 10.492 53.781 13.25 1 94.31 39 GLY B CA 1
ATOM 5431 C C . GLY B 1 39 ? 9.789 52.781 14.172 1 94.31 39 GLY B C 1
ATOM 5432 O O . GLY B 1 39 ? 9.883 51.594 13.984 1 94.31 39 GLY B O 1
ATOM 5433 N N . PHE B 1 40 ? 9.07 53.219 15.18 1 93.44 40 PHE B N 1
ATOM 5434 C CA . PHE B 1 40 ? 8.375 52.406 16.156 1 93.44 40 PHE B CA 1
ATOM 5435 C C . PHE B 1 40 ? 7.086 51.844 15.57 1 93.44 40 PHE B C 1
ATOM 5437 O O . PHE B 1 40 ? 6.469 52.469 14.703 1 93.44 40 PHE B O 1
ATOM 5444 N N . PRO B 1 41 ? 6.496 50.656 15.914 1 95.06 41 PRO B N 1
ATOM 5445 C CA . PRO B 1 41 ? 7.145 49.812 16.906 1 95.06 41 PRO B CA 1
ATOM 5446 C C . PRO B 1 41 ? 8.289 48.969 16.328 1 95.06 41 PRO B C 1
ATOM 5448 O O . PRO B 1 41 ? 8.328 48.75 15.125 1 95.06 41 PRO B O 1
ATOM 5451 N N . VAL B 1 42 ? 9.25 48.625 17.203 1 95.94 42 VAL B N 1
ATOM 5452 C CA . VAL B 1 42 ? 10.398 47.844 16.75 1 95.94 42 VAL B CA 1
ATOM 5453 C C . VAL B 1 42 ? 10.453 46.531 17.516 1 95.94 42 VAL B C 1
ATOM 5455 O O . VAL B 1 42 ? 9.758 46.344 18.516 1 95.94 42 VAL B O 1
ATOM 5458 N N . VAL B 1 43 ? 11.172 45.562 16.906 1 95.31 43 VAL B N 1
ATOM 5459 C CA . VAL B 1 43 ? 11.492 44.281 17.531 1 95.31 43 VAL B CA 1
ATOM 5460 C C . VAL B 1 43 ? 12.953 44.25 17.953 1 95.31 43 VAL B C 1
ATOM 5462 O O . VAL B 1 43 ? 13.828 44.719 17.219 1 95.31 43 VAL B O 1
ATOM 5465 N N . MET B 1 44 ? 13.219 43.844 19.156 1 95.44 44 MET B N 1
ATOM 5466 C CA . MET B 1 44 ? 14.586 43.75 19.656 1 95.44 44 MET B CA 1
ATOM 5467 C C . MET B 1 44 ? 14.922 42.281 20 1 95.44 44 MET B C 1
ATOM 5469 O O . MET B 1 44 ? 14.148 41.625 20.672 1 95.44 44 MET B O 1
ATOM 5473 N N . LYS B 1 45 ? 16.031 41.812 19.469 1 94 45 LYS B N 1
ATOM 5474 C CA . LYS B 1 45 ? 16.484 40.438 19.672 1 94 45 LYS B CA 1
ATOM 5475 C C . LYS B 1 45 ? 17.922 40.406 20.188 1 94 45 LYS B C 1
ATOM 5477 O O . LYS B 1 45 ? 18.766 41.156 19.719 1 94 45 LYS B O 1
ATOM 5482 N N . VAL B 1 46 ? 18.125 39.531 21.109 1 93.31 46 VAL B N 1
ATOM 5483 C CA . VAL B 1 46 ? 19.484 39.312 21.578 1 93.31 46 VAL B CA 1
ATOM 5484 C C . VAL B 1 46 ? 20.344 38.719 20.469 1 93.31 46 VAL B C 1
ATOM 5486 O O . VAL B 1 46 ? 19.859 37.906 19.672 1 93.31 46 VAL B O 1
ATOM 5489 N N . ALA B 1 47 ? 21.531 39.188 20.359 1 92 47 ALA B N 1
ATOM 5490 C CA . ALA B 1 47 ? 22.469 38.656 19.375 1 92 47 ALA B CA 1
ATOM 5491 C C . ALA B 1 47 ? 23.688 38 20.047 1 92 47 ALA B C 1
ATOM 5493 O O . ALA B 1 47 ? 24.281 38.594 20.953 1 92 47 ALA B O 1
ATOM 5494 N N . GLY B 1 48 ? 23.953 36.781 19.672 1 88.06 48 GLY B N 1
ATOM 5495 C CA . GLY B 1 48 ? 25.109 36.031 20.156 1 88.06 48 GLY B CA 1
ATOM 5496 C C . GLY B 1 48 ? 25.328 34.75 19.391 1 88.06 48 GLY B C 1
ATOM 5497 O O . GLY B 1 48 ? 24.375 34.062 19.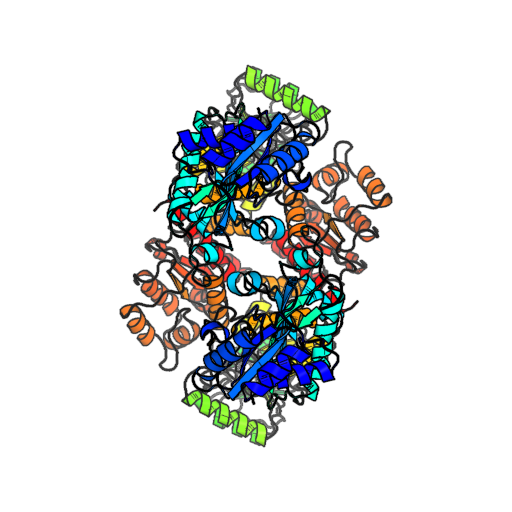047 1 88.06 48 GLY B O 1
ATOM 5498 N N . ARG B 1 49 ? 26.547 34.312 19.156 1 81.19 49 ARG B N 1
ATOM 5499 C CA . ARG B 1 49 ? 26.906 33.125 18.359 1 81.19 49 ARG B CA 1
ATOM 5500 C C . ARG B 1 49 ? 26.625 31.844 19.109 1 81.19 49 ARG B C 1
ATOM 5502 O O . ARG B 1 49 ? 26.453 30.781 18.5 1 81.19 49 ARG B O 1
ATOM 5509 N N . GLU B 1 50 ? 26.438 32.031 20.391 1 80.38 50 GLU B N 1
ATOM 5510 C CA . GLU B 1 50 ? 26.203 30.844 21.203 1 80.38 50 GLU B CA 1
ATOM 5511 C C . GLU B 1 50 ? 24.75 30.734 21.625 1 80.38 50 GLU B C 1
ATOM 5513 O O . GLU B 1 50 ? 24.359 29.781 22.297 1 80.38 50 GLU B O 1
ATOM 5518 N N . ILE B 1 51 ? 23.984 31.766 21.266 1 79.25 51 ILE B N 1
ATOM 5519 C CA . ILE B 1 51 ? 22.562 31.766 21.578 1 79.25 51 ILE B CA 1
ATOM 5520 C C . ILE B 1 51 ? 21.766 31.281 20.375 1 79.25 51 ILE B C 1
ATOM 5522 O O . ILE B 1 51 ? 21.453 32.062 19.469 1 79.25 51 ILE B O 1
ATOM 5526 N N . VAL B 1 52 ? 21.406 30.016 20.375 1 68.31 52 VAL B N 1
ATOM 5527 C CA . VAL B 1 52 ? 20.766 29.422 19.188 1 68.31 52 VAL B CA 1
ATOM 5528 C C . VAL B 1 52 ? 19.266 29.625 19.25 1 68.31 52 VAL B C 1
ATOM 5530 O O . VAL B 1 52 ? 18.656 30.062 18.281 1 68.31 52 VAL B O 1
ATOM 5533 N N . HIS B 1 53 ? 18.578 29.344 20.312 1 70.56 53 HIS B N 1
ATOM 5534 C CA . HIS B 1 53 ? 17.141 29.484 20.469 1 70.56 53 HIS B CA 1
ATOM 5535 C C . HIS B 1 53 ? 16.781 30.719 21.266 1 70.56 53 HIS B C 1
ATOM 5537 O O . HIS B 1 53 ? 16.5 30.641 22.469 1 70.56 53 HIS B O 1
ATOM 5543 N N . LYS B 1 54 ? 16.641 31.828 20.5 1 74.69 54 LYS B N 1
ATOM 5544 C CA . LYS B 1 54 ? 16.469 33.125 21.125 1 74.69 54 LYS B CA 1
ATOM 5545 C C . LYS B 1 54 ? 15.156 33.219 21.906 1 74.69 54 LYS B C 1
ATOM 5547 O O . LYS B 1 54 ? 15.117 33.75 23.016 1 74.69 54 LYS B O 1
ATOM 5552 N N . SER B 1 55 ? 14.156 32.594 21.344 1 71.94 55 SER B N 1
ATOM 5553 C CA . SER B 1 55 ? 12.844 32.656 21.969 1 71.94 55 SER B CA 1
ATOM 5554 C C . SER B 1 55 ? 12.82 31.891 23.281 1 71.94 55 SER B C 1
ATOM 5556 O O . SER B 1 55 ? 12.172 32.312 24.25 1 71.94 55 SER B O 1
ATOM 5558 N N . ASP B 1 56 ? 13.586 30.891 23.406 1 70.56 56 ASP B N 1
ATOM 5559 C CA . ASP B 1 56 ? 13.594 30.016 24.578 1 70.56 56 ASP B CA 1
ATOM 5560 C C . ASP B 1 56 ? 14.234 30.719 25.781 1 70.56 56 ASP B C 1
ATOM 5562 O O . ASP B 1 56 ? 13.906 30.422 26.922 1 70.56 56 ASP B O 1
ATOM 5566 N N . VAL B 1 57 ? 15.016 31.766 25.453 1 71.88 57 VAL B N 1
ATOM 5567 C CA . VAL B 1 57 ? 15.719 32.438 26.531 1 71.88 57 VAL B CA 1
ATOM 5568 C C . VAL B 1 57 ? 15.117 33.844 26.75 1 71.88 57 VAL B C 1
ATOM 5570 O O . VAL B 1 57 ? 15.727 34.688 27.391 1 71.88 57 VAL B O 1
ATOM 5573 N N . GLY B 1 58 ? 13.977 34.062 26.078 1 79.75 58 GLY B N 1
ATOM 5574 C CA . GLY B 1 58 ? 13.336 35.344 26.188 1 79.75 58 GLY B CA 1
ATOM 5575 C C . GLY B 1 58 ? 14.07 36.469 25.453 1 79.75 58 GLY B C 1
ATOM 5576 O O . GLY B 1 58 ? 14.031 37.625 25.859 1 79.75 58 GLY B O 1
ATOM 5577 N N . GLY B 1 59 ? 14.758 36.062 24.531 1 87.12 59 GLY B N 1
ATOM 5578 C CA . GLY B 1 59 ? 15.656 36.969 23.844 1 87.12 59 GLY B CA 1
ATOM 5579 C C . GLY B 1 59 ? 14.984 37.719 22.703 1 87.12 59 GLY B C 1
ATOM 5580 O O . GLY B 1 59 ? 15.656 38.406 21.922 1 87.12 59 GLY B O 1
ATOM 5581 N N . VAL B 1 60 ? 13.734 37.562 22.531 1 89.12 60 VAL B N 1
ATOM 5582 C CA . VAL B 1 60 ? 12.992 38.25 21.484 1 89.12 60 VAL B CA 1
ATOM 5583 C C . VAL B 1 60 ? 11.867 39.062 22.109 1 89.12 60 VAL B C 1
ATOM 5585 O O . VAL B 1 60 ? 10.977 38.531 22.766 1 89.12 60 VAL B O 1
ATOM 5588 N N . ILE B 1 61 ? 11.883 40.281 21.969 1 91.81 61 ILE B N 1
ATOM 5589 C CA . ILE B 1 61 ? 10.867 41.188 22.5 1 91.81 61 ILE B CA 1
ATOM 5590 C C . ILE B 1 61 ? 10.172 41.906 21.375 1 91.81 61 ILE B C 1
ATOM 5592 O O . ILE B 1 61 ? 10.82 42.625 20.594 1 91.81 61 ILE B O 1
ATOM 5596 N N . LEU B 1 62 ? 8.938 41.812 21.328 1 90.12 62 LEU B N 1
ATOM 5597 C CA . LEU B 1 62 ? 8.156 42.406 20.266 1 90.12 62 LEU B CA 1
ATOM 5598 C C . LEU B 1 62 ? 7.492 43.688 20.719 1 90.12 62 LEU B C 1
ATOM 5600 O O . LEU B 1 62 ? 7.441 43.969 21.922 1 90.12 62 LEU B O 1
ATOM 5604 N N . ASN B 1 63 ? 7.062 44.5 19.828 1 92.25 63 ASN B N 1
ATOM 5605 C CA . ASN B 1 63 ? 6.18 45.625 20.031 1 92.25 63 ASN B CA 1
ATOM 5606 C C . ASN B 1 63 ? 6.789 46.656 20.984 1 92.25 63 ASN B C 1
ATOM 5608 O O . ASN B 1 63 ? 6.121 47.094 21.922 1 92.25 63 ASN B O 1
ATOM 5612 N N . VAL B 1 64 ? 8.023 46.938 20.812 1 94.12 64 VAL B N 1
ATOM 5613 C CA . VAL B 1 64 ? 8.664 48 21.578 1 94.12 64 VAL B CA 1
ATOM 5614 C C . VAL B 1 64 ? 8.297 49.344 20.969 1 94.12 64 VAL B C 1
ATOM 5616 O O . VAL B 1 64 ? 8.625 49.656 19.828 1 94.12 64 VAL B O 1
ATOM 5619 N N . LYS B 1 65 ? 7.762 50.219 21.703 1 95.06 65 LYS B N 1
ATOM 5620 C CA . LYS B 1 65 ? 7.031 51.344 21.109 1 95.06 65 LYS B CA 1
ATOM 5621 C C . LYS B 1 65 ? 7.707 52.656 21.422 1 95.06 65 LYS B C 1
ATOM 5623 O O . LYS B 1 65 ? 7.34 53.719 20.859 1 95.06 65 LYS B O 1
ATOM 5628 N N . SER B 1 66 ? 8.719 52.75 22.406 1 95.5 66 SER B N 1
ATOM 5629 C CA . SER B 1 66 ? 9.273 54.062 22.812 1 95.5 66 SER B CA 1
ATOM 5630 C C . SER B 1 66 ? 10.773 53.938 23.094 1 95.5 66 SER B C 1
ATOM 5632 O O . SER B 1 66 ? 11.297 52.844 23.25 1 95.5 66 SER B O 1
ATOM 5634 N N . GLU B 1 67 ? 11.414 55.125 23.172 1 95.56 67 GLU B N 1
ATOM 5635 C CA . GLU B 1 67 ? 12.844 55.219 23.453 1 95.56 67 GLU B CA 1
ATOM 5636 C C . GLU B 1 67 ? 13.156 54.625 24.828 1 95.56 67 GLU B C 1
ATOM 5638 O O . GLU B 1 67 ? 14.156 53.938 25.016 1 95.56 67 GLU B O 1
ATOM 5643 N N . ASP B 1 68 ? 12.281 54.969 25.688 1 95.75 68 ASP B N 1
ATOM 5644 C CA . ASP B 1 68 ? 12.477 54.469 27.047 1 95.75 68 ASP B CA 1
ATOM 5645 C C . ASP B 1 68 ? 12.375 52.969 27.125 1 95.75 68 ASP B C 1
ATOM 5647 O O . ASP B 1 68 ? 13.156 52.312 27.812 1 95.75 68 ASP B O 1
ATOM 5651 N N . GLU B 1 69 ? 11.43 52.469 26.391 1 96.69 69 GLU B N 1
ATOM 5652 C CA . GLU B 1 69 ? 11.273 51 26.344 1 96.69 69 GLU B CA 1
ATOM 5653 C C . GLU B 1 69 ? 12.484 50.344 25.688 1 96.69 69 GLU B C 1
ATOM 5655 O O . GLU B 1 69 ? 12.883 49.25 26.094 1 96.69 69 GLU B O 1
ATOM 5660 N N . VAL B 1 70 ? 13.023 50.938 24.688 1 97.31 70 VAL B N 1
ATOM 5661 C CA . VAL B 1 70 ? 14.195 50.406 24 1 97.31 70 VAL B CA 1
ATOM 5662 C C . VAL B 1 70 ? 15.359 50.281 24.984 1 97.31 70 VAL B C 1
ATOM 5664 O O . VAL B 1 70 ? 16.078 49.281 24.984 1 97.31 70 VAL B O 1
ATOM 5667 N N . ARG B 1 71 ? 15.57 51.281 25.828 1 96.5 71 ARG B N 1
ATOM 5668 C CA . ARG B 1 71 ? 16.656 51.281 26.797 1 96.5 71 ARG B CA 1
ATOM 5669 C C . ARG B 1 71 ? 16.469 50.156 27.812 1 96.5 71 ARG B C 1
ATOM 5671 O O . ARG B 1 71 ? 17.422 49.438 28.109 1 96.5 71 ARG B O 1
ATOM 5678 N N . GLU B 1 72 ? 15.25 50.031 28.203 1 96.62 72 GLU B N 1
ATOM 5679 C CA . GLU B 1 72 ? 14.945 49 29.172 1 96.62 72 GLU B CA 1
ATOM 5680 C C . GLU B 1 72 ? 15.164 47.594 28.562 1 96.62 72 GLU B C 1
ATOM 5682 O O . GLU B 1 72 ? 15.75 46.719 29.203 1 96.62 72 GLU B O 1
ATOM 5687 N N . VAL B 1 73 ? 14.625 47.469 27.406 1 96.69 73 VAL B N 1
ATOM 5688 C CA . VAL B 1 73 ? 14.703 46.156 26.734 1 96.69 73 VAL B CA 1
ATOM 5689 C C . VAL B 1 73 ? 16.156 45.844 26.422 1 96.69 73 VAL B C 1
ATOM 5691 O O . VAL B 1 73 ? 16.578 44.688 26.516 1 96.69 73 VAL B O 1
ATOM 5694 N N . PHE B 1 74 ? 16.938 46.781 25.984 1 96.75 74 PHE B N 1
ATOM 5695 C CA . PHE B 1 74 ? 18.344 46.594 25.688 1 96.75 74 PHE B CA 1
ATOM 5696 C C . PHE B 1 74 ? 19.078 46.031 26.891 1 96.75 74 PHE B C 1
ATOM 5698 O O . PHE B 1 74 ? 19.844 45.062 26.781 1 96.75 74 PHE B O 1
ATOM 5705 N N . GLN B 1 75 ? 18.812 46.625 28.031 1 95.5 75 GLN B N 1
ATOM 5706 C CA . GLN B 1 75 ? 19.469 46.188 29.266 1 95.5 75 GLN B CA 1
ATOM 5707 C C . GLN B 1 75 ? 19.078 44.781 29.609 1 95.5 75 GLN B C 1
ATOM 5709 O O . GLN B 1 75 ? 19.922 43.969 30 1 95.5 75 GLN B O 1
ATOM 5714 N N . ARG B 1 76 ? 17.859 44.531 29.469 1 95.44 76 ARG B N 1
ATOM 5715 C CA . ARG B 1 76 ? 17.344 43.188 29.734 1 95.44 76 ARG B CA 1
ATOM 5716 C C . ARG B 1 76 ? 18 42.156 28.828 1 95.44 76 ARG B C 1
ATOM 5718 O O . ARG B 1 76 ? 18.422 41.094 29.297 1 95.44 76 ARG B O 1
ATOM 5725 N N . LEU B 1 77 ? 18.062 42.438 27.562 1 95.06 77 LEU B N 1
ATOM 5726 C CA . LEU B 1 77 ? 18.594 41.5 26.594 1 95.06 77 LEU B CA 1
ATOM 5727 C C . LEU B 1 77 ? 20.094 41.312 26.781 1 95.06 77 LEU B C 1
ATOM 5729 O O . LEU B 1 77 ? 20.609 40.188 26.625 1 95.06 77 LEU B O 1
ATOM 5733 N N . MET B 1 78 ? 20.797 42.312 27.125 1 94.25 78 MET B N 1
ATOM 5734 C CA . MET B 1 78 ? 22.25 42.25 27.312 1 94.25 78 MET B CA 1
ATOM 5735 C C . MET B 1 78 ? 22.609 41.5 28.578 1 94.25 78 MET B C 1
ATOM 5737 O O . MET B 1 78 ? 23.75 41.062 28.734 1 94.25 78 MET B O 1
ATOM 5741 N N . SER B 1 79 ? 21.609 41.344 29.484 1 92.75 79 SER B N 1
ATOM 5742 C CA . SER B 1 79 ? 21.844 40.625 30.719 1 92.75 79 SER B CA 1
ATOM 5743 C C . SER B 1 79 ? 21.812 39.094 30.469 1 92.75 79 SER B C 1
ATOM 5745 O O . SER B 1 79 ? 22.266 38.344 31.312 1 92.75 79 SER B O 1
ATOM 5747 N N . ILE B 1 80 ? 21.328 38.75 29.312 1 92.75 80 ILE B N 1
ATOM 5748 C CA . ILE B 1 80 ? 21.312 37.344 28.953 1 92.75 80 ILE B CA 1
ATOM 5749 C C . ILE B 1 80 ? 22.75 36.844 28.797 1 92.75 80 ILE B C 1
ATOM 5751 O O . ILE B 1 80 ? 23.562 37.469 28.109 1 92.75 80 ILE B O 1
ATOM 5755 N N . PRO B 1 81 ? 23.062 35.688 29.391 1 89.75 81 PRO B N 1
ATOM 5756 C CA . PRO B 1 81 ? 24.422 35.188 29.297 1 89.75 81 PRO B CA 1
ATOM 5757 C C . PRO B 1 81 ? 24.875 34.969 27.859 1 89.75 81 PRO B C 1
ATOM 5759 O O . PRO B 1 81 ? 24.125 34.469 27.031 1 89.75 81 PRO B O 1
ATOM 5762 N N . LYS B 1 82 ? 26.125 35.406 27.531 1 88.5 82 LYS B N 1
ATOM 5763 C CA . LYS B 1 82 ? 26.812 35.25 26.25 1 88.5 82 LYS B CA 1
ATOM 5764 C C . LYS B 1 82 ? 26.25 36.188 25.188 1 88.5 82 LYS B C 1
ATOM 5766 O O . LYS B 1 82 ? 26.469 35.969 24 1 88.5 82 LYS B O 1
ATOM 5771 N N . ALA B 1 83 ? 25.484 37.219 25.578 1 92.81 83 ALA B N 1
ATOM 5772 C CA . ALA B 1 83 ? 25 38.25 24.641 1 92.81 83 ALA B CA 1
ATOM 5773 C C . ALA B 1 83 ? 26.141 39.094 24.109 1 92.81 83 ALA B C 1
ATOM 5775 O O . ALA B 1 83 ? 26.984 39.562 24.875 1 92.81 83 ALA B O 1
ATOM 5776 N N . GLU B 1 84 ? 26.203 39.25 22.828 1 92.38 84 GLU B N 1
ATOM 5777 C CA . GLU B 1 84 ? 27.219 40.062 22.188 1 92.38 84 GLU B CA 1
ATOM 5778 C C . GLU B 1 84 ? 26.656 41.438 21.781 1 92.38 84 GLU B C 1
ATOM 5780 O O . GLU B 1 84 ? 27.406 42.375 21.562 1 92.38 84 GLU B O 1
ATOM 5785 N N . GLY B 1 85 ? 25.359 41.5 21.703 1 94.69 85 GLY B N 1
ATOM 5786 C CA . GLY B 1 85 ? 24.656 42.688 21.312 1 94.69 85 GLY B CA 1
ATOM 5787 C C . GLY B 1 85 ? 23.156 42.469 21.141 1 94.69 85 GLY B C 1
ATOM 5788 O O . GLY B 1 85 ? 22.625 41.469 21.594 1 94.69 85 GLY B O 1
ATOM 5789 N N . VAL B 1 86 ? 22.547 43.531 20.641 1 96.25 86 VAL B N 1
ATOM 5790 C CA . VAL B 1 86 ? 21.094 43.469 20.422 1 96.25 86 VAL B CA 1
ATOM 5791 C C . VAL B 1 86 ? 20.766 43.906 19 1 96.25 86 VAL B C 1
ATOM 5793 O O . VAL B 1 86 ? 21.297 44.938 18.531 1 96.25 86 VAL B O 1
ATOM 5796 N N . ASN B 1 87 ? 20 43.094 18.359 1 95.38 87 ASN B N 1
ATOM 5797 C CA . ASN B 1 87 ? 19.5 43.469 17.047 1 95.38 87 ASN B CA 1
ATOM 5798 C C . ASN B 1 87 ? 18.188 44.25 17.141 1 95.38 87 ASN B C 1
ATOM 5800 O O . ASN B 1 87 ? 17.266 43.844 17.859 1 95.38 87 ASN B O 1
ATOM 5804 N N . VAL B 1 88 ? 18.125 45.344 16.484 1 96.38 88 VAL B N 1
ATOM 5805 C CA . VAL B 1 88 ? 16.891 46.125 16.391 1 96.38 88 VAL B CA 1
ATOM 5806 C C . VAL B 1 88 ? 16.312 46.031 14.984 1 96.38 88 VAL B C 1
ATOM 5808 O O . VAL B 1 88 ? 17.031 46.219 13.992 1 96.38 88 VAL B O 1
ATOM 5811 N N . GLN B 1 89 ? 15.055 45.688 14.93 1 95.31 89 GLN B N 1
ATOM 5812 C CA . GLN B 1 89 ? 14.383 45.438 13.656 1 95.31 89 GLN B CA 1
ATOM 5813 C C . GLN B 1 89 ? 12.961 46 13.664 1 95.31 89 GLN B C 1
ATOM 5815 O O . GLN B 1 89 ? 12.375 46.219 14.734 1 95.31 89 GLN B O 1
ATOM 5820 N N . PRO B 1 90 ? 12.406 46.312 12.469 1 94.44 90 PRO B N 1
ATOM 5821 C CA . PRO B 1 90 ? 11.008 46.719 12.43 1 94.44 90 PRO B CA 1
ATOM 5822 C C . PRO B 1 90 ? 10.039 45.594 12.781 1 94.44 90 PRO B C 1
ATOM 5824 O O . PRO B 1 90 ? 10.328 44.438 12.508 1 94.44 90 PRO B O 1
ATOM 5827 N N . GLN B 1 91 ? 8.961 46 13.375 1 92.38 91 GLN B N 1
ATOM 5828 C CA . GLN B 1 91 ? 7.871 45.062 13.516 1 92.38 91 GLN B CA 1
ATOM 5829 C C . GLN B 1 91 ? 7.191 44.781 12.18 1 92.38 91 GLN B C 1
ATOM 5831 O O . GLN B 1 91 ? 6.602 45.688 11.586 1 92.38 91 GLN B O 1
ATOM 5836 N N . LEU B 1 92 ? 7.227 43.562 11.727 1 91.31 92 LEU B N 1
ATOM 5837 C CA . LEU B 1 92 ? 6.645 43.188 10.438 1 91.31 92 LEU B CA 1
ATOM 5838 C C . LEU B 1 92 ? 5.168 42.844 10.594 1 91.31 92 LEU B C 1
ATOM 5840 O O . LEU B 1 92 ? 4.742 42.375 11.641 1 91.31 92 LEU B O 1
ATOM 5844 N N . GLU B 1 93 ? 4.484 43.125 9.508 1 89.06 93 GLU B N 1
ATOM 5845 C CA . GLU B 1 93 ? 3.104 42.625 9.461 1 89.06 93 GLU B CA 1
ATOM 5846 C C . GLU B 1 93 ? 3.045 41.125 9.391 1 89.06 93 GLU B C 1
ATOM 5848 O O . GLU B 1 93 ? 3.936 40.469 8.82 1 89.06 93 GLU B O 1
ATOM 5853 N N . LYS B 1 94 ? 1.979 40.688 9.969 1 87.62 94 LYS B N 1
ATOM 5854 C CA . LYS B 1 94 ? 1.832 39.25 9.945 1 87.62 94 LYS B CA 1
ATOM 5855 C C . LYS B 1 94 ? 1.437 38.75 8.555 1 87.62 94 LYS B C 1
ATOM 5857 O O . LYS B 1 94 ? 0.591 39.344 7.895 1 87.62 94 LYS B O 1
ATOM 5862 N N . GLY B 1 95 ? 2.092 37.812 8 1 91.12 95 GLY B N 1
ATOM 5863 C CA . GLY B 1 95 ? 1.78 37.094 6.777 1 91.12 95 GLY B CA 1
ATOM 5864 C C . GLY B 1 95 ? 1.712 35.594 6.965 1 91.12 95 GLY B C 1
ATOM 5865 O O . GLY B 1 95 ? 1.601 35.125 8.094 1 91.12 95 GLY B O 1
ATOM 5866 N N . ILE B 1 96 ? 1.599 34.938 5.82 1 93.44 96 ILE B N 1
ATOM 5867 C CA . ILE B 1 96 ? 1.665 33.5 5.902 1 93.44 96 ILE B CA 1
ATOM 5868 C C . ILE B 1 96 ? 3.092 33.062 6.234 1 93.44 96 ILE B C 1
ATOM 5870 O O . ILE B 1 96 ? 4.031 33.375 5.512 1 93.44 96 ILE B O 1
ATOM 5874 N N . GLU B 1 97 ? 3.24 32.375 7.289 1 94 97 GLU B N 1
ATOM 5875 C CA . GLU B 1 97 ? 4.57 31.984 7.734 1 94 97 GLU B CA 1
ATOM 5876 C C . GLU B 1 97 ? 5.035 30.719 7.004 1 94 97 GLU B C 1
ATOM 5878 O O . GLU B 1 97 ? 4.336 29.703 7.004 1 94 97 GLU B O 1
ATOM 5883 N N . VAL B 1 98 ? 6.18 30.797 6.418 1 95.81 98 VAL B N 1
ATOM 5884 C CA . VAL B 1 98 ? 6.793 29.609 5.816 1 95.81 98 VAL B CA 1
ATOM 5885 C C . VAL B 1 98 ? 8.227 29.469 6.312 1 95.81 98 VAL B C 1
ATOM 5887 O O . VAL B 1 98 ? 8.766 30.359 6.957 1 95.81 98 VAL B O 1
ATOM 5890 N N . ILE B 1 99 ? 8.773 28.344 6.105 1 95.25 99 ILE B N 1
ATOM 5891 C CA . ILE B 1 99 ? 10.156 28.047 6.461 1 95.25 99 ILE B CA 1
ATOM 5892 C C . ILE B 1 99 ? 10.93 27.594 5.223 1 95.25 99 ILE B C 1
ATOM 5894 O O . ILE B 1 99 ? 10.398 26.844 4.398 1 95.25 99 ILE B O 1
ATOM 5898 N N . VAL B 1 100 ? 12.031 28.094 5.055 1 96.75 100 VAL B N 1
ATOM 5899 C CA . VAL B 1 100 ? 12.961 27.688 4.008 1 96.75 100 VAL B CA 1
ATOM 5900 C C . VAL B 1 100 ? 14.32 27.359 4.621 1 96.75 100 VAL B C 1
ATOM 5902 O O . VAL B 1 100 ? 14.836 28.125 5.449 1 96.75 100 VAL B O 1
ATOM 5905 N N . GLY B 1 101 ? 14.836 26.25 4.273 1 95.19 101 GLY B N 1
ATOM 5906 C CA . GLY B 1 101 ? 16.094 25.859 4.879 1 95.19 101 GLY B CA 1
ATOM 5907 C C . GLY B 1 101 ? 17.016 25.125 3.924 1 95.19 101 GLY B C 1
ATOM 5908 O O . GLY B 1 101 ? 16.609 24.766 2.816 1 95.19 101 GLY B O 1
ATOM 5909 N N . VAL B 1 102 ? 18.266 25.047 4.289 1 95.69 102 VAL B N 1
ATOM 5910 C CA . VAL B 1 102 ? 19.297 24.281 3.596 1 95.69 102 VAL B CA 1
ATOM 5911 C C . VAL B 1 102 ? 20.125 23.5 4.609 1 95.69 102 VAL B C 1
ATOM 5913 O O . VAL B 1 102 ? 20.422 23.984 5.703 1 95.69 102 VAL B O 1
ATOM 5916 N N . ALA B 1 103 ? 20.391 22.312 4.289 1 93.06 103 ALA B N 1
ATOM 5917 C CA . ALA B 1 103 ? 21.281 21.5 5.109 1 93.06 103 ALA B CA 1
ATOM 5918 C C . ALA B 1 103 ? 22.219 20.656 4.234 1 93.06 103 ALA B C 1
ATOM 5920 O O . ALA B 1 103 ? 21.922 20.422 3.059 1 93.06 103 ALA B O 1
ATOM 5921 N N . GLU B 1 104 ? 23.297 20.234 4.824 1 91.38 104 GLU B N 1
ATOM 5922 C CA . GLU B 1 104 ? 24.25 19.375 4.129 1 91.38 104 GLU B CA 1
ATOM 5923 C C . GLU B 1 104 ? 24.078 17.922 4.527 1 91.38 104 GLU B C 1
ATOM 5925 O O . GLU B 1 104 ? 23.922 17.609 5.707 1 91.38 104 GLU B O 1
ATOM 5930 N N . ASN B 1 105 ? 23.984 17.109 3.5 1 90.62 105 ASN B N 1
ATOM 5931 C CA . ASN B 1 105 ? 23.922 15.664 3.701 1 90.62 105 ASN B CA 1
ATOM 5932 C C . ASN B 1 105 ? 25.219 14.984 3.285 1 90.62 105 ASN B C 1
ATOM 5934 O O . ASN B 1 105 ? 25.828 15.344 2.271 1 90.62 105 ASN B O 1
ATOM 5938 N N . GLU B 1 106 ? 25.609 14 4.004 1 88.06 106 GLU B N 1
ATOM 5939 C CA . GLU B 1 106 ? 26.891 13.344 3.816 1 88.06 106 GLU B CA 1
ATOM 5940 C C . GLU B 1 106 ? 26.969 12.641 2.461 1 88.06 106 GLU B C 1
ATOM 5942 O O . GLU B 1 106 ? 28.031 12.547 1.86 1 88.06 106 GLU B O 1
ATOM 5947 N N . GLN B 1 107 ? 25.875 12.227 1.981 1 91.06 107 GLN B N 1
ATOM 5948 C CA . GLN B 1 107 ? 25.875 11.43 0.759 1 91.06 107 GLN B CA 1
ATOM 5949 C C . GLN B 1 107 ? 25.391 12.242 -0.432 1 91.06 107 GLN B C 1
ATOM 5951 O O . GLN B 1 107 ? 25.781 11.984 -1.572 1 91.06 107 GLN B O 1
ATOM 5956 N N . PHE B 1 108 ? 24.594 13.281 -0.127 1 94.31 108 PHE B N 1
ATOM 5957 C CA . PHE B 1 108 ? 23.891 13.883 -1.253 1 94.31 108 PHE B CA 1
ATOM 5958 C C . PHE B 1 108 ? 24.25 15.359 -1.387 1 94.31 108 PHE B C 1
ATOM 5960 O O . PHE B 1 108 ? 23.906 15.992 -2.381 1 94.31 108 PHE B O 1
ATOM 5967 N N . GLY B 1 109 ? 24.953 15.891 -0.399 1 93.44 109 GLY B N 1
ATOM 5968 C CA . GLY B 1 109 ? 25.328 17.297 -0.461 1 93.44 109 GLY B CA 1
ATOM 5969 C C . GLY B 1 109 ? 24.234 18.219 0.02 1 93.44 109 GLY B C 1
ATOM 5970 O O . GLY B 1 109 ? 23.531 17.922 0.989 1 93.44 109 GLY B O 1
ATOM 5971 N N . SER B 1 110 ? 24.109 19.375 -0.606 1 95 110 SER B N 1
ATOM 5972 C CA . SER B 1 110 ? 23.188 20.422 -0.147 1 95 110 SER B CA 1
ATOM 5973 C C . SER B 1 110 ? 21.75 20.078 -0.5 1 95 110 SER B C 1
ATOM 5975 O O . SER B 1 110 ? 21.453 19.75 -1.649 1 95 110 SER B O 1
ATOM 5977 N N . VAL B 1 111 ? 20.906 20.203 0.491 1 95.88 111 VAL B N 1
ATOM 5978 C CA . VAL B 1 111 ? 19.5 19.891 0.335 1 95.88 111 VAL B CA 1
ATOM 5979 C C . VAL B 1 111 ? 18.656 21.078 0.798 1 95.88 111 VAL B C 1
ATOM 5981 O O . VAL B 1 111 ? 18.891 21.641 1.871 1 95.88 111 VAL B O 1
ATOM 5984 N N . ALA B 1 112 ? 17.719 21.422 -0.018 1 97 112 ALA B N 1
ATOM 5985 C CA . ALA B 1 112 ? 16.781 22.484 0.332 1 97 112 ALA B CA 1
ATOM 5986 C C . ALA B 1 112 ? 15.516 21.906 0.978 1 97 112 ALA B C 1
ATOM 5988 O O . ALA B 1 112 ? 15.094 20.797 0.648 1 97 112 ALA B O 1
ATOM 5989 N N . MET B 1 113 ? 14.953 22.609 1.858 1 96.31 113 MET B N 1
ATOM 5990 C CA . MET B 1 113 ? 13.711 22.25 2.541 1 96.31 113 MET B CA 1
ATOM 5991 C C . MET B 1 113 ? 12.703 23.391 2.479 1 96.31 113 MET B C 1
ATOM 5993 O O . MET B 1 113 ? 13.07 24.562 2.611 1 96.31 113 MET B O 1
ATOM 5997 N N . PHE B 1 114 ? 11.484 23.094 2.268 1 96.81 114 PHE B N 1
ATOM 5998 C CA . PHE B 1 114 ? 10.391 24.062 2.303 1 96.81 114 PHE B CA 1
ATOM 5999 C C . PHE B 1 114 ? 9.219 23.516 3.111 1 96.81 114 PHE B C 1
ATOM 6001 O O . PHE B 1 114 ? 8.898 22.328 3.033 1 96.81 114 PHE B O 1
ATOM 6008 N N . GLY B 1 115 ? 8.625 24.344 3.85 1 94.88 115 GLY B N 1
ATOM 6009 C CA . GLY B 1 115 ? 7.402 24.016 4.562 1 94.88 115 GLY B CA 1
ATOM 6010 C C . GLY B 1 115 ? 6.672 25.25 5.07 1 94.88 115 GLY B C 1
ATOM 6011 O O . GLY B 1 115 ? 7.191 26.359 5.004 1 94.88 115 GLY B O 1
ATOM 6012 N N . LEU B 1 116 ? 5.445 24.969 5.465 1 91.12 116 LEU B N 1
ATOM 6013 C CA . LEU B 1 116 ? 4.746 26.047 6.16 1 91.12 116 LEU B CA 1
ATOM 6014 C C . LEU B 1 116 ? 5.188 26.125 7.617 1 91.12 116 LEU B C 1
ATOM 6016 O O . LEU B 1 116 ? 5.621 25.125 8.195 1 91.12 116 LEU B O 1
ATOM 6020 N N . GLY B 1 117 ? 5.184 27.312 8.164 1 84.94 117 GLY B N 1
ATOM 6021 C CA . GLY B 1 117 ? 5.66 27.516 9.523 1 84.94 117 GLY B CA 1
ATOM 6022 C C . GLY B 1 117 ? 4.641 27.109 10.57 1 84.94 117 GLY B C 1
ATOM 6023 O O . GLY B 1 117 ? 3.564 26.609 10.242 1 84.94 117 GLY B O 1
ATOM 6024 N N . GLY B 1 118 ? 5.133 27.156 11.812 1 79.69 118 GLY B N 1
ATOM 6025 C CA . GLY B 1 118 ? 4.25 26.922 12.945 1 79.69 118 GLY B CA 1
ATOM 6026 C C . GLY B 1 118 ? 3.883 25.453 13.133 1 79.69 118 GLY B C 1
ATOM 6027 O O . GLY B 1 118 ? 4.758 24.594 13.148 1 79.69 118 GLY B O 1
ATOM 6028 N N . VAL B 1 119 ? 2.625 25.281 13.211 1 77.56 119 VAL B N 1
ATOM 6029 C CA . VAL B 1 119 ? 2.09 23.969 13.539 1 77.56 119 VAL B CA 1
ATOM 6030 C C . VAL B 1 119 ? 2.377 23 12.406 1 77.56 119 VAL B C 1
ATOM 6032 O O . VAL B 1 119 ? 2.584 21.797 12.641 1 77.56 119 VAL B O 1
ATOM 6035 N N . PHE B 1 120 ? 2.457 23.422 11.203 1 78.94 120 PHE B N 1
ATOM 6036 C CA . PHE B 1 120 ? 2.625 22.547 10.039 1 78.94 120 PHE B CA 1
ATOM 6037 C C . PHE B 1 120 ? 3.982 21.859 10.078 1 78.94 120 PHE B C 1
ATOM 6039 O O . PHE B 1 120 ? 4.078 20.656 9.812 1 78.94 120 PHE B O 1
ATOM 6046 N N . VAL B 1 121 ? 4.949 22.562 10.477 1 79.44 121 VAL B N 1
ATOM 6047 C CA . VAL B 1 121 ? 6.27 21.953 10.492 1 79.44 121 VAL B CA 1
ATOM 6048 C C . VAL B 1 121 ? 6.52 21.312 11.852 1 79.44 121 VAL B C 1
ATOM 6050 O O . VAL B 1 121 ? 7.07 20.203 11.938 1 79.44 121 VAL B O 1
ATOM 6053 N N . GLU B 1 122 ? 6.105 21.953 12.875 1 77.31 122 GLU B N 1
ATOM 6054 C CA . GLU B 1 122 ? 6.457 21.5 14.219 1 77.31 122 GLU B CA 1
ATOM 6055 C C . GLU B 1 122 ? 5.605 20.312 14.641 1 77.31 122 GLU B C 1
ATOM 6057 O O . GLU B 1 122 ? 6.078 19.438 15.367 1 77.31 122 GLU B O 1
ATOM 6062 N N . VAL B 1 123 ? 4.395 20.359 14.164 1 78.31 123 VAL B N 1
ATOM 6063 C CA . VAL B 1 123 ? 3.475 19.312 14.594 1 78.31 123 VAL B CA 1
ATOM 6064 C C . VAL B 1 123 ? 3.26 18.312 13.469 1 78.31 123 VAL B C 1
ATOM 6066 O O . VAL B 1 123 ? 3.318 17.109 13.688 1 78.31 123 VAL B O 1
ATOM 6069 N N . LEU B 1 124 ? 3.16 18.766 12.234 1 81.69 124 LEU B N 1
ATOM 6070 C CA . LEU B 1 124 ? 2.76 17.906 11.133 1 81.69 124 LEU B CA 1
ATOM 6071 C C . LEU B 1 124 ? 3.973 17.469 10.32 1 81.69 124 LEU B C 1
ATOM 6073 O O . LEU B 1 124 ? 3.877 16.547 9.5 1 81.69 124 LEU B O 1
ATOM 6077 N N . LYS B 1 125 ? 5.105 18.094 10.547 1 85 125 LYS B N 1
ATOM 6078 C CA . LYS B 1 125 ? 6.312 17.812 9.773 1 85 125 LYS B CA 1
ATOM 6079 C C . LYS B 1 125 ? 6.027 17.828 8.273 1 85 125 LYS B C 1
ATOM 6081 O O . LYS B 1 125 ? 6.438 16.922 7.547 1 85 125 LYS B O 1
ATOM 6086 N N . ASP B 1 126 ? 5.191 18.75 7.871 1 89 126 ASP B N 1
ATOM 6087 C CA . ASP B 1 126 ? 4.805 18.938 6.477 1 89 126 ASP B CA 1
ATOM 6088 C C . ASP B 1 126 ? 5.855 19.75 5.719 1 89 126 ASP B C 1
ATOM 6090 O O . ASP B 1 126 ? 5.73 20.969 5.578 1 89 126 ASP B O 1
ATOM 6094 N N . VAL B 1 127 ? 6.859 19.062 5.258 1 93.69 127 VAL B N 1
ATOM 6095 C CA . VAL B 1 127 ? 7.957 19.734 4.566 1 93.69 127 VAL B CA 1
ATOM 6096 C C . VAL B 1 127 ? 8.289 18.984 3.277 1 93.69 127 VAL B C 1
ATOM 6098 O O . VAL B 1 127 ? 7.91 17.812 3.115 1 93.69 127 VAL B O 1
ATOM 6101 N N . SER B 1 128 ? 8.891 19.641 2.375 1 95.56 128 SER B N 1
ATOM 6102 C CA . SER B 1 128 ? 9.367 19.094 1.108 1 95.56 128 SER B CA 1
ATOM 6103 C C . SER B 1 128 ? 10.867 19.297 0.945 1 95.56 128 SER B C 1
ATOM 6105 O O . SER B 1 128 ? 11.398 20.344 1.318 1 95.56 128 SER B O 1
ATOM 6107 N N . PHE B 1 129 ? 11.562 18.328 0.394 1 96.25 129 PHE B N 1
ATOM 6108 C CA . PHE B 1 129 ? 13.008 18.391 0.186 1 96.25 129 PHE B CA 1
ATOM 6109 C C . PHE B 1 129 ? 13.344 18.281 -1.295 1 96.25 129 PHE B C 1
ATOM 6111 O O . PHE B 1 129 ? 12.609 17.641 -2.057 1 96.25 129 PHE B O 1
ATOM 6118 N N . ARG B 1 130 ? 14.391 18.938 -1.666 1 97.69 130 ARG B N 1
ATOM 6119 C CA . ARG B 1 130 ? 15.023 18.75 -2.971 1 97.69 130 ARG B CA 1
ATOM 6120 C C . ARG B 1 130 ? 16.531 18.984 -2.885 1 97.69 130 ARG B C 1
ATOM 6122 O O . ARG B 1 130 ? 17 19.75 -2.035 1 97.69 130 ARG B O 1
ATOM 6129 N N . LEU B 1 131 ? 17.219 18.328 -3.738 1 96.94 131 LEU B N 1
ATOM 6130 C CA . LEU B 1 131 ? 18.656 18.547 -3.832 1 96.94 131 LEU B CA 1
ATOM 6131 C C . LEU B 1 131 ? 18.953 19.812 -4.625 1 96.94 131 LEU B C 1
ATOM 6133 O O . LEU B 1 131 ? 18.312 20.078 -5.645 1 96.94 131 LEU B O 1
ATOM 6137 N N . LEU B 1 132 ? 19.922 20.656 -4.133 1 97.06 132 LEU B N 1
ATOM 6138 C CA . LEU B 1 132 ? 20.391 21.828 -4.875 1 97.06 132 LEU B CA 1
ATOM 6139 C C . LEU B 1 132 ? 21.359 21.422 -5.973 1 97.06 132 LEU B C 1
ATOM 6141 O O . LEU B 1 132 ? 22.109 20.453 -5.816 1 97.06 132 LEU B O 1
ATOM 6145 N N . PRO B 1 133 ? 21.453 22.078 -7.133 1 97.38 133 PRO B N 1
ATOM 6146 C CA . PRO B 1 133 ? 20.625 23.266 -7.434 1 97.38 133 PRO B CA 1
ATOM 6147 C C . PRO B 1 133 ? 19.203 22.891 -7.867 1 97.38 133 PRO B C 1
ATOM 6149 O O . PRO B 1 133 ? 18.984 21.812 -8.406 1 97.38 133 PRO B O 1
ATOM 6152 N N . LEU B 1 134 ? 18.297 23.828 -7.691 1 98.06 134 LEU B N 1
ATOM 6153 C CA . LEU B 1 134 ? 16.906 23.641 -8.031 1 98.06 134 LEU B CA 1
ATOM 6154 C C . LEU B 1 134 ? 16.594 24.156 -9.43 1 98.06 134 LEU B C 1
ATOM 6156 O O . LEU B 1 134 ? 17.109 25.203 -9.828 1 98.06 134 LEU B O 1
ATOM 6160 N N . THR B 1 135 ? 15.805 23.438 -10.172 1 96.25 135 THR B N 1
ATOM 6161 C CA . THR B 1 135 ? 15.125 24.016 -11.336 1 96.25 135 THR B CA 1
ATOM 6162 C C . THR B 1 135 ? 13.844 24.719 -10.914 1 96.25 135 THR B C 1
ATOM 6164 O O . THR B 1 135 ? 13.398 24.578 -9.773 1 96.25 135 THR B O 1
ATOM 6167 N N . ARG B 1 136 ? 13.328 25.516 -11.758 1 97.19 136 ARG B N 1
ATOM 6168 C CA . ARG B 1 136 ? 12.055 26.156 -11.453 1 97.19 136 ARG B CA 1
ATOM 6169 C C . ARG B 1 136 ? 10.961 25.125 -11.195 1 97.19 136 ARG B C 1
ATOM 6171 O O . ARG B 1 136 ? 10.141 25.297 -10.297 1 97.19 136 ARG B O 1
ATOM 6178 N N . ARG B 1 137 ? 10.984 24.078 -11.93 1 94.88 137 ARG B N 1
ATOM 6179 C CA . ARG B 1 137 ? 10.023 23 -11.734 1 94.88 137 ARG B CA 1
ATOM 6180 C C . ARG B 1 137 ? 10.164 22.391 -10.344 1 94.88 137 ARG B C 1
ATOM 6182 O O . ARG B 1 137 ? 9.164 22.109 -9.672 1 94.88 137 ARG B O 1
ATOM 6189 N N . ASP B 1 138 ? 11.367 22.141 -9.938 1 96.44 138 ASP B N 1
ATOM 6190 C CA . ASP B 1 138 ? 11.625 21.625 -8.594 1 96.44 138 ASP B CA 1
ATOM 6191 C C . ASP B 1 138 ? 10.977 22.516 -7.531 1 96.44 138 ASP B C 1
ATOM 6193 O O . ASP B 1 138 ? 10.273 22.016 -6.648 1 96.44 138 ASP B O 1
ATOM 6197 N N . ALA B 1 139 ? 11.25 23.781 -7.652 1 98 139 ALA B N 1
ATOM 6198 C CA . ALA B 1 139 ? 10.781 24.75 -6.66 1 98 139 ALA B CA 1
ATOM 6199 C C . ALA B 1 139 ? 9.25 24.781 -6.625 1 98 139 ALA B C 1
ATOM 6201 O O . ALA B 1 139 ? 8.656 24.812 -5.547 1 98 139 ALA B O 1
ATOM 6202 N N . GLU B 1 140 ? 8.695 24.828 -7.762 1 97.44 140 GLU B N 1
ATOM 6203 C CA . GLU B 1 140 ? 7.238 24.844 -7.848 1 97.44 140 GLU B CA 1
ATOM 6204 C C . GLU B 1 140 ? 6.629 23.594 -7.23 1 97.44 140 GLU B C 1
ATOM 6206 O O . GLU B 1 140 ? 5.645 23.672 -6.492 1 97.44 140 GLU B O 1
ATOM 6211 N N . GLU B 1 141 ? 7.188 22.516 -7.512 1 95.44 141 GLU B N 1
ATOM 6212 C CA . GLU B 1 141 ? 6.684 21.25 -6.98 1 95.44 141 GLU B CA 1
ATOM 6213 C C . GLU B 1 141 ? 6.855 21.188 -5.465 1 95.44 141 GLU B C 1
ATOM 6215 O O . GLU B 1 141 ? 5.996 20.641 -4.766 1 95.44 141 GLU B O 1
ATOM 6220 N N . MET B 1 142 ? 7.93 21.656 -4.984 1 97 142 MET B N 1
ATOM 6221 C CA . MET B 1 142 ? 8.164 21.703 -3.543 1 97 142 MET B CA 1
ATOM 6222 C C . MET B 1 142 ? 7.027 22.438 -2.83 1 97 142 MET B C 1
ATOM 6224 O O . MET B 1 142 ? 6.516 21.953 -1.816 1 97 142 MET B O 1
ATOM 6228 N N . VAL B 1 143 ? 6.652 23.531 -3.406 1 97.31 143 VAL B N 1
ATOM 6229 C CA . VAL B 1 143 ? 5.645 24.391 -2.781 1 97.31 143 VAL B CA 1
ATOM 6230 C C . VAL B 1 143 ? 4.273 23.719 -2.867 1 97.31 143 VAL B C 1
ATOM 6232 O O . VAL B 1 143 ? 3.514 23.719 -1.896 1 97.31 143 VAL B O 1
ATOM 6235 N N . ARG B 1 144 ? 4.031 23.094 -3.928 1 95.19 144 ARG B N 1
ATOM 6236 C CA . ARG B 1 144 ? 2.713 22.531 -4.18 1 95.19 144 ARG B CA 1
ATOM 6237 C C . ARG B 1 144 ? 2.518 21.234 -3.395 1 95.19 144 ARG B C 1
ATOM 6239 O O . ARG B 1 144 ? 1.387 20.844 -3.094 1 95.19 144 ARG B O 1
ATOM 6246 N N . GLU B 1 145 ? 3.506 20.641 -3.076 1 93.81 145 GLU B N 1
ATOM 6247 C CA . GLU B 1 145 ? 3.391 19.297 -2.521 1 93.81 145 GLU B CA 1
ATOM 6248 C C . GLU B 1 145 ? 3.09 19.344 -1.026 1 93.81 145 GLU B C 1
ATOM 6250 O O . GLU B 1 145 ? 2.65 18.344 -0.448 1 93.81 145 GLU B O 1
ATOM 6255 N N . VAL B 1 146 ? 3.328 20.469 -0.352 1 93.12 146 VAL B N 1
ATOM 6256 C CA . VAL B 1 146 ? 3.072 20.531 1.083 1 93.12 146 VAL B CA 1
ATOM 6257 C C . VAL B 1 146 ? 1.568 20.578 1.338 1 93.12 146 VAL B C 1
ATOM 6259 O O . VAL B 1 146 ? 0.824 21.188 0.565 1 93.12 146 VAL B O 1
ATOM 6262 N N . LYS B 1 147 ? 1.112 20.016 2.377 1 88.31 147 LYS B N 1
ATOM 6263 C CA . LYS B 1 147 ? -0.302 19.953 2.729 1 88.31 147 LYS B CA 1
ATOM 6264 C C . LYS B 1 147 ? -0.879 21.344 2.977 1 88.31 147 LYS B C 1
ATOM 6266 O O . LYS B 1 147 ? -2.061 21.578 2.717 1 88.31 147 LYS B O 1
ATOM 6271 N N . GLY B 1 148 ? -0.097 22.203 3.381 1 88.69 148 GLY B N 1
ATOM 6272 C CA . GLY B 1 148 ? -0.525 23.562 3.688 1 88.69 148 GLY B CA 1
ATOM 6273 C C . GLY B 1 148 ? -0.574 24.469 2.467 1 88.69 148 GLY B C 1
ATOM 6274 O O . GLY B 1 148 ? -0.919 25.641 2.572 1 88.69 148 GLY B O 1
ATOM 6275 N N . TYR B 1 149 ? -0.352 23.906 1.336 1 92.88 149 TYR B N 1
ATOM 6276 C CA . TYR B 1 149 ? -0.308 24.703 0.11 1 92.88 149 TYR B CA 1
ATOM 6277 C C . TYR B 1 149 ? -1.597 25.484 -0.074 1 92.88 149 TYR B C 1
ATOM 6279 O O . TYR B 1 149 ? -1.573 26.609 -0.578 1 92.88 149 TYR B O 1
ATOM 6287 N N . LYS B 1 150 ? -2.668 24.984 0.37 1 89.38 150 LYS B N 1
ATOM 6288 C CA . LYS B 1 150 ? -3.967 25.641 0.219 1 89.38 150 LYS B CA 1
ATOM 6289 C C . LYS B 1 150 ? -3.984 27 0.914 1 89.38 150 LYS B C 1
ATOM 6291 O O . LYS B 1 150 ? -4.703 27.906 0.493 1 89.38 150 LYS B O 1
ATOM 6296 N N . LEU B 1 151 ? -3.174 27.125 1.881 1 89.75 151 LEU B N 1
ATOM 6297 C CA . LEU B 1 151 ? -3.078 28.406 2.584 1 89.75 151 LEU B CA 1
ATOM 6298 C C . LEU B 1 151 ? -2.396 29.453 1.713 1 89.75 151 LEU B C 1
ATOM 6300 O O . LEU B 1 151 ? -2.715 30.641 1.801 1 89.75 151 LEU B O 1
ATOM 6304 N N . LEU B 1 152 ? -1.483 28.984 0.922 1 93 152 LEU B N 1
ATOM 6305 C CA . LEU B 1 152 ? -0.79 29.891 0.011 1 93 152 LEU B CA 1
ATOM 6306 C C . LEU B 1 152 ? -1.663 30.219 -1.194 1 93 152 LEU B C 1
ATOM 6308 O O . LEU B 1 152 ? -1.639 31.344 -1.691 1 93 152 LEU B O 1
ATOM 6312 N N . GLU B 1 153 ? -2.361 29.25 -1.612 1 90.94 153 GLU B N 1
ATOM 6313 C CA . GLU B 1 153 ? -3.227 29.422 -2.775 1 90.94 153 GLU B CA 1
ATOM 6314 C C . GLU B 1 153 ? -4.375 30.375 -2.469 1 90.94 153 GLU B C 1
ATOM 6316 O O . GLU B 1 153 ? -4.773 31.172 -3.322 1 90.94 153 GLU B O 1
ATOM 6321 N N . GLY B 1 154 ? -4.93 30.203 -1.299 1 87.5 154 GLY B N 1
ATOM 6322 C CA . GLY B 1 154 ? -6.023 31.062 -0.886 1 87.5 154 GLY B CA 1
ATOM 6323 C C . GLY B 1 154 ? -6.902 30.453 0.186 1 87.5 154 GLY B C 1
ATOM 6324 O O . GLY B 1 154 ? -7.461 29.359 -0.013 1 87.5 154 GLY B O 1
ATOM 6325 N N . TYR B 1 155 ? -6.902 31.109 1.313 1 82.12 155 TYR B N 1
ATOM 6326 C CA . TYR B 1 155 ? -7.73 30.672 2.426 1 82.12 155 TYR B CA 1
ATOM 6327 C C . TYR B 1 155 ? -8.328 31.859 3.174 1 82.12 155 TYR B C 1
ATOM 6329 O O . TYR B 1 155 ? -7.594 32.719 3.666 1 82.12 155 TYR B O 1
ATOM 6337 N N . ARG B 1 156 ? -9.602 31.891 3.27 1 78.5 156 ARG B N 1
ATOM 6338 C CA . ARG B 1 156 ? -10.336 32.938 3.979 1 78.5 156 ARG B CA 1
ATOM 6339 C C . ARG B 1 156 ? -9.867 34.312 3.555 1 78.5 156 ARG B C 1
ATOM 6341 O O . ARG B 1 156 ? -9.547 35.156 4.402 1 78.5 156 ARG B O 1
ATOM 6348 N N . GLY B 1 157 ? -9.641 34.469 2.244 1 78.5 157 GLY B N 1
ATOM 6349 C CA . GLY B 1 157 ? -9.344 35.781 1.667 1 78.5 157 GLY B CA 1
ATOM 6350 C C . GLY B 1 157 ? -7.871 36.125 1.689 1 78.5 157 GLY B C 1
ATOM 6351 O O . GLY B 1 157 ? -7.469 37.188 1.204 1 78.5 157 GLY B O 1
ATOM 6352 N N . VAL B 1 158 ? -7.156 35.312 2.309 1 85.25 158 VAL B N 1
ATOM 6353 C CA . VAL B 1 158 ? -5.715 35.562 2.357 1 85.25 158 VAL B CA 1
ATOM 6354 C C . VAL B 1 158 ? -5 34.625 1.393 1 85.25 158 VAL B C 1
ATOM 6356 O O . VAL B 1 158 ? -5.352 33.438 1.29 1 85.25 158 VAL B O 1
ATOM 6359 N N . ARG B 1 159 ? -4.168 35.219 0.556 1 92.81 159 ARG B N 1
ATOM 6360 C CA . ARG B 1 159 ? -3.367 34.406 -0.368 1 92.81 159 ARG B CA 1
ATOM 6361 C C . ARG B 1 159 ? -1.892 34.781 -0.276 1 92.81 159 ARG B C 1
ATOM 6363 O O . ARG B 1 159 ? -1.553 35.875 0.161 1 92.81 159 ARG B O 1
ATOM 6370 N N . GLY B 1 160 ? -1.099 33.906 -0.595 1 95.5 160 GLY B N 1
ATOM 6371 C CA . GLY B 1 160 ? 0.335 34.156 -0.594 1 95.5 160 GLY B CA 1
ATOM 6372 C C . GLY B 1 160 ? 0.929 34.219 -1.988 1 95.5 160 GLY B C 1
ATOM 6373 O O . GLY B 1 160 ? 0.429 33.594 -2.914 1 95.5 160 GLY B O 1
ATOM 6374 N N . ASP B 1 161 ? 1.961 35 -2.125 1 97 161 ASP B N 1
ATOM 6375 C CA . ASP B 1 161 ? 2.688 35.125 -3.385 1 97 161 ASP B CA 1
ATOM 6376 C C . ASP B 1 161 ? 3.57 33.906 -3.637 1 97 161 ASP B C 1
ATOM 6378 O O . ASP B 1 161 ? 4.773 33.938 -3.365 1 97 161 ASP B O 1
ATOM 6382 N N . VAL B 1 162 ? 3.004 32.938 -4.281 1 97.06 162 VAL B N 1
ATOM 6383 C CA . VAL B 1 162 ? 3.707 31.672 -4.555 1 97.06 162 VAL B CA 1
ATOM 6384 C C . VAL B 1 162 ? 4.93 31.953 -5.43 1 97.06 162 VAL B C 1
ATOM 6386 O O . VAL B 1 162 ? 5.977 31.328 -5.254 1 97.06 162 VAL B O 1
ATOM 6389 N N . GLY B 1 163 ? 4.793 32.781 -6.355 1 97.31 163 GLY B N 1
ATOM 6390 C CA . GLY B 1 163 ? 5.91 33.156 -7.211 1 97.31 163 GLY B CA 1
ATOM 6391 C C . GLY B 1 163 ? 7.117 33.656 -6.438 1 97.31 163 GLY B C 1
ATOM 6392 O O . GLY B 1 163 ? 8.25 33.312 -6.754 1 97.31 163 GLY B O 1
ATOM 6393 N N . ALA B 1 164 ? 6.844 34.469 -5.438 1 97.81 164 ALA B N 1
ATOM 6394 C CA . ALA B 1 164 ? 7.926 35 -4.613 1 97.81 164 ALA B CA 1
ATOM 6395 C C . ALA B 1 164 ? 8.641 33.906 -3.859 1 97.81 164 ALA B C 1
ATOM 6397 O O . ALA B 1 164 ? 9.859 33.938 -3.67 1 97.81 164 ALA B O 1
ATOM 6398 N N . VAL B 1 165 ? 7.875 32.969 -3.404 1 97.94 165 VAL B N 1
ATOM 6399 C CA . VAL B 1 165 ? 8.453 31.844 -2.691 1 97.94 165 VAL B CA 1
ATOM 6400 C C . VAL B 1 165 ? 9.344 31.031 -3.639 1 97.94 165 VAL B C 1
ATOM 6402 O O . VAL B 1 165 ? 10.453 30.656 -3.279 1 97.94 165 VAL B O 1
ATOM 6405 N N . VAL B 1 166 ? 8.852 30.781 -4.805 1 98.38 166 VAL B N 1
ATOM 6406 C CA . VAL B 1 166 ? 9.594 30.031 -5.812 1 98.38 166 VAL B CA 1
ATOM 6407 C C . VAL B 1 166 ? 10.898 30.766 -6.141 1 98.38 166 VAL B C 1
ATOM 6409 O O . VAL B 1 166 ? 11.961 30.141 -6.223 1 98.38 166 VAL B O 1
ATOM 6412 N N . ASP B 1 167 ? 10.781 32.031 -6.285 1 98.12 167 ASP B N 1
ATOM 6413 C CA . ASP B 1 167 ? 11.961 32.844 -6.582 1 98.12 167 ASP B CA 1
ATOM 6414 C C . ASP B 1 167 ? 12.984 32.75 -5.449 1 98.12 167 ASP B C 1
ATOM 6416 O O . ASP B 1 167 ? 14.188 32.688 -5.699 1 98.12 167 ASP B O 1
ATOM 6420 N N . LEU B 1 168 ? 12.492 32.844 -4.285 1 98.31 168 LEU B N 1
ATOM 6421 C CA . LEU B 1 168 ? 13.367 32.719 -3.123 1 98.31 168 LEU B CA 1
ATOM 6422 C C . LEU B 1 168 ? 14.109 31.375 -3.143 1 98.31 168 LEU B C 1
ATOM 6424 O O . LEU B 1 168 ? 15.32 31.344 -2.918 1 98.31 168 LEU B O 1
ATOM 6428 N N . LEU B 1 169 ? 13.398 30.328 -3.426 1 98.38 169 LEU B N 1
ATOM 6429 C CA . LEU B 1 169 ? 14 29 -3.479 1 98.38 169 LEU B CA 1
ATOM 6430 C C . LEU B 1 169 ? 15.078 28.938 -4.555 1 98.38 169 LEU B C 1
ATOM 6432 O O . LEU B 1 169 ? 16.141 28.344 -4.344 1 98.38 169 LEU B O 1
ATOM 6436 N N . LEU B 1 170 ? 14.82 29.547 -5.664 1 98.31 170 LEU B N 1
ATOM 6437 C CA . LEU B 1 170 ? 15.773 29.531 -6.773 1 98.31 170 LEU B CA 1
ATOM 6438 C C . LEU B 1 170 ? 17.031 30.297 -6.426 1 98.31 170 LEU B C 1
ATOM 6440 O O . LEU B 1 170 ? 18.125 29.953 -6.879 1 98.31 170 LEU B O 1
ATOM 6444 N N . LYS B 1 171 ? 16.891 31.328 -5.648 1 97.94 171 LYS B N 1
ATOM 6445 C CA . LYS B 1 171 ? 18.047 32.125 -5.254 1 97.94 171 LYS B CA 1
ATOM 6446 C C . LYS B 1 171 ? 18.984 31.344 -4.355 1 97.94 171 LYS B C 1
ATOM 6448 O O . LYS B 1 171 ? 20.172 31.703 -4.223 1 97.94 171 LYS B O 1
ATOM 6453 N N . LEU B 1 172 ? 18.469 30.344 -3.684 1 97 172 LEU B N 1
ATOM 6454 C CA . LEU B 1 172 ? 19.312 29.5 -2.846 1 97 172 LEU B CA 1
ATOM 6455 C C . LEU B 1 172 ? 20.453 28.891 -3.656 1 97 172 LEU B C 1
ATOM 6457 O O . LEU B 1 172 ? 21.547 28.656 -3.121 1 97 172 LEU B O 1
ATOM 6461 N N . ASN B 1 173 ? 20.172 28.594 -4.926 1 97.19 173 ASN B N 1
ATOM 6462 C CA . ASN B 1 173 ? 21.188 28 -5.789 1 97.19 173 ASN B CA 1
ATOM 6463 C C . ASN B 1 173 ? 22.5 28.797 -5.723 1 97.19 173 ASN B C 1
ATOM 6465 O O . ASN B 1 173 ? 23.547 28.219 -5.449 1 97.19 173 ASN B O 1
ATOM 6469 N N . GLU B 1 174 ? 22.359 30.031 -5.875 1 96.31 174 GLU B N 1
ATOM 6470 C CA . GLU B 1 174 ? 23.516 30.906 -5.941 1 96.31 174 GLU B CA 1
ATOM 6471 C C . GLU B 1 174 ? 24.094 31.172 -4.547 1 96.31 174 GLU B C 1
ATOM 6473 O O . GLU B 1 174 ? 25.297 31.125 -4.348 1 96.31 174 GLU B O 1
ATOM 6478 N N . VAL B 1 175 ? 23.234 31.438 -3.641 1 96.62 175 VAL B N 1
ATOM 6479 C CA . VAL B 1 175 ? 23.656 31.828 -2.293 1 96.62 175 VAL B CA 1
ATOM 6480 C C . VAL B 1 175 ? 24.469 30.703 -1.664 1 96.62 175 VAL B C 1
ATOM 6482 O O . VAL B 1 175 ? 25.547 30.938 -1.102 1 96.62 175 VAL B O 1
ATOM 6485 N N . VAL B 1 176 ? 24 29.516 -1.779 1 96.25 176 VAL B N 1
ATOM 6486 C CA . VAL B 1 176 ? 24.625 28.375 -1.123 1 96.25 176 VAL B CA 1
ATOM 6487 C C . VAL B 1 176 ? 25.984 28.078 -1.775 1 96.25 176 VAL B C 1
ATOM 6489 O O . VAL B 1 176 ? 26.969 27.828 -1.084 1 96.25 176 VAL B O 1
ATOM 6492 N N . GLU B 1 177 ? 26 28.156 -3.029 1 94.12 177 GLU B N 1
ATOM 6493 C CA . GLU B 1 177 ? 27.219 27.844 -3.768 1 94.12 177 GLU B CA 1
ATOM 6494 C C . GLU B 1 177 ? 28.281 28.922 -3.549 1 94.12 177 GLU B C 1
ATOM 6496 O O . GLU B 1 177 ? 29.438 28.609 -3.244 1 94.12 177 GLU B O 1
ATOM 6501 N N . ARG B 1 178 ? 27.922 30.141 -3.596 1 95.75 178 ARG B N 1
ATOM 6502 C CA . ARG B 1 178 ? 28.891 31.234 -3.59 1 95.75 178 ARG B CA 1
ATOM 6503 C C . ARG B 1 178 ? 29.359 31.531 -2.172 1 95.75 178 ARG B C 1
ATOM 6505 O O . ARG B 1 178 ? 30.5 31.953 -1.971 1 95.75 178 ARG B O 1
ATOM 6512 N N . GLU B 1 179 ? 28.516 31.328 -1.254 1 96 179 GLU B N 1
ATOM 6513 C CA . GLU B 1 179 ? 28.844 31.719 0.109 1 96 179 GLU B CA 1
ATOM 6514 C C . GLU B 1 179 ? 29.219 30.516 0.963 1 96 179 GLU B C 1
ATOM 6516 O O . GLU B 1 179 ? 29.391 30.641 2.176 1 96 179 GLU B O 1
ATOM 6521 N N . SER B 1 180 ? 29.297 29.328 0.377 1 94.75 180 SER B N 1
ATOM 6522 C CA . SER B 1 180 ? 29.672 28.078 1.044 1 94.75 180 SER B CA 1
ATOM 6523 C C . SER B 1 180 ? 28.828 27.844 2.285 1 94.75 180 SER B C 1
ATOM 6525 O O . SER B 1 180 ? 29.359 27.641 3.381 1 94.75 180 SER B O 1
ATOM 6527 N N . ILE B 1 181 ? 27.562 27.844 2.113 1 95.38 181 ILE B N 1
ATOM 6528 C CA . ILE B 1 181 ? 26.609 27.656 3.215 1 95.38 181 ILE B CA 1
ATOM 6529 C C . ILE B 1 181 ? 26.438 26.172 3.496 1 95.38 181 ILE B C 1
ATOM 6531 O O . ILE B 1 181 ? 26.141 25.391 2.586 1 95.38 181 ILE B O 1
ATOM 6535 N N . VAL B 1 182 ? 26.578 25.766 4.773 1 93.75 182 VAL B N 1
ATOM 6536 C CA . VAL B 1 182 ? 26.406 24.359 5.129 1 93.75 182 VAL B CA 1
ATOM 6537 C C . VAL B 1 182 ? 25.062 24.156 5.84 1 93.75 182 VAL B C 1
ATOM 6539 O O . VAL B 1 182 ? 24.531 23.047 5.859 1 93.75 182 VAL B O 1
ATOM 6542 N N . GLU B 1 183 ? 24.562 25.172 6.387 1 93.38 183 GLU B N 1
ATOM 6543 C CA . GLU B 1 183 ? 23.25 25.156 7.039 1 93.38 183 GLU B CA 1
ATOM 6544 C C . GLU B 1 183 ? 22.578 26.531 6.965 1 93.38 183 GLU B C 1
ATOM 6546 O O . GLU B 1 183 ? 23.25 27.562 7.102 1 93.38 183 GLU B O 1
ATOM 6551 N N . MET B 1 184 ? 21.344 26.516 6.75 1 94.75 184 MET B N 1
ATOM 6552 C CA . MET B 1 184 ? 20.562 27.75 6.684 1 94.75 184 MET B CA 1
ATOM 6553 C C . MET B 1 184 ? 19.125 27.516 7.141 1 94.75 184 MET B C 1
ATOM 6555 O O . MET B 1 184 ? 18.516 26.5 6.789 1 94.75 184 MET B O 1
ATOM 6559 N N . ASP B 1 185 ? 18.641 28.375 7.922 1 93.56 185 ASP B N 1
ATOM 6560 C CA . ASP B 1 185 ? 17.25 28.344 8.383 1 93.56 185 ASP B CA 1
ATOM 6561 C C . ASP B 1 185 ? 16.609 29.719 8.312 1 93.56 185 ASP B C 1
ATOM 6563 O O . ASP B 1 185 ? 16.969 30.609 9.086 1 93.56 185 ASP B O 1
ATOM 6567 N N . LEU B 1 186 ? 15.812 29.891 7.371 1 95.75 186 LEU B N 1
ATOM 6568 C CA . LEU B 1 186 ? 14.992 31.094 7.281 1 95.75 186 LEU B CA 1
ATOM 6569 C C . LEU B 1 186 ? 13.609 30.844 7.883 1 95.75 186 LEU B C 1
ATOM 6571 O O . LEU B 1 186 ? 12.742 30.266 7.23 1 95.75 186 LEU B O 1
ATOM 6575 N N . ASN B 1 187 ? 13.469 31.312 9.07 1 90.75 187 ASN B N 1
ATOM 6576 C CA . ASN B 1 187 ? 12.258 30.984 9.82 1 90.75 187 ASN B CA 1
ATOM 6577 C C . ASN B 1 187 ? 11.922 32.062 10.844 1 90.75 187 ASN B C 1
ATOM 6579 O O . ASN B 1 187 ? 12.625 32.219 11.844 1 90.75 187 ASN B O 1
ATOM 6583 N N . PRO B 1 188 ? 10.898 32.812 10.672 1 91.44 188 PRO B N 1
ATOM 6584 C CA . PRO B 1 188 ? 9.906 32.656 9.609 1 91.44 188 PRO B CA 1
ATOM 6585 C C . PRO B 1 188 ? 10.211 33.531 8.383 1 91.44 188 PRO B C 1
ATOM 6587 O O . PRO B 1 188 ? 10.977 34.469 8.477 1 91.44 188 PRO B O 1
ATOM 6590 N N . VAL B 1 189 ? 9.711 33.062 7.336 1 96.12 189 VAL B N 1
ATOM 6591 C CA . VAL B 1 189 ? 9.531 33.906 6.156 1 96.12 189 VAL B CA 1
ATOM 6592 C C . VAL B 1 189 ? 8.055 34.25 6.004 1 96.12 189 VAL B C 1
ATOM 6594 O O . VAL B 1 189 ? 7.191 33.375 5.965 1 96.12 189 VAL B O 1
ATOM 6597 N N . PHE B 1 190 ? 7.762 35.562 5.992 1 96.31 190 PHE B N 1
ATOM 6598 C CA . PHE B 1 190 ? 6.383 36 5.816 1 96.31 190 PHE B CA 1
ATOM 6599 C C . PHE B 1 190 ? 6.059 36.188 4.34 1 96.31 190 PHE B C 1
ATOM 6601 O O . PHE B 1 190 ? 6.73 36.938 3.641 1 96.31 190 PHE B O 1
ATOM 6608 N N . VAL B 1 191 ? 5.086 35.469 3.885 1 97.19 191 VAL B N 1
ATOM 6609 C CA . VAL B 1 191 ? 4.613 35.594 2.51 1 97.19 191 VAL B CA 1
ATOM 6610 C C . VAL B 1 191 ? 3.346 36.438 2.471 1 97.19 191 VAL B C 1
ATOM 6612 O O . VAL B 1 191 ? 2.379 36.156 3.18 1 97.19 191 VAL B O 1
ATOM 6615 N N . TYR B 1 192 ? 3.424 37.438 1.751 1 96.31 192 TYR B N 1
ATOM 6616 C CA . TYR B 1 192 ? 2.299 38.375 1.586 1 96.31 192 TYR B CA 1
ATOM 6617 C C . TYR B 1 192 ? 1.613 38.156 0.242 1 96.31 192 TYR B C 1
ATOM 6619 O O . TYR B 1 192 ? 1.978 37.25 -0.508 1 96.31 192 TYR B O 1
ATOM 6627 N N . GLU B 1 193 ? 0.55 38.906 0.012 1 95 193 GLU B N 1
ATOM 6628 C CA . GLU B 1 193 ? -0.112 38.812 -1.286 1 95 193 GLU B CA 1
ATOM 6629 C C . GLU B 1 193 ? 0.857 39.125 -2.42 1 95 193 GLU B C 1
ATOM 6631 O O . GLU B 1 193 ? 0.751 38.562 -3.512 1 95 193 GLU B O 1
ATOM 6636 N N . ARG B 1 194 ? 1.728 40.094 -1.992 1 94.94 194 ARG B N 1
ATOM 6637 C CA . ARG B 1 194 ? 2.805 40.406 -2.926 1 94.94 194 ARG B CA 1
ATOM 6638 C C . ARG B 1 194 ? 4.16 40.375 -2.23 1 94.94 194 ARG B C 1
ATOM 6640 O O . ARG B 1 194 ? 4.43 41.188 -1.34 1 94.94 194 ARG B O 1
ATOM 6647 N N . GLY B 1 195 ? 4.828 39.438 -2.639 1 96.31 195 GLY B N 1
ATOM 6648 C CA . GLY B 1 195 ? 6.195 39.375 -2.154 1 96.31 195 GLY B CA 1
ATOM 6649 C C . GLY B 1 195 ? 6.348 38.562 -0.888 1 96.31 195 GLY B C 1
ATOM 6650 O O . GLY B 1 195 ? 5.355 38.062 -0.337 1 96.31 195 GLY B O 1
ATOM 6651 N N . ALA B 1 196 ? 7.598 38.344 -0.479 1 97.19 196 ALA B N 1
ATOM 6652 C CA . ALA B 1 196 ? 7.969 37.625 0.742 1 97.19 196 ALA B CA 1
ATOM 6653 C C . ALA B 1 196 ? 9.148 38.312 1.434 1 97.19 196 ALA B C 1
ATOM 6655 O O . ALA B 1 196 ? 10 38.906 0.775 1 97.19 196 ALA B O 1
ATOM 6656 N N . VAL B 1 197 ? 9.148 38.188 2.779 1 97.12 197 VAL B N 1
ATOM 6657 C CA . VAL B 1 197 ? 10.203 38.844 3.553 1 97.12 197 VAL B CA 1
ATOM 6658 C C . VAL B 1 197 ? 10.734 37.875 4.613 1 97.12 197 VAL B C 1
ATOM 6660 O O . VAL B 1 197 ? 9.961 37.281 5.363 1 97.12 197 VAL B O 1
ATOM 6663 N N . VAL B 1 198 ? 12.031 37.719 4.668 1 96.69 198 VAL B N 1
ATOM 6664 C CA . VAL B 1 198 ? 12.672 36.906 5.691 1 96.69 198 VAL B CA 1
ATOM 6665 C C . VAL B 1 198 ? 12.719 37.656 7.012 1 96.69 198 VAL B C 1
ATOM 6667 O O . VAL B 1 198 ? 13.391 38.688 7.113 1 96.69 198 VAL B O 1
ATOM 6670 N N . ALA B 1 199 ? 12.07 37.125 7.98 1 93.06 199 ALA B N 1
ATOM 6671 C CA . ALA B 1 199 ? 12.016 37.781 9.281 1 93.06 199 ALA B CA 1
ATOM 6672 C C . ALA B 1 199 ? 13.203 37.406 10.148 1 93.06 199 ALA B C 1
ATOM 6674 O O . ALA B 1 199 ? 13.695 38.188 10.945 1 93.06 199 ALA B O 1
ATOM 6675 N N . ASP B 1 200 ? 13.586 36.156 10.031 1 90.38 200 ASP B N 1
ATOM 6676 C CA . ASP B 1 200 ? 14.719 35.625 10.797 1 90.38 200 ASP B CA 1
ATOM 6677 C C . ASP B 1 200 ? 15.57 34.688 9.945 1 90.38 200 ASP B C 1
ATOM 6679 O O . ASP B 1 200 ? 15.047 33.969 9.078 1 90.38 200 ASP B O 1
ATOM 6683 N N . ALA B 1 201 ? 16.859 34.719 10.203 1 92.94 201 ALA B N 1
ATOM 6684 C CA . ALA B 1 201 ? 17.781 33.906 9.398 1 92.94 201 ALA B CA 1
ATOM 6685 C C . ALA B 1 201 ? 18.953 33.406 10.25 1 92.94 201 ALA B C 1
ATOM 6687 O O . ALA B 1 201 ? 19.531 34.156 11.016 1 92.94 201 ALA B O 1
ATOM 6688 N N . ARG B 1 202 ? 19.188 32.188 10.141 1 91.12 202 ARG B N 1
ATOM 6689 C CA . ARG B 1 202 ? 20.359 31.547 10.719 1 91.12 202 ARG B CA 1
ATOM 6690 C C . ARG B 1 202 ? 21.188 30.859 9.641 1 91.12 202 ARG B C 1
ATOM 6692 O O . ARG B 1 202 ? 20.672 29.984 8.93 1 91.12 202 ARG B O 1
ATOM 6699 N N . ILE B 1 203 ? 22.453 31.203 9.57 1 94.25 203 ILE B N 1
ATOM 6700 C CA . ILE B 1 203 ? 23.297 30.656 8.5 1 94.25 203 ILE B CA 1
ATOM 6701 C C . ILE B 1 203 ? 24.625 30.188 9.086 1 94.25 203 ILE B C 1
ATOM 6703 O O . ILE B 1 203 ? 25.219 30.875 9.914 1 94.25 203 ILE B O 1
ATOM 6707 N N . VAL B 1 204 ? 25.047 29.047 8.711 1 93.62 204 VAL B N 1
ATOM 6708 C CA . VAL B 1 204 ? 26.359 28.516 9.023 1 93.62 204 VAL B CA 1
ATOM 6709 C C . VAL B 1 204 ? 27.172 28.359 7.746 1 93.62 204 VAL B C 1
ATOM 6711 O O . VAL B 1 204 ? 26.75 27.703 6.805 1 93.62 204 VAL B O 1
ATOM 6714 N N . VAL B 1 205 ? 28.312 29 7.766 1 94.44 205 VAL B N 1
ATOM 6715 C CA . VAL B 1 205 ? 29.219 28.906 6.629 1 94.44 205 VAL B CA 1
ATOM 6716 C C . VAL B 1 205 ? 30.344 27.922 6.953 1 94.44 205 VAL B C 1
ATOM 6718 O O . VAL B 1 205 ? 30.781 27.828 8.102 1 94.44 205 VAL B O 1
ATOM 6721 N N . GLY B 1 206 ? 30.688 27.172 5.965 1 92.94 206 GLY B N 1
ATOM 6722 C CA . GLY B 1 206 ? 31.766 26.203 6.145 1 92.94 206 GLY B CA 1
ATOM 6723 C C . GLY B 1 206 ? 32.125 25.484 4.867 1 92.94 206 GLY B C 1
ATOM 6724 O O . GLY B 1 206 ? 31.641 25.812 3.789 1 92.94 206 GLY B O 1
ATOM 6725 N N . GLU B 1 207 ? 33.031 24.578 5.07 1 90.5 207 GLU B N 1
ATOM 6726 C CA . GLU B 1 207 ? 33.469 23.797 3.926 1 90.5 207 GLU B CA 1
ATOM 6727 C C . GLU B 1 207 ? 32.406 22.781 3.516 1 90.5 207 GLU B C 1
ATOM 6729 O O . GLU B 1 207 ? 31.969 21.969 4.332 1 90.5 207 GLU B O 1
ATOM 6734 N N . ARG B 1 208 ? 32.062 22.891 2.316 1 89.44 208 ARG B N 1
ATOM 6735 C CA . ARG B 1 208 ? 31.062 21.969 1.787 1 89.44 208 ARG B CA 1
ATOM 6736 C C . ARG B 1 208 ? 31.703 20.672 1.313 1 89.44 208 ARG B C 1
ATOM 6738 O O . ARG B 1 208 ? 32.875 20.656 0.914 1 89.44 208 ARG B O 1
ATOM 6745 N N . LYS B 1 209 ? 30.906 19.641 1.274 1 85.88 209 LYS B N 1
ATOM 6746 C CA . LYS B 1 209 ? 31.391 18.344 0.823 1 85.88 209 LYS B CA 1
ATOM 6747 C C . LYS B 1 209 ? 31.531 18.312 -0.695 1 85.88 209 LYS B C 1
ATOM 6749 O O . LYS B 1 209 ? 30.719 18.891 -1.418 1 85.88 209 LYS B O 1
ATOM 6754 N N . ARG B 1 210 ? 32.625 17.609 -1.105 1 85.31 210 ARG B N 1
ATOM 6755 C CA . ARG B 1 210 ? 32.844 17.422 -2.531 1 85.31 210 ARG B CA 1
ATOM 6756 C C . ARG B 1 210 ? 32.562 15.977 -2.947 1 85.31 210 ARG B C 1
ATOM 6758 O O . ARG B 1 210 ? 32.875 15.039 -2.209 1 85.31 210 ARG B O 1
ATOM 6765 N N . PHE B 1 211 ? 31.922 15.812 -4.055 1 87.75 211 PHE B N 1
ATOM 6766 C CA . PHE B 1 211 ? 31.5 14.484 -4.488 1 87.75 211 PHE B CA 1
ATOM 6767 C C . PHE B 1 211 ? 32.156 14.117 -5.816 1 87.75 211 PHE B C 1
ATOM 6769 O O . PHE B 1 211 ? 31.703 13.195 -6.5 1 87.75 211 PHE B O 1
ATOM 6776 N N . GLU B 1 212 ? 33.219 14.68 -6.246 1 81.88 212 GLU B N 1
ATOM 6777 C CA . GLU B 1 212 ? 33.875 14.375 -7.512 1 81.88 212 GLU B CA 1
ATOM 6778 C C . GLU B 1 212 ? 34.531 13 -7.48 1 81.88 212 GLU B C 1
ATOM 6780 O O . GLU B 1 212 ? 35.281 12.688 -6.547 1 81.88 212 GLU B O 1
ATOM 6785 N N . MET B 1 213 ? 34 12.164 -8.312 1 78.5 213 MET B N 1
ATOM 6786 C CA . MET B 1 213 ? 34.531 10.82 -8.461 1 78.5 213 MET B CA 1
ATOM 6787 C C . MET B 1 213 ? 34.531 10.375 -9.922 1 78.5 213 MET B C 1
ATOM 6789 O O . MET B 1 213 ? 33.594 10.672 -10.648 1 78.5 213 MET B O 1
ATOM 6793 N N . GLY B 1 214 ? 35.688 9.953 -10.391 1 80.31 214 GLY B N 1
ATOM 6794 C CA . GLY B 1 214 ? 35.688 9.297 -11.688 1 80.31 214 GLY B CA 1
ATOM 6795 C C . GLY B 1 214 ? 34.969 7.961 -11.672 1 80.31 214 GLY B C 1
ATOM 6796 O O . GLY B 1 214 ? 35 7.242 -10.672 1 80.31 214 GLY B O 1
ATOM 6797 N N . VAL B 1 215 ? 34.156 7.793 -12.742 1 86.38 215 VAL B N 1
ATOM 6798 C CA . VAL B 1 215 ? 33.469 6.516 -12.859 1 86.38 215 VAL B CA 1
ATOM 6799 C C . VAL B 1 215 ? 34.156 5.633 -13.883 1 86.38 215 VAL B C 1
ATOM 6801 O O . VAL B 1 215 ? 34.125 5.918 -15.086 1 86.38 215 VAL B O 1
ATOM 6804 N N . GLU B 1 216 ? 34.719 4.605 -13.406 1 88.25 216 GLU B N 1
ATOM 6805 C CA . GLU B 1 216 ? 35.469 3.705 -14.281 1 88.25 216 GLU B CA 1
ATOM 6806 C C . GLU B 1 216 ? 34.531 2.689 -14.945 1 88.25 216 GLU B C 1
ATOM 6808 O O . GLU B 1 216 ? 33.531 2.318 -14.375 1 88.25 216 GLU B O 1
ATOM 6813 N N . ASP B 1 217 ? 34.969 2.314 -16.094 1 93.75 217 ASP B N 1
ATOM 6814 C CA . ASP B 1 217 ? 34.25 1.308 -16.844 1 93.75 217 ASP B CA 1
ATOM 6815 C C . ASP B 1 217 ? 34.5 -0.091 -16.281 1 93.75 217 ASP B C 1
ATOM 6817 O O . ASP B 1 217 ? 35.625 -0.457 -15.992 1 93.75 217 ASP B O 1
ATOM 6821 N N . ILE B 1 218 ? 33.406 -0.788 -16.125 1 96.56 218 ILE B N 1
ATOM 6822 C CA . ILE B 1 218 ? 33.562 -2.127 -15.562 1 96.56 218 ILE B CA 1
ATOM 6823 C C . ILE B 1 218 ? 33.062 -3.162 -16.562 1 96.56 218 ILE B C 1
ATOM 6825 O O . ILE B 1 218 ? 32.781 -4.312 -16.203 1 96.56 218 ILE B O 1
ATOM 6829 N N . SER B 1 219 ? 32.875 -2.824 -17.844 1 96.81 219 SER B N 1
ATOM 6830 C CA . SER B 1 219 ? 32.281 -3.684 -18.859 1 96.81 219 SER B CA 1
ATOM 6831 C C . SER B 1 219 ? 33.156 -4.926 -19.094 1 96.81 219 SER B C 1
ATOM 6833 O O . SER B 1 219 ? 32.656 -5.949 -19.562 1 96.81 219 SER B O 1
ATOM 6835 N N . PHE B 1 220 ? 34.438 -4.836 -18.734 1 96.38 220 PHE B N 1
ATOM 6836 C CA . PHE B 1 220 ? 35.344 -5.945 -18.984 1 96.38 220 PHE B CA 1
ATOM 6837 C C . PHE B 1 220 ? 34.938 -7.172 -18.172 1 96.38 220 PHE B C 1
ATOM 6839 O O . PHE B 1 220 ? 35.25 -8.305 -18.562 1 96.38 220 PHE B O 1
ATOM 6846 N N . PHE B 1 221 ? 34.25 -6.992 -17.062 1 97.75 221 PHE B N 1
ATOM 6847 C CA . PHE B 1 221 ? 33.75 -8.125 -16.297 1 97.75 221 PHE B CA 1
ATOM 6848 C C . PHE B 1 221 ? 32.844 -9.016 -17.156 1 97.75 221 PHE B C 1
ATOM 6850 O O . PHE B 1 221 ? 32.812 -10.234 -16.984 1 97.75 221 PHE B O 1
ATOM 6857 N N . PHE B 1 222 ? 32.156 -8.445 -18.125 1 97.25 222 PHE B N 1
ATOM 6858 C CA . PHE B 1 222 ? 31.156 -9.156 -18.922 1 97.25 222 PHE B CA 1
ATOM 6859 C C . PHE B 1 222 ? 31.719 -9.555 -20.281 1 97.25 222 PHE B C 1
ATOM 6861 O O . PHE B 1 222 ? 31.047 -10.203 -21.078 1 97.25 222 PHE B O 1
ATOM 6868 N N . LYS B 1 223 ? 32.969 -9.242 -20.516 1 96.25 223 LYS B N 1
ATOM 6869 C CA . LYS B 1 223 ? 33.625 -9.555 -21.781 1 96.25 223 LYS B CA 1
ATOM 6870 C C . LYS B 1 223 ? 34.719 -10.609 -21.578 1 96.25 223 LYS B C 1
ATOM 6872 O O . LYS B 1 223 ? 35.5 -10.859 -22.484 1 96.25 223 LYS B O 1
ATOM 6877 N N . ALA B 1 224 ? 34.688 -11.164 -20.438 1 97.12 224 ALA B N 1
ATOM 6878 C CA . ALA B 1 224 ? 35.719 -12.156 -20.109 1 97.12 224 ALA B CA 1
ATOM 6879 C C . ALA B 1 224 ? 35.625 -13.359 -21.031 1 97.12 224 ALA B C 1
ATOM 6881 O O . ALA B 1 224 ? 34.531 -13.883 -21.297 1 97.12 224 ALA B O 1
ATOM 6882 N N . LYS B 1 225 ? 36.812 -13.82 -21.469 1 97.25 225 LYS B N 1
ATOM 6883 C CA . LYS B 1 225 ? 36.906 -14.992 -22.328 1 97.25 225 LYS B CA 1
ATOM 6884 C C . LYS B 1 225 ? 37.438 -16.203 -21.562 1 97.25 225 LYS B C 1
ATOM 6886 O O . LYS B 1 225 ? 37.375 -17.328 -22.062 1 97.25 225 LYS B O 1
ATOM 6891 N N . SER B 1 226 ? 37.969 -15.961 -20.469 1 98.12 226 SER B N 1
ATOM 6892 C CA . SER B 1 226 ? 38.469 -17.016 -19.594 1 98.12 226 SER B CA 1
ATOM 6893 C C . SER B 1 226 ? 38.156 -16.719 -18.125 1 98.12 226 SER B C 1
ATOM 6895 O O . SER B 1 226 ? 38.281 -15.578 -17.672 1 98.12 226 SER B O 1
ATOM 6897 N N . VAL B 1 227 ? 37.688 -17.781 -17.438 1 98.56 227 VAL B N 1
ATOM 6898 C CA . VAL B 1 227 ? 37.281 -17.625 -16.031 1 98.56 227 VAL B CA 1
ATOM 6899 C C . VAL B 1 227 ? 37.969 -18.703 -15.18 1 98.56 227 VAL B C 1
ATOM 6901 O O . VAL B 1 227 ? 37.844 -19.906 -15.484 1 98.56 227 VAL B O 1
ATOM 6904 N N . ALA B 1 228 ? 38.625 -18.297 -14.156 1 98.81 228 ALA B N 1
ATOM 6905 C CA . ALA B 1 228 ? 39.125 -19.219 -13.148 1 98.81 228 ALA B CA 1
ATOM 6906 C C . ALA B 1 228 ? 38.188 -19.281 -11.945 1 98.81 228 ALA B C 1
ATOM 6908 O O . ALA B 1 228 ? 37.812 -18.234 -11.406 1 98.81 228 ALA B O 1
ATOM 6909 N N . VAL B 1 229 ? 37.781 -20.5 -11.594 1 98.81 229 VAL B N 1
ATOM 6910 C CA . VAL B 1 229 ? 37 -20.688 -10.383 1 98.81 229 VAL B CA 1
ATOM 6911 C C . VAL B 1 229 ? 37.875 -21.25 -9.266 1 98.81 229 VAL B C 1
ATOM 6913 O O . VAL B 1 229 ? 38.125 -22.453 -9.234 1 98.81 229 VAL B O 1
ATOM 6916 N N . ILE B 1 230 ? 38.25 -20.344 -8.414 1 98.56 230 ILE B N 1
ATOM 6917 C CA . ILE B 1 230 ? 39.156 -20.719 -7.34 1 98.56 230 ILE B CA 1
ATOM 6918 C C . ILE B 1 230 ? 38.344 -21.25 -6.152 1 98.56 230 ILE B C 1
ATOM 6920 O O . ILE B 1 230 ? 37.469 -20.562 -5.633 1 98.56 230 ILE B O 1
ATOM 6924 N N . GLY B 1 231 ? 38.719 -22.359 -5.656 1 97.19 231 GLY B N 1
ATOM 6925 C CA . GLY B 1 231 ? 37.906 -23.078 -4.688 1 97.19 231 GLY B CA 1
ATOM 6926 C C . GLY B 1 231 ? 36.875 -24 -5.332 1 97.19 231 GLY B C 1
ATOM 6927 O O . GLY B 1 231 ? 35.812 -24.234 -4.777 1 97.19 231 GLY B O 1
ATOM 6928 N N . ALA B 1 232 ? 37.156 -24.375 -6.555 1 97.25 232 ALA B N 1
ATOM 6929 C CA . ALA B 1 232 ? 36.312 -25.344 -7.246 1 97.25 232 ALA B CA 1
ATOM 6930 C C . ALA B 1 232 ? 36.188 -26.641 -6.438 1 97.25 232 ALA B C 1
ATOM 6932 O O . ALA B 1 232 ? 37.125 -27.062 -5.777 1 97.25 232 ALA B O 1
ATOM 6933 N N . SER B 1 233 ? 34.969 -27.219 -6.52 1 95.62 233 SER B N 1
ATOM 6934 C CA . SER B 1 233 ? 34.688 -28.391 -5.699 1 95.62 233 SER B CA 1
ATOM 6935 C C . SER B 1 233 ? 33.844 -29.406 -6.453 1 95.62 233 SER B C 1
ATOM 6937 O O . SER B 1 233 ? 33 -29.031 -7.289 1 95.62 233 SER B O 1
ATOM 6939 N N . ARG B 1 234 ? 34 -30.703 -6.117 1 93.94 234 ARG B N 1
ATOM 6940 C CA . ARG B 1 234 ? 33.156 -31.766 -6.641 1 93.94 234 ARG B CA 1
ATOM 6941 C C . ARG B 1 234 ? 31.812 -31.766 -5.941 1 93.94 234 ARG B C 1
ATOM 6943 O O . ARG B 1 234 ? 30.844 -32.344 -6.453 1 93.94 234 ARG B O 1
ATOM 6950 N N . ASN B 1 235 ? 31.844 -31.156 -4.82 1 91.94 235 ASN B N 1
ATOM 6951 C CA . ASN B 1 235 ? 30.609 -31.016 -4.07 1 91.94 235 ASN B CA 1
ATOM 6952 C C . ASN B 1 235 ? 29.781 -29.844 -4.59 1 91.94 235 ASN B C 1
ATOM 6954 O O . ASN B 1 235 ? 30.109 -28.672 -4.336 1 91.94 235 ASN B O 1
ATOM 6958 N N . LEU B 1 236 ? 28.656 -30.141 -5.199 1 90.44 236 LEU B N 1
ATOM 6959 C CA . LEU B 1 236 ? 27.812 -29.141 -5.848 1 90.44 236 LEU B CA 1
ATOM 6960 C C . LEU B 1 236 ? 27.062 -28.328 -4.812 1 90.44 236 LEU B C 1
ATOM 6962 O O . LEU B 1 236 ? 26.406 -27.328 -5.152 1 90.44 236 LEU B O 1
ATOM 6966 N N . LEU B 1 237 ? 27.125 -28.672 -3.592 1 83.38 237 LEU B N 1
ATOM 6967 C CA . LEU B 1 237 ? 26.484 -27.906 -2.541 1 83.38 237 LEU B CA 1
ATOM 6968 C C . LEU B 1 237 ? 27.359 -26.734 -2.086 1 83.38 237 LEU B C 1
ATOM 6970 O O . LEU B 1 237 ? 26.891 -25.828 -1.412 1 83.38 237 LEU B O 1
ATOM 6974 N N . LYS B 1 238 ? 28.594 -26.812 -2.494 1 88.88 238 LYS B N 1
ATOM 6975 C CA . LYS B 1 238 ? 29.516 -25.734 -2.17 1 88.88 238 LYS B CA 1
ATOM 6976 C C . LYS B 1 238 ? 29.516 -24.672 -3.266 1 88.88 238 LYS B C 1
ATOM 6978 O O . LYS B 1 238 ? 29.297 -24.984 -4.438 1 88.88 238 LYS B O 1
ATOM 6983 N N . PRO B 1 239 ? 29.828 -23.438 -2.92 1 93.25 239 PRO B N 1
ATOM 6984 C CA . PRO B 1 239 ? 29.766 -22.344 -3.9 1 93.25 239 PRO B CA 1
ATOM 6985 C C . PRO B 1 239 ? 30.656 -22.609 -5.121 1 93.25 239 PRO B C 1
ATOM 6987 O O . PRO B 1 239 ? 30.203 -22.406 -6.258 1 93.25 239 PRO B O 1
ATOM 6990 N N . GLY B 1 240 ? 31.875 -23.094 -4.875 1 95.69 240 GLY B N 1
ATOM 6991 C CA . GLY B 1 240 ? 32.781 -23.344 -5.984 1 95.69 240 GLY B CA 1
ATOM 6992 C C . GLY B 1 240 ? 32.281 -24.391 -6.945 1 95.69 240 GLY B C 1
ATOM 6993 O O . GLY B 1 240 ? 32.5 -24.297 -8.156 1 95.69 240 GLY B O 1
ATOM 6994 N N . GLY B 1 241 ? 31.656 -25.391 -6.379 1 96.12 241 GLY B N 1
ATOM 6995 C CA . GLY B 1 241 ? 31.047 -26.422 -7.215 1 96.12 241 GLY B CA 1
ATOM 6996 C C . GLY B 1 241 ? 29.828 -25.938 -7.98 1 96.12 241 GLY B C 1
ATOM 6997 O O . GLY B 1 241 ? 29.656 -26.266 -9.156 1 96.12 241 GLY B O 1
ATOM 6998 N N . ARG B 1 242 ? 29.047 -25.188 -7.371 1 95.31 242 ARG B N 1
ATOM 6999 C CA . ARG B 1 242 ? 27.828 -24.672 -7.977 1 95.31 242 ARG B CA 1
ATOM 7000 C C . ARG B 1 242 ? 28.141 -23.703 -9.109 1 95.31 242 ARG B C 1
ATOM 7002 O O . ARG B 1 242 ? 27.469 -23.703 -10.141 1 95.31 242 ARG B O 1
ATOM 7009 N N . VAL B 1 243 ? 29.156 -22.859 -8.906 1 98 243 VAL B N 1
ATOM 7010 C CA . VAL B 1 243 ? 29.547 -21.922 -9.945 1 98 243 VAL B CA 1
ATOM 7011 C C . VAL B 1 243 ? 29.969 -22.672 -11.211 1 98 243 VAL B C 1
ATOM 7013 O O . VAL B 1 243 ? 29.531 -22.344 -12.312 1 98 243 VAL B O 1
ATOM 7016 N N . LEU B 1 244 ? 30.75 -23.703 -11.008 1 97.69 244 LEU B N 1
ATOM 7017 C CA . LEU B 1 244 ? 31.203 -24.5 -12.141 1 97.69 244 LEU B CA 1
ATOM 7018 C C . LEU B 1 244 ? 30.016 -25.172 -12.844 1 97.69 244 LEU B C 1
ATOM 7020 O O . LEU B 1 244 ? 29.938 -25.156 -14.07 1 97.69 244 LEU B O 1
ATOM 7024 N N . SER B 1 245 ? 29.188 -25.688 -12.047 1 97.19 245 SER B N 1
ATOM 7025 C CA . SER B 1 245 ? 27.984 -26.328 -12.594 1 97.19 245 SER B CA 1
ATOM 7026 C C . SER B 1 245 ? 27.141 -25.344 -13.391 1 97.19 245 SER B C 1
ATOM 7028 O O . SER B 1 245 ? 26.625 -25.688 -14.453 1 97.19 245 SER B O 1
ATOM 7030 N N . ASN B 1 246 ? 26.969 -24.156 -12.883 1 97.38 246 ASN B N 1
ATOM 7031 C CA . ASN B 1 246 ? 26.156 -23.141 -13.539 1 97.38 246 ASN B CA 1
ATOM 7032 C C . ASN B 1 246 ? 26.797 -22.672 -14.844 1 97.38 246 ASN B C 1
ATOM 7034 O O . ASN B 1 246 ? 26.094 -22.438 -15.836 1 97.38 246 ASN B O 1
ATOM 7038 N N . LEU B 1 247 ? 28.141 -22.5 -14.852 1 97.88 247 LEU B N 1
ATOM 7039 C CA . LEU B 1 247 ? 28.828 -22.125 -16.078 1 97.88 247 LEU B CA 1
ATOM 7040 C C . LEU B 1 247 ? 28.594 -23.172 -17.172 1 97.88 247 LEU B C 1
ATOM 7042 O O . LEU B 1 247 ? 28.344 -22.812 -18.328 1 97.88 247 LEU B O 1
ATOM 7046 N N . LYS B 1 248 ? 28.672 -24.359 -16.766 1 96.56 248 LYS B N 1
ATOM 7047 C CA . LYS B 1 248 ? 28.438 -25.453 -17.719 1 96.56 248 LYS B CA 1
ATOM 7048 C C . LYS B 1 248 ? 26.969 -25.469 -18.172 1 96.56 248 LYS B C 1
ATOM 7050 O O . LYS B 1 248 ? 26.703 -25.562 -19.375 1 96.56 248 LYS B O 1
ATOM 7055 N N . HIS B 1 249 ? 26.078 -25.375 -17.234 1 95.88 249 HIS B N 1
ATOM 7056 C CA . HIS B 1 249 ? 24.641 -25.438 -17.484 1 95.88 249 HIS B CA 1
ATOM 7057 C C . HIS B 1 249 ? 24.203 -24.297 -18.406 1 95.88 249 HIS B C 1
ATOM 7059 O O . HIS B 1 249 ? 23.375 -24.516 -19.297 1 95.88 249 HIS B O 1
ATOM 7065 N N . LEU B 1 250 ? 24.75 -23.094 -18.219 1 96.19 250 LEU B N 1
ATOM 7066 C CA . LEU B 1 250 ? 24.359 -21.922 -19 1 96.19 250 LEU B CA 1
ATOM 7067 C C . LEU B 1 250 ? 25.125 -21.844 -20.312 1 96.19 250 LEU B C 1
ATOM 7069 O O . LEU B 1 250 ? 24.828 -21 -21.156 1 96.19 250 LEU B O 1
ATOM 7073 N N . GLY B 1 251 ? 26.094 -22.719 -20.469 1 95.31 251 GLY B N 1
ATOM 7074 C CA . GLY B 1 251 ? 26.812 -22.828 -21.719 1 95.31 251 GLY B CA 1
ATOM 7075 C C . GLY B 1 251 ? 27.781 -21.672 -21.953 1 95.31 251 GLY B C 1
ATOM 7076 O O . GLY B 1 251 ? 27.781 -21.047 -23.016 1 95.31 251 GLY B O 1
ATOM 7077 N N . PHE B 1 252 ? 28.562 -21.344 -20.891 1 96.94 252 PHE B N 1
ATOM 7078 C CA . PHE B 1 252 ? 29.562 -20.312 -21.094 1 96.94 252 PHE B CA 1
ATOM 7079 C C . PHE B 1 252 ? 30.516 -20.688 -22.219 1 96.94 252 PHE B C 1
ATOM 7081 O O . PHE B 1 252 ? 31.047 -21.797 -22.25 1 96.94 252 PHE B O 1
ATOM 7088 N N . ARG B 1 253 ? 30.766 -19.703 -23.094 1 92.06 253 ARG B N 1
ATOM 7089 C CA . ARG B 1 253 ? 31.484 -19.984 -24.328 1 92.06 253 ARG B CA 1
ATOM 7090 C C . ARG B 1 253 ? 33 -19.812 -24.141 1 92.06 253 ARG B C 1
ATOM 7092 O O . ARG B 1 253 ? 33.781 -20.266 -24.969 1 92.06 253 ARG B O 1
ATOM 7099 N N . GLY B 1 254 ? 33.406 -19.219 -23.094 1 96.31 254 GLY B N 1
ATOM 7100 C CA . GLY B 1 254 ? 34.812 -19.031 -22.828 1 96.31 254 GLY B CA 1
ATOM 7101 C C . GLY B 1 254 ? 35.469 -20.219 -22.141 1 96.31 254 GLY B C 1
ATOM 7102 O O . GLY B 1 254 ? 34.844 -21.266 -22 1 96.31 254 GLY B O 1
ATOM 7103 N N . LYS B 1 255 ? 36.719 -20.062 -21.812 1 97.88 255 LYS B N 1
ATOM 7104 C CA . LYS B 1 255 ? 37.469 -21.109 -21.125 1 97.88 255 LYS B CA 1
ATOM 7105 C C . LYS B 1 255 ? 37.219 -21.062 -19.625 1 97.88 255 LYS B C 1
ATOM 7107 O O . LYS B 1 255 ? 37.125 -19.984 -19.031 1 97.88 255 LYS B O 1
ATOM 7112 N N . VAL B 1 256 ? 37.031 -22.281 -19.094 1 98.62 256 VAL B N 1
ATOM 7113 C CA . VAL B 1 256 ? 36.812 -22.375 -17.656 1 98.62 256 VAL B CA 1
ATOM 7114 C C . VAL B 1 256 ? 37.938 -23.156 -17 1 98.62 256 VAL B C 1
ATOM 7116 O O . VAL B 1 256 ? 38.281 -24.266 -17.438 1 98.62 256 VAL B O 1
ATOM 7119 N N . TYR B 1 257 ? 38.469 -22.578 -15.961 1 98.62 257 TYR B N 1
ATOM 7120 C CA . TYR B 1 257 ? 39.594 -23.188 -15.266 1 98.62 257 TYR B CA 1
ATOM 7121 C C . TYR B 1 257 ? 39.281 -23.391 -13.789 1 98.62 257 TYR B C 1
ATOM 7123 O O . TYR B 1 257 ? 39.469 -22.484 -12.977 1 98.62 257 TYR B O 1
ATOM 7131 N N . PRO B 1 258 ? 38.844 -24.625 -13.406 1 98.56 258 PRO B N 1
ATOM 7132 C CA . PRO B 1 258 ? 38.719 -24.891 -11.969 1 98.56 258 PRO B CA 1
ATOM 7133 C C . PRO B 1 258 ? 40.094 -24.938 -11.266 1 98.56 258 PRO B C 1
ATOM 7135 O O . PRO B 1 258 ? 41.062 -25.453 -11.82 1 98.56 258 PRO B O 1
ATOM 7138 N N . VAL B 1 259 ? 40.156 -24.344 -10.195 1 98.5 259 VAL B N 1
ATOM 7139 C CA . VAL B 1 259 ? 41.375 -24.359 -9.391 1 98.5 259 VAL B CA 1
ATOM 7140 C C . VAL B 1 259 ? 41.094 -25.078 -8.07 1 98.5 259 VAL B C 1
ATOM 7142 O O . VAL B 1 259 ? 40.281 -24.625 -7.27 1 98.5 259 VAL B O 1
ATOM 7145 N N . ASN B 1 260 ? 41.719 -26.062 -7.777 1 97.25 260 ASN B N 1
ATOM 7146 C CA . ASN B 1 260 ? 41.656 -26.922 -6.602 1 97.25 260 ASN B CA 1
ATOM 7147 C C . ASN B 1 260 ? 42.938 -27.719 -6.43 1 97.25 260 ASN B C 1
ATOM 7149 O O . ASN B 1 260 ? 43.281 -28.531 -7.293 1 97.25 260 ASN B O 1
ATOM 7153 N N . PRO B 1 261 ? 43.562 -27.578 -5.27 1 94.62 261 PRO B N 1
ATOM 7154 C CA . PRO B 1 261 ? 44.844 -28.234 -5.102 1 94.62 261 PRO B CA 1
ATOM 7155 C C . PRO B 1 261 ? 44.75 -29.75 -5.031 1 94.62 261 PRO B C 1
ATOM 7157 O O . PRO B 1 261 ? 45.719 -30.469 -5.203 1 94.62 261 PRO B O 1
ATOM 7160 N N . ASN B 1 262 ? 43.562 -30.328 -4.863 1 94.56 262 ASN B N 1
ATOM 7161 C CA . ASN B 1 262 ? 43.438 -31.75 -4.566 1 94.56 262 ASN B CA 1
ATOM 7162 C C . ASN B 1 262 ? 42.688 -32.469 -5.688 1 94.56 262 ASN B C 1
ATOM 7164 O O . ASN B 1 262 ? 42.281 -33.625 -5.523 1 94.56 262 ASN B O 1
ATOM 7168 N N . ALA B 1 263 ? 42.438 -31.781 -6.75 1 94.5 263 ALA B N 1
ATOM 7169 C CA . ALA B 1 263 ? 41.656 -32.438 -7.82 1 94.5 263 ALA B CA 1
ATOM 7170 C C . ALA B 1 263 ? 42.344 -32.219 -9.172 1 94.5 263 ALA B C 1
ATOM 7172 O O . ALA B 1 263 ? 42.906 -31.156 -9.43 1 94.5 263 ALA B O 1
ATOM 7173 N N . GLY B 1 264 ? 42.219 -33.219 -10.062 1 94.31 264 GLY B N 1
ATOM 7174 C CA . GLY B 1 264 ? 42.719 -33.125 -11.414 1 94.31 264 GLY B CA 1
ATOM 7175 C C . GLY B 1 264 ? 41.656 -32.719 -12.43 1 94.31 264 GLY B C 1
ATOM 7176 O O . GLY B 1 264 ? 42 -32.156 -13.484 1 94.31 264 GLY B O 1
ATOM 7177 N N . GLU B 1 265 ? 40.469 -33.125 -12.102 1 96.75 265 GLU B N 1
ATOM 7178 C CA . GLU B 1 265 ? 39.312 -32.812 -12.977 1 96.75 265 GLU B CA 1
ATOM 7179 C C . GLU B 1 265 ? 38.031 -32.625 -12.172 1 96.75 265 GLU B C 1
ATOM 7181 O O . GLU B 1 265 ? 37.812 -33.344 -11.195 1 96.75 265 GLU B O 1
ATOM 7186 N N . ILE B 1 266 ? 37.281 -31.688 -12.555 1 97.31 266 ILE B N 1
ATOM 7187 C CA . ILE B 1 266 ? 36 -31.453 -11.945 1 97.31 266 ILE B CA 1
ATOM 7188 C C . ILE B 1 266 ? 34.969 -31.109 -13.031 1 97.31 266 ILE B C 1
ATOM 7190 O O . ILE B 1 266 ? 35.156 -30.172 -13.805 1 97.31 266 ILE B O 1
ATOM 7194 N N . LEU B 1 267 ? 33.875 -31.844 -13.133 1 96.31 267 LEU B N 1
ATOM 7195 C CA . LEU B 1 267 ? 32.781 -31.641 -14.055 1 96.31 267 LEU B CA 1
ATOM 7196 C C . LEU B 1 267 ? 33.25 -31.594 -15.5 1 96.31 267 LEU B C 1
ATOM 7198 O O . LEU B 1 267 ? 32.781 -30.797 -16.297 1 96.31 267 LEU B O 1
ATOM 7202 N N . GLY B 1 268 ? 34.375 -32.312 -15.789 1 95.25 268 GLY B N 1
ATOM 7203 C CA . GLY B 1 268 ? 34.875 -32.406 -17.141 1 95.25 268 GLY B CA 1
ATOM 7204 C C . GLY B 1 268 ? 35.906 -31.359 -17.484 1 95.25 268 GLY B C 1
ATOM 7205 O O . GLY B 1 268 ? 36.5 -31.391 -18.578 1 95.25 268 GLY B O 1
ATOM 7206 N N . TYR B 1 269 ? 36.188 -30.469 -16.594 1 96.88 269 TYR B N 1
ATOM 7207 C CA . TYR B 1 269 ? 37.219 -29.469 -16.781 1 96.88 269 TYR B CA 1
ATOM 7208 C C . TYR B 1 269 ? 38.531 -29.906 -16.125 1 96.88 269 TYR B C 1
ATOM 7210 O O . TYR B 1 269 ? 38.531 -30.453 -15.023 1 96.88 269 TYR B O 1
ATOM 7218 N N . LYS B 1 270 ? 39.562 -29.609 -16.766 1 97.19 270 LYS B N 1
ATOM 7219 C CA . LYS B 1 270 ? 40.875 -29.828 -16.125 1 97.19 270 LYS B CA 1
ATOM 7220 C C . LYS B 1 270 ? 41.062 -28.875 -14.945 1 97.19 270 LYS B C 1
ATOM 7222 O O . LYS B 1 270 ? 40.812 -27.672 -15.062 1 97.19 270 LYS B O 1
ATOM 7227 N N . CYS B 1 271 ? 41.469 -29.438 -13.875 1 98 271 CYS B N 1
ATOM 7228 C CA . CYS B 1 271 ? 41.656 -28.656 -12.664 1 98 271 CYS B CA 1
ATOM 7229 C C . CYS B 1 271 ? 43.156 -28.312 -12.461 1 98 271 CYS B C 1
ATOM 7231 O O . CYS B 1 271 ? 44.031 -29.094 -12.852 1 98 271 CYS B O 1
ATOM 7233 N N . TYR B 1 272 ? 43.406 -27.141 -11.883 1 98.38 272 TYR B N 1
ATOM 7234 C CA . TYR B 1 272 ? 44.75 -26.672 -11.609 1 98.38 272 TYR B CA 1
ATOM 7235 C C . TYR B 1 272 ? 44.969 -26.438 -10.117 1 98.38 272 TYR B C 1
ATOM 7237 O O . TYR B 1 272 ? 44.031 -26.094 -9.398 1 98.38 272 TYR B O 1
ATOM 7245 N N . PRO B 1 273 ? 46.156 -26.578 -9.586 1 97.31 273 PRO B N 1
ATOM 7246 C CA . PRO B 1 273 ? 46.375 -26.438 -8.141 1 97.31 273 PRO B CA 1
ATOM 7247 C C . PRO B 1 273 ? 46.344 -24.984 -7.68 1 97.31 273 PRO B C 1
ATOM 7249 O O . PRO B 1 273 ? 46.062 -24.703 -6.504 1 97.31 273 PRO B O 1
ATOM 7252 N N . SER B 1 274 ? 46.688 -24.062 -8.562 1 97.25 274 SER B N 1
ATOM 7253 C CA . SER B 1 274 ? 46.625 -22.625 -8.297 1 97.25 274 SER B CA 1
ATOM 7254 C C . SER B 1 274 ? 46.375 -21.828 -9.578 1 97.25 274 SER B C 1
ATOM 7256 O O . SER B 1 274 ? 46.5 -22.375 -10.68 1 97.25 274 SER B O 1
ATOM 7258 N N . VAL B 1 275 ? 46 -20.594 -9.391 1 97.94 275 VAL B N 1
ATOM 7259 C CA . VAL B 1 275 ? 45.719 -19.75 -10.555 1 97.94 275 VAL B CA 1
ATOM 7260 C C . VAL B 1 275 ? 47.031 -19.516 -11.328 1 97.94 275 VAL B C 1
ATOM 7262 O O . VAL B 1 275 ? 47 -19.391 -12.555 1 97.94 275 VAL B O 1
ATOM 7265 N N . ARG B 1 276 ? 48.156 -19.609 -10.672 1 96.75 276 ARG B N 1
ATOM 7266 C CA . ARG B 1 276 ? 49.469 -19.406 -11.289 1 96.75 276 ARG B CA 1
ATOM 7267 C C . ARG B 1 276 ? 49.781 -20.531 -12.266 1 96.75 276 ARG B C 1
ATOM 7269 O O . ARG B 1 276 ? 50.469 -20.328 -13.258 1 96.75 276 ARG B O 1
ATOM 7276 N N . ALA B 1 277 ? 49.219 -21.641 -11.961 1 97.44 277 ALA B N 1
ATOM 7277 C CA . ALA B 1 277 ? 49.562 -22.844 -12.719 1 97.44 277 ALA B CA 1
ATOM 7278 C C . ALA B 1 277 ? 48.781 -22.891 -14.047 1 97.44 277 ALA B C 1
ATOM 7280 O O . ALA B 1 277 ? 49.125 -23.688 -14.93 1 97.44 277 ALA B O 1
ATOM 7281 N N . ILE B 1 278 ? 47.844 -22.016 -14.203 1 98.06 278 ILE B N 1
ATOM 7282 C CA . ILE B 1 278 ? 47.094 -21.969 -15.438 1 98.06 278 ILE B CA 1
ATOM 7283 C C . ILE B 1 278 ? 47.969 -21.422 -16.562 1 98.06 278 ILE B C 1
ATOM 7285 O O . ILE B 1 278 ? 48.469 -20.312 -16.453 1 98.06 278 ILE B O 1
ATOM 7289 N N . PRO B 1 279 ? 48.094 -22.156 -17.609 1 96.56 279 PRO B N 1
ATOM 7290 C CA . PRO B 1 279 ? 49 -21.703 -18.656 1 96.56 279 PRO B CA 1
ATOM 7291 C C . PRO B 1 279 ? 48.438 -20.5 -19.438 1 96.56 279 PRO B C 1
ATOM 7293 O O . PRO B 1 279 ? 49.219 -19.625 -19.844 1 96.56 279 PRO B O 1
ATOM 7296 N N . ASP B 1 280 ? 47.156 -20.375 -19.625 1 96.38 280 ASP B N 1
ATOM 7297 C CA . ASP B 1 280 ? 46.531 -19.328 -20.422 1 96.38 280 ASP B CA 1
ATOM 7298 C C . ASP B 1 280 ? 46.312 -18.062 -19.594 1 96.38 280 ASP B C 1
ATOM 7300 O O . ASP B 1 280 ? 46.5 -18.078 -18.375 1 96.38 280 ASP B O 1
ATOM 7304 N N . LYS B 1 281 ? 45.969 -17.047 -20.312 1 96.5 281 LYS B N 1
ATOM 7305 C CA . LYS B 1 281 ? 45.531 -15.828 -19.656 1 96.5 281 LYS B CA 1
ATOM 7306 C C . LYS B 1 281 ? 44.188 -16.031 -18.953 1 96.5 281 LYS B C 1
ATOM 7308 O O . LYS B 1 281 ? 43.312 -16.719 -19.469 1 96.5 281 LYS B O 1
ATOM 7313 N N . VAL B 1 282 ? 44.094 -15.406 -17.766 1 98.25 282 VAL B N 1
ATOM 7314 C CA . VAL B 1 282 ? 42.844 -15.438 -17.016 1 98.25 282 VAL B CA 1
ATOM 7315 C C . VAL B 1 282 ? 42.25 -14.031 -16.938 1 98.25 282 VAL B C 1
ATOM 7317 O O . VAL B 1 282 ? 42.844 -13.133 -16.344 1 98.25 282 VAL B O 1
ATOM 7320 N N . ASP B 1 283 ? 41.094 -13.852 -17.531 1 97.94 283 ASP B N 1
ATOM 7321 C CA . ASP B 1 283 ? 40.469 -12.539 -17.562 1 97.94 283 ASP B CA 1
ATOM 7322 C C . ASP B 1 283 ? 39.719 -12.25 -16.234 1 97.94 283 ASP B C 1
ATOM 7324 O O . ASP B 1 283 ? 39.719 -11.117 -15.766 1 97.94 283 ASP B O 1
ATOM 7328 N N . LEU B 1 284 ? 39.062 -13.281 -15.719 1 98.56 284 LEU B N 1
ATOM 7329 C CA . LEU B 1 284 ? 38.219 -13.141 -14.531 1 98.56 284 LEU B CA 1
ATOM 7330 C C . LEU B 1 284 ? 38.469 -14.289 -13.562 1 98.56 284 LEU B C 1
ATOM 7332 O O . LEU B 1 284 ? 38.594 -15.445 -13.977 1 98.56 284 LEU B O 1
ATOM 7336 N N . ALA B 1 285 ? 38.594 -13.969 -12.297 1 98.75 285 ALA B N 1
ATOM 7337 C CA . ALA B 1 285 ? 38.719 -14.984 -11.258 1 98.75 285 ALA B CA 1
ATOM 7338 C C . ALA B 1 285 ? 37.562 -14.914 -10.281 1 98.75 285 ALA B C 1
ATOM 7340 O O . ALA B 1 285 ? 37.25 -13.852 -9.742 1 98.75 285 ALA B O 1
ATOM 7341 N N . VAL B 1 286 ? 36.844 -16.031 -10.102 1 98.81 286 VAL B N 1
ATOM 7342 C CA . VAL B 1 286 ? 35.812 -16.172 -9.078 1 98.81 286 VAL B CA 1
ATOM 7343 C C . VAL B 1 286 ? 36.406 -16.875 -7.848 1 98.81 286 VAL B C 1
ATOM 7345 O O . VAL B 1 286 ? 36.812 -18.031 -7.922 1 98.81 286 VAL B O 1
ATOM 7348 N N . ILE B 1 287 ? 36.406 -16.156 -6.789 1 98.44 287 ILE B N 1
ATOM 7349 C CA . ILE B 1 287 ? 37.062 -16.641 -5.582 1 98.44 287 ILE B CA 1
ATOM 7350 C C . ILE B 1 287 ? 36.031 -17.188 -4.609 1 98.44 287 ILE B C 1
ATOM 7352 O O . ILE B 1 287 ? 35.281 -16.406 -3.996 1 98.44 287 ILE B O 1
ATOM 7356 N N . ALA B 1 288 ? 36.031 -18.5 -4.445 1 97.25 288 ALA B N 1
ATOM 7357 C CA . ALA B 1 288 ? 35.062 -19.203 -3.594 1 97.25 288 ALA B CA 1
ATOM 7358 C C . ALA B 1 288 ? 35.781 -19.922 -2.457 1 97.25 288 ALA B C 1
ATOM 7360 O O . ALA B 1 288 ? 35.5 -21.109 -2.195 1 97.25 288 ALA B O 1
ATOM 7361 N N . VAL B 1 289 ? 36.75 -19.297 -1.821 1 95.25 289 VAL B N 1
ATOM 7362 C CA . VAL B 1 289 ? 37.438 -19.844 -0.665 1 95.25 289 VAL B CA 1
ATOM 7363 C C . VAL B 1 289 ? 37.094 -19.031 0.581 1 95.25 289 VAL B C 1
ATOM 7365 O O . VAL B 1 289 ? 36.656 -17.891 0.478 1 95.25 289 VAL B O 1
ATOM 7368 N N . PRO B 1 290 ? 37.312 -19.594 1.76 1 90.69 290 PRO B N 1
ATOM 7369 C CA . PRO B 1 290 ? 37.031 -18.828 2.988 1 90.69 290 PRO B CA 1
ATOM 7370 C C . PRO B 1 290 ? 37.875 -17.547 3.068 1 90.69 290 PRO B C 1
ATOM 7372 O O . PRO B 1 290 ? 38.938 -17.469 2.5 1 90.69 290 PRO B O 1
ATOM 7375 N N . SER B 1 291 ? 37.375 -16.594 3.766 1 89.81 291 SER B N 1
ATOM 7376 C CA . SER B 1 291 ? 37.938 -15.266 3.836 1 89.81 291 SER B CA 1
ATOM 7377 C C . SER B 1 291 ? 39.406 -15.32 4.312 1 89.81 291 SER B C 1
ATOM 7379 O O . SER B 1 291 ? 40.25 -14.547 3.852 1 89.81 291 SER B O 1
ATOM 7381 N N . LYS B 1 292 ? 39.688 -16.25 5.156 1 87.94 292 LYS B N 1
ATOM 7382 C CA . LYS B 1 292 ? 41.031 -16.375 5.715 1 87.94 292 LYS B CA 1
ATOM 7383 C C . LYS B 1 292 ? 42.031 -16.719 4.629 1 87.94 292 LYS B C 1
ATOM 7385 O O . LYS B 1 292 ? 43.219 -16.359 4.73 1 87.94 292 LYS B O 1
ATOM 7390 N N . ASN B 1 293 ? 41.594 -17.359 3.594 1 93 293 ASN B N 1
ATOM 7391 C CA . ASN B 1 293 ? 42.469 -17.797 2.512 1 93 293 ASN B CA 1
ATOM 7392 C C . ASN B 1 293 ? 42.438 -16.828 1.332 1 93 293 ASN B C 1
ATOM 7394 O O . ASN B 1 293 ? 43.25 -16.938 0.397 1 93 293 ASN B O 1
ATOM 7398 N N . ALA B 1 294 ? 41.594 -15.906 1.36 1 93.69 294 ALA B N 1
ATOM 7399 C CA . ALA B 1 294 ? 41.312 -15.055 0.206 1 93.69 294 ALA B CA 1
ATOM 7400 C C . ALA B 1 294 ? 42.5 -14.133 -0.102 1 93.69 294 ALA B C 1
ATOM 7402 O O . ALA B 1 294 ? 42.781 -13.836 -1.267 1 93.69 294 ALA B O 1
ATOM 7403 N N . ILE B 1 295 ? 43.188 -13.711 0.94 1 95.19 295 ILE B N 1
ATOM 7404 C CA . ILE B 1 295 ? 44.281 -12.766 0.745 1 95.19 295 ILE B CA 1
ATOM 7405 C C . ILE B 1 295 ? 45.344 -13.391 -0.162 1 95.19 295 ILE B C 1
ATOM 7407 O O . ILE B 1 295 ? 45.781 -12.766 -1.125 1 95.19 295 ILE B O 1
ATOM 7411 N N . GLU B 1 296 ? 45.688 -14.578 0.181 1 96.62 296 GLU B N 1
ATOM 7412 C CA . GLU B 1 296 ? 46.719 -15.266 -0.604 1 96.62 296 GLU B CA 1
ATOM 7413 C C . GLU B 1 296 ? 46.25 -15.484 -2.041 1 96.62 296 GLU B C 1
ATOM 7415 O O . GLU B 1 296 ? 47.031 -15.344 -2.98 1 96.62 296 GLU B O 1
ATOM 7420 N N . VAL B 1 297 ? 45.094 -15.828 -2.193 1 97.88 297 VAL B N 1
ATOM 7421 C CA . VAL B 1 297 ? 44.5 -16.078 -3.514 1 97.88 297 VAL B CA 1
ATOM 7422 C C . VAL B 1 297 ? 44.531 -14.781 -4.328 1 97.88 297 VAL B C 1
ATOM 7424 O O . VAL B 1 297 ? 44.844 -14.797 -5.52 1 97.88 297 VAL B O 1
ATOM 7427 N N . VAL B 1 298 ? 44.156 -13.664 -3.699 1 98.12 298 VAL B N 1
ATOM 7428 C CA . VAL B 1 298 ? 44.125 -12.375 -4.375 1 98.12 298 VAL B CA 1
ATOM 7429 C C . VAL B 1 298 ? 45.531 -11.992 -4.809 1 98.12 298 VAL B C 1
ATOM 7431 O O . VAL B 1 298 ? 45.719 -11.461 -5.906 1 98.12 298 VAL B O 1
ATOM 7434 N N . LYS B 1 299 ? 46.469 -12.297 -3.963 1 97.88 299 LYS B N 1
ATOM 7435 C CA . LYS B 1 299 ? 47.875 -12.047 -4.32 1 97.88 299 LYS B CA 1
ATOM 7436 C C . LYS B 1 299 ? 48.281 -12.844 -5.555 1 97.88 299 LYS B C 1
ATOM 7438 O O . LYS B 1 299 ? 48.938 -12.32 -6.457 1 97.88 299 LYS B O 1
ATOM 7443 N N . GLU B 1 300 ? 47.875 -14.078 -5.582 1 98.19 300 GLU B N 1
ATOM 7444 C CA . GLU B 1 300 ? 48.188 -14.938 -6.719 1 98.19 300 GLU B CA 1
ATOM 7445 C C . GLU B 1 300 ? 47.531 -14.406 -8 1 98.19 300 GLU B C 1
ATOM 7447 O O . GLU B 1 300 ? 48.156 -14.445 -9.07 1 98.19 300 GLU B O 1
ATOM 7452 N N . CYS B 1 301 ? 46.312 -13.953 -7.887 1 98.5 301 CYS B N 1
ATOM 7453 C CA . CYS B 1 301 ? 45.625 -13.391 -9.031 1 98.5 301 CYS B CA 1
ATOM 7454 C C . CYS B 1 301 ? 46.344 -12.156 -9.562 1 98.5 301 CYS B C 1
ATOM 7456 O O . CYS B 1 301 ? 46.469 -11.969 -10.773 1 98.5 301 CYS B O 1
ATOM 7458 N N . ALA B 1 302 ? 46.812 -11.344 -8.609 1 97.88 302 ALA B N 1
ATOM 7459 C CA . ALA B 1 302 ? 47.562 -10.156 -8.984 1 97.88 302 ALA B CA 1
ATOM 7460 C C . ALA B 1 302 ? 48.844 -10.531 -9.758 1 97.88 302 ALA B C 1
ATOM 7462 O O . ALA B 1 302 ? 49.125 -9.922 -10.781 1 97.88 302 ALA B O 1
ATOM 7463 N N . GLU B 1 303 ? 49.5 -11.5 -9.281 1 97.19 303 GLU B N 1
ATOM 7464 C CA . GLU B 1 303 ? 50.719 -11.977 -9.93 1 97.19 303 GLU B CA 1
ATOM 7465 C C . GLU B 1 303 ? 50.406 -12.539 -11.32 1 97.19 303 GLU B C 1
ATOM 7467 O O . GLU B 1 303 ? 51.219 -12.367 -12.242 1 97.19 303 GLU B O 1
ATOM 7472 N N . LYS B 1 304 ? 49.312 -13.164 -11.422 1 97.62 304 LYS B N 1
ATOM 7473 C CA . LYS B 1 304 ? 48.875 -13.781 -12.672 1 97.62 304 LYS B CA 1
ATOM 7474 C C . LYS B 1 304 ? 48.438 -12.727 -13.672 1 97.62 304 LYS B C 1
ATOM 7476 O O . LYS B 1 304 ? 48.375 -12.992 -14.875 1 97.62 304 LYS B O 1
ATOM 7481 N N . GLY B 1 305 ? 48.062 -11.516 -13.219 1 97.06 305 GLY B N 1
ATOM 7482 C CA . GLY B 1 305 ? 47.625 -10.43 -14.086 1 97.06 305 GLY B CA 1
ATOM 7483 C C . GLY B 1 305 ? 46.125 -10.461 -14.352 1 97.06 305 GLY B C 1
ATOM 7484 O O . GLY B 1 305 ? 45.656 -10 -15.406 1 97.06 305 GLY B O 1
ATOM 7485 N N . VAL B 1 306 ? 45.375 -11.062 -13.484 1 97.69 306 VAL B N 1
ATOM 7486 C CA . VAL B 1 306 ? 43.938 -11.07 -13.602 1 97.69 306 VAL B CA 1
ATOM 7487 C C . VAL B 1 306 ? 43.406 -9.641 -13.539 1 97.69 306 VAL B C 1
ATOM 7489 O O . VAL B 1 306 ? 43.875 -8.82 -12.758 1 97.69 306 VAL B O 1
ATOM 7492 N N . LYS B 1 307 ? 42.406 -9.328 -14.352 1 95.88 307 LYS B N 1
ATOM 7493 C CA . LYS B 1 307 ? 41.875 -7.965 -14.422 1 95.88 307 LYS B CA 1
ATOM 7494 C C . LYS B 1 307 ? 40.75 -7.762 -13.43 1 95.88 307 LYS B C 1
ATOM 7496 O O . LYS B 1 307 ? 40.594 -6.691 -12.828 1 95.88 307 LYS B O 1
ATOM 7501 N N . GLY B 1 308 ? 39.906 -8.75 -13.367 1 97.81 308 GLY B N 1
ATOM 7502 C CA . GLY B 1 308 ? 38.75 -8.664 -12.477 1 97.81 308 GLY B CA 1
ATOM 7503 C C . GLY B 1 308 ? 38.625 -9.859 -11.547 1 97.81 308 GLY B C 1
ATOM 7504 O O . GLY B 1 308 ? 38.875 -11 -11.953 1 97.81 308 GLY B O 1
ATOM 7505 N N . ILE B 1 309 ? 38.281 -9.602 -10.297 1 98.5 309 ILE B N 1
ATOM 7506 C CA . ILE B 1 309 ? 38.031 -10.703 -9.375 1 98.5 309 ILE B CA 1
ATOM 7507 C C . ILE B 1 309 ? 36.625 -10.531 -8.742 1 98.5 309 ILE B C 1
ATOM 7509 O O . ILE B 1 309 ? 36.188 -9.406 -8.508 1 98.5 309 ILE B O 1
ATOM 7513 N N . ILE B 1 310 ? 35.938 -11.609 -8.539 1 98.69 310 ILE B N 1
ATOM 7514 C CA . ILE B 1 310 ? 34.688 -11.688 -7.801 1 98.69 310 ILE B CA 1
ATOM 7515 C C . ILE B 1 310 ? 34.875 -12.531 -6.543 1 98.69 310 ILE B C 1
ATOM 7517 O O . ILE B 1 310 ? 35.156 -13.727 -6.625 1 98.69 310 ILE B O 1
ATOM 7521 N N . VAL B 1 311 ? 34.719 -11.906 -5.406 1 98 311 VAL B N 1
ATOM 7522 C CA . VAL B 1 311 ? 34.938 -12.594 -4.141 1 98 311 VAL B CA 1
ATOM 7523 C C . VAL B 1 311 ? 33.594 -12.969 -3.529 1 98 311 VAL B C 1
ATOM 7525 O O . VAL B 1 311 ? 32.875 -12.109 -2.984 1 98 311 VAL B O 1
ATOM 7528 N N . LEU B 1 312 ? 33.281 -14.234 -3.477 1 96.44 312 LEU B N 1
ATOM 7529 C CA . LEU B 1 312 ? 31.969 -14.711 -3.076 1 96.44 312 LEU B CA 1
ATOM 7530 C C . LEU B 1 312 ? 31.859 -14.805 -1.558 1 96.44 312 LEU B C 1
ATOM 7532 O O . LEU B 1 312 ? 30.781 -14.625 -0.997 1 96.44 312 LEU B O 1
ATOM 7536 N N . SER B 1 313 ? 32.906 -14.984 -0.936 1 90.62 313 SER B N 1
ATOM 7537 C CA . SER B 1 313 ? 32.906 -15.391 0.466 1 90.62 313 SER B CA 1
ATOM 7538 C C . SER B 1 313 ? 32.531 -14.234 1.379 1 90.62 313 SER B C 1
ATOM 7540 O O . SER B 1 313 ? 32.844 -13.078 1.098 1 90.62 313 SER B O 1
ATOM 7542 N N . ALA B 1 314 ? 31.844 -14.633 2.496 1 87.25 314 ALA B N 1
ATOM 7543 C CA . ALA B 1 314 ? 31.562 -13.695 3.584 1 87.25 314 ALA B CA 1
ATOM 7544 C C . ALA B 1 314 ? 32.688 -13.68 4.609 1 87.25 314 ALA B C 1
ATOM 7546 O O . ALA B 1 314 ? 33.719 -14.328 4.414 1 87.25 314 ALA B O 1
ATOM 7547 N N . GLY B 1 315 ? 32.531 -12.906 5.641 1 83.62 315 GLY B N 1
ATOM 7548 C CA . GLY B 1 315 ? 33.5 -12.852 6.703 1 83.62 315 GLY B CA 1
ATOM 7549 C C . GLY B 1 315 ? 34.469 -11.68 6.57 1 83.62 315 GLY B C 1
ATOM 7550 O O . GLY B 1 315 ? 35.594 -11.734 7.051 1 83.62 315 GLY B O 1
ATOM 7551 N N . PHE B 1 316 ? 34.094 -10.75 5.887 1 90.31 316 PHE B N 1
ATOM 7552 C CA . PHE B 1 316 ? 34.906 -9.531 5.715 1 90.31 316 PHE B CA 1
ATOM 7553 C C . PHE B 1 316 ? 34.312 -8.391 6.527 1 90.31 316 PHE B C 1
ATOM 7555 O O . PHE B 1 316 ? 34.125 -8.516 7.742 1 90.31 316 PHE B O 1
ATOM 7562 N N . ALA B 1 317 ? 33.969 -7.23 5.984 1 84 317 ALA B N 1
ATOM 7563 C CA . ALA B 1 317 ? 33.625 -6.023 6.73 1 84 317 ALA B CA 1
ATOM 7564 C C . ALA B 1 317 ? 32.219 -6.137 7.344 1 84 317 ALA B C 1
ATOM 7566 O O . ALA B 1 317 ? 31.891 -5.422 8.289 1 84 317 ALA B O 1
ATOM 7567 N N . GLU B 1 318 ? 31.328 -7.031 6.836 1 74.25 318 GLU B N 1
ATOM 7568 C CA . GLU B 1 318 ? 29.953 -7.133 7.34 1 74.25 318 GLU B CA 1
ATOM 7569 C C . GLU B 1 318 ? 29.922 -7.816 8.703 1 74.25 318 GLU B C 1
ATOM 7571 O O . GLU B 1 318 ? 28.891 -7.801 9.383 1 74.25 318 GLU B O 1
ATOM 7576 N N . GLY B 1 319 ? 31.078 -8.359 9.094 1 66.94 319 GLY B N 1
ATOM 7577 C CA . GLY B 1 319 ? 31.125 -9.164 10.305 1 66.94 319 GLY B CA 1
ATOM 7578 C C . GLY B 1 319 ? 31.766 -8.453 11.469 1 66.94 319 GLY B C 1
ATOM 7579 O O . GLY B 1 319 ? 31.172 -7.562 12.078 1 66.94 319 GLY B O 1
ATOM 7580 N N . TRP B 1 320 ? 33 -8.734 11.688 1 71.81 320 TRP B N 1
ATOM 7581 C CA . TRP B 1 320 ? 33.75 -8.328 12.867 1 71.81 320 TRP B CA 1
ATOM 7582 C C . TRP B 1 320 ? 35 -7.562 12.469 1 71.81 320 TRP B C 1
ATOM 7584 O O . TRP B 1 320 ? 35.281 -7.387 11.281 1 71.81 320 TRP B O 1
ATOM 7594 N N . GLU B 1 321 ? 35.562 -6.969 13.367 1 81.06 321 GLU B N 1
ATOM 7595 C CA . GLU B 1 321 ? 36.719 -6.078 13.18 1 81.06 321 GLU B CA 1
ATOM 7596 C C . GLU B 1 321 ? 37.812 -6.762 12.367 1 81.06 321 GLU B C 1
ATOM 7598 O O . GLU B 1 321 ? 38.406 -6.141 11.492 1 81.06 321 GLU B O 1
ATOM 7603 N N . GLN B 1 322 ? 38.031 -7.973 12.602 1 83.81 322 GLN B N 1
ATOM 7604 C CA . GLN B 1 322 ? 39.031 -8.703 11.836 1 83.81 322 GLN B CA 1
ATOM 7605 C C . GLN B 1 322 ? 38.656 -8.805 10.359 1 83.81 322 GLN B C 1
ATOM 7607 O O . GLN B 1 322 ? 39.531 -8.742 9.484 1 83.81 322 GLN B O 1
ATOM 7612 N N . GLY B 1 323 ? 37.438 -8.938 10.07 1 88.06 323 GLY B N 1
ATOM 7613 C CA . GLY B 1 323 ? 36.938 -8.992 8.703 1 88.06 323 GLY B CA 1
ATOM 7614 C C . GLY B 1 323 ? 37.156 -7.695 7.945 1 88.06 323 GLY B C 1
ATOM 7615 O O . GLY B 1 323 ? 37.438 -7.715 6.742 1 88.06 323 GLY B O 1
ATOM 7616 N N . LYS B 1 324 ? 37.062 -6.621 8.711 1 90.94 324 LYS B N 1
ATOM 7617 C CA . LYS B 1 324 ? 37.312 -5.32 8.109 1 90.94 324 LYS B CA 1
ATOM 7618 C C . LYS B 1 324 ? 38.781 -5.219 7.637 1 90.94 324 LYS B C 1
ATOM 7620 O O . LYS B 1 324 ? 39.031 -4.652 6.574 1 90.94 324 LYS B O 1
ATOM 7625 N N . GLU B 1 325 ? 39.594 -5.738 8.406 1 93.06 325 GLU B N 1
ATOM 7626 C CA . GLU B 1 325 ? 41 -5.719 8.07 1 93.06 325 GLU B CA 1
ATOM 7627 C C . GLU B 1 325 ? 41.312 -6.586 6.844 1 93.06 325 GLU B C 1
ATOM 7629 O O . GLU B 1 325 ? 42.062 -6.195 5.973 1 93.06 325 GLU B O 1
ATOM 7634 N N . LEU B 1 326 ? 40.75 -7.766 6.777 1 93.88 326 LEU B N 1
ATOM 7635 C CA . LEU B 1 326 ? 40.906 -8.633 5.617 1 93.88 326 LEU B CA 1
ATOM 7636 C C . LEU B 1 326 ? 40.438 -7.93 4.344 1 93.88 326 LEU B C 1
ATOM 7638 O O . LEU B 1 326 ? 41.125 -8 3.314 1 93.88 326 LEU B O 1
ATOM 7642 N N . GLU B 1 327 ? 39.344 -7.285 4.422 1 95.62 327 GLU B N 1
ATOM 7643 C CA . GLU B 1 327 ? 38.781 -6.57 3.277 1 95.62 327 GLU B CA 1
ATOM 7644 C C . GLU B 1 327 ? 39.719 -5.445 2.826 1 95.62 327 GLU B C 1
ATOM 7646 O O . GLU B 1 327 ? 39.969 -5.27 1.628 1 95.62 327 GLU B O 1
ATOM 7651 N N . ARG B 1 328 ? 40.219 -4.684 3.781 1 95.81 328 ARG B N 1
ATOM 7652 C CA . ARG B 1 328 ? 41.156 -3.611 3.471 1 95.81 328 ARG B CA 1
ATOM 7653 C C . ARG B 1 328 ? 42.375 -4.152 2.73 1 95.81 328 ARG B C 1
ATOM 7655 O O . ARG B 1 328 ? 42.844 -3.549 1.763 1 95.81 328 ARG B O 1
ATOM 7662 N N . GLN B 1 329 ? 42.812 -5.254 3.139 1 96.25 329 GLN B N 1
ATOM 7663 C CA . GLN B 1 329 ? 44.031 -5.852 2.555 1 96.25 329 GLN B CA 1
ATOM 7664 C C . GLN B 1 329 ? 43.781 -6.27 1.108 1 96.25 329 GLN B C 1
ATOM 7666 O O . GLN B 1 329 ? 44.594 -5.996 0.231 1 96.25 329 GLN B O 1
ATOM 7671 N N . ILE B 1 330 ? 42.719 -6.906 0.869 1 96.56 330 ILE B N 1
ATOM 7672 C CA . ILE B 1 330 ? 42.469 -7.375 -0.494 1 96.56 330 ILE B CA 1
ATOM 7673 C C . ILE B 1 330 ? 42.281 -6.18 -1.421 1 96.56 330 ILE B C 1
ATOM 7675 O O . ILE B 1 330 ? 42.656 -6.211 -2.586 1 96.56 330 ILE B O 1
ATOM 7679 N N . VAL B 1 331 ? 41.656 -5.117 -0.941 1 97.31 331 VAL B N 1
ATOM 7680 C CA . VAL B 1 331 ? 41.469 -3.914 -1.741 1 97.31 331 VAL B CA 1
ATOM 7681 C C . VAL B 1 331 ? 42.812 -3.264 -2.066 1 97.31 331 VAL B C 1
ATOM 7683 O O . VAL B 1 331 ? 43.031 -2.809 -3.193 1 97.31 331 VAL B O 1
ATOM 7686 N N . GLU B 1 332 ? 43.625 -3.25 -1.085 1 97.31 332 GLU B N 1
ATOM 7687 C CA . GLU B 1 332 ? 44.969 -2.666 -1.29 1 97.31 332 GLU B CA 1
ATOM 7688 C C . GLU B 1 332 ? 45.75 -3.436 -2.346 1 97.31 332 GLU B C 1
ATOM 7690 O O . GLU B 1 332 ? 46.375 -2.836 -3.217 1 97.31 332 GLU B O 1
ATOM 7695 N N . ILE B 1 333 ? 45.688 -4.715 -2.246 1 97.5 333 ILE B N 1
ATOM 7696 C CA . ILE B 1 333 ? 46.406 -5.559 -3.213 1 97.5 333 ILE B CA 1
ATOM 7697 C C . ILE B 1 333 ? 45.844 -5.312 -4.609 1 97.5 333 ILE B C 1
ATOM 7699 O O . ILE B 1 333 ? 46.594 -5.16 -5.574 1 97.5 333 ILE B O 1
ATOM 7703 N N . ALA B 1 334 ? 44.531 -5.289 -4.75 1 96.75 334 ALA B N 1
ATOM 7704 C CA . ALA B 1 334 ? 43.875 -5.078 -6.035 1 96.75 334 ALA B CA 1
ATOM 7705 C C . ALA B 1 334 ? 44.25 -3.721 -6.625 1 96.75 334 ALA B C 1
ATOM 7707 O O . ALA B 1 334 ? 44.594 -3.623 -7.805 1 96.75 334 ALA B O 1
ATOM 7708 N N . ARG B 1 335 ? 44.219 -2.721 -5.805 1 94.88 335 ARG B N 1
ATOM 7709 C CA . ARG B 1 335 ? 44.531 -1.37 -6.258 1 94.88 335 ARG B CA 1
ATOM 7710 C C . ARG B 1 335 ? 45.938 -1.287 -6.777 1 94.88 335 ARG B C 1
ATOM 7712 O O . ARG B 1 335 ? 46.219 -0.683 -7.824 1 94.88 335 ARG B O 1
ATOM 7719 N N . LYS B 1 336 ? 46.812 -1.883 -6.07 1 96.62 336 LYS B N 1
ATOM 7720 C CA . LYS B 1 336 ? 48.219 -1.86 -6.445 1 96.62 336 LYS B CA 1
ATOM 7721 C C . LYS B 1 336 ? 48.469 -2.607 -7.754 1 96.62 336 LYS B C 1
ATOM 7723 O O . LYS B 1 336 ? 49.344 -2.252 -8.531 1 96.62 336 LYS B O 1
ATOM 7728 N N . SER B 1 337 ? 47.688 -3.584 -8.008 1 97.12 337 SER B N 1
ATOM 7729 C CA . SER B 1 337 ? 47.906 -4.441 -9.164 1 97.12 337 SER B CA 1
ATOM 7730 C C . SER B 1 337 ? 47 -4.027 -10.336 1 97.12 337 SER B C 1
ATOM 7732 O O . SER B 1 337 ? 47.094 -4.594 -11.422 1 97.12 337 SER B O 1
ATOM 7734 N N . GLY B 1 338 ? 46.062 -3.107 -10.102 1 95.06 338 GLY B N 1
ATOM 7735 C CA . GLY B 1 338 ? 45.156 -2.662 -11.148 1 95.06 338 GLY B CA 1
ATOM 7736 C C . GLY B 1 338 ? 43.938 -3.549 -11.305 1 95.06 338 GLY B C 1
ATOM 7737 O O . GLY B 1 338 ? 43.156 -3.398 -12.258 1 95.06 338 GLY B O 1
ATOM 7738 N N . MET B 1 339 ? 43.719 -4.5 -10.406 1 96.88 339 MET B N 1
ATOM 7739 C CA . MET B 1 339 ? 42.531 -5.371 -10.406 1 96.88 339 MET B CA 1
ATOM 7740 C C . MET B 1 339 ? 41.344 -4.641 -9.844 1 96.88 339 MET B C 1
ATOM 7742 O O . MET B 1 339 ? 41.469 -3.744 -9.016 1 96.88 339 MET B O 1
ATOM 7746 N N . ARG B 1 340 ? 40.156 -4.977 -10.336 1 97.81 340 ARG B N 1
ATOM 7747 C CA . ARG B 1 340 ? 38.906 -4.504 -9.758 1 97.81 340 ARG B CA 1
ATOM 7748 C C . ARG B 1 340 ? 38.188 -5.637 -9.039 1 97.81 340 ARG B C 1
ATOM 7750 O O . ARG B 1 340 ? 38.25 -6.793 -9.453 1 97.81 340 ARG B O 1
ATOM 7757 N N . ILE B 1 341 ? 37.469 -5.281 -8.008 1 98.12 341 ILE B N 1
ATOM 7758 C CA . ILE B 1 341 ? 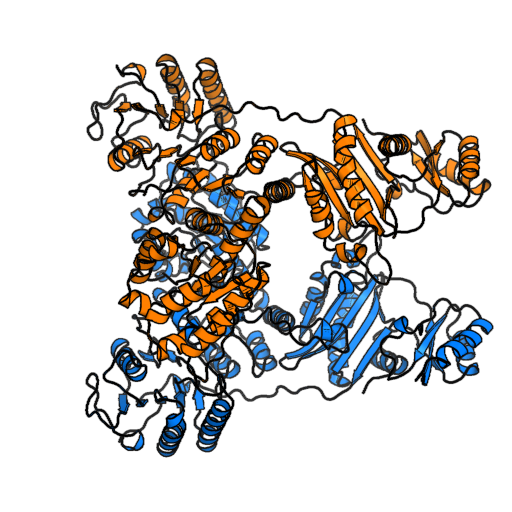36.844 -6.289 -7.164 1 98.12 341 ILE B CA 1
ATOM 7759 C C . ILE B 1 341 ? 35.312 -6.086 -7.156 1 98.12 341 ILE B C 1
ATOM 7761 O O . ILE B 1 341 ? 34.844 -4.984 -6.883 1 98.12 341 ILE B O 1
ATOM 7765 N N . VAL B 1 342 ? 34.531 -7.105 -7.496 1 98.19 342 VAL B N 1
ATOM 7766 C CA . VAL B 1 342 ? 33.125 -7.184 -7.141 1 98.19 342 VAL B CA 1
ATOM 7767 C C . VAL B 1 342 ? 32.969 -8.008 -5.867 1 98.19 342 VAL B C 1
ATOM 7769 O O . VAL B 1 342 ? 33.406 -9.156 -5.805 1 98.19 342 VAL B O 1
ATOM 7772 N N . GLY B 1 343 ? 32.312 -7.492 -4.895 1 96.38 343 GLY B N 1
ATOM 7773 C CA . GLY B 1 343 ? 32.188 -8.109 -3.582 1 96.38 343 GLY B CA 1
ATOM 7774 C C . GLY B 1 343 ? 33.094 -7.461 -2.553 1 96.38 343 GLY B C 1
ATOM 7775 O O . GLY B 1 343 ? 33.406 -6.266 -2.635 1 96.38 343 GLY B O 1
ATOM 7776 N N . PRO B 1 344 ? 33.5 -8.227 -1.546 1 95.56 344 PRO B N 1
ATOM 7777 C CA . PRO B 1 344 ? 33.188 -9.625 -1.236 1 95.56 344 PRO B CA 1
ATOM 7778 C C . PRO B 1 344 ? 31.766 -9.828 -0.753 1 95.56 344 PRO B C 1
ATOM 7780 O O . PRO B 1 344 ? 30.938 -8.922 -0.88 1 95.56 344 PRO B O 1
ATOM 7783 N N . ASN B 1 345 ? 31.406 -11.078 -0.259 1 91.69 345 ASN B N 1
ATOM 7784 C CA . ASN B 1 345 ? 30.078 -11.391 0.244 1 91.69 345 ASN B CA 1
ATOM 7785 C C . ASN B 1 345 ? 29 -11.102 -0.798 1 91.69 345 ASN B C 1
ATOM 7787 O O . ASN B 1 345 ? 28.078 -10.328 -0.541 1 91.69 345 ASN B O 1
ATOM 7791 N N . THR B 1 346 ? 29.172 -11.789 -1.964 1 95.44 346 THR B N 1
ATOM 7792 C CA . THR B 1 346 ? 28.281 -11.484 -3.082 1 95.44 346 THR B CA 1
ATOM 7793 C C . THR B 1 346 ? 28.031 -12.734 -3.922 1 95.44 346 THR B C 1
ATOM 7795 O O . THR B 1 346 ? 28.703 -13.75 -3.756 1 95.44 346 THR B O 1
ATOM 7798 N N . MET B 1 347 ? 26.984 -12.594 -4.703 1 96 347 MET B N 1
ATOM 7799 C CA . MET B 1 347 ? 26.766 -13.602 -5.734 1 96 347 MET B CA 1
ATOM 7800 C C . MET B 1 347 ? 27.5 -13.242 -7.02 1 96 347 MET B C 1
ATOM 7802 O O . MET B 1 347 ? 27.719 -14.094 -7.879 1 96 347 MET B O 1
ATOM 7806 N N . GLY B 1 348 ? 27.797 -12.023 -7.191 1 97.69 348 GLY B N 1
ATOM 7807 C CA . GLY B 1 348 ? 28.609 -11.578 -8.305 1 97.69 348 GLY B CA 1
ATOM 7808 C C . GLY B 1 348 ? 27.797 -11.195 -9.531 1 97.69 348 GLY B C 1
ATOM 7809 O O . GLY B 1 348 ? 26.938 -10.312 -9.453 1 97.69 348 GLY B O 1
ATOM 7810 N N . ILE B 1 349 ? 28.109 -11.867 -10.695 1 98.5 349 ILE B N 1
ATOM 7811 C CA . ILE B 1 349 ? 27.531 -11.367 -11.945 1 98.5 349 ILE B CA 1
ATOM 7812 C C . ILE B 1 349 ? 26.859 -12.516 -12.688 1 98.5 349 ILE B C 1
ATOM 7814 O O . ILE B 1 349 ? 27.156 -13.688 -12.445 1 98.5 349 ILE B O 1
ATOM 7818 N N . LEU B 1 350 ? 25.938 -12.156 -13.539 1 98.19 350 LEU B N 1
ATOM 7819 C CA 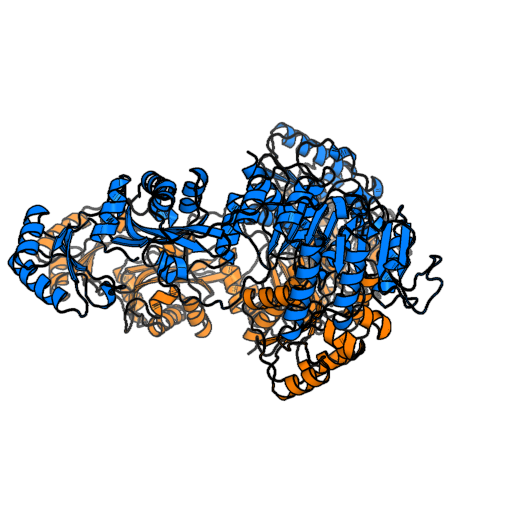. LEU B 1 350 ? 25.25 -13.094 -14.43 1 98.19 350 LEU B CA 1
ATOM 7820 C C . LEU B 1 350 ? 24.953 -12.438 -15.773 1 98.19 350 LEU B C 1
ATOM 7822 O O . LEU B 1 350 ? 24.391 -11.336 -15.82 1 98.19 350 LEU B O 1
ATOM 7826 N N . ASP B 1 351 ? 25.406 -12.984 -16.859 1 97.44 351 ASP B N 1
ATOM 7827 C CA . ASP B 1 351 ? 25.141 -12.586 -18.25 1 97.44 351 ASP B CA 1
ATOM 7828 C C . ASP B 1 351 ? 24.453 -13.711 -19.016 1 97.44 351 ASP B C 1
ATOM 7830 O O . ASP B 1 351 ? 25.125 -14.602 -19.547 1 97.44 351 ASP B O 1
ATOM 7834 N N . PRO B 1 352 ? 23.156 -13.594 -19.203 1 96.06 352 PRO B N 1
ATOM 7835 C CA . PRO B 1 352 ? 22.438 -14.68 -19.891 1 96.06 352 PRO B CA 1
ATOM 7836 C C . PRO B 1 352 ? 22.922 -14.891 -21.328 1 96.06 352 PRO B C 1
ATOM 7838 O O . PRO B 1 352 ? 22.859 -16.016 -21.844 1 96.06 352 PRO B O 1
ATOM 7841 N N . GLU B 1 353 ? 23.406 -13.945 -21.969 1 94.81 353 GLU B N 1
ATOM 7842 C CA . GLU B 1 353 ? 23.812 -14.039 -23.359 1 94.81 353 GLU B CA 1
ATOM 7843 C C . GLU B 1 353 ? 25.047 -14.914 -23.516 1 94.81 353 GLU B C 1
ATOM 7845 O O . GLU B 1 353 ? 25.062 -15.844 -24.328 1 94.81 353 GLU B O 1
ATOM 7850 N N . SER B 1 354 ? 26.047 -14.703 -22.719 1 95.69 354 SER B N 1
ATOM 7851 C CA . SER B 1 354 ? 27.312 -15.422 -22.844 1 95.69 354 SER B CA 1
ATOM 7852 C C . SER B 1 354 ? 27.312 -16.688 -22 1 95.69 354 SER B C 1
ATOM 7854 O O . SER B 1 354 ? 28.172 -17.547 -22.156 1 95.69 354 SER B O 1
ATOM 7856 N N . GLY B 1 355 ? 26.391 -16.734 -21.031 1 96.38 355 GLY B N 1
ATOM 7857 C CA . GLY B 1 355 ? 26.375 -17.828 -20.078 1 96.38 355 GLY B CA 1
ATOM 7858 C C . GLY B 1 355 ? 27.328 -17.609 -18.906 1 96.38 355 GLY B C 1
ATOM 7859 O O . GLY B 1 355 ? 27.469 -18.484 -18.047 1 96.38 355 GLY B O 1
ATOM 7860 N N . LEU B 1 356 ? 28 -16.469 -18.875 1 97.88 356 LEU B N 1
ATOM 7861 C CA . LEU B 1 356 ? 28.922 -16.141 -17.812 1 97.88 356 LEU B CA 1
ATOM 7862 C C . LEU B 1 356 ? 28.188 -15.906 -16.5 1 97.88 356 LEU B C 1
ATOM 7864 O O . LEU B 1 356 ? 27.203 -15.156 -16.453 1 97.88 356 LEU B O 1
ATOM 7868 N N . THR B 1 357 ? 28.641 -16.578 -15.383 1 98.31 357 THR B N 1
ATOM 7869 C CA . THR B 1 357 ? 28 -16.344 -14.102 1 98.31 357 THR B CA 1
ATOM 7870 C C . THR B 1 357 ? 28.938 -16.719 -12.953 1 98.31 357 THR B C 1
ATOM 7872 O O . THR B 1 357 ? 29.828 -17.547 -13.117 1 98.31 357 THR B O 1
ATOM 7875 N N . SER B 1 358 ? 28.781 -16.047 -11.906 1 98.5 358 SER B N 1
ATOM 7876 C CA . SER B 1 358 ? 29.438 -16.422 -10.656 1 98.5 358 SER B CA 1
ATOM 7877 C C . SER B 1 358 ? 28.406 -16.797 -9.594 1 98.5 358 SER B C 1
ATOM 7879 O O . SER B 1 358 ? 28.734 -16.953 -8.422 1 98.5 358 SER B O 1
ATOM 7881 N N . PHE B 1 359 ? 27.094 -16.906 -10.008 1 97.12 359 PHE B N 1
ATOM 7882 C CA . PHE B 1 359 ? 26.031 -17.281 -9.07 1 97.12 359 PHE B CA 1
ATOM 7883 C C . PHE B 1 359 ? 26.219 -18.703 -8.562 1 97.12 359 PHE B C 1
ATOM 7885 O O . PHE B 1 359 ? 26.578 -19.594 -9.336 1 97.12 359 PHE B O 1
ATOM 7892 N N . PHE B 1 360 ? 25.969 -18.922 -7.328 1 94.25 360 PHE B N 1
ATOM 7893 C CA . PHE B 1 360 ? 26.172 -20.266 -6.785 1 94.25 360 PHE B CA 1
ATOM 7894 C C . PHE B 1 360 ? 24.859 -20.812 -6.227 1 94.25 360 PHE B C 1
ATOM 7896 O O . PHE B 1 360 ? 24.859 -21.578 -5.262 1 94.25 360 PHE B O 1
ATOM 7903 N N . SER B 1 361 ? 23.734 -20.328 -6.676 1 90.62 361 SER B N 1
ATOM 7904 C CA . SER B 1 361 ? 22.422 -20.984 -6.531 1 90.62 361 SER B CA 1
ATOM 7905 C C . SER B 1 361 ? 22.141 -21.906 -7.703 1 90.62 361 SER B C 1
ATOM 7907 O O . SER B 1 361 ? 22.844 -21.891 -8.711 1 90.62 361 SER B O 1
ATOM 7909 N N . VAL B 1 362 ? 21.203 -22.75 -7.531 1 89 362 VAL B N 1
ATOM 7910 C CA . VAL B 1 362 ? 20.781 -23.578 -8.656 1 89 362 VAL B CA 1
ATOM 7911 C C . VAL B 1 362 ? 20.031 -22.719 -9.68 1 89 362 VAL B C 1
ATOM 7913 O O . VAL B 1 362 ? 19 -22.141 -9.375 1 89 362 VAL B O 1
ATOM 7916 N N . LEU B 1 363 ? 20.609 -22.625 -10.875 1 92.38 363 LEU B N 1
ATOM 7917 C CA . LEU B 1 363 ? 20.031 -21.734 -11.875 1 92.38 363 LEU B CA 1
ATOM 7918 C C . LEU B 1 363 ? 19.266 -22.531 -12.922 1 92.38 363 LEU B C 1
ATOM 7920 O O . LEU B 1 363 ? 19.703 -23.609 -13.336 1 92.38 363 LEU B O 1
ATOM 7924 N N . ARG B 1 364 ? 18.109 -21.969 -13.219 1 88.75 364 ARG B N 1
ATOM 7925 C CA . ARG B 1 364 ? 17.438 -22.406 -14.438 1 88.75 364 ARG B CA 1
ATOM 7926 C C . ARG B 1 364 ? 17.953 -21.641 -15.648 1 88.75 364 ARG B C 1
ATOM 7928 O O . ARG B 1 364 ? 18.734 -20.688 -15.508 1 88.75 364 ARG B O 1
ATOM 7935 N N . LYS B 1 365 ? 17.547 -22.141 -16.781 1 88.94 365 LYS B N 1
ATOM 7936 C CA . LYS B 1 365 ? 17.875 -21.344 -17.969 1 88.94 365 LYS B CA 1
ATOM 7937 C C . LYS B 1 365 ? 17.172 -19.984 -17.938 1 88.94 365 LYS B C 1
ATOM 7939 O O . LYS B 1 365 ? 15.969 -19.906 -17.656 1 88.94 365 LYS B O 1
ATOM 7944 N N . ILE B 1 366 ? 17.891 -19.016 -18.109 1 91.31 366 ILE B N 1
ATOM 7945 C CA . ILE B 1 366 ? 17.406 -17.641 -18.047 1 91.31 366 ILE B CA 1
ATOM 7946 C C . ILE B 1 366 ? 17.391 -17.031 -19.453 1 91.31 366 ILE B C 1
ATOM 7948 O O . ILE B 1 366 ? 18.375 -17.125 -20.188 1 91.31 366 ILE B O 1
ATOM 7952 N N . GLY B 1 367 ? 16.281 -16.469 -19.781 1 87.06 367 GLY B N 1
ATOM 7953 C CA . GLY B 1 367 ? 16.172 -15.852 -21.094 1 87.06 367 GLY B CA 1
ATOM 7954 C C . GLY B 1 367 ? 16.953 -14.555 -21.203 1 87.06 367 GLY B C 1
ATOM 7955 O O . GLY B 1 367 ? 17.25 -13.906 -20.203 1 87.06 367 GLY B O 1
ATOM 7956 N N . GLN B 1 368 ? 17.375 -14.297 -22.453 1 93.19 368 GLN B N 1
ATOM 7957 C CA . GLN B 1 368 ? 17.922 -12.969 -22.75 1 93.19 368 GLN B CA 1
ATOM 7958 C C . GLN B 1 368 ? 16.812 -11.922 -22.797 1 93.19 368 GLN B C 1
ATOM 7960 O O . GLN B 1 368 ? 15.766 -12.141 -23.406 1 93.19 368 GLN B O 1
ATOM 7965 N N . GLY B 1 369 ? 16.984 -10.883 -22.016 1 96.75 369 GLY B N 1
ATOM 7966 C CA . GLY B 1 369 ? 16.031 -9.781 -21.969 1 96.75 369 GLY B CA 1
ATOM 7967 C C . GLY B 1 369 ? 16.703 -8.422 -21.875 1 96.75 369 GLY B C 1
ATOM 7968 O O . GLY B 1 369 ? 17.875 -8.266 -22.234 1 96.75 369 GLY B O 1
ATOM 7969 N N . ASN B 1 370 ? 15.945 -7.449 -21.484 1 98.12 370 ASN B N 1
ATOM 7970 C CA . ASN B 1 370 ? 16.469 -6.086 -21.547 1 98.12 370 ASN B CA 1
ATOM 7971 C C . ASN B 1 370 ? 16.438 -5.418 -20.172 1 98.12 370 ASN B C 1
ATOM 7973 O O . ASN B 1 370 ? 16.5 -4.191 -20.062 1 98.12 370 ASN B O 1
ATOM 7977 N N . ILE B 1 371 ? 16.266 -6.215 -19.125 1 98.75 371 ILE B N 1
ATOM 7978 C CA . ILE B 1 371 ? 16.312 -5.699 -17.75 1 98.75 371 ILE B CA 1
ATOM 7979 C C . ILE B 1 371 ? 17.719 -5.84 -17.203 1 98.75 371 ILE B C 1
ATOM 7981 O O . ILE B 1 371 ? 18.266 -6.945 -17.125 1 98.75 371 ILE B O 1
ATOM 7985 N N . GLY B 1 372 ? 18.359 -4.766 -16.891 1 98.88 372 GLY B N 1
ATOM 7986 C CA . GLY B 1 372 ? 19.578 -4.777 -16.109 1 98.88 372 GLY B CA 1
ATOM 7987 C C . GLY B 1 372 ? 19.344 -4.668 -14.609 1 98.88 372 GLY B C 1
ATOM 7988 O O . GLY B 1 372 ? 18.453 -3.924 -14.18 1 98.88 372 GLY B O 1
ATOM 7989 N N . VAL B 1 373 ? 20.109 -5.449 -13.805 1 98.88 373 VAL B N 1
ATOM 7990 C CA . VAL B 1 373 ? 19.844 -5.48 -12.367 1 98.88 373 VAL B CA 1
ATOM 7991 C C . VAL B 1 373 ? 21.094 -5.039 -11.609 1 98.88 373 VAL B C 1
ATOM 7993 O O . VAL B 1 373 ? 22.203 -5.523 -11.875 1 98.88 373 VAL B O 1
ATOM 7996 N N . LEU B 1 374 ? 20.953 -4.098 -10.75 1 98.81 374 LEU B N 1
ATOM 7997 C CA . LEU B 1 374 ? 21.922 -3.699 -9.727 1 98.81 374 LEU B CA 1
ATOM 7998 C C . LEU B 1 374 ? 21.406 -4.051 -8.336 1 98.81 374 LEU B C 1
ATOM 8000 O O . LEU B 1 374 ? 20.438 -3.463 -7.859 1 98.81 374 LEU B O 1
ATOM 8004 N N . ALA B 1 375 ? 22.094 -5.012 -7.676 1 98.06 375 ALA B N 1
ATOM 8005 C CA . ALA B 1 375 ? 21.609 -5.418 -6.355 1 98.06 375 ALA B CA 1
ATOM 8006 C C . ALA B 1 375 ? 22.75 -5.41 -5.336 1 98.06 375 ALA B C 1
ATOM 8008 O O . ALA B 1 375 ? 23.797 -6.031 -5.555 1 98.06 375 ALA B O 1
ATOM 8009 N N . GLN B 1 376 ? 22.578 -4.762 -4.293 1 95.88 376 GLN B N 1
ATOM 8010 C CA . GLN B 1 376 ? 23.562 -4.812 -3.223 1 95.88 376 GLN B CA 1
ATOM 8011 C C . GLN B 1 376 ? 23.531 -6.16 -2.51 1 95.88 376 GLN B C 1
ATOM 8013 O O . GLN B 1 376 ? 24.547 -6.609 -1.974 1 95.88 376 GLN B O 1
ATOM 8018 N N . SER B 1 377 ? 22.406 -6.809 -2.621 1 94.62 377 SER B N 1
ATOM 8019 C CA . SER B 1 377 ? 22.234 -8.109 -1.989 1 94.62 377 SER B CA 1
ATOM 8020 C C . SER B 1 377 ? 22.234 -9.234 -3.023 1 94.62 377 SER B C 1
ATOM 8022 O O . SER B 1 377 ? 21.422 -9.227 -3.949 1 94.62 377 SER B O 1
ATOM 8024 N N . GLY B 1 378 ? 23.094 -10.188 -2.762 1 94.5 378 GLY B N 1
ATOM 8025 C CA . GLY B 1 378 ? 23.094 -11.359 -3.619 1 94.5 378 GLY B CA 1
ATOM 8026 C C . GLY B 1 378 ? 21.781 -12.117 -3.596 1 94.5 378 GLY B C 1
ATOM 8027 O O . GLY B 1 378 ? 21.344 -12.648 -4.617 1 94.5 378 GLY B O 1
ATOM 8028 N N . ALA B 1 379 ? 21.156 -12.125 -2.445 1 92.25 379 ALA B N 1
ATOM 8029 C CA . ALA B 1 379 ? 19.859 -12.797 -2.311 1 92.25 379 ALA B CA 1
ATOM 8030 C C . ALA B 1 379 ? 18.812 -12.141 -3.203 1 92.25 379 ALA B C 1
ATOM 8032 O O . ALA B 1 379 ? 18.062 -12.836 -3.896 1 92.25 379 ALA B O 1
ATOM 8033 N N . VAL B 1 380 ? 18.766 -10.844 -3.236 1 94.94 380 VAL B N 1
ATOM 8034 C CA . VAL B 1 380 ? 17.781 -10.125 -4.039 1 94.94 380 VAL B CA 1
ATOM 8035 C C . VAL B 1 380 ? 18.062 -10.367 -5.523 1 94.94 380 VAL B C 1
ATOM 8037 O O . VAL B 1 380 ? 17.125 -10.562 -6.309 1 94.94 380 VAL B O 1
ATOM 8040 N N . ALA B 1 381 ? 19.359 -10.367 -5.867 1 96.88 381 ALA B N 1
ATOM 8041 C CA . ALA B 1 381 ? 19.734 -10.664 -7.25 1 96.88 381 ALA B CA 1
ATOM 8042 C C . ALA B 1 381 ? 19.25 -12.055 -7.664 1 96.88 381 ALA B C 1
ATOM 8044 O O . ALA B 1 381 ? 18.844 -12.258 -8.805 1 96.88 381 ALA B O 1
ATOM 8045 N N . ASN B 1 382 ? 19.328 -12.945 -6.73 1 94.06 382 ASN B N 1
ATOM 8046 C CA . ASN B 1 382 ? 18.875 -14.305 -6.984 1 94.06 382 ASN B CA 1
ATOM 8047 C C . ASN B 1 382 ? 17.344 -14.383 -7.055 1 94.06 382 ASN B C 1
ATOM 8049 O O . ASN B 1 382 ? 16.797 -15.039 -7.938 1 94.06 382 ASN B O 1
ATOM 8053 N N . PHE B 1 383 ? 16.672 -13.703 -6.184 1 94.12 383 PHE B N 1
ATOM 8054 C CA . PHE B 1 383 ? 15.227 -13.781 -6.07 1 94.12 383 PHE B CA 1
ATOM 8055 C C . PHE B 1 383 ? 14.555 -13.203 -7.312 1 94.12 383 PHE B C 1
ATOM 8057 O O . PHE B 1 383 ? 13.516 -13.688 -7.75 1 94.12 383 PHE B O 1
ATOM 8064 N N . ILE B 1 384 ? 15.141 -12.172 -7.879 1 96.5 384 ILE B N 1
ATOM 8065 C CA . ILE B 1 384 ? 14.5 -11.484 -8.992 1 96.5 384 ILE B CA 1
ATOM 8066 C C . ILE B 1 384 ? 14.484 -12.391 -10.219 1 96.5 384 ILE B C 1
ATOM 8068 O O . ILE B 1 384 ? 13.711 -12.172 -11.148 1 96.5 384 ILE B O 1
ATOM 8072 N N . LEU B 1 385 ? 15.344 -13.477 -10.227 1 96.12 385 LEU B N 1
ATOM 8073 C CA . LEU B 1 385 ? 15.391 -14.43 -11.328 1 96.12 385 LEU B CA 1
ATOM 8074 C C . LEU B 1 385 ? 14.109 -15.258 -11.391 1 96.12 385 LEU B C 1
ATOM 8076 O O . LEU B 1 385 ? 13.695 -15.688 -12.469 1 96.12 385 LEU B O 1
ATOM 8080 N N . LEU B 1 386 ? 13.5 -15.398 -10.281 1 94.19 386 LEU B N 1
ATOM 8081 C CA . LEU B 1 386 ? 12.383 -16.328 -10.172 1 94.19 386 LEU B CA 1
ATOM 8082 C C . LEU B 1 386 ? 11.156 -15.797 -10.906 1 94.19 386 LEU B C 1
ATOM 8084 O O . LEU B 1 386 ? 10.633 -16.453 -11.812 1 94.19 386 LEU B O 1
ATOM 8088 N N . PRO B 1 387 ? 10.719 -14.602 -10.648 1 94.75 387 PRO B N 1
ATOM 8089 C CA . PRO B 1 387 ? 9.516 -14.125 -11.328 1 94.75 387 PRO B CA 1
ATOM 8090 C C . PRO B 1 387 ? 9.781 -13.664 -12.758 1 94.75 387 PRO B C 1
ATOM 8092 O O . PRO B 1 387 ? 8.852 -13.555 -13.562 1 94.75 387 PRO B O 1
ATOM 8095 N N . LEU B 1 388 ? 11.094 -13.414 -13.172 1 96.81 388 LEU B N 1
ATOM 8096 C CA . LEU B 1 388 ? 11.336 -12.742 -14.445 1 96.81 388 LEU B CA 1
ATOM 8097 C C . LEU B 1 388 ? 12.227 -13.594 -15.344 1 96.81 388 LEU B C 1
ATOM 8099 O O . LEU B 1 388 ? 12.727 -13.109 -16.359 1 96.81 388 LEU B O 1
ATOM 8103 N N . TRP B 1 389 ? 12.445 -14.852 -15 1 94.69 389 TRP B N 1
ATOM 8104 C CA . TRP B 1 389 ? 13.359 -15.695 -15.766 1 94.69 389 TRP B CA 1
ATOM 8105 C C . TRP B 1 389 ? 12.922 -15.781 -17.219 1 94.69 389 TRP B C 1
ATOM 8107 O O . TRP B 1 389 ? 13.766 -15.906 -18.125 1 94.69 389 TRP B O 1
ATOM 8117 N N . HIS B 1 390 ? 11.586 -15.727 -17.484 1 94.88 390 HIS B N 1
ATOM 8118 C CA . HIS B 1 390 ? 11.055 -15.898 -18.844 1 94.88 390 HIS B CA 1
ATOM 8119 C C . HIS B 1 390 ? 11.008 -14.578 -19.594 1 94.88 390 HIS B C 1
ATOM 8121 O O . HIS B 1 390 ? 10.93 -14.555 -20.812 1 94.88 390 HIS B O 1
ATOM 8127 N N . VAL B 1 391 ? 10.945 -13.469 -18.859 1 96.44 391 VAL B N 1
ATOM 8128 C CA . VAL B 1 391 ? 11.062 -12.148 -19.469 1 96.44 391 VAL B CA 1
ATOM 8129 C C . VAL B 1 391 ? 12.516 -11.883 -19.859 1 96.44 391 VAL B C 1
ATOM 8131 O O . VAL B 1 391 ? 12.789 -11.344 -20.938 1 96.44 391 VAL B O 1
ATOM 8134 N N . GLY B 1 392 ? 13.391 -12.336 -18.938 1 97.19 392 GLY B N 1
ATOM 8135 C CA . GLY B 1 392 ? 14.82 -12.328 -19.219 1 97.19 392 GLY B CA 1
ATOM 8136 C C . GLY B 1 392 ? 15.523 -11.094 -18.703 1 97.19 392 GLY B C 1
ATOM 8137 O O . GLY B 1 392 ? 14.883 -10.172 -18.203 1 97.19 392 GLY B O 1
ATOM 8138 N N . PHE B 1 393 ? 16.891 -11.109 -18.781 1 98.31 393 PHE B N 1
ATOM 8139 C CA . PHE B 1 393 ? 17.75 -10.055 -18.25 1 98.31 393 PHE B CA 1
ATOM 8140 C C . PHE B 1 393 ? 18.875 -9.727 -19.234 1 98.31 393 PHE B C 1
ATOM 8142 O O . PHE B 1 393 ? 19.266 -10.57 -20.047 1 98.31 393 PHE B O 1
ATOM 8149 N N . SER B 1 394 ? 19.312 -8.477 -19.203 1 98.5 394 SER B N 1
ATOM 8150 C CA . SER B 1 394 ? 20.516 -8.109 -19.969 1 98.5 394 SER B CA 1
ATOM 8151 C C . SER B 1 394 ? 21.781 -8.438 -19.188 1 98.5 394 SER B C 1
ATOM 8153 O O . SER B 1 394 ? 22.656 -9.133 -19.703 1 98.5 394 SER B O 1
ATOM 8155 N N . LYS B 1 395 ? 21.859 -7.887 -17.984 1 98.44 395 LYS B N 1
ATOM 8156 C CA . LYS B 1 395 ? 22.969 -8.086 -17.047 1 98.44 395 LYS B CA 1
ATOM 8157 C C . LYS B 1 395 ? 22.469 -8.047 -15.602 1 98.44 395 LYS B C 1
ATOM 8159 O O . LYS B 1 395 ? 21.578 -7.266 -15.266 1 98.44 395 LYS B O 1
ATOM 8164 N N . ILE B 1 396 ? 23.078 -8.883 -14.789 1 98.56 396 ILE B N 1
ATOM 8165 C CA . ILE B 1 396 ? 22.828 -8.812 -13.359 1 98.56 396 ILE B CA 1
ATOM 8166 C C . ILE B 1 396 ? 24.141 -8.648 -12.602 1 98.56 396 ILE B C 1
ATOM 8168 O O . ILE B 1 396 ? 25.109 -9.391 -12.852 1 98.56 396 ILE B O 1
ATOM 8172 N N . VAL B 1 397 ? 24.172 -7.691 -11.727 1 98.69 397 VAL B N 1
ATOM 8173 C CA . VAL B 1 397 ? 25.359 -7.441 -10.922 1 98.69 397 VAL B CA 1
ATOM 8174 C C . VAL B 1 397 ? 24.969 -7.34 -9.445 1 98.69 397 VAL B C 1
ATOM 8176 O O . VAL B 1 397 ? 24.25 -6.422 -9.055 1 98.69 397 VAL B O 1
ATOM 8179 N N . ALA B 1 398 ? 25.375 -8.242 -8.656 1 98 398 ALA B N 1
ATOM 8180 C CA . ALA B 1 398 ? 25.328 -8.156 -7.199 1 98 398 ALA B CA 1
ATOM 8181 C C . ALA B 1 398 ? 26.656 -7.668 -6.633 1 98 398 ALA B C 1
ATOM 8183 O O . ALA B 1 398 ? 27.703 -8.297 -6.84 1 98 398 ALA B O 1
ATOM 8184 N N . ILE B 1 399 ? 26.609 -6.621 -5.824 1 97.12 399 ILE B N 1
ATOM 8185 C CA . ILE B 1 399 ? 27.875 -5.969 -5.527 1 97.12 399 ILE B CA 1
ATOM 8186 C C . ILE B 1 399 ? 28.312 -6.305 -4.102 1 97.12 399 ILE B C 1
ATOM 8188 O O . ILE B 1 399 ? 29.453 -6.051 -3.717 1 97.12 399 ILE B O 1
ATOM 8192 N N . GLY B 1 400 ? 27.453 -6.805 -3.291 1 94.88 400 GLY B N 1
ATOM 8193 C CA . GLY B 1 400 ? 27.828 -7.227 -1.949 1 94.88 400 GLY B CA 1
ATOM 8194 C C . GLY B 1 400 ? 28.312 -6.082 -1.075 1 94.88 400 GLY B C 1
ATOM 8195 O O . GLY B 1 400 ? 27.641 -5.051 -0.967 1 94.88 400 GLY B O 1
ATOM 8196 N N . ASN B 1 401 ? 29.531 -6.281 -0.501 1 93.44 401 ASN B N 1
ATOM 8197 C CA . ASN B 1 401 ? 30.094 -5.273 0.393 1 93.44 401 ASN B CA 1
ATOM 8198 C C . ASN B 1 401 ? 30.562 -4.039 -0.374 1 93.44 401 ASN B C 1
ATOM 8200 O O . ASN B 1 401 ? 30.828 -2.994 0.225 1 93.44 401 ASN B O 1
ATOM 8204 N N . LYS B 1 402 ? 30.625 -4.199 -1.69 1 94.81 402 LYS B N 1
ATOM 8205 C CA . LYS B 1 402 ? 31.078 -3.123 -2.568 1 94.81 402 LYS B CA 1
ATOM 8206 C C . LYS B 1 402 ? 32.406 -2.525 -2.078 1 94.81 402 LYS B C 1
ATOM 8208 O O . LYS B 1 402 ? 32.531 -1.305 -1.952 1 94.81 402 LYS B O 1
ATOM 8213 N N . ALA B 1 403 ? 33.375 -3.342 -1.805 1 94.5 403 ALA B N 1
ATOM 8214 C CA . ALA B 1 403 ? 34.688 -2.916 -1.313 1 94.5 403 ALA B CA 1
ATOM 8215 C C . ALA B 1 403 ? 35.438 -2.102 -2.369 1 94.5 403 ALA B C 1
ATOM 8217 O O . ALA B 1 403 ? 36.281 -1.269 -2.037 1 94.5 403 ALA B O 1
ATOM 8218 N N . ASP B 1 404 ? 35.125 -2.34 -3.629 1 95.75 404 ASP B N 1
ATOM 8219 C CA . ASP B 1 404 ? 35.75 -1.61 -4.73 1 95.75 404 ASP B CA 1
ATOM 8220 C C . ASP B 1 404 ? 34.688 -1.136 -5.734 1 95.75 404 ASP B C 1
ATOM 8222 O O . ASP B 1 404 ? 34.281 0.019 -5.695 1 95.75 404 ASP B O 1
ATOM 8226 N N . VAL B 1 405 ? 34.125 -2.092 -6.547 1 96.5 405 VAL B N 1
ATOM 8227 C CA . VAL B 1 405 ? 33.062 -1.734 -7.465 1 96.5 405 VAL B CA 1
ATOM 8228 C C . VAL B 1 405 ? 31.766 -1.476 -6.684 1 96.5 405 VAL B C 1
ATOM 8230 O O . VAL B 1 405 ? 31.328 -2.326 -5.906 1 96.5 405 VAL B O 1
ATOM 8233 N N . GLY B 1 406 ? 31.219 -0.263 -6.883 1 96.12 406 GLY B N 1
ATOM 8234 C CA . GLY B 1 406 ? 30.016 0.109 -6.152 1 96.12 406 GLY B CA 1
ATOM 8235 C C . GLY B 1 406 ? 28.828 0.385 -7.055 1 96.12 406 GLY B C 1
ATOM 8236 O O . GLY B 1 406 ? 28.875 0.07 -8.25 1 96.12 406 GLY B O 1
ATOM 8237 N N . GLU B 1 407 ? 27.812 0.878 -6.445 1 96.62 407 GLU B N 1
ATOM 8238 C CA . GLU B 1 407 ? 26.547 1.104 -7.137 1 96.62 407 GLU B CA 1
ATOM 8239 C C . GLU B 1 407 ? 26.703 2.141 -8.242 1 96.62 407 GLU B C 1
ATOM 8241 O O . GLU B 1 407 ? 26.031 2.062 -9.273 1 96.62 407 GLU B O 1
ATOM 8246 N N . VAL B 1 408 ? 27.594 3.104 -8.078 1 97.12 408 VAL B N 1
ATOM 8247 C CA . VAL B 1 408 ? 27.781 4.164 -9.062 1 97.12 408 VAL B CA 1
ATOM 8248 C C . VAL B 1 408 ? 28.359 3.574 -10.352 1 97.12 408 VAL B C 1
ATOM 8250 O O . VAL B 1 408 ? 27.828 3.828 -11.445 1 97.12 408 VAL B O 1
ATOM 8253 N N . GLU B 1 409 ? 29.406 2.717 -10.258 1 97.44 409 GLU B N 1
ATOM 8254 C CA . GLU B 1 409 ? 30.031 2.105 -11.422 1 97.44 409 GLU B CA 1
ATOM 8255 C C . GLU B 1 409 ? 29.062 1.17 -12.141 1 97.44 409 GLU B C 1
ATOM 8257 O O . GLU B 1 409 ? 28.984 1.162 -13.375 1 97.44 409 GLU B O 1
ATOM 8262 N N . VAL B 1 410 ? 28.312 0.448 -11.398 1 98.38 410 VAL B N 1
ATOM 8263 C CA . VAL B 1 410 ? 27.406 -0.525 -11.992 1 98.38 410 VAL B CA 1
ATOM 8264 C C . VAL B 1 410 ? 26.266 0.201 -12.703 1 98.38 410 VAL B C 1
ATOM 8266 O O . VAL B 1 410 ? 25.891 -0.167 -13.82 1 98.38 410 VAL B O 1
ATOM 8269 N N . LEU B 1 411 ? 25.703 1.206 -12.047 1 98.38 411 LEU B N 1
ATOM 8270 C CA . LEU B 1 411 ? 24.656 1.971 -12.695 1 98.38 411 LEU B CA 1
ATOM 8271 C C . LEU B 1 411 ? 25.156 2.58 -14 1 98.38 411 LEU B C 1
ATOM 8273 O O . LEU B 1 411 ? 24.484 2.49 -15.031 1 98.38 411 LEU B O 1
ATOM 8277 N N . ASN B 1 412 ? 26.328 3.191 -13.93 1 98.06 412 ASN B N 1
ATOM 8278 C CA . ASN B 1 412 ? 26.906 3.779 -15.125 1 98.06 412 ASN B CA 1
ATOM 8279 C C . ASN B 1 412 ? 27.062 2.748 -16.25 1 98.06 412 ASN B C 1
ATOM 8281 O O . ASN B 1 412 ? 26.75 3.025 -17.406 1 98.06 412 ASN B O 1
ATOM 8285 N N . PHE B 1 413 ? 27.516 1.611 -15.953 1 98.19 413 PHE B N 1
ATOM 8286 C CA . PHE B 1 413 ? 27.703 0.522 -16.906 1 98.19 413 PHE B CA 1
ATOM 8287 C C . PHE B 1 413 ? 26.375 0.113 -17.531 1 98.19 413 PHE B C 1
ATOM 8289 O O . PHE B 1 413 ? 26.266 0.023 -18.75 1 98.19 413 PHE B O 1
ATOM 8296 N N . LEU B 1 414 ? 25.344 -0.118 -16.656 1 98.62 414 LEU B N 1
ATOM 8297 C CA . LEU B 1 414 ? 24.047 -0.585 -17.125 1 98.62 414 LEU B CA 1
ATOM 8298 C C . LEU B 1 414 ? 23.391 0.462 -18.016 1 98.62 414 LEU B C 1
ATOM 8300 O O . LEU B 1 414 ? 22.719 0.12 -19 1 98.62 414 LEU B O 1
ATOM 8304 N N . LEU B 1 415 ? 23.594 1.709 -17.688 1 97.81 415 LEU B N 1
ATOM 8305 C CA . LEU B 1 415 ? 23 2.787 -18.484 1 97.81 415 LEU B CA 1
ATOM 8306 C C . LEU B 1 415 ? 23.672 2.875 -19.859 1 97.81 415 LEU B C 1
ATOM 8308 O O . LEU B 1 415 ? 23.047 3.324 -20.812 1 97.81 415 LEU B O 1
ATOM 8312 N N . LYS B 1 416 ? 24.891 2.385 -19.984 1 97.38 416 LYS B N 1
ATOM 8313 C CA . LYS B 1 416 ? 25.625 2.434 -21.234 1 97.38 416 LYS B CA 1
ATOM 8314 C C . LYS B 1 416 ? 25.469 1.13 -22.016 1 97.38 416 LYS B C 1
ATOM 8316 O O . LYS B 1 416 ? 25.766 1.074 -23.219 1 97.38 416 LYS B O 1
ATOM 8321 N N . ASP B 1 417 ? 25.062 0.099 -21.312 1 97.56 417 ASP B N 1
ATOM 8322 C CA . ASP B 1 417 ? 24.875 -1.193 -21.969 1 97.56 417 ASP B CA 1
ATOM 8323 C C . ASP B 1 417 ? 23.75 -1.14 -22.984 1 97.56 417 ASP B C 1
ATOM 8325 O O . ASP B 1 417 ? 22.609 -0.83 -22.641 1 97.56 417 ASP B O 1
ATOM 8329 N N . GLU B 1 418 ? 24.016 -1.528 -24.203 1 96.81 418 GLU B N 1
ATOM 8330 C CA . GLU B 1 418 ? 23.062 -1.397 -25.297 1 96.81 418 GLU B CA 1
ATOM 8331 C C . GLU B 1 418 ? 21.906 -2.369 -25.125 1 96.81 418 GLU B C 1
ATOM 8333 O O . GLU B 1 418 ? 20.797 -2.117 -25.625 1 96.81 418 GLU B O 1
ATOM 8338 N N . LYS B 1 419 ? 22.109 -3.395 -24.438 1 97.31 419 LYS B N 1
ATOM 8339 C CA . LYS B 1 419 ? 21.094 -4.422 -24.297 1 97.31 419 LYS B CA 1
ATOM 8340 C C . LYS B 1 419 ? 20.156 -4.109 -23.141 1 97.31 419 LYS B C 1
ATOM 8342 O O . LYS B 1 419 ? 19.078 -4.715 -23.016 1 97.31 419 LYS B O 1
ATOM 8347 N N . THR B 1 420 ? 20.5 -3.205 -22.312 1 98.31 420 THR B N 1
ATOM 8348 C CA . THR B 1 420 ? 19.688 -2.834 -21.156 1 98.31 420 THR B CA 1
ATOM 8349 C C . THR B 1 420 ? 18.719 -1.711 -21.531 1 98.31 420 THR B C 1
ATOM 8351 O O . THR B 1 420 ? 19.141 -0.652 -22 1 98.31 420 THR B O 1
ATOM 8354 N N . ARG B 1 421 ? 17.5 -1.99 -21.344 1 97.75 421 ARG B N 1
ATOM 8355 C CA . ARG B 1 421 ? 16.484 -0.981 -21.594 1 97.75 421 ARG B CA 1
ATOM 8356 C C . ARG B 1 421 ? 16 -0.35 -20.297 1 97.75 421 ARG B C 1
ATOM 8358 O O . ARG B 1 421 ? 15.656 0.832 -20.266 1 97.75 421 ARG B O 1
ATOM 8365 N N . VAL B 1 422 ? 15.891 -1.145 -19.281 1 98.5 422 VAL B N 1
ATOM 8366 C CA . VAL B 1 422 ? 15.453 -0.687 -17.969 1 98.5 422 VAL B CA 1
ATOM 8367 C C . VAL B 1 422 ? 16.422 -1.196 -16.906 1 98.5 422 VAL B C 1
ATOM 8369 O O . VAL B 1 422 ? 16.922 -2.314 -17 1 98.5 422 VAL B O 1
ATOM 8372 N N . VAL B 1 423 ? 16.703 -0.399 -15.898 1 98.88 423 VAL B N 1
ATOM 8373 C CA . VAL B 1 423 ? 17.547 -0.802 -14.773 1 98.88 423 VAL B CA 1
ATOM 8374 C C . VAL B 1 423 ? 16.688 -1.005 -13.531 1 98.88 423 VAL B C 1
ATOM 8376 O O . VAL B 1 423 ? 15.938 -0.112 -13.133 1 98.88 423 VAL B O 1
ATOM 8379 N N . ALA B 1 424 ? 16.703 -2.168 -12.945 1 98.88 424 ALA B N 1
ATOM 8380 C CA . ALA B 1 424 ? 16.125 -2.465 -11.641 1 98.88 424 ALA B CA 1
ATOM 8381 C C . ALA B 1 424 ? 17.188 -2.504 -10.555 1 98.88 424 ALA B C 1
ATOM 8383 O O . ALA B 1 424 ? 18.141 -3.293 -10.633 1 98.88 424 ALA B O 1
ATOM 8384 N N . ALA B 1 425 ? 17.031 -1.679 -9.516 1 98.75 425 ALA B N 1
ATOM 8385 C CA . ALA B 1 425 ? 18.078 -1.558 -8.516 1 98.75 425 ALA B CA 1
ATOM 8386 C C . ALA B 1 425 ? 17.531 -1.798 -7.113 1 98.75 425 ALA B C 1
ATOM 8388 O O . ALA B 1 425 ? 16.469 -1.286 -6.758 1 98.75 425 ALA B O 1
ATOM 8389 N N . TYR B 1 426 ? 18.219 -2.602 -6.383 1 97.56 426 TYR B N 1
ATOM 8390 C CA . TYR B 1 426 ? 18.016 -2.736 -4.945 1 97.56 426 TYR B CA 1
ATOM 8391 C C . TYR B 1 426 ? 19.203 -2.166 -4.176 1 97.56 426 TYR B C 1
ATOM 8393 O O . TYR B 1 426 ? 20.328 -2.639 -4.324 1 97.56 426 TYR B O 1
ATOM 8401 N N . LEU B 1 427 ? 18.891 -1.212 -3.258 1 96.31 427 LEU B N 1
ATOM 8402 C CA . LEU B 1 427 ? 19.953 -0.506 -2.551 1 96.31 427 LEU B CA 1
ATOM 8403 C C . LEU B 1 427 ? 19.703 -0.5 -1.048 1 96.31 427 LEU B C 1
ATOM 8405 O O . LEU B 1 427 ? 18.547 -0.383 -0.612 1 96.31 427 LEU B O 1
ATOM 8409 N N . GLU B 1 428 ? 20.766 -0.603 -0.296 1 90.75 428 GLU B N 1
ATOM 8410 C CA . GLU B 1 428 ? 20.703 -0.487 1.157 1 90.75 428 GLU B CA 1
ATOM 8411 C C . GLU B 1 428 ? 21.406 0.778 1.643 1 90.75 428 GLU B C 1
ATOM 8413 O O . GLU B 1 428 ? 21.062 1.328 2.688 1 90.75 428 GLU B O 1
ATOM 8418 N N . GLY B 1 429 ? 22.375 1.233 0.858 1 89.25 429 GLY B N 1
ATOM 8419 C CA . GLY B 1 429 ? 23.141 2.43 1.166 1 89.25 429 GLY B CA 1
ATOM 8420 C C . GLY B 1 429 ? 23.969 2.934 -0.01 1 89.25 429 GLY B C 1
ATOM 8421 O O . GLY B 1 429 ? 23.938 2.344 -1.092 1 89.25 429 GLY B O 1
ATOM 8422 N N . PHE B 1 430 ? 24.656 4.066 0.269 1 91.38 430 PHE B N 1
ATOM 8423 C CA . PHE B 1 430 ? 25.406 4.695 -0.808 1 91.38 430 PHE B CA 1
ATOM 8424 C C . PHE B 1 430 ? 26.859 4.945 -0.386 1 91.38 430 PHE B C 1
ATOM 8426 O O . PHE B 1 430 ? 27.141 5.16 0.795 1 91.38 430 PHE B O 1
ATOM 8433 N N . THR B 1 431 ? 27.734 4.84 -1.336 1 87.94 431 THR B N 1
ATOM 8434 C CA . THR B 1 431 ? 29.094 5.328 -1.14 1 87.94 431 THR B CA 1
ATOM 8435 C C . THR B 1 431 ? 29.219 6.773 -1.613 1 87.94 431 THR B C 1
ATOM 8437 O O . THR B 1 431 ? 29.984 7.555 -1.043 1 87.94 431 THR B O 1
ATOM 8440 N N . ASN B 1 432 ? 28.547 7.102 -2.568 1 93.69 432 ASN B N 1
ATOM 8441 C CA . ASN B 1 432 ? 28.438 8.43 -3.156 1 93.69 432 ASN B CA 1
ATOM 8442 C C . ASN B 1 432 ? 27.047 8.68 -3.729 1 93.69 432 ASN B C 1
ATOM 8444 O O . ASN B 1 432 ? 26.844 8.555 -4.938 1 93.69 432 ASN B O 1
ATOM 8448 N N . GLY B 1 433 ? 26.219 9.141 -2.842 1 94.69 433 GLY B N 1
ATOM 8449 C CA . GLY B 1 433 ? 24.828 9.328 -3.217 1 94.69 433 GLY B CA 1
ATOM 8450 C C . GLY B 1 433 ? 24.641 10.414 -4.258 1 94.69 433 GLY B C 1
ATOM 8451 O O . GLY B 1 433 ? 23.766 10.305 -5.125 1 94.69 433 GLY B O 1
ATOM 8452 N N . ARG B 1 434 ? 25.422 11.453 -4.195 1 95.75 434 ARG B N 1
ATOM 8453 C CA . ARG B 1 434 ? 25.328 12.57 -5.133 1 95.75 434 ARG B CA 1
ATOM 8454 C C . ARG B 1 434 ? 25.625 12.117 -6.555 1 95.75 434 ARG B C 1
ATOM 8456 O O . ARG B 1 434 ? 24.906 12.453 -7.488 1 95.75 434 ARG B O 1
ATOM 8463 N N . LYS B 1 435 ? 26.703 11.352 -6.719 1 96.19 435 LYS B N 1
ATOM 8464 C CA . LYS B 1 435 ? 27.062 10.859 -8.047 1 96.19 435 LYS B CA 1
ATOM 8465 C C . LYS B 1 435 ? 26 9.898 -8.578 1 96.19 435 LYS B C 1
ATOM 8467 O O . LYS B 1 435 ? 25.688 9.914 -9.773 1 96.19 435 LYS B O 1
ATOM 8472 N N . PHE B 1 436 ? 25.484 9.047 -7.73 1 96.69 436 PHE B N 1
ATOM 8473 C CA . PHE B 1 436 ? 24.406 8.148 -8.117 1 96.69 436 PHE B CA 1
ATOM 8474 C C . PHE B 1 436 ? 23.203 8.938 -8.617 1 96.69 436 PHE B C 1
ATOM 8476 O O . PHE B 1 436 ? 22.641 8.617 -9.664 1 96.69 436 PHE B O 1
ATOM 8483 N N . TYR B 1 437 ? 22.875 10.016 -7.91 1 96.69 437 TYR B N 1
ATOM 8484 C CA . TYR B 1 437 ? 21.781 10.906 -8.281 1 96.69 437 TYR B CA 1
ATOM 8485 C C . TYR B 1 437 ? 22.031 11.547 -9.641 1 96.69 437 TYR B C 1
ATOM 8487 O O . TYR B 1 437 ? 21.125 11.602 -10.484 1 96.69 437 TYR B O 1
ATOM 8495 N N . GLU B 1 438 ? 23.188 11.977 -9.875 1 96.38 438 GLU B N 1
ATOM 8496 C CA . GLU B 1 438 ? 23.531 12.617 -11.141 1 96.38 438 GLU B CA 1
ATOM 8497 C C . GLU B 1 438 ? 23.375 11.648 -12.305 1 96.38 438 GLU B C 1
ATOM 8499 O O . GLU B 1 438 ? 22.906 12.039 -13.383 1 96.38 438 GLU B O 1
ATOM 8504 N N . LEU B 1 439 ? 23.734 10.43 -12.086 1 96.69 439 LEU B N 1
ATOM 8505 C CA . LEU B 1 439 ? 23.562 9.414 -13.117 1 96.69 439 LEU B CA 1
ATOM 8506 C C . LEU B 1 439 ? 22.078 9.156 -13.383 1 96.69 439 LEU B C 1
ATOM 8508 O O . LEU B 1 439 ? 21.656 9.062 -14.539 1 96.69 439 LEU B O 1
ATOM 8512 N N . MET B 1 440 ? 21.344 9.055 -12.32 1 97.06 440 MET B N 1
ATOM 8513 C CA . MET B 1 440 ? 19.906 8.852 -12.469 1 97.06 440 MET B CA 1
ATOM 8514 C C . MET B 1 440 ? 19.281 9.992 -13.266 1 97.06 440 MET B C 1
ATOM 8516 O O . MET B 1 440 ? 18.5 9.758 -14.188 1 97.06 440 MET B O 1
ATOM 8520 N N . LYS B 1 441 ? 19.656 11.164 -12.914 1 95.56 441 LYS B N 1
ATOM 8521 C CA . LYS B 1 441 ? 19.078 12.359 -13.516 1 95.56 441 LYS B CA 1
ATOM 8522 C C . LYS B 1 441 ? 19.422 12.453 -15 1 95.56 441 LYS B C 1
ATOM 8524 O O . LYS B 1 441 ? 18.594 12.867 -15.812 1 95.56 441 LYS B O 1
ATOM 8529 N N . ALA B 1 442 ? 20.594 12.031 -15.336 1 94.69 442 ALA B N 1
ATOM 8530 C CA . ALA B 1 442 ? 21.078 12.148 -16.703 1 94.69 442 ALA B CA 1
ATOM 8531 C C . ALA B 1 442 ? 20.562 11 -17.578 1 94.69 442 ALA B C 1
ATOM 8533 O O . ALA B 1 442 ? 20.656 11.055 -18.797 1 94.69 442 ALA B O 1
ATOM 8534 N N . SER B 1 443 ? 19.984 10.016 -16.984 1 95.56 443 SER B N 1
ATOM 8535 C CA . SER B 1 443 ? 19.641 8.805 -17.719 1 95.56 443 SER B CA 1
ATOM 8536 C C . SER B 1 443 ? 18.438 9.023 -18.625 1 95.56 443 SER B C 1
ATOM 8538 O O . SER B 1 443 ? 17.484 9.703 -18.25 1 95.56 443 SER B O 1
ATOM 8540 N N . THR B 1 444 ? 18.484 8.391 -19.766 1 93.81 444 THR B N 1
ATOM 8541 C CA . THR B 1 444 ? 17.328 8.336 -20.656 1 93.81 444 THR B CA 1
ATOM 8542 C C . THR B 1 444 ? 16.578 7.016 -20.484 1 93.81 444 THR B C 1
ATOM 8544 O O . THR B 1 444 ? 15.445 6.875 -20.938 1 93.81 444 THR B O 1
ATOM 8547 N N . LYS B 1 445 ? 17.219 6.07 -19.859 1 97.19 445 LYS B N 1
ATOM 8548 C CA . LYS B 1 445 ? 16.609 4.773 -19.609 1 97.19 445 LYS B CA 1
ATOM 8549 C C . LYS B 1 445 ? 15.836 4.785 -18.297 1 97.19 445 LYS B C 1
ATOM 8551 O O . LYS B 1 445 ? 16.281 5.391 -17.312 1 97.19 445 LYS B O 1
ATOM 8556 N N . PRO B 1 446 ? 14.672 4.121 -18.281 1 98 446 PRO B N 1
ATOM 8557 C CA . PRO B 1 446 ? 13.945 4.008 -17.016 1 98 446 PRO B CA 1
ATOM 8558 C C . PRO B 1 446 ? 14.758 3.309 -15.93 1 98 446 PRO B C 1
ATOM 8560 O O . PRO B 1 446 ? 15.484 2.352 -16.219 1 98 446 PRO B O 1
ATOM 8563 N N . ILE B 1 447 ? 14.664 3.801 -14.742 1 98.5 447 ILE B N 1
ATOM 8564 C CA . ILE B 1 447 ? 15.289 3.211 -13.562 1 98.5 447 ILE B CA 1
ATOM 8565 C C . ILE B 1 447 ? 14.234 2.982 -12.484 1 98.5 447 ILE B C 1
ATOM 8567 O O . ILE B 1 447 ? 13.422 3.869 -12.195 1 98.5 447 ILE B O 1
ATOM 8571 N N . VAL B 1 448 ? 14.156 1.797 -11.953 1 98.69 448 VAL B N 1
ATOM 8572 C CA . VAL B 1 448 ? 13.328 1.44 -10.805 1 98.69 448 VAL B CA 1
ATOM 8573 C C . VAL B 1 448 ? 14.211 1.111 -9.609 1 98.69 448 VAL B C 1
ATOM 8575 O O . VAL B 1 448 ? 15.125 0.289 -9.711 1 98.69 448 VAL B O 1
ATOM 8578 N N . VAL B 1 449 ? 13.922 1.717 -8.43 1 98.44 449 VAL B N 1
ATOM 8579 C CA . VAL B 1 449 ? 14.828 1.526 -7.301 1 98.44 449 VAL B CA 1
ATOM 8580 C C . VAL B 1 449 ? 14.023 1.142 -6.059 1 98.44 449 VAL B C 1
ATOM 8582 O O . VAL B 1 449 ? 13.031 1.79 -5.727 1 98.44 449 VAL B O 1
ATOM 8585 N N . LEU B 1 450 ? 14.359 0.081 -5.461 1 97.69 450 LEU B N 1
ATOM 8586 C CA . LEU B 1 450 ? 13.93 -0.302 -4.121 1 97.69 450 LEU B CA 1
ATOM 8587 C C . LEU B 1 450 ? 15.039 -0.048 -3.104 1 97.69 450 LEU B C 1
ATOM 8589 O O . LEU B 1 450 ? 16.094 -0.699 -3.146 1 97.69 450 LEU B O 1
ATOM 8593 N N . LYS B 1 451 ? 14.836 0.923 -2.234 1 95.88 451 LYS B N 1
ATOM 8594 C CA . LYS B 1 451 ? 15.789 1.218 -1.165 1 95.88 451 LYS B CA 1
ATOM 8595 C C . LYS B 1 451 ? 15.273 0.707 0.179 1 95.88 451 LYS B C 1
ATOM 8597 O O . LYS B 1 451 ? 14.242 1.157 0.667 1 95.88 451 LYS B O 1
ATOM 8602 N N . SER B 1 452 ? 15.961 -0.24 0.783 1 91.75 452 SER B N 1
ATOM 8603 C CA . SER B 1 452 ? 15.578 -0.761 2.092 1 91.75 452 SER B CA 1
ATOM 8604 C C . SER B 1 452 ? 16.312 -0.025 3.213 1 91.75 452 SER B C 1
ATOM 8606 O O . SER B 1 452 ? 17.109 0.868 2.957 1 91.75 452 SER B O 1
ATOM 8608 N N . GLY B 1 453 ? 15.961 -0.355 4.516 1 87.31 453 GLY B N 1
ATOM 8609 C CA . GLY B 1 453 ? 16.531 0.329 5.664 1 87.31 453 GLY B CA 1
ATOM 8610 C C . GLY B 1 453 ? 15.961 1.723 5.867 1 87.31 453 GLY B C 1
ATOM 8611 O O . GLY B 1 453 ? 16.719 2.672 6.109 1 87.31 453 GLY B O 1
ATOM 8612 N N . ARG B 1 454 ? 14.688 1.838 5.746 1 81 454 ARG B N 1
ATOM 8613 C CA . ARG B 1 454 ? 14.023 3.135 5.75 1 81 454 ARG B CA 1
ATOM 8614 C C . ARG B 1 454 ? 13.656 3.559 7.168 1 81 454 ARG B C 1
ATOM 8616 O O . ARG B 1 454 ? 13.445 4.742 7.434 1 81 454 ARG B O 1
ATOM 8623 N N . THR B 1 455 ? 13.445 2.68 8.188 1 69.56 455 THR B N 1
ATOM 8624 C CA . THR B 1 455 ? 12.883 2.996 9.5 1 69.56 455 THR B CA 1
ATOM 8625 C C . THR B 1 455 ? 13.992 3.094 10.547 1 69.56 455 THR B C 1
ATOM 8627 O O . THR B 1 455 ? 13.758 3.566 11.664 1 69.56 455 THR B O 1
ATOM 8630 N N . GLU B 1 456 ? 15.242 3.111 10.312 1 62.06 456 GLU B N 1
ATOM 8631 C CA . GLU B 1 456 ? 16.25 3.131 11.367 1 62.06 456 GLU B CA 1
ATOM 8632 C C . GLU B 1 456 ? 16.172 4.422 12.18 1 62.06 456 GLU B C 1
ATOM 8634 O O . GLU B 1 456 ? 15.758 5.461 11.664 1 62.06 456 GLU B O 1
ATOM 8639 N N . ALA B 1 457 ? 16.047 4.332 13.664 1 48.69 457 ALA B N 1
ATOM 8640 C CA . ALA B 1 457 ? 16.109 5.375 14.688 1 48.69 457 ALA B CA 1
ATOM 8641 C C . ALA B 1 457 ? 17.281 6.316 14.453 1 48.69 457 ALA B C 1
ATOM 8643 O O . ALA B 1 457 ? 18.406 6.023 14.859 1 48.69 457 ALA B O 1
ATOM 8644 N N . GLY B 1 458 ? 17.641 6.617 13.367 1 39.25 458 GLY B N 1
ATOM 8645 C CA . GLY B 1 458 ? 18.828 7.445 13.172 1 39.25 458 GLY B CA 1
ATOM 8646 C C . GLY B 1 458 ? 18.922 8.594 14.156 1 39.25 458 GLY B C 1
ATOM 8647 O O . GLY B 1 458 ? 17.938 8.953 14.797 1 39.25 458 GLY B O 1
ATOM 8648 N N . LYS B 1 459 ? 20.188 9.109 14.484 1 40.91 459 LYS B N 1
ATOM 8649 C CA . LYS B 1 459 ? 20.828 10.117 15.328 1 40.91 459 LYS B CA 1
ATOM 8650 C C . LYS B 1 459 ? 20.266 11.508 15.039 1 40.91 459 LYS B C 1
ATOM 8652 O O . LYS B 1 459 ? 20.531 12.078 13.977 1 40.91 459 LYS B O 1
ATOM 8657 N N . ARG B 1 460 ? 19.188 11.891 15.453 1 39.44 460 ARG B N 1
ATOM 8658 C CA . ARG B 1 460 ? 18.562 13.203 15.336 1 39.44 460 ARG B CA 1
ATOM 8659 C C . ARG B 1 460 ? 19.469 14.297 15.875 1 39.44 460 ARG B C 1
ATOM 8661 O O . ARG B 1 460 ? 19.031 15.438 16.062 1 39.44 460 ARG B O 1
ATOM 8668 N N . SER B 1 461 ? 20.547 14.227 16.344 1 35.06 461 SER B N 1
ATOM 8669 C CA . SER B 1 461 ? 21.047 15.43 17 1 35.06 461 SER B CA 1
ATOM 8670 C C . SER B 1 461 ? 21.219 16.578 16 1 35.06 461 SER B C 1
ATOM 8672 O O . SER B 1 461 ? 22.266 16.672 15.344 1 35.06 461 SER B O 1
ATOM 8674 N N . ALA B 1 462 ? 20.219 16.953 15.375 1 42.12 462 ALA B N 1
ATOM 8675 C CA . ALA B 1 462 ? 20.578 17.984 14.406 1 42.12 462 ALA B CA 1
ATOM 8676 C C . ALA B 1 462 ? 20.469 19.375 15.008 1 42.12 462 ALA B C 1
ATOM 8678 O O . ALA B 1 462 ? 19.625 19.625 15.875 1 42.12 462 ALA B O 1
ATOM 8679 N N . LEU B 1 463 ? 21.422 20.219 14.859 1 38.47 463 LEU B N 1
ATOM 8680 C CA . LEU B 1 463 ? 21.547 21.625 15.227 1 38.47 463 LEU B CA 1
ATOM 8681 C C . LEU B 1 463 ? 20.422 22.438 14.594 1 38.47 463 LEU B C 1
ATOM 8683 O O . LEU B 1 463 ? 20.125 23.547 15.055 1 38.47 463 LEU B O 1
ATOM 8687 N N . SER B 1 464 ? 19.781 22.156 13.531 1 49.16 464 SER B N 1
ATOM 8688 C CA . SER B 1 464 ? 18.734 22.906 12.852 1 49.16 464 SER B CA 1
ATOM 8689 C C . SER B 1 464 ? 17.516 22.031 12.57 1 49.16 464 SER B C 1
ATOM 8691 O O . SER B 1 464 ? 17.625 20.812 12.5 1 49.16 464 SER B O 1
ATOM 8693 N N . HIS B 1 465 ? 16.391 22.766 12.547 1 55.94 465 HIS B N 1
ATOM 8694 C CA . HIS B 1 465 ? 15.164 22.062 12.203 1 55.94 465 HIS B CA 1
ATOM 8695 C C . HIS B 1 465 ? 15.32 21.266 10.906 1 55.94 465 HIS B C 1
ATOM 8697 O O . HIS B 1 465 ? 14.875 20.125 10.82 1 55.94 465 HIS B O 1
ATOM 8703 N N . THR B 1 466 ? 15.977 21.906 10.023 1 55.28 466 THR B N 1
ATOM 8704 C CA . THR B 1 466 ? 16.172 21.297 8.719 1 55.28 466 THR B CA 1
ATOM 8705 C C . THR B 1 466 ? 16.984 20.016 8.836 1 55.28 466 THR B C 1
ATOM 8707 O O . THR B 1 466 ? 16.594 18.969 8.312 1 55.28 466 THR B O 1
ATOM 8710 N N . ALA B 1 467 ? 18.016 20.125 9.516 1 51.72 467 ALA B N 1
ATOM 8711 C CA . ALA B 1 467 ? 18.906 18.969 9.672 1 51.72 467 ALA B CA 1
ATOM 8712 C C . ALA B 1 467 ? 18.234 17.875 10.477 1 51.72 467 ALA B C 1
ATOM 8714 O O . ALA B 1 467 ? 18.438 16.688 10.219 1 51.72 467 ALA B O 1
ATOM 8715 N N . SER B 1 468 ? 17.438 18.359 11.398 1 54.66 468 SER B N 1
ATOM 8716 C CA . SER B 1 468 ? 16.797 17.406 12.297 1 54.66 468 SER B CA 1
ATOM 8717 C C . SER B 1 468 ? 15.703 16.609 11.57 1 54.66 468 SER B C 1
ATOM 8719 O O . SER B 1 468 ? 15.406 15.477 11.93 1 54.66 468 SER B O 1
ATOM 8721 N N . ILE B 1 469 ? 15.211 17.219 10.586 1 59.28 469 ILE B N 1
ATOM 8722 C CA . ILE B 1 469 ? 14.055 16.625 9.914 1 59.28 469 ILE B CA 1
ATOM 8723 C C . ILE B 1 469 ? 14.516 15.836 8.688 1 59.28 469 ILE B C 1
ATOM 8725 O O . ILE B 1 469 ? 13.82 14.922 8.234 1 59.28 469 ILE B O 1
ATOM 8729 N N . SER B 1 470 ? 15.664 16.078 8.234 1 61.12 470 SER B N 1
ATOM 8730 C CA . SER B 1 470 ? 16.156 15.484 6.996 1 61.12 470 SER B CA 1
ATOM 8731 C C . SER B 1 470 ? 16.75 14.102 7.238 1 61.12 470 SER B C 1
ATOM 8733 O O . SER B 1 470 ? 17.828 13.969 7.809 1 61.12 470 SER B O 1
ATOM 8735 N N . THR B 1 471 ? 15.945 13.086 6.898 1 67.75 471 THR B N 1
ATOM 8736 C CA . THR B 1 471 ? 16.5 11.734 6.969 1 67.75 471 THR B CA 1
ATOM 8737 C C . THR B 1 471 ? 17.047 11.297 5.613 1 67.75 471 THR B C 1
ATOM 8739 O O . THR B 1 471 ? 16.703 11.898 4.586 1 67.75 471 THR B O 1
ATOM 8742 N N . SER B 1 472 ? 17.844 10.352 5.676 1 78.69 472 SER B N 1
ATOM 8743 C CA . SER B 1 472 ? 18.438 9.828 4.445 1 78.69 472 SER B CA 1
ATOM 8744 C C . SER B 1 472 ? 17.359 9.305 3.5 1 78.69 472 SER B C 1
ATOM 8746 O O . SER B 1 472 ? 17.469 9.453 2.281 1 78.69 472 SER B O 1
ATOM 8748 N N . GLU B 1 473 ? 16.281 8.898 4.094 1 87.19 473 GLU B N 1
ATOM 8749 C CA . GLU B 1 473 ? 15.188 8.375 3.273 1 87.19 473 GLU B CA 1
ATOM 8750 C C . GLU B 1 473 ? 14.453 9.492 2.551 1 87.19 473 GLU B C 1
ATOM 8752 O O . GLU B 1 473 ? 14.156 9.383 1.36 1 87.19 473 GLU B O 1
ATOM 8757 N N . GLU B 1 474 ? 14.188 10.578 3.242 1 90.19 474 GLU B N 1
ATOM 8758 C CA . GLU B 1 474 ? 13.484 11.711 2.646 1 90.19 474 GLU B CA 1
ATOM 8759 C C . GLU B 1 474 ? 14.32 12.359 1.542 1 90.19 474 GLU B C 1
ATOM 8761 O O . GLU B 1 474 ? 13.773 12.789 0.523 1 90.19 474 GLU B O 1
ATOM 8766 N N . ILE B 1 475 ? 15.578 12.414 1.84 1 93.31 475 ILE B N 1
ATOM 8767 C CA . ILE B 1 475 ? 16.484 13.016 0.868 1 93.31 475 ILE B CA 1
ATOM 8768 C C . ILE B 1 475 ? 16.547 12.148 -0.384 1 93.31 475 ILE B C 1
ATOM 8770 O O . ILE B 1 475 ? 16.516 12.656 -1.506 1 93.31 475 ILE B O 1
ATOM 8774 N N . PHE B 1 476 ? 16.641 10.844 -0.177 1 95 476 PHE B N 1
ATOM 8775 C CA . PHE B 1 476 ? 16.688 9.961 -1.338 1 95 476 PHE B CA 1
ATOM 8776 C C . PHE B 1 476 ? 15.367 10.008 -2.107 1 95 476 PHE B C 1
ATOM 8778 O O . PHE B 1 476 ? 15.359 9.922 -3.338 1 95 476 PHE B O 1
ATOM 8785 N N . GLU B 1 477 ? 14.305 10.117 -1.434 1 94.88 477 GLU B N 1
ATOM 8786 C CA . GLU B 1 477 ? 13.016 10.289 -2.09 1 94.88 477 GLU B CA 1
ATOM 8787 C C . GLU B 1 477 ? 13.008 11.539 -2.969 1 94.88 477 GLU B C 1
ATOM 8789 O O . GLU B 1 477 ? 12.492 11.508 -4.094 1 94.88 477 GLU B O 1
ATOM 8794 N N . ALA B 1 478 ? 13.5 12.578 -2.457 1 96 478 ALA B N 1
ATOM 8795 C CA . ALA B 1 478 ? 13.609 13.828 -3.211 1 96 478 ALA B CA 1
ATOM 8796 C C . ALA B 1 478 ? 14.477 13.641 -4.453 1 96 478 ALA B C 1
ATOM 8798 O O . ALA B 1 478 ? 14.133 14.125 -5.535 1 96 478 ALA B O 1
ATOM 8799 N N . ALA B 1 479 ? 15.562 12.922 -4.254 1 96.56 479 ALA B N 1
ATOM 8800 C CA . ALA B 1 479 ? 16.469 12.641 -5.367 1 96.56 479 ALA B CA 1
ATOM 8801 C C . ALA B 1 479 ? 15.742 11.875 -6.477 1 96.56 479 ALA B C 1
ATOM 8803 O O . ALA B 1 479 ? 15.891 12.195 -7.656 1 96.56 479 ALA B O 1
ATOM 8804 N N . CYS B 1 480 ? 14.984 10.906 -6.082 1 96.88 480 CYS B N 1
ATOM 8805 C CA . CYS B 1 480 ? 14.25 10.109 -7.055 1 96.88 480 CYS B CA 1
ATOM 8806 C C . CYS B 1 480 ? 13.219 10.953 -7.793 1 96.88 480 CYS B C 1
ATOM 8808 O O . CYS B 1 480 ? 13.07 10.836 -9.008 1 96.88 480 CYS B O 1
ATOM 8810 N N . LYS B 1 481 ? 12.531 11.812 -7.047 1 95 481 LYS B N 1
ATOM 8811 C CA . LYS B 1 481 ? 11.547 12.703 -7.656 1 95 481 LYS B CA 1
ATOM 8812 C C . LYS B 1 481 ? 12.203 13.609 -8.695 1 95 481 LYS B C 1
ATOM 8814 O O . LYS B 1 481 ? 11.688 13.75 -9.812 1 95 481 LYS B O 1
ATOM 8819 N N . GLN B 1 482 ? 13.281 14.141 -8.336 1 95.94 482 GLN B N 1
ATOM 8820 C CA . GLN B 1 482 ? 13.977 15.078 -9.219 1 95.94 482 GLN B CA 1
ATOM 8821 C C . GLN B 1 482 ? 14.539 14.359 -10.445 1 95.94 482 GLN B C 1
ATOM 8823 O O . GLN B 1 482 ? 14.602 14.938 -11.531 1 95.94 482 GLN B O 1
ATOM 8828 N N . ALA B 1 483 ? 14.961 13.109 -10.227 1 96.12 483 ALA B N 1
ATOM 8829 C CA . ALA B 1 483 ? 15.586 12.359 -11.32 1 96.12 483 ALA B CA 1
ATOM 8830 C C . ALA B 1 483 ? 14.539 11.656 -12.172 1 96.12 483 ALA B C 1
ATOM 8832 O O . ALA B 1 483 ? 14.852 11.125 -13.234 1 96.12 483 ALA B O 1
ATOM 8833 N N . GLY B 1 484 ? 13.297 11.656 -11.758 1 94.75 484 GLY B N 1
ATOM 8834 C CA . GLY B 1 484 ? 12.25 10.969 -12.492 1 94.75 484 GLY B CA 1
ATOM 8835 C C . GLY B 1 484 ? 12.391 9.453 -12.461 1 94.75 484 GLY B C 1
ATOM 8836 O O . GLY B 1 484 ? 12.156 8.781 -13.461 1 94.75 484 GLY B O 1
ATOM 8837 N N . VAL B 1 485 ? 12.867 8.961 -11.43 1 96.5 485 VAL B N 1
ATOM 8838 C CA . VAL B 1 485 ? 13.07 7.535 -11.203 1 96.5 485 VAL B CA 1
ATOM 8839 C C . VAL B 1 485 ? 11.891 6.949 -10.445 1 96.5 485 VAL B C 1
ATOM 8841 O O . VAL B 1 485 ? 11.289 7.625 -9.602 1 96.5 485 VAL B O 1
ATOM 8844 N N . ALA B 1 486 ? 11.484 5.715 -10.797 1 97.5 486 ALA B N 1
ATOM 8845 C CA . ALA B 1 486 ? 10.414 5.02 -10.078 1 97.5 486 ALA B CA 1
ATOM 8846 C C . ALA B 1 486 ? 10.93 4.438 -8.766 1 97.5 486 ALA B C 1
ATOM 8848 O O . ALA B 1 486 ? 11.57 3.381 -8.758 1 97.5 486 ALA B O 1
ATOM 8849 N N . LYS B 1 487 ? 10.688 5.121 -7.707 1 97.69 487 LYS B N 1
ATOM 8850 C CA . LYS B 1 487 ? 10.992 4.551 -6.398 1 97.69 487 LYS B CA 1
ATOM 8851 C C . LYS B 1 487 ? 9.875 3.627 -5.926 1 97.69 487 LYS B C 1
ATOM 8853 O O . LYS B 1 487 ? 8.703 4.016 -5.91 1 97.69 487 LYS B O 1
ATOM 8858 N N . VAL B 1 488 ? 10.219 2.402 -5.594 1 97.62 488 VAL B N 1
ATOM 8859 C CA . VAL B 1 488 ? 9.242 1.419 -5.141 1 97.62 488 VAL B CA 1
ATOM 8860 C C . VAL B 1 488 ? 9.508 1.06 -3.682 1 97.62 488 VAL B C 1
ATOM 8862 O O . VAL B 1 488 ? 10.547 1.429 -3.125 1 97.62 488 VAL B O 1
ATOM 8865 N N . TYR B 1 489 ? 8.602 0.281 -3.049 1 94.19 489 TYR B N 1
ATOM 8866 C CA . TYR B 1 489 ? 8.68 0.171 -1.597 1 94.19 489 TYR B CA 1
ATOM 8867 C C . TYR B 1 489 ? 8.711 -1.289 -1.161 1 94.19 489 TYR B C 1
ATOM 8869 O O . TYR B 1 489 ? 8.844 -1.586 0.029 1 94.19 489 TYR B O 1
ATOM 8877 N N . ASP B 1 490 ? 8.586 -2.172 -2.07 1 94 490 ASP B N 1
ATOM 8878 C CA . ASP B 1 490 ? 8.781 -3.584 -1.756 1 94 490 ASP B CA 1
ATOM 8879 C C . ASP B 1 490 ? 9.219 -4.367 -2.992 1 94 490 ASP B C 1
ATOM 8881 O O . ASP B 1 490 ? 9.297 -3.809 -4.09 1 94 490 ASP B O 1
ATOM 8885 N N . PHE B 1 491 ? 9.547 -5.59 -2.809 1 95.88 491 PHE B N 1
ATOM 8886 C CA . PHE B 1 491 ? 10.141 -6.43 -3.842 1 95.88 491 PHE B CA 1
ATOM 8887 C C . PHE B 1 491 ? 9.148 -6.684 -4.973 1 95.88 491 PHE B C 1
ATOM 8889 O O . PHE B 1 491 ? 9.523 -6.664 -6.148 1 95.88 491 PHE B O 1
ATOM 8896 N N . GLU B 1 492 ? 7.898 -6.934 -4.668 1 96.75 492 GLU B N 1
ATOM 8897 C CA . GLU B 1 492 ? 6.898 -7.184 -5.703 1 96.75 492 GLU B CA 1
ATOM 8898 C C . GLU B 1 492 ? 6.719 -5.961 -6.602 1 96.75 492 GLU B C 1
ATOM 8900 O O . GLU B 1 492 ? 6.57 -6.094 -7.816 1 96.75 492 GLU B O 1
ATOM 8905 N N . GLU B 1 493 ? 6.73 -4.84 -5.977 1 97.69 493 GLU B N 1
ATOM 8906 C CA . GLU B 1 493 ? 6.605 -3.607 -6.746 1 97.69 493 GLU B CA 1
ATOM 8907 C C . GLU B 1 493 ? 7.809 -3.408 -7.664 1 97.69 493 GLU B C 1
ATOM 8909 O O . GLU B 1 493 ? 7.676 -2.869 -8.766 1 97.69 493 GLU B O 1
ATOM 8914 N N . LEU B 1 494 ? 9 -3.77 -7.176 1 98.38 494 LEU B N 1
ATOM 8915 C CA . LEU B 1 494 ? 10.203 -3.707 -8 1 98.38 494 LEU B CA 1
ATOM 8916 C C . LEU B 1 494 ? 10.039 -4.555 -9.258 1 98.38 494 LEU B C 1
ATOM 8918 O O . LEU B 1 494 ? 10.281 -4.074 -10.375 1 98.38 494 LEU B O 1
ATOM 8922 N N . VAL B 1 495 ? 9.547 -5.742 -9.086 1 98.38 495 VAL B N 1
ATOM 8923 C CA . VAL B 1 495 ? 9.352 -6.684 -10.18 1 98.38 495 VAL B CA 1
ATOM 8924 C C . VAL B 1 495 ? 8.281 -6.16 -11.133 1 98.38 495 VAL B C 1
ATOM 8926 O O . VAL B 1 495 ? 8.469 -6.152 -12.352 1 98.38 495 VAL B O 1
ATOM 8929 N N . ASP B 1 496 ? 7.16 -5.672 -10.555 1 98.62 496 ASP B N 1
ATOM 8930 C CA . ASP B 1 496 ? 6.02 -5.207 -11.344 1 98.62 496 ASP B CA 1
ATOM 8931 C C . ASP B 1 496 ? 6.41 -4.023 -12.219 1 98.62 496 ASP B C 1
ATOM 8933 O O . ASP B 1 496 ? 6.09 -3.996 -13.414 1 98.62 496 ASP B O 1
ATOM 8937 N N . ALA B 1 497 ? 7.105 -3.082 -11.625 1 98.75 497 ALA B N 1
ATOM 8938 C CA . ALA B 1 497 ? 7.496 -1.878 -12.352 1 98.75 497 ALA B CA 1
ATOM 8939 C C . ALA B 1 497 ? 8.523 -2.199 -13.43 1 98.75 497 ALA B C 1
ATOM 8941 O O . ALA B 1 497 ? 8.422 -1.717 -14.562 1 98.75 497 ALA B O 1
ATOM 8942 N N . ALA B 1 498 ? 9.516 -3.012 -13.078 1 98.75 498 ALA B N 1
ATOM 8943 C CA . ALA B 1 498 ? 10.547 -3.387 -14.039 1 98.75 498 ALA B CA 1
ATOM 8944 C C . ALA B 1 498 ? 9.945 -4.102 -15.242 1 98.75 498 ALA B C 1
ATOM 8946 O O . ALA B 1 498 ? 10.297 -3.811 -16.391 1 98.75 498 ALA B O 1
ATOM 8947 N N . LYS B 1 499 ? 9.016 -4.965 -14.961 1 98.44 499 LYS B N 1
ATOM 8948 C CA . LYS B 1 499 ? 8.344 -5.73 -16.016 1 98.44 499 LYS B CA 1
ATOM 8949 C C . LYS B 1 499 ? 7.562 -4.82 -16.953 1 98.44 499 LYS B C 1
ATOM 8951 O O . LYS B 1 499 ? 7.645 -4.957 -18.172 1 98.44 499 LYS B O 1
ATOM 8956 N N . ALA B 1 500 ? 6.793 -3.879 -16.422 1 98.69 500 ALA B N 1
ATOM 8957 C CA . ALA B 1 500 ? 6.012 -2.938 -17.219 1 98.69 500 ALA B CA 1
ATOM 8958 C C . ALA B 1 500 ? 6.918 -2.1 -18.125 1 98.69 500 ALA B C 1
ATOM 8960 O O . ALA B 1 500 ? 6.66 -1.97 -19.312 1 98.69 500 ALA B O 1
ATOM 8961 N N . LEU B 1 501 ? 8.016 -1.586 -17.562 1 98.31 501 LEU B N 1
ATOM 8962 C CA . LEU B 1 501 ? 8.922 -0.687 -18.266 1 98.31 501 LEU B CA 1
ATOM 8963 C C . LEU B 1 501 ? 9.734 -1.444 -19.312 1 98.31 501 LEU B C 1
ATOM 8965 O O . LEU B 1 501 ? 10.117 -0.875 -20.344 1 98.31 501 LEU B O 1
ATOM 8969 N N . ALA B 1 502 ? 9.961 -2.721 -19.078 1 98.12 502 ALA B N 1
ATOM 8970 C CA . ALA B 1 502 ? 10.742 -3.541 -19.984 1 98.12 502 ALA B CA 1
ATOM 8971 C C . ALA B 1 502 ? 9.914 -3.947 -21.203 1 98.12 502 ALA B C 1
ATOM 8973 O O . ALA B 1 502 ? 10.445 -4.086 -22.312 1 98.12 502 ALA B O 1
ATOM 8974 N N . LEU B 1 503 ? 8.594 -4.109 -21.031 1 98 503 LEU B N 1
ATOM 8975 C CA . LEU B 1 503 ? 7.797 -4.789 -22.047 1 98 503 LEU B CA 1
ATOM 8976 C C . LEU B 1 503 ? 6.934 -3.799 -22.812 1 98 503 LEU B C 1
ATOM 8978 O O . LEU B 1 503 ? 6.414 -4.121 -23.891 1 98 503 LEU B O 1
ATOM 8982 N N . GLN B 1 504 ? 6.77 -2.6 -22.297 1 98.19 504 GLN B N 1
ATOM 8983 C CA . GLN B 1 504 ? 5.793 -1.694 -22.891 1 98.19 504 GLN B CA 1
ATOM 8984 C C . GLN B 1 504 ? 6.391 -0.309 -23.109 1 98.19 504 GLN B C 1
ATOM 8986 O O . GLN B 1 504 ? 7.34 0.08 -22.422 1 98.19 504 GLN B O 1
ATOM 8991 N N . PRO B 1 505 ? 5.891 0.447 -24.062 1 97.12 505 PRO B N 1
ATOM 8992 C CA . PRO B 1 505 ? 6.289 1.85 -24.203 1 97.12 505 PRO B CA 1
ATOM 8993 C C . PRO B 1 505 ? 5.777 2.727 -23.062 1 97.12 505 PRO B C 1
ATOM 8995 O O . PRO B 1 505 ? 4.867 2.326 -22.344 1 97.12 505 PRO B O 1
ATOM 8998 N N . LEU B 1 506 ? 6.312 3.889 -22.906 1 97 506 LEU B N 1
ATOM 8999 C CA . LEU B 1 506 ? 5.871 4.82 -21.859 1 97 506 LEU B CA 1
ATOM 9000 C C . LEU B 1 506 ? 4.547 5.473 -22.25 1 97 506 LEU B C 1
ATOM 9002 O O . LEU B 1 506 ? 4.32 5.777 -23.422 1 97 506 LEU B O 1
ATOM 9006 N N . PRO B 1 507 ? 3.617 5.672 -21.281 1 97.62 507 PRO B N 1
ATOM 9007 C CA . PRO B 1 507 ? 2.371 6.379 -21.578 1 97.62 507 PRO B CA 1
ATOM 9008 C C . PRO B 1 507 ? 2.592 7.855 -21.891 1 97.62 507 PRO B C 1
ATOM 9010 O O . PRO B 1 507 ? 3.51 8.477 -21.359 1 97.62 507 PRO B O 1
ATOM 9013 N N . ARG B 1 508 ? 1.737 8.383 -22.656 1 95.69 508 ARG B N 1
ATOM 9014 C CA . ARG B 1 508 ? 1.827 9.789 -23.047 1 95.69 508 ARG B CA 1
ATOM 9015 C C . ARG B 1 508 ? 1.07 10.68 -22.062 1 95.69 508 ARG B C 1
ATOM 9017 O O . ARG B 1 508 ? 1.203 11.898 -22.094 1 95.69 508 ARG B O 1
ATOM 9024 N N . GLY B 1 509 ? 0.268 10.062 -21.297 1 96.69 509 GLY B N 1
ATOM 9025 C CA . GLY B 1 509 ? -0.538 10.789 -20.328 1 96.69 509 GLY B CA 1
ATOM 9026 C C . GLY B 1 509 ? -1.059 9.914 -19.203 1 96.69 509 GLY B C 1
ATOM 9027 O O . GLY B 1 509 ? -0.508 8.844 -18.938 1 96.69 509 GLY B O 1
ATOM 9028 N N . THR B 1 510 ? -2.078 10.453 -18.5 1 97.5 510 THR B N 1
ATOM 9029 C CA . THR B 1 510 ? -2.545 9.805 -17.281 1 97.5 510 THR B CA 1
ATOM 9030 C C . THR B 1 510 ? -3.934 9.203 -17.5 1 97.5 510 THR B C 1
ATOM 9032 O O . THR B 1 510 ? -4.508 8.625 -16.562 1 97.5 510 THR B O 1
ATOM 9035 N N . ARG B 1 511 ? -4.52 9.398 -18.781 1 98.38 511 ARG B N 1
ATOM 9036 C CA . ARG B 1 511 ? -5.863 8.906 -19.062 1 98.38 511 ARG B CA 1
ATOM 9037 C C . ARG B 1 511 ? -5.855 7.414 -19.359 1 98.38 511 ARG B C 1
ATOM 9039 O O . ARG B 1 511 ? -5.297 6.98 -20.375 1 98.38 511 ARG B O 1
ATOM 9046 N N . VAL B 1 512 ? -6.59 6.598 -18.516 1 98.81 512 VAL B N 1
ATOM 9047 C CA . VAL B 1 512 ? -6.504 5.141 -18.578 1 98.81 512 VAL B CA 1
ATOM 9048 C C . VAL B 1 512 ? -7.816 4.57 -19.109 1 98.81 512 VAL B C 1
ATOM 9050 O O . VAL B 1 512 ? -8.898 4.926 -18.641 1 98.81 512 VAL B O 1
ATOM 9053 N N . GLY B 1 513 ? -7.77 3.795 -20.156 1 98.69 513 GLY B N 1
ATOM 9054 C CA . GLY B 1 513 ? -8.867 2.926 -20.547 1 98.69 513 GLY B CA 1
ATOM 9055 C C . GLY B 1 513 ? -8.82 1.564 -19.875 1 98.69 513 GLY B C 1
ATOM 9056 O O . GLY B 1 513 ? -7.797 0.875 -19.938 1 98.69 513 GLY B O 1
ATOM 9057 N N . VAL B 1 514 ? -9.93 1.159 -19.219 1 98.62 514 VAL B N 1
ATOM 9058 C CA . VAL B 1 514 ? -9.93 -0.07 -18.438 1 98.62 514 VAL B CA 1
ATOM 9059 C C . VAL B 1 514 ? -10.961 -1.046 -19 1 98.62 514 VAL B C 1
ATOM 9061 O O . VAL B 1 514 ? -12.102 -0.666 -19.281 1 98.62 514 VAL B O 1
ATOM 9064 N N . ILE B 1 515 ? -10.539 -2.312 -19.219 1 97.12 515 ILE B N 1
ATOM 9065 C CA . ILE B 1 515 ? -11.391 -3.426 -19.625 1 97.12 515 ILE B CA 1
ATOM 9066 C C . ILE B 1 515 ? -11.305 -4.543 -18.578 1 97.12 515 ILE B C 1
ATOM 9068 O O . ILE B 1 515 ? -10.219 -5.004 -18.25 1 97.12 515 ILE B O 1
ATOM 9072 N N . GLN B 1 516 ? -12.414 -4.949 -18.047 1 95.38 516 GLN B N 1
ATOM 9073 C CA . GLN B 1 516 ? -12.398 -6.055 -17.094 1 95.38 516 GLN B CA 1
ATOM 9074 C C . GLN B 1 516 ? -13.516 -7.051 -17.391 1 95.38 516 GLN B C 1
ATOM 9076 O O . GLN B 1 516 ? -14.547 -6.684 -17.953 1 95.38 516 GLN B O 1
ATOM 9081 N N . PRO B 1 517 ? -13.32 -8.305 -16.969 1 91.5 517 PRO B N 1
ATOM 9082 C CA . PRO B 1 517 ? -14.305 -9.336 -17.297 1 91.5 517 PRO B CA 1
ATOM 9083 C C . PRO B 1 517 ? -15.484 -9.344 -16.328 1 91.5 517 PRO B C 1
ATOM 9085 O O . PRO B 1 517 ? -16.391 -10.18 -16.453 1 91.5 517 PRO B O 1
ATOM 9088 N N . SER B 1 518 ? -15.484 -8.492 -15.32 1 89.88 518 SER B N 1
ATOM 9089 C CA . SER B 1 518 ? -16.578 -8.453 -14.359 1 89.88 518 SER B CA 1
ATOM 9090 C C . SER B 1 518 ? -16.781 -7.043 -13.812 1 89.88 518 SER B C 1
ATOM 9092 O O . SER B 1 518 ? -15.859 -6.23 -13.82 1 89.88 518 SER B O 1
ATOM 9094 N N . GLY B 1 519 ? -17.953 -6.809 -13.344 1 90 519 GLY B N 1
ATOM 9095 C CA . GLY B 1 519 ? -18.25 -5.523 -12.727 1 90 519 GLY B CA 1
ATOM 9096 C C . GLY B 1 519 ? -17.406 -5.238 -11.5 1 90 519 GLY B C 1
ATOM 9097 O O . GLY B 1 519 ? -16.969 -4.105 -11.289 1 90 519 GLY B O 1
ATOM 9098 N N . ALA B 1 520 ? -17.172 -6.23 -10.688 1 91.38 520 ALA B N 1
ATOM 9099 C CA . ALA B 1 520 ? -16.375 -6.062 -9.469 1 91.38 520 ALA B CA 1
ATOM 9100 C C . ALA B 1 520 ? -14.961 -5.605 -9.797 1 91.38 520 ALA B C 1
ATOM 9102 O O . ALA B 1 520 ? -14.438 -4.684 -9.164 1 91.38 520 ALA B O 1
ATOM 9103 N N . GLU B 1 521 ? -14.391 -6.227 -10.773 1 93.5 521 GLU B N 1
ATOM 9104 C CA . GLU B 1 521 ? -13.047 -5.836 -11.188 1 93.5 521 GLU B CA 1
ATOM 9105 C C . GLU B 1 521 ? -13.039 -4.426 -11.773 1 93.5 521 GLU B C 1
ATOM 9107 O O . GLU B 1 521 ? -12.062 -3.695 -11.641 1 93.5 521 GLU B O 1
ATOM 9112 N N . CYS B 1 522 ? -14.156 -4.082 -12.438 1 94.38 522 CYS B N 1
ATOM 9113 C CA . CYS B 1 522 ? -14.289 -2.717 -12.938 1 94.38 522 CYS B CA 1
ATOM 9114 C C . CYS B 1 522 ? -14.25 -1.714 -11.789 1 94.38 522 CYS B C 1
ATOM 9116 O O . CYS B 1 522 ? -13.492 -0.742 -11.836 1 94.38 522 CYS B O 1
ATOM 9118 N N . VAL B 1 523 ? -15.039 -2.004 -10.773 1 93.25 523 VAL B N 1
ATOM 9119 C CA . VAL B 1 523 ? -15.117 -1.094 -9.633 1 93.25 523 VAL B CA 1
ATOM 9120 C C . VAL B 1 523 ? -13.758 -1.016 -8.945 1 93.25 523 VAL B C 1
ATOM 9122 O O . VAL B 1 523 ? -13.273 0.076 -8.641 1 93.25 523 VAL B O 1
ATOM 9125 N N . MET B 1 524 ? -13.078 -2.141 -8.742 1 94.44 524 MET B N 1
ATOM 9126 C CA . MET B 1 524 ? -11.766 -2.184 -8.109 1 94.44 524 MET B CA 1
ATOM 9127 C C . MET B 1 524 ? -10.727 -1.443 -8.953 1 94.44 524 MET B C 1
ATOM 9129 O O . MET B 1 524 ? -9.859 -0.762 -8.414 1 94.44 524 MET B O 1
ATOM 9133 N N . SER B 1 525 ? -10.852 -1.577 -10.258 1 96.88 525 SER B N 1
ATOM 9134 C CA . SER B 1 525 ? -9.945 -0.875 -11.156 1 96.88 525 SER B CA 1
ATOM 9135 C C . SER B 1 525 ? -10.133 0.635 -11.062 1 96.88 525 SER B C 1
ATOM 9137 O O . SER B 1 525 ? -9.156 1.385 -11.047 1 96.88 525 SER B O 1
ATOM 9139 N N . ALA B 1 526 ? -11.391 1.053 -11.047 1 95.62 526 ALA B N 1
ATOM 9140 C CA . ALA B 1 526 ? -11.68 2.479 -10.93 1 95.62 526 ALA B CA 1
ATOM 9141 C C . ALA B 1 526 ? -11.078 3.061 -9.656 1 95.62 526 ALA B C 1
ATOM 9143 O O . ALA B 1 526 ? -10.43 4.113 -9.695 1 95.62 526 ALA B O 1
ATOM 9144 N N . ASP B 1 527 ? -11.281 2.348 -8.539 1 94.31 527 ASP B N 1
ATOM 9145 C CA . ASP B 1 527 ? -10.68 2.771 -7.281 1 94.31 527 ASP B CA 1
ATOM 9146 C C . ASP B 1 527 ? -9.164 2.896 -7.414 1 94.31 527 ASP B C 1
ATOM 9148 O O . ASP B 1 527 ? -8.578 3.893 -6.984 1 94.31 527 ASP B O 1
ATOM 9152 N N . ALA B 1 528 ? -8.523 1.899 -8.008 1 96.94 528 ALA B N 1
ATOM 9153 C CA . ALA B 1 528 ? -7.07 1.861 -8.148 1 96.94 528 ALA B CA 1
ATOM 9154 C C . ALA B 1 528 ? -6.566 3.037 -8.977 1 96.94 528 ALA B C 1
ATOM 9156 O O . ALA B 1 528 ? -5.566 3.672 -8.625 1 96.94 528 ALA B O 1
ATOM 9157 N N . VAL B 1 529 ? -7.27 3.32 -10.102 1 97.88 529 VAL B N 1
ATOM 9158 C CA . VAL B 1 529 ? -6.859 4.391 -11.008 1 97.88 529 VAL B CA 1
ATOM 9159 C C . VAL B 1 529 ? -6.875 5.727 -10.266 1 97.88 529 VAL B C 1
ATOM 9161 O O . VAL B 1 529 ? -5.895 6.473 -10.289 1 97.88 529 VAL B O 1
ATOM 9164 N N . VAL B 1 530 ? -7.934 5.945 -9.516 1 95.19 530 VAL B N 1
ATOM 9165 C CA . VAL B 1 530 ? -8.102 7.211 -8.812 1 95.19 530 VAL B CA 1
ATOM 9166 C C . VAL B 1 530 ? -7.109 7.297 -7.652 1 95.19 530 VAL B C 1
ATOM 9168 O O . VAL B 1 530 ? -6.441 8.312 -7.477 1 95.19 530 VAL B O 1
ATOM 9171 N N . GLU B 1 531 ? -6.945 6.242 -6.957 1 94.12 531 GLU B N 1
ATOM 9172 C CA . GLU B 1 531 ? -6.074 6.211 -5.785 1 94.12 531 GLU B CA 1
ATOM 9173 C C . GLU B 1 531 ? -4.609 6.375 -6.18 1 94.12 531 GLU B C 1
ATOM 9175 O O . GLU B 1 531 ? -3.781 6.766 -5.352 1 94.12 531 GLU B O 1
ATOM 9180 N N . ASN B 1 532 ? -4.277 6.082 -7.391 1 96.75 532 ASN B N 1
ATOM 9181 C CA . ASN B 1 532 ? -2.895 6.203 -7.848 1 96.75 532 ASN B CA 1
ATOM 9182 C C . ASN B 1 532 ? -2.664 7.512 -8.594 1 96.75 532 ASN B C 1
ATOM 9184 O O . ASN B 1 532 ? -1.644 7.676 -9.266 1 96.75 532 ASN B O 1
ATOM 9188 N N . GLY B 1 533 ? -3.635 8.453 -8.523 1 94.5 533 GLY B N 1
ATOM 9189 C CA . GLY B 1 533 ? -3.488 9.781 -9.109 1 94.5 533 GLY B CA 1
ATOM 9190 C C . GLY B 1 533 ? -3.639 9.789 -10.617 1 94.5 533 GLY B C 1
ATOM 9191 O O . GLY B 1 533 ? -3.145 10.695 -11.289 1 94.5 533 GLY B O 1
ATOM 9192 N N . LEU B 1 534 ? -4.195 8.75 -11.156 1 97.69 534 LEU B N 1
ATOM 9193 C CA . LEU B 1 534 ? -4.48 8.68 -12.586 1 97.69 534 LEU B CA 1
ATOM 9194 C C . LEU B 1 534 ? -5.941 9.023 -12.867 1 97.69 534 LEU B C 1
ATOM 9196 O O . LEU B 1 534 ? -6.676 9.414 -11.953 1 97.69 534 LEU B O 1
ATOM 9200 N N . GLU B 1 535 ? -6.328 8.961 -14.188 1 97.31 535 GLU B N 1
ATOM 9201 C CA . GLU B 1 535 ? -7.672 9.359 -14.586 1 97.31 535 GLU B CA 1
ATOM 9202 C C . GLU B 1 535 ? -8.305 8.312 -15.5 1 97.31 535 GLU B C 1
ATOM 9204 O O . GLU B 1 535 ? -7.629 7.727 -16.344 1 97.31 535 GLU B O 1
ATOM 9209 N N . LEU B 1 536 ? -9.602 8.133 -15.242 1 97.75 536 LEU B N 1
ATOM 9210 C CA . LEU B 1 536 ? -10.344 7.32 -16.203 1 97.75 536 LEU B CA 1
ATOM 9211 C C . LEU B 1 536 ? -10.625 8.109 -17.469 1 97.75 536 LEU B C 1
ATOM 9213 O O . LEU B 1 536 ? -11.195 9.203 -17.422 1 97.75 536 LEU B O 1
ATOM 9217 N N . ALA B 1 537 ? -10.273 7.566 -18.594 1 98.12 537 ALA B N 1
ATOM 9218 C CA . ALA B 1 537 ? -10.43 8.25 -19.875 1 98.12 537 ALA B CA 1
ATOM 9219 C C . ALA B 1 537 ? -11.906 8.414 -20.234 1 98.12 537 ALA B C 1
ATOM 9221 O O . ALA B 1 537 ? -12.727 7.555 -19.906 1 98.12 537 ALA B O 1
ATOM 9222 N N . LYS B 1 538 ? -12.195 9.516 -20.891 1 97.31 538 LYS B N 1
ATOM 9223 C CA . LYS B 1 538 ? -13.477 9.672 -21.578 1 97.31 538 LYS B CA 1
ATOM 9224 C C . LYS B 1 538 ? -13.406 9.164 -23.016 1 97.31 538 LYS B C 1
ATOM 9226 O O . LYS B 1 538 ? -12.586 9.633 -23.797 1 97.31 538 LYS B O 1
ATOM 9231 N N . TYR B 1 539 ? -14.281 8.242 -23.297 1 97.56 539 TYR B N 1
ATOM 9232 C CA . TYR B 1 539 ? -14.234 7.648 -24.625 1 97.56 539 TYR B CA 1
ATOM 9233 C C . TYR B 1 539 ? -14.531 8.688 -25.703 1 97.56 539 TYR B C 1
ATOM 9235 O O . TYR B 1 539 ? -15.375 9.562 -25.516 1 97.56 539 TYR B O 1
ATOM 9243 N N . SER B 1 540 ? -13.844 8.555 -26.812 1 98 540 SER B N 1
ATOM 9244 C CA . SER B 1 540 ? -14.211 9.336 -27.984 1 98 540 SER B CA 1
ATOM 9245 C C . SER B 1 540 ? -15.57 8.906 -28.531 1 98 540 SER B C 1
ATOM 9247 O O . SER B 1 540 ? -16.062 7.828 -28.203 1 98 540 SER B O 1
ATOM 9249 N N . GLU B 1 541 ? -16.125 9.703 -29.406 1 97.06 541 GLU B N 1
ATOM 9250 C CA . GLU B 1 541 ? -17.406 9.375 -30.016 1 97.06 541 GLU B CA 1
ATOM 9251 C C . GLU B 1 541 ? -17.297 8.133 -30.891 1 97.06 541 GLU B C 1
ATOM 9253 O O . GLU B 1 541 ? -18.203 7.293 -30.906 1 97.06 541 GLU B O 1
ATOM 9258 N N . LYS B 1 542 ? -16.266 8.062 -31.562 1 97.62 542 LYS B N 1
ATOM 9259 C CA . LYS B 1 542 ? -16.016 6.906 -32.406 1 97.62 542 LYS B CA 1
ATOM 9260 C C . LYS B 1 542 ? -15.945 5.621 -31.594 1 97.62 542 LYS B C 1
ATOM 9262 O O . LYS B 1 542 ? -16.516 4.602 -31.984 1 97.62 542 LYS B O 1
ATOM 9267 N N . THR B 1 543 ? -15.25 5.684 -30.484 1 97.94 543 THR B N 1
ATOM 9268 C CA . THR B 1 543 ? -15.125 4.535 -29.594 1 97.94 543 THR B CA 1
ATOM 9269 C C . THR B 1 543 ? -16.484 4.145 -29.031 1 97.94 543 THR B C 1
ATOM 9271 O O . THR B 1 543 ? -16.844 2.965 -29.031 1 97.94 543 THR B O 1
ATOM 9274 N N . LEU B 1 544 ? -17.266 5.066 -28.625 1 97 544 LEU B N 1
ATOM 9275 C CA . LEU B 1 544 ? -18.594 4.812 -28.078 1 97 544 LEU B CA 1
ATOM 9276 C C . LEU B 1 544 ? -19.484 4.137 -29.109 1 97 544 LEU B C 1
ATOM 9278 O O . LEU B 1 544 ? -20.172 3.162 -28.797 1 97 544 LEU B O 1
ATOM 9282 N N . GLU B 1 545 ? -19.453 4.668 -30.297 1 96.5 545 GLU B N 1
ATOM 9283 C CA . GLU B 1 545 ? -20.266 4.102 -31.375 1 96.5 545 GLU B CA 1
ATOM 9284 C C . GLU B 1 545 ? -19.938 2.631 -31.594 1 96.5 545 GLU B C 1
ATOM 9286 O O . GLU B 1 545 ? -20.844 1.793 -31.688 1 96.5 545 GLU B O 1
ATOM 9291 N N . ARG B 1 546 ? -18.688 2.408 -31.641 1 97 546 ARG B N 1
ATOM 9292 C CA . ARG B 1 546 ? -18.266 1.036 -31.891 1 97 546 ARG B CA 1
ATOM 9293 C C . ARG B 1 546 ? -18.641 0.123 -30.734 1 97 546 ARG B C 1
ATOM 9295 O O . ARG B 1 546 ? -19.094 -1.004 -30.938 1 97 546 ARG B O 1
ATOM 9302 N N . LEU B 1 547 ? -18.469 0.546 -29.5 1 96.88 547 LEU B N 1
ATOM 9303 C CA . LEU B 1 547 ? -18.781 -0.259 -28.312 1 96.88 547 LEU B CA 1
ATOM 9304 C C . LEU B 1 547 ? -20.281 -0.525 -28.219 1 96.88 547 LEU B C 1
ATOM 9306 O O . LEU B 1 547 ? -20.688 -1.618 -27.828 1 96.88 547 LEU B O 1
ATOM 9310 N N . TYR B 1 548 ? -21.062 0.414 -28.594 1 94.56 548 TYR B N 1
ATOM 9311 C CA . TYR B 1 548 ? -22.516 0.223 -28.578 1 94.56 548 TYR B CA 1
ATOM 9312 C C . TYR B 1 548 ? -22.938 -0.812 -29.609 1 94.56 548 TYR B C 1
ATOM 9314 O O . TYR B 1 548 ? -23.906 -1.557 -29.391 1 94.56 548 TYR B O 1
ATOM 9322 N N . GLU B 1 549 ? -22.234 -0.855 -30.672 1 95.75 549 GLU B N 1
ATOM 9323 C CA . GLU B 1 549 ? -22.516 -1.867 -31.672 1 95.75 549 GLU B CA 1
ATOM 9324 C C . GLU B 1 549 ? -22.219 -3.27 -31.156 1 95.75 549 GLU B C 1
ATOM 9326 O O . GLU B 1 549 ? -22.938 -4.219 -31.484 1 95.75 549 GLU B O 1
ATOM 9331 N N . LEU B 1 550 ? -21.219 -3.34 -30.375 1 95.12 550 LEU B N 1
ATOM 9332 C CA . LEU B 1 550 ? -20.766 -4.637 -29.906 1 95.12 550 LEU B CA 1
ATOM 9333 C C . LEU B 1 550 ? -21.562 -5.094 -28.688 1 95.12 550 LEU B C 1
ATOM 9335 O O . LEU B 1 550 ? -21.688 -6.293 -28.438 1 95.12 550 LEU B O 1
ATOM 9339 N N . ALA B 1 551 ? -22.172 -4.215 -27.953 1 91.69 551 ALA B N 1
ATOM 9340 C CA . ALA B 1 551 ? -22.781 -4.504 -26.656 1 91.69 551 ALA B CA 1
ATOM 9341 C C . ALA B 1 551 ? -24.281 -4.77 -26.812 1 91.69 551 ALA B C 1
ATOM 9343 O O . ALA B 1 551 ? -24.906 -4.316 -27.781 1 91.69 551 ALA B O 1
ATOM 9344 N N . PRO B 1 552 ? -24.812 -5.566 -25.922 1 86.12 552 PRO B N 1
ATOM 9345 C CA . PRO B 1 552 ? -26.281 -5.633 -25.906 1 86.12 552 PRO B CA 1
ATOM 9346 C C . PRO B 1 552 ? -26.922 -4.297 -25.547 1 86.12 552 PRO B C 1
ATOM 9348 O O . PRO B 1 552 ? -26.297 -3.465 -24.875 1 86.12 552 PRO B O 1
ATOM 9351 N N . GLU B 1 553 ? -28.125 -4.168 -25.875 1 81.25 553 GLU B N 1
ATOM 9352 C CA . GLU B 1 553 ? -28.828 -2.896 -25.75 1 81.25 553 GLU B CA 1
ATOM 9353 C C . GLU B 1 553 ? -28.953 -2.484 -24.281 1 81.25 553 GLU B C 1
ATOM 9355 O O . GLU B 1 553 ? -28.922 -1.296 -23.953 1 81.25 553 GLU B O 1
ATOM 9360 N N . TRP B 1 554 ? -29 -3.396 -23.438 1 74.88 554 TRP B N 1
ATOM 9361 C CA . TRP B 1 554 ? -29.266 -3.102 -22.031 1 74.88 554 TRP B CA 1
ATOM 9362 C C . TRP B 1 554 ? -27.984 -2.721 -21.297 1 74.88 554 TRP B C 1
ATOM 9364 O O . TRP B 1 554 ? -28.031 -2.203 -20.188 1 74.88 554 TRP B O 1
ATOM 9374 N N . HIS B 1 555 ? -26.859 -3.025 -21.938 1 83.25 555 HIS B N 1
ATOM 9375 C CA . HIS B 1 555 ? -25.578 -2.852 -21.25 1 83.25 555 HIS B CA 1
ATOM 9376 C C . HIS B 1 555 ? -25.109 -1.406 -21.328 1 83.25 555 HIS B C 1
ATOM 9378 O O . HIS B 1 555 ? -25.047 -0.826 -22.422 1 83.25 555 HIS B O 1
ATOM 9384 N N . SER B 1 556 ? -24.812 -0.83 -20.141 1 83.19 556 SER B N 1
ATOM 9385 C CA . SER B 1 556 ? -24.266 0.525 -20.094 1 83.19 556 SER B CA 1
ATOM 9386 C C . SER B 1 556 ? -22.781 0.535 -20.406 1 83.19 556 SER B C 1
ATOM 9388 O O . SER B 1 556 ? -22.016 -0.276 -19.875 1 83.19 556 SER B O 1
ATOM 9390 N N . ILE B 1 557 ? -22.453 1.496 -21.297 1 91.06 557 ILE B N 1
ATOM 9391 C CA . ILE B 1 557 ? -21.062 1.613 -21.688 1 91.06 557 ILE B CA 1
ATOM 9392 C C . ILE B 1 557 ? -20.375 2.715 -20.891 1 91.06 557 ILE B C 1
ATOM 9394 O O . ILE B 1 557 ? -20.734 3.889 -21 1 91.06 557 ILE B O 1
ATOM 9398 N N . ASN B 1 558 ? -19.422 2.336 -20.062 1 91.31 558 ASN B N 1
ATOM 9399 C CA . ASN B 1 558 ? -18.641 3.252 -19.234 1 91.31 558 ASN B CA 1
ATOM 9400 C C . ASN B 1 558 ? -17.203 2.797 -19.109 1 91.31 558 ASN B C 1
ATOM 9402 O O . ASN B 1 558 ? -16.844 1.694 -19.531 1 91.31 558 ASN B O 1
ATOM 9406 N N . ASN B 1 559 ? -16.422 3.688 -18.656 1 96.25 559 ASN B N 1
ATOM 9407 C CA . ASN B 1 559 ? -15.062 3.354 -18.219 1 96.25 559 ASN B CA 1
ATOM 9408 C C . ASN B 1 559 ? -14.969 3.24 -16.703 1 96.25 559 ASN B C 1
ATOM 9410 O O . ASN B 1 559 ? -15.117 4.234 -15.992 1 96.25 559 ASN B O 1
ATOM 9414 N N . PRO B 1 560 ? -14.641 2.076 -16.297 1 96.25 560 PRO B N 1
ATOM 9415 C CA . PRO B 1 560 ? -14.18 0.817 -16.891 1 96.25 560 PRO B CA 1
ATOM 9416 C C . PRO B 1 560 ? -15.281 0.096 -17.656 1 96.25 560 PRO B C 1
ATOM 9418 O O . PRO B 1 560 ? -16.453 0.179 -17.297 1 96.25 560 PRO B O 1
ATOM 9421 N N . LEU B 1 561 ? -14.812 -0.621 -18.625 1 96.31 561 LEU B N 1
ATOM 9422 C CA . LEU B 1 561 ? -15.719 -1.378 -19.469 1 96.31 561 LEU B CA 1
ATOM 9423 C C . LEU B 1 561 ? -15.875 -2.809 -18.969 1 96.31 561 LEU B C 1
ATOM 9425 O O . LEU B 1 561 ? -14.891 -3.543 -18.859 1 96.31 561 LEU B O 1
ATOM 9429 N N . ASP B 1 562 ? -17.094 -3.203 -18.641 1 92.88 562 ASP B N 1
ATOM 9430 C CA . ASP B 1 562 ? -17.406 -4.594 -18.328 1 92.88 562 ASP B CA 1
ATOM 9431 C C . ASP B 1 562 ? -17.547 -5.422 -19.609 1 92.88 562 ASP B C 1
ATOM 9433 O O . ASP B 1 562 ? -18.531 -5.281 -20.328 1 92.88 562 ASP B O 1
ATOM 9437 N N . LEU B 1 563 ? -16.688 -6.305 -19.797 1 93.19 563 LEU B N 1
ATOM 9438 C CA . LEU B 1 563 ? -16.562 -7 -21.078 1 93.19 563 LEU B CA 1
ATOM 9439 C C . LEU B 1 563 ? -17.516 -8.195 -21.125 1 93.19 563 LEU B C 1
ATOM 9441 O O . LEU B 1 563 ? -17.844 -8.68 -22.219 1 93.19 563 LEU B O 1
ATOM 9445 N N . TYR B 1 564 ? -17.922 -8.719 -20.016 1 86.69 564 TYR B N 1
ATOM 9446 C CA . TYR B 1 564 ? -18.625 -10 -19.969 1 86.69 564 TYR B CA 1
ATOM 9447 C C . TYR B 1 564 ? -19.906 -9.953 -20.797 1 86.69 564 TYR B C 1
ATOM 9449 O O . TYR B 1 564 ? -20.109 -10.797 -21.672 1 86.69 564 TYR B O 1
ATOM 9457 N N . PRO B 1 565 ? -20.812 -8.93 -20.594 1 84.38 565 PRO B N 1
ATOM 9458 C CA . PRO B 1 565 ? -22.031 -8.883 -21.406 1 84.38 565 PRO B CA 1
ATOM 9459 C C . PRO B 1 565 ? -21.734 -8.734 -22.906 1 84.38 565 PRO B C 1
ATOM 9461 O O . PRO B 1 565 ? -22.484 -9.25 -23.734 1 84.38 565 PRO B O 1
ATOM 9464 N N . ILE B 1 566 ? -20.703 -8.062 -23.219 1 89.62 566 ILE B N 1
ATOM 9465 C CA . ILE B 1 566 ? -20.328 -7.832 -24.625 1 89.62 566 ILE B CA 1
ATOM 9466 C C . ILE B 1 566 ? -19.859 -9.141 -25.25 1 89.62 566 ILE B C 1
ATOM 9468 O O . ILE B 1 566 ? -20.25 -9.477 -26.375 1 89.62 566 ILE B O 1
ATOM 9472 N N . ALA B 1 567 ? -19.047 -9.875 -24.5 1 88.06 567 ALA B N 1
ATOM 9473 C CA . ALA B 1 567 ? -18.547 -11.164 -24.969 1 88.06 567 ALA B CA 1
ATOM 9474 C C . ALA B 1 567 ? -19.703 -12.156 -25.156 1 88.06 567 ALA B C 1
ATOM 9476 O O . ALA B 1 567 ? -19.672 -12.984 -26.062 1 88.06 567 ALA B O 1
ATOM 9477 N N . GLU B 1 568 ? -20.656 -12.109 -24.297 1 81.06 568 GLU B N 1
ATOM 9478 C CA . GLU B 1 568 ? -21.812 -12.992 -24.406 1 81.06 568 GLU B CA 1
ATOM 9479 C C . GLU B 1 568 ? -22.578 -12.742 -25.688 1 81.06 568 GLU B C 1
ATOM 9481 O O . GLU B 1 568 ? -23.078 -13.688 -26.312 1 81.06 568 GLU B O 1
ATOM 9486 N N . LYS B 1 569 ? -22.672 -11.508 -26.047 1 85.5 569 LYS B N 1
ATOM 9487 C CA . LYS B 1 569 ? -23.422 -11.141 -27.25 1 85.5 569 LYS B CA 1
ATOM 9488 C C . LYS B 1 569 ? -22.578 -11.359 -28.5 1 85.5 569 LYS B C 1
ATOM 9490 O O . LYS B 1 569 ? -23.047 -11.961 -29.469 1 85.5 569 LYS B O 1
ATOM 9495 N N . SER B 1 570 ? -21.344 -10.883 -28.484 1 90.12 570 SER B N 1
ATOM 9496 C CA . SER B 1 570 ? -20.578 -10.727 -29.703 1 90.12 570 SER B CA 1
ATOM 9497 C C . SER B 1 570 ? -19.469 -11.773 -29.797 1 90.12 570 SER B C 1
ATOM 9499 O O . SER B 1 570 ? -18.703 -11.781 -30.766 1 90.12 570 SER B O 1
ATOM 9501 N N . GLY B 1 571 ? -19.312 -12.641 -28.797 1 85.56 571 GLY B N 1
ATOM 9502 C CA . GLY B 1 571 ? -18.328 -13.711 -28.828 1 85.56 571 GLY B CA 1
ATOM 9503 C C . GLY B 1 571 ? -17.047 -13.367 -28.094 1 85.56 571 GLY B C 1
ATOM 9504 O O . GLY B 1 571 ? -16.828 -12.203 -27.734 1 85.56 571 GLY B O 1
ATOM 9505 N N . ASP B 1 572 ? -16.219 -14.336 -27.969 1 83.19 572 ASP B N 1
ATOM 9506 C CA . ASP B 1 572 ? -15.016 -14.211 -27.172 1 83.19 572 ASP B CA 1
ATOM 9507 C C . ASP B 1 572 ? -13.969 -13.352 -27.875 1 83.19 572 ASP B C 1
ATOM 9509 O O . ASP B 1 572 ? -13.125 -12.734 -27.219 1 83.19 572 ASP B O 1
ATOM 9513 N N . GLU B 1 573 ? -14.023 -13.195 -29.141 1 87.19 573 GLU B N 1
ATOM 9514 C CA . GLU B 1 573 ? -13.039 -12.469 -29.938 1 87.19 573 GLU B CA 1
ATOM 9515 C C . GLU B 1 573 ? -13.141 -10.969 -29.703 1 87.19 573 GLU B C 1
ATOM 9517 O O . GLU B 1 573 ? -12.25 -10.211 -30.094 1 87.19 573 GLU B O 1
ATOM 9522 N N . VAL B 1 574 ? -14.188 -10.594 -29.031 1 91.56 574 VAL B N 1
ATOM 9523 C CA . VAL B 1 574 ? -14.445 -9.172 -28.844 1 91.56 574 VAL B CA 1
ATOM 9524 C C . VAL B 1 574 ? -13.359 -8.555 -27.969 1 91.56 574 VAL B C 1
ATOM 9526 O O . VAL B 1 574 ? -13.094 -7.352 -28.062 1 91.56 574 VAL B O 1
ATOM 9529 N N . PHE B 1 575 ? -12.68 -9.375 -27.172 1 93.12 575 PHE B N 1
ATOM 9530 C CA . PHE B 1 575 ? -11.602 -8.859 -26.328 1 93.12 575 PHE B CA 1
ATOM 9531 C C . PHE B 1 575 ? -10.539 -8.172 -27.188 1 93.12 575 PHE B C 1
ATOM 9533 O O . PHE B 1 575 ? -10.148 -7.043 -26.906 1 93.12 575 PHE B O 1
ATOM 9540 N N . ASN B 1 576 ? -10.148 -8.828 -28.266 1 92.56 576 ASN B N 1
ATOM 9541 C CA . ASN B 1 576 ? -9.148 -8.281 -29.172 1 92.56 576 ASN B CA 1
ATOM 9542 C C . ASN B 1 576 ? -9.656 -7.02 -29.859 1 92.56 576 ASN B C 1
ATOM 9544 O O . ASN B 1 576 ? -8.906 -6.047 -30.016 1 92.56 576 ASN B O 1
ATOM 9548 N N . GLU B 1 577 ? -10.875 -7.094 -30.25 1 93.38 577 GLU B N 1
ATOM 9549 C CA . GLU B 1 577 ? -11.461 -5.953 -30.953 1 93.38 577 GLU B CA 1
ATOM 9550 C C . GLU B 1 577 ? -11.508 -4.719 -30.047 1 93.38 577 GLU B C 1
ATOM 9552 O O . GLU B 1 577 ? -11.195 -3.613 -30.5 1 93.38 577 GLU B O 1
ATOM 9557 N N . VAL B 1 578 ? -11.891 -4.918 -28.844 1 95.75 578 VAL B N 1
ATOM 9558 C CA . VAL B 1 578 ? -12 -3.805 -27.906 1 95.75 578 VAL B CA 1
ATOM 9559 C C . VAL B 1 578 ? -10.609 -3.223 -27.625 1 95.75 578 VAL B C 1
ATOM 9561 O O . VAL B 1 578 ? -10.453 -2.002 -27.547 1 95.75 578 VAL B O 1
ATOM 9564 N N . LEU B 1 579 ? -9.594 -4.059 -27.531 1 95.81 579 LEU B N 1
ATOM 9565 C CA . LEU B 1 579 ? -8.227 -3.588 -27.359 1 95.81 579 LEU B CA 1
ATOM 9566 C C . LEU B 1 579 ? -7.809 -2.666 -28.5 1 95.81 579 LEU B C 1
ATOM 9568 O O . LEU B 1 579 ? -7.207 -1.615 -28.266 1 95.81 579 LEU B O 1
ATOM 9572 N N . LYS B 1 580 ? -8.148 -3.055 -29.703 1 96.56 580 LYS B N 1
ATOM 9573 C CA . LYS B 1 580 ? -7.812 -2.256 -30.875 1 96.56 580 LYS B CA 1
ATOM 9574 C C . LYS B 1 580 ? -8.531 -0.912 -30.859 1 96.56 580 LYS B C 1
ATOM 9576 O O . LYS B 1 580 ? -7.93 0.126 -31.141 1 96.56 580 LYS B O 1
ATOM 9581 N N . VAL B 1 581 ? -9.773 -0.962 -30.484 1 97.44 581 VAL B N 1
ATOM 9582 C CA . VAL B 1 581 ? -10.586 0.248 -30.406 1 97.44 581 VAL B CA 1
ATOM 9583 C C . VAL B 1 581 ? -9.984 1.207 -29.375 1 97.44 581 VAL B C 1
ATOM 9585 O O . VAL B 1 581 ? -9.875 2.408 -29.641 1 97.44 581 VAL B O 1
ATOM 9588 N N . PHE B 1 582 ? -9.594 0.693 -28.203 1 98.19 582 PHE B N 1
ATOM 9589 C CA . PHE B 1 582 ? -9 1.509 -27.156 1 98.19 582 PHE B CA 1
ATOM 9590 C C . PHE B 1 582 ? -7.672 2.1 -27.609 1 98.19 582 PHE B C 1
ATOM 9592 O O . PHE B 1 582 ? -7.363 3.256 -27.312 1 98.19 582 PHE B O 1
ATOM 9599 N N . ASN B 1 583 ? -6.887 1.303 -28.344 1 97.75 583 ASN B N 1
ATOM 9600 C CA . ASN B 1 583 ? -5.602 1.771 -28.844 1 97.75 583 ASN B CA 1
ATOM 9601 C C . ASN B 1 583 ? -5.766 2.941 -29.812 1 97.75 583 ASN B C 1
ATOM 9603 O O . ASN B 1 583 ? -4.922 3.838 -29.859 1 97.75 583 ASN B O 1
ATOM 9607 N N . GLU B 1 584 ? -6.793 2.92 -30.562 1 97.31 584 GLU B N 1
ATOM 9608 C CA . GLU B 1 584 ? -7.023 3.934 -31.594 1 97.31 584 GLU B CA 1
ATOM 9609 C C . GLU B 1 584 ? -7.617 5.203 -31 1 97.31 584 GLU B C 1
ATOM 9611 O O . GLU B 1 584 ? -7.637 6.254 -31.641 1 97.31 584 GLU B O 1
ATOM 9616 N N . ASP B 1 585 ? -8.117 5.121 -29.766 1 98.12 585 ASP B N 1
ATOM 9617 C CA . ASP B 1 585 ? -8.758 6.27 -29.141 1 98.12 585 ASP B CA 1
ATOM 9618 C C . ASP B 1 585 ? -7.719 7.258 -28.609 1 98.12 585 ASP B C 1
ATOM 9620 O O . ASP B 1 585 ? -6.98 6.953 -27.672 1 98.12 585 ASP B O 1
ATOM 9624 N N . GLU B 1 586 ? -7.746 8.461 -29.047 1 97.31 586 GLU B N 1
ATOM 9625 C CA . GLU B 1 586 ? -6.75 9.469 -28.688 1 97.31 586 GLU B CA 1
ATOM 9626 C C . GLU B 1 586 ? -6.938 9.945 -27.25 1 97.31 586 GLU B C 1
ATOM 9628 O O . GLU B 1 586 ? -6.039 10.555 -26.672 1 97.31 586 GLU B O 1
ATOM 9633 N N . ASN B 1 587 ? -8.133 9.656 -26.75 1 98.12 587 ASN B N 1
ATOM 9634 C CA . ASN B 1 587 ? -8.398 10.078 -25.375 1 98.12 587 ASN B CA 1
ATOM 9635 C C . ASN B 1 587 ? -7.805 9.102 -24.375 1 98.12 587 ASN B C 1
ATOM 9637 O O . ASN B 1 587 ? -7.797 9.367 -23.172 1 98.12 587 ASN B O 1
ATOM 9641 N N . ILE B 1 588 ? -7.32 8.008 -24.812 1 98.5 588 ILE B N 1
ATOM 9642 C CA . ILE B 1 588 ? -6.75 6.988 -23.938 1 98.5 588 ILE B CA 1
ATOM 9643 C C . ILE B 1 588 ? -5.227 6.992 -24.062 1 98.5 588 ILE B C 1
ATOM 9645 O O . ILE B 1 588 ? -4.691 6.875 -25.172 1 98.5 588 ILE B O 1
ATOM 9649 N N . ASP B 1 589 ? -4.535 7.102 -22.922 1 98.56 589 ASP B N 1
ATOM 9650 C CA . ASP B 1 589 ? -3.078 7.152 -22.938 1 98.56 589 ASP B CA 1
ATOM 9651 C C . ASP B 1 589 ? -2.475 5.797 -22.578 1 98.56 589 ASP B C 1
ATOM 9653 O O . ASP B 1 589 ? -1.313 5.527 -22.875 1 98.56 589 ASP B O 1
ATOM 9657 N N . ALA B 1 590 ? -3.209 4.961 -21.875 1 98.75 590 ALA B N 1
ATOM 9658 C CA . ALA B 1 590 ? -2.775 3.637 -21.438 1 98.75 590 ALA B CA 1
ATOM 9659 C C . ALA B 1 590 ? -3.969 2.703 -21.25 1 98.75 590 ALA B C 1
ATOM 9661 O O . ALA B 1 590 ? -5.078 3.156 -20.953 1 98.75 590 ALA B O 1
ATOM 9662 N N . ILE B 1 591 ? -3.779 1.396 -21.406 1 98.75 591 ILE B N 1
ATOM 9663 C CA . ILE B 1 591 ? -4.859 0.418 -21.312 1 98.75 591 ILE B CA 1
ATOM 9664 C C . ILE B 1 591 ? -4.551 -0.596 -20.219 1 98.75 591 ILE B C 1
ATOM 9666 O O . ILE B 1 591 ? -3.455 -1.161 -20.172 1 98.75 591 ILE B O 1
ATOM 9670 N N . VAL B 1 592 ? -5.41 -0.794 -19.281 1 98.75 592 VAL B N 1
ATOM 9671 C CA . VAL B 1 592 ? -5.391 -1.876 -18.312 1 98.75 592 VAL B CA 1
ATOM 9672 C C . VAL B 1 592 ? -6.551 -2.836 -18.578 1 98.75 592 VAL B C 1
ATOM 9674 O O . VAL B 1 592 ? -7.719 -2.451 -18.484 1 98.75 592 VAL B O 1
ATOM 9677 N N . ALA B 1 593 ? -6.234 -4.121 -18.875 1 97.69 593 ALA B N 1
ATOM 9678 C CA . ALA B 1 593 ? -7.277 -5.031 -19.328 1 97.69 593 ALA B CA 1
ATOM 9679 C C . ALA B 1 593 ? -7.148 -6.398 -18.672 1 97.69 593 ALA B C 1
ATOM 9681 O O . ALA B 1 593 ? -6.051 -6.957 -18.609 1 97.69 593 ALA B O 1
ATOM 9682 N N . GLY B 1 594 ? -8.273 -6.859 -18.125 1 95.88 594 GLY B N 1
ATOM 9683 C CA . GLY B 1 594 ? -8.312 -8.227 -17.641 1 95.88 594 GLY B CA 1
ATOM 9684 C C . GLY B 1 594 ? -8.516 -9.25 -18.75 1 95.88 594 GLY B C 1
ATOM 9685 O O . GLY B 1 594 ? -9.461 -9.141 -19.531 1 95.88 594 GLY B O 1
ATOM 9686 N N . VAL B 1 595 ? -7.645 -10.227 -18.672 1 89.81 595 VAL B N 1
ATOM 9687 C CA . VAL B 1 595 ? -7.719 -11.266 -19.688 1 89.81 595 VAL B CA 1
ATOM 9688 C C . VAL B 1 595 ? -9.016 -12.055 -19.531 1 89.81 595 VAL B C 1
ATOM 9690 O O . VAL B 1 595 ? -9.344 -12.492 -18.422 1 89.81 595 VAL B O 1
ATOM 9693 N N . PHE B 1 596 ? -9.711 -12.172 -20.516 1 80.75 596 PHE B N 1
ATOM 9694 C CA . PHE B 1 596 ? -10.914 -12.992 -20.547 1 80.75 596 PHE B CA 1
ATOM 9695 C C . PHE B 1 596 ? -10.57 -14.453 -20.812 1 80.75 596 PHE B C 1
ATOM 9697 O O . PHE B 1 596 ? -10.336 -14.844 -21.969 1 80.75 596 PHE B O 1
ATOM 9704 N N . ILE B 1 597 ? -10.539 -15.297 -19.828 1 77.38 597 ILE B N 1
ATOM 9705 C CA . ILE B 1 597 ? -9.977 -16.641 -19.828 1 77.38 597 ILE B CA 1
ATOM 9706 C C . ILE B 1 597 ? -10.625 -17.484 -20.922 1 77.38 597 ILE B C 1
ATOM 9708 O O . ILE B 1 597 ? -9.93 -18.156 -21.688 1 77.38 597 ILE B O 1
ATOM 9712 N N . PRO B 1 598 ? -11.93 -17.422 -21.094 1 70.06 598 PRO B N 1
ATOM 9713 C CA . PRO B 1 598 ? -12.516 -18.188 -22.188 1 70.06 598 PRO B CA 1
ATOM 9714 C C . PRO B 1 598 ? -11.961 -17.781 -23.547 1 70.06 598 PRO B C 1
ATOM 9716 O O . PRO B 1 598 ? -11.805 -18.625 -24.438 1 70.06 598 PRO B O 1
ATOM 9719 N N . SER B 1 599 ? -11.609 -16.562 -23.625 1 66.25 599 SER B N 1
ATOM 9720 C CA . SER B 1 599 ? -11.047 -16.062 -24.875 1 66.25 599 SER B CA 1
ATOM 9721 C C . SER B 1 599 ? -9.664 -16.656 -25.141 1 66.25 599 SER B C 1
ATOM 9723 O O . SER B 1 599 ? -9.359 -17.031 -26.281 1 66.25 599 SER B O 1
ATOM 9725 N N . ILE B 1 600 ? -8.852 -16.75 -24.094 1 71.25 600 ILE B N 1
ATOM 9726 C CA . ILE B 1 600 ? -7.496 -17.234 -24.328 1 71.25 600 ILE B CA 1
ATOM 9727 C C . ILE B 1 600 ? -7.508 -18.734 -24.562 1 71.25 600 ILE B C 1
ATOM 9729 O O . ILE B 1 600 ? -6.621 -19.266 -25.234 1 71.25 600 ILE B O 1
ATOM 9733 N N . MET B 1 601 ? -8.461 -19.344 -24.109 1 70.56 601 MET B N 1
ATOM 9734 C CA . MET B 1 601 ? -8.594 -20.766 -24.375 1 70.56 601 MET B CA 1
ATOM 9735 C C . MET B 1 601 ? -8.914 -21.031 -25.844 1 70.56 601 MET B C 1
ATOM 9737 O O . MET B 1 601 ? -8.531 -22.062 -26.391 1 70.56 601 MET B O 1
ATOM 9741 N N . LYS B 1 602 ? -9.5 -20.031 -26.516 1 69.19 602 LYS B N 1
ATOM 9742 C CA . LYS B 1 602 ? -9.922 -20.188 -27.906 1 69.19 602 LYS B CA 1
ATOM 9743 C C . LYS B 1 602 ? -8.93 -19.516 -28.859 1 69.19 602 LYS B C 1
ATOM 9745 O O . LYS B 1 602 ? -8.602 -20.078 -29.906 1 69.19 602 LYS B O 1
ATOM 9750 N N . LEU B 1 603 ? -8.523 -18.328 -28.453 1 69.88 603 LEU B N 1
ATOM 9751 C CA . LEU B 1 603 ? -7.75 -17.5 -29.375 1 69.88 603 LEU B CA 1
ATOM 9752 C C . LEU B 1 603 ? -6.254 -17.672 -29.141 1 69.88 603 LEU B C 1
ATOM 9754 O O . LEU B 1 603 ? -5.438 -17.312 -29.984 1 69.88 603 LEU B O 1
ATOM 9758 N N . GLY B 1 604 ? -5.906 -18.266 -28.125 1 81.31 604 GLY B N 1
ATOM 9759 C CA . GLY B 1 604 ? -4.496 -18.438 -27.812 1 81.31 604 GLY B CA 1
ATOM 9760 C C . GLY B 1 604 ? -3.938 -17.328 -26.938 1 81.31 604 GLY B C 1
ATOM 9761 O O . GLY B 1 604 ? -4.648 -16.391 -26.594 1 81.31 604 GLY B O 1
ATOM 9762 N N . VAL B 1 605 ? -2.719 -17.469 -26.609 1 85.5 605 VAL B N 1
ATOM 9763 C CA . VAL B 1 605 ? -2.09 -16.609 -25.609 1 85.5 605 VAL B CA 1
ATOM 9764 C C . VAL B 1 605 ? -1.038 -15.727 -26.266 1 85.5 605 VAL B C 1
ATOM 9766 O O . VAL B 1 605 ? -0.245 -15.07 -25.594 1 85.5 605 VAL B O 1
ATOM 9769 N N . ASP B 1 606 ? -1.061 -15.648 -27.625 1 90.62 606 ASP B N 1
ATOM 9770 C CA . ASP B 1 606 ? -0.08 -14.836 -28.344 1 90.62 606 ASP B CA 1
ATOM 9771 C C . ASP B 1 606 ? -0.626 -13.438 -28.609 1 90.62 606 ASP B C 1
ATOM 9773 O O . ASP B 1 606 ? -1.427 -13.25 -29.531 1 90.62 606 ASP B O 1
ATOM 9777 N N . PHE B 1 607 ? -0.152 -12.484 -27.859 1 93.44 607 PHE B N 1
ATOM 9778 C CA . PHE B 1 607 ? -0.592 -11.102 -28.016 1 93.44 607 PHE B CA 1
ATOM 9779 C C . PHE B 1 607 ? 0.504 -10.25 -28.625 1 93.44 607 PHE B C 1
ATOM 9781 O O . PHE B 1 607 ? 0.556 -9.039 -28.406 1 93.44 607 PHE B O 1
ATOM 9788 N N . SER B 1 608 ? 1.436 -10.844 -29.422 1 93.81 608 SER B N 1
ATOM 9789 C CA . SER B 1 608 ? 2.547 -10.133 -30.047 1 93.81 608 SER B CA 1
ATOM 9790 C C . SER B 1 608 ? 2.047 -9.055 -31 1 93.81 608 SER B C 1
ATOM 9792 O O . SER B 1 608 ? 2.762 -8.094 -31.281 1 93.81 608 SER B O 1
ATOM 9794 N N . TRP B 1 609 ? 0.793 -9.164 -31.406 1 93 609 TRP B N 1
ATOM 9795 C CA . TRP B 1 609 ? 0.206 -8.195 -32.312 1 93 609 TRP B CA 1
ATOM 9796 C C . TRP B 1 609 ? 0.023 -6.84 -31.641 1 93 609 TRP B C 1
ATOM 9798 O O . TRP B 1 609 ? -0.093 -5.812 -32.312 1 93 609 TRP B O 1
ATOM 9808 N N . THR B 1 610 ? 0.064 -6.758 -30.328 1 94.31 610 THR B N 1
ATOM 9809 C CA . THR B 1 610 ? -0.1 -5.508 -29.594 1 94.31 610 THR B CA 1
ATOM 9810 C C . THR B 1 610 ? 1.203 -4.715 -29.594 1 94.31 610 THR B C 1
ATOM 9812 O O . THR B 1 610 ? 1.226 -3.555 -29.172 1 94.31 610 THR B O 1
ATOM 9815 N N . ARG B 1 611 ? 2.299 -5.297 -30.031 1 91.94 611 ARG B N 1
ATOM 9816 C CA . ARG B 1 611 ? 3.588 -4.613 -30.078 1 91.94 611 ARG B CA 1
ATOM 9817 C C . ARG B 1 611 ? 3.521 -3.377 -30.953 1 91.94 611 ARG B C 1
ATOM 9819 O O . ARG B 1 611 ? 4.355 -2.477 -30.844 1 91.94 611 ARG B O 1
ATOM 9826 N N . LYS B 1 612 ? 2.543 -3.395 -31.797 1 93.38 612 LYS B N 1
ATOM 9827 C CA . LYS B 1 612 ? 2.387 -2.266 -32.719 1 93.38 612 LYS B CA 1
ATOM 9828 C C . LYS B 1 612 ? 1.671 -1.103 -32.031 1 93.38 612 LYS B C 1
ATOM 9830 O O . LYS B 1 612 ? 1.576 -0.01 -32.594 1 93.38 612 LYS B O 1
ATOM 9835 N N . PHE B 1 613 ? 1.194 -1.338 -30.859 1 95.81 613 PHE B N 1
ATOM 9836 C CA . PHE B 1 613 ? 0.484 -0.289 -30.141 1 95.81 613 PHE B CA 1
ATOM 9837 C C . PHE B 1 613 ? 1.444 0.809 -29.703 1 95.81 613 PHE B C 1
ATOM 9839 O O . PHE B 1 613 ? 2.576 0.526 -29.297 1 95.81 613 PHE B O 1
ATOM 9846 N N . SER B 1 614 ? 1.002 2.021 -29.766 1 92.69 614 SER B N 1
ATOM 9847 C CA . SER B 1 614 ? 1.81 3.152 -29.312 1 92.69 614 SER B CA 1
ATOM 9848 C C . SER B 1 614 ? 1.619 3.422 -27.828 1 92.69 614 SER B C 1
ATOM 9850 O O . SER B 1 614 ? 2.375 4.188 -27.234 1 92.69 614 SER B O 1
ATOM 9852 N N . LYS B 1 615 ? 0.571 2.893 -27.328 1 96.94 615 LYS B N 1
ATOM 9853 C CA . LYS B 1 615 ? 0.297 3.068 -25.906 1 96.94 615 LYS B CA 1
ATOM 9854 C C . LYS B 1 615 ? 0.486 1.759 -25.141 1 96.94 615 LYS B C 1
ATOM 9856 O O . LYS B 1 615 ? 0.301 0.676 -25.703 1 96.94 615 LYS B O 1
ATOM 9861 N N . PRO B 1 616 ? 0.869 1.846 -23.875 1 98.38 616 PRO B N 1
ATOM 9862 C CA . PRO B 1 616 ? 1.106 0.618 -23.125 1 98.38 616 PRO B CA 1
ATOM 9863 C C . PRO B 1 616 ? -0.182 -0.137 -22.797 1 98.38 616 PRO B C 1
ATOM 9865 O O . PRO B 1 616 ? -1.226 0.481 -22.578 1 98.38 616 PRO B O 1
ATOM 9868 N N . VAL B 1 617 ? -0.071 -1.455 -22.781 1 98.5 617 VAL B N 1
ATOM 9869 C CA . VAL B 1 617 ? -1.129 -2.383 -22.406 1 98.5 617 VAL B CA 1
ATOM 9870 C C . VAL B 1 617 ? -0.658 -3.246 -21.234 1 98.5 617 VAL B C 1
ATOM 9872 O O . VAL B 1 617 ? 0.379 -3.908 -21.312 1 98.5 617 VAL B O 1
ATOM 9875 N N . LEU B 1 618 ? -1.351 -3.195 -20.141 1 98.69 618 LEU B N 1
ATOM 9876 C CA . LEU B 1 618 ? -1.081 -4.023 -18.969 1 98.69 618 LEU B CA 1
ATOM 9877 C C . LEU B 1 618 ? -2.25 -4.961 -18.688 1 98.69 618 LEU B C 1
ATOM 9879 O O . LEU B 1 618 ? -3.373 -4.508 -18.469 1 98.69 618 LEU B O 1
ATOM 9883 N N . PHE B 1 619 ? -2.023 -6.254 -18.656 1 97.81 619 PHE B N 1
ATOM 9884 C CA . PHE B 1 619 ? -3.076 -7.242 -18.453 1 97.81 619 PHE B CA 1
ATOM 9885 C C . PHE B 1 619 ? -3.186 -7.637 -16.984 1 97.81 619 PHE B C 1
ATOM 9887 O O . PHE B 1 619 ? -2.223 -7.5 -16.234 1 97.81 619 PHE B O 1
ATOM 9894 N N . THR B 1 620 ? -4.34 -8.031 -16.625 1 97.06 620 THR B N 1
ATOM 9895 C CA . THR B 1 620 ? -4.578 -8.664 -15.336 1 97.06 620 THR B CA 1
ATOM 9896 C C . THR B 1 620 ? -5.152 -10.062 -15.516 1 97.06 620 THR B C 1
ATOM 9898 O O . THR B 1 620 ? -5.98 -10.289 -16.406 1 97.06 620 THR B O 1
ATOM 9901 N N . MET B 1 621 ? -4.668 -10.977 -14.734 1 94.69 621 MET B N 1
ATOM 9902 C CA . MET B 1 621 ? -5.133 -12.359 -14.75 1 94.69 621 MET B CA 1
ATOM 9903 C C . MET B 1 621 ? -4.695 -13.102 -13.492 1 94.69 621 MET B C 1
ATOM 9905 O O . MET B 1 621 ? -3.521 -13.07 -13.125 1 94.69 621 MET B O 1
ATOM 9909 N N . LYS B 1 622 ? -5.664 -13.711 -12.828 1 91.12 622 LYS B N 1
ATOM 9910 C CA . LYS B 1 622 ? -5.281 -14.602 -11.734 1 91.12 622 LYS B CA 1
ATOM 9911 C C . LYS B 1 622 ? -4.551 -15.836 -12.258 1 91.12 622 LYS B C 1
ATOM 9913 O O . LYS B 1 622 ? -4.938 -16.406 -13.281 1 91.12 622 LYS B O 1
ATOM 9918 N N . ASP B 1 623 ? -3.424 -16.172 -11.641 1 89.31 623 ASP B N 1
ATOM 9919 C CA . ASP B 1 623 ? -2.623 -17.281 -12.156 1 89.31 623 ASP B CA 1
ATOM 9920 C C . ASP B 1 623 ? -2.34 -18.312 -11.07 1 89.31 623 ASP B C 1
ATOM 9922 O O . ASP B 1 623 ? -1.275 -18.938 -11.055 1 89.31 623 ASP B O 1
ATOM 9926 N N . ASP B 1 624 ? -3.256 -18.531 -10.219 1 89.44 624 ASP B N 1
ATOM 9927 C CA . ASP B 1 624 ? -3.057 -19.344 -9.016 1 89.44 624 ASP B CA 1
ATOM 9928 C C . ASP B 1 624 ? -3.051 -20.844 -9.359 1 89.44 624 ASP B C 1
ATOM 9930 O O . ASP B 1 624 ? -2.648 -21.672 -8.547 1 89.44 624 ASP B O 1
ATOM 9934 N N . ILE B 1 625 ? -3.449 -21.219 -10.617 1 86.25 625 ILE B N 1
ATOM 9935 C CA . ILE B 1 625 ? -3.363 -22.625 -11.023 1 86.25 625 ILE B CA 1
ATOM 9936 C C . ILE B 1 625 ? -2.396 -22.766 -12.195 1 86.25 625 ILE B C 1
ATOM 9938 O O . ILE B 1 625 ? -2.137 -21.797 -12.914 1 86.25 625 ILE B O 1
ATOM 9942 N N . GLU B 1 626 ? -1.906 -23.922 -12.391 1 87.31 626 GLU B N 1
ATOM 9943 C CA . GLU B 1 626 ? -0.782 -24.172 -13.281 1 87.31 626 GLU B CA 1
ATOM 9944 C C . GLU B 1 626 ? -1.11 -23.766 -14.719 1 87.31 626 GLU B C 1
ATOM 9946 O O . GLU B 1 626 ? -0.295 -23.141 -15.391 1 87.31 626 GLU B O 1
ATOM 9951 N N . GLU B 1 627 ? -2.309 -24.078 -15.148 1 86.62 627 GLU B N 1
ATOM 9952 C CA . GLU B 1 627 ? -2.693 -23.766 -16.516 1 86.62 627 GLU B CA 1
ATOM 9953 C C . GLU B 1 627 ? -2.676 -22.266 -16.781 1 86.62 627 GLU B C 1
ATOM 9955 O O . GLU B 1 627 ? -2.203 -21.812 -17.828 1 86.62 627 GLU B O 1
ATOM 9960 N N . LEU B 1 628 ? -3.139 -21.547 -15.852 1 90.19 628 LEU B N 1
ATOM 9961 C CA . LEU B 1 628 ? -3.203 -20.094 -16 1 90.19 628 LEU B CA 1
ATOM 9962 C C . LEU B 1 628 ? -1.824 -19.469 -15.828 1 90.19 628 LEU B C 1
ATOM 9964 O O . LEU B 1 628 ? -1.517 -18.453 -16.453 1 90.19 628 LEU B O 1
ATOM 9968 N N . ARG B 1 629 ? -1.021 -20.094 -15.016 1 91.81 629 ARG B N 1
ATOM 9969 C CA . ARG B 1 629 ? 0.355 -19.625 -14.859 1 91.81 629 ARG B CA 1
ATOM 9970 C C . ARG B 1 629 ? 1.128 -19.766 -16.172 1 91.81 629 ARG B C 1
ATOM 9972 O O . ARG B 1 629 ? 1.855 -18.844 -16.562 1 91.81 629 ARG B O 1
ATOM 9979 N N . GLN B 1 630 ? 0.985 -20.891 -16.812 1 91.81 630 GLN B N 1
ATOM 9980 C CA . GLN B 1 630 ? 1.637 -21.109 -18.094 1 91.81 630 GLN B CA 1
ATOM 9981 C C . GLN B 1 630 ? 1.152 -20.094 -19.125 1 91.81 630 GLN B C 1
ATOM 9983 O O . GLN B 1 630 ? 1.943 -19.594 -19.922 1 91.81 630 GLN B O 1
ATOM 9988 N N . ALA B 1 631 ? -0.161 -19.844 -19.047 1 93.19 631 ALA B N 1
ATOM 9989 C CA . ALA B 1 631 ? -0.714 -18.844 -19.953 1 93.19 631 ALA B CA 1
ATOM 9990 C C . ALA B 1 631 ? -0.087 -17.469 -19.703 1 93.19 631 ALA B C 1
ATOM 9992 O O . ALA B 1 631 ? 0.265 -16.766 -20.641 1 93.19 631 ALA B O 1
ATOM 9993 N N . ARG B 1 632 ? 0.021 -17.109 -18.469 1 94.5 632 ARG B N 1
ATOM 9994 C CA . ARG B 1 632 ? 0.632 -15.836 -18.094 1 94.5 632 ARG B CA 1
ATOM 9995 C C . ARG B 1 632 ? 2.051 -15.734 -18.641 1 94.5 632 ARG B C 1
ATOM 9997 O O . ARG B 1 632 ? 2.424 -14.719 -19.219 1 94.5 632 ARG B O 1
ATOM 10004 N N . ILE B 1 633 ? 2.859 -16.781 -18.5 1 94.38 633 ILE B N 1
ATOM 10005 C CA . ILE B 1 633 ? 4.246 -16.812 -18.953 1 94.38 633 ILE B CA 1
ATOM 10006 C C . ILE B 1 633 ? 4.297 -16.594 -20.469 1 94.38 633 ILE B C 1
ATOM 10008 O O . ILE B 1 633 ? 5.094 -15.781 -20.953 1 94.38 633 ILE B O 1
ATOM 10012 N N . GLU B 1 634 ? 3.41 -17.234 -21.156 1 94.5 634 GLU B N 1
ATOM 10013 C CA . GLU B 1 634 ? 3.385 -17.125 -22.609 1 94.5 634 GLU B CA 1
ATOM 10014 C C . GLU B 1 634 ? 2.961 -15.719 -23.047 1 94.5 634 GLU B C 1
ATOM 10016 O O . GLU B 1 634 ? 3.498 -15.18 -24.016 1 94.5 634 GLU B O 1
ATOM 10021 N N . ILE B 1 635 ? 2.012 -15.148 -22.344 1 95.88 635 ILE B N 1
ATOM 10022 C CA . ILE B 1 635 ? 1.572 -13.789 -22.641 1 95.88 635 ILE B CA 1
ATOM 10023 C C . ILE B 1 635 ? 2.723 -12.812 -22.422 1 95.88 635 ILE B C 1
ATOM 10025 O O . ILE B 1 635 ? 2.979 -11.945 -23.266 1 95.88 635 ILE B O 1
ATOM 10029 N N . GLU B 1 636 ? 3.42 -12.969 -21.359 1 96.56 636 GLU B N 1
ATOM 10030 C CA . GLU B 1 636 ? 4.531 -12.078 -21.047 1 96.56 636 GLU B CA 1
ATOM 10031 C C . GLU B 1 636 ? 5.672 -12.242 -22.047 1 96.56 636 GLU B C 1
ATOM 10033 O O . GLU B 1 636 ? 6.332 -11.273 -22.422 1 96.56 636 GLU B O 1
ATOM 10038 N N . ARG B 1 637 ? 5.887 -13.469 -22.516 1 94.88 637 ARG B N 1
ATOM 10039 C CA . ARG B 1 637 ? 6.883 -13.719 -23.562 1 94.88 637 ARG B CA 1
ATOM 10040 C C . ARG B 1 637 ? 6.52 -12.984 -24.844 1 94.88 637 ARG B C 1
ATOM 10042 O O . ARG B 1 637 ? 7.402 -12.625 -25.625 1 94.88 637 ARG B O 1
ATOM 10049 N N . SER B 1 638 ? 5.195 -12.781 -24.969 1 94.38 638 SER B N 1
ATOM 10050 C CA . SER B 1 638 ? 4.73 -12.086 -26.172 1 94.38 638 SER B CA 1
ATOM 10051 C C . SER B 1 638 ? 4.871 -10.57 -26.016 1 94.38 638 SER B C 1
ATOM 10053 O O . SER B 1 638 ? 4.613 -9.82 -26.953 1 94.38 638 SER B O 1
ATOM 10055 N N . GLY B 1 639 ? 5.238 -10.109 -24.844 1 95.81 639 GLY B N 1
ATOM 10056 C CA . GLY B 1 639 ? 5.578 -8.703 -24.672 1 95.81 639 GLY B CA 1
ATOM 10057 C C . GLY B 1 639 ? 4.535 -7.926 -23.891 1 95.81 639 GLY B C 1
ATOM 10058 O O . GLY B 1 639 ? 4.578 -6.695 -23.844 1 95.81 639 GLY B O 1
ATOM 10059 N N . VAL B 1 640 ? 3.555 -8.594 -23.297 1 97.38 640 VAL B N 1
ATOM 10060 C CA . VAL B 1 640 ? 2.527 -7.906 -22.516 1 97.38 640 VAL B CA 1
ATOM 10061 C C . VAL B 1 640 ? 2.629 -8.305 -21.047 1 97.38 640 VAL B C 1
ATOM 10063 O O . VAL B 1 640 ? 2.502 -9.484 -20.719 1 97.38 640 VAL B O 1
ATOM 10066 N N . PRO B 1 641 ? 2.898 -7.32 -20.156 1 98.31 641 PRO B N 1
ATOM 10067 C CA . PRO B 1 641 ? 2.969 -7.68 -18.75 1 98.31 641 PRO B CA 1
ATOM 10068 C C . PRO B 1 641 ? 1.616 -8.102 -18.172 1 98.31 641 PRO B C 1
ATOM 10070 O O . PRO B 1 641 ? 0.583 -7.543 -18.547 1 98.31 641 PRO B O 1
ATOM 10073 N N . VAL B 1 642 ? 1.603 -9.086 -17.281 1 97.94 642 VAL B N 1
ATOM 10074 C CA . VAL B 1 642 ? 0.389 -9.609 -16.656 1 97.94 642 VAL B CA 1
ATOM 10075 C C . VAL B 1 642 ? 0.497 -9.508 -15.141 1 97.94 642 VAL B C 1
ATOM 10077 O O . VAL B 1 642 ? 1.52 -9.875 -14.555 1 97.94 642 VAL B O 1
ATOM 10080 N N . TYR B 1 643 ? -0.495 -9 -14.539 1 97.81 643 TYR B N 1
ATOM 10081 C CA . TYR B 1 643 ? -0.545 -8.836 -13.094 1 97.81 643 TYR B CA 1
ATOM 10082 C C . TYR B 1 643 ? -1.73 -9.586 -12.5 1 97.81 643 TYR B C 1
ATOM 10084 O O . TYR B 1 643 ? -2.762 -9.75 -13.148 1 97.81 643 TYR B O 1
ATOM 10092 N N . PRO B 1 644 ? -1.682 -10.016 -11.242 1 95.44 644 PRO B N 1
ATOM 10093 C CA . PRO B 1 644 ? -2.77 -10.797 -10.648 1 95.44 644 PRO B CA 1
ATOM 10094 C C . PRO B 1 644 ? -4.016 -9.961 -10.367 1 95.44 644 PRO B C 1
ATOM 10096 O O . PRO B 1 644 ? -5.129 -10.492 -10.336 1 95.44 644 PRO B O 1
ATOM 10099 N N . THR B 1 645 ? -3.842 -8.648 -10.133 1 96.19 645 THR B N 1
ATOM 10100 C CA . THR B 1 645 ? -4.973 -7.801 -9.773 1 96.19 645 THR B CA 1
ATOM 10101 C C . THR B 1 645 ? -4.891 -6.461 -10.5 1 96.19 645 THR B C 1
ATOM 10103 O O . THR B 1 645 ? -3.811 -6.039 -10.922 1 96.19 645 THR B O 1
ATOM 10106 N N . PRO B 1 646 ? -6.031 -5.789 -10.672 1 96.38 646 PRO B N 1
ATOM 10107 C CA . PRO B 1 646 ? -6.004 -4.461 -11.281 1 96.38 646 PRO B CA 1
ATOM 10108 C C . PRO B 1 646 ? -5.195 -3.453 -10.469 1 96.38 646 PRO B C 1
ATOM 10110 O O . PRO B 1 646 ? -4.566 -2.557 -11.039 1 96.38 646 PRO B O 1
ATOM 10113 N N . GLU B 1 647 ? -5.211 -3.605 -9.141 1 96.75 647 GLU B N 1
ATOM 10114 C CA . GLU B 1 647 ? -4.469 -2.688 -8.289 1 96.75 647 GLU B CA 1
ATOM 10115 C C . GLU B 1 647 ? -2.973 -2.742 -8.586 1 96.75 647 GLU B C 1
ATOM 10117 O O . GLU B 1 647 ? -2.316 -1.703 -8.695 1 96.75 647 GLU B O 1
ATOM 10122 N N . ARG B 1 648 ? -2.453 -3.938 -8.812 1 97.88 648 ARG B N 1
ATOM 10123 C CA . ARG B 1 648 ? -1.032 -4.094 -9.102 1 97.88 648 ARG B CA 1
ATOM 10124 C C . ARG B 1 648 ? -0.692 -3.559 -10.492 1 97.88 648 ARG B C 1
ATOM 10126 O O . ARG B 1 648 ? 0.36 -2.945 -10.68 1 97.88 648 ARG B O 1
ATOM 10133 N N . ALA B 1 649 ? -1.571 -3.805 -11.43 1 98.62 649 ALA B N 1
ATOM 10134 C CA . ALA B 1 649 ? -1.357 -3.295 -12.781 1 98.62 649 ALA B CA 1
ATOM 10135 C C . ALA B 1 649 ? -1.335 -1.77 -12.797 1 98.62 649 ALA B C 1
ATOM 10137 O O . ALA B 1 649 ? -0.447 -1.161 -13.398 1 98.62 649 ALA B O 1
ATOM 10138 N N . VAL B 1 650 ? -2.279 -1.161 -12.125 1 98.62 650 VAL B N 1
ATOM 10139 C CA . VAL B 1 650 ? -2.404 0.292 -12.109 1 98.62 650 VAL B CA 1
ATOM 10140 C C . VAL B 1 650 ? -1.218 0.906 -11.367 1 98.62 650 VAL B C 1
ATOM 10142 O O . VAL B 1 650 ? -0.704 1.953 -11.773 1 98.62 650 VAL B O 1
ATOM 10145 N N . ARG B 1 651 ? -0.793 0.272 -10.312 1 98.38 651 ARG B N 1
ATOM 10146 C CA . ARG B 1 651 ? 0.38 0.761 -9.594 1 98.38 651 ARG B CA 1
ATOM 10147 C C . ARG B 1 651 ? 1.616 0.739 -10.492 1 98.38 651 ARG B C 1
ATOM 10149 O O . ARG B 1 651 ? 2.426 1.668 -10.461 1 98.38 651 ARG B O 1
ATOM 10156 N N . ALA B 1 652 ? 1.781 -0.332 -11.211 1 98.75 652 ALA B N 1
ATOM 10157 C CA . ALA B 1 652 ? 2.879 -0.394 -12.172 1 98.75 652 ALA B CA 1
ATOM 10158 C C . ALA B 1 652 ? 2.775 0.733 -13.203 1 98.75 652 ALA B C 1
ATOM 10160 O O . ALA B 1 652 ? 3.777 1.365 -13.539 1 98.75 652 ALA B O 1
ATOM 10161 N N . LEU B 1 653 ? 1.582 0.984 -13.648 1 98.81 653 LEU B N 1
ATOM 10162 C CA . LEU B 1 653 ? 1.345 2.053 -14.609 1 98.81 653 LEU B CA 1
ATOM 10163 C C . LEU B 1 653 ? 1.714 3.41 -14.023 1 98.81 653 LEU B C 1
ATOM 10165 O O . LEU B 1 653 ? 2.266 4.266 -14.719 1 98.81 653 LEU B O 1
ATOM 10169 N N . ARG B 1 654 ? 1.39 3.605 -12.781 1 98.44 654 ARG B N 1
ATOM 10170 C CA . ARG B 1 654 ? 1.76 4.848 -12.109 1 98.44 654 ARG B CA 1
ATOM 10171 C C . ARG B 1 654 ? 3.266 5.082 -12.18 1 98.44 654 ARG B C 1
ATOM 10173 O O . ARG B 1 654 ? 3.717 6.203 -12.406 1 98.44 654 ARG B O 1
ATOM 10180 N N . HIS B 1 655 ? 4.043 4.07 -11.984 1 98.25 655 HIS B N 1
ATOM 10181 C CA . HIS B 1 655 ? 5.496 4.18 -12.062 1 98.25 655 HIS B CA 1
ATOM 10182 C C . HIS B 1 655 ? 5.949 4.512 -13.477 1 98.25 655 HIS B C 1
ATOM 10184 O O . HIS B 1 655 ? 6.898 5.277 -13.664 1 98.25 655 HIS B O 1
ATOM 10190 N N . MET B 1 656 ? 5.25 3.928 -14.461 1 98.25 656 MET B N 1
ATOM 10191 C CA . MET B 1 656 ? 5.559 4.273 -15.852 1 98.25 656 MET B CA 1
ATOM 10192 C C . MET B 1 656 ? 5.305 5.754 -16.109 1 98.25 656 MET B C 1
ATOM 10194 O O . MET B 1 656 ? 6.098 6.414 -16.781 1 98.25 656 MET B O 1
ATOM 10198 N N . VAL B 1 657 ? 4.211 6.25 -15.562 1 97.62 657 VAL B N 1
ATOM 10199 C CA . VAL B 1 657 ? 3.857 7.656 -15.734 1 97.62 657 VAL B CA 1
ATOM 10200 C C . VAL B 1 657 ? 4.914 8.539 -15.078 1 97.62 657 VAL B C 1
ATOM 10202 O O . VAL B 1 657 ? 5.301 9.57 -15.625 1 97.62 657 VAL B O 1
ATOM 10205 N N . THR B 1 658 ? 5.387 8.125 -13.906 1 95.88 658 THR B N 1
ATOM 10206 C CA . THR B 1 658 ? 6.434 8.852 -13.203 1 95.88 658 THR B CA 1
ATOM 10207 C C . THR B 1 658 ? 7.684 8.977 -14.07 1 95.88 658 THR B C 1
ATOM 10209 O O . THR B 1 658 ? 8.25 10.062 -14.195 1 95.88 658 THR B O 1
ATOM 10212 N N . VAL B 1 659 ? 8.055 7.91 -14.695 1 96.56 659 VAL B N 1
ATOM 10213 C CA . VAL B 1 659 ? 9.242 7.875 -15.547 1 96.56 659 VAL B CA 1
ATOM 10214 C C . VAL B 1 659 ? 9.008 8.719 -16.797 1 96.56 659 VAL B C 1
ATOM 10216 O O . VAL B 1 659 ? 9.898 9.445 -17.25 1 96.56 659 VAL B O 1
ATOM 10219 N N . ALA B 1 660 ? 7.793 8.688 -17.297 1 95.44 660 ALA B N 1
ATOM 10220 C CA . ALA B 1 660 ? 7.445 9.391 -18.531 1 95.44 660 ALA B CA 1
ATOM 10221 C C . ALA B 1 660 ? 7.465 10.898 -18.328 1 95.44 660 ALA B C 1
ATOM 10223 O O . ALA B 1 660 ? 7.824 11.656 -19.234 1 95.44 660 ALA B O 1
ATOM 10224 N N . LYS B 1 661 ? 7.047 11.414 -17.234 1 88.12 661 LYS B N 1
ATOM 10225 C CA . LYS B 1 661 ? 6.969 12.836 -16.922 1 88.12 661 LYS B CA 1
ATOM 10226 C C . LYS B 1 661 ? 8.344 13.492 -16.984 1 88.12 661 LYS B C 1
ATOM 10228 O O . LYS B 1 661 ? 8.469 14.664 -17.344 1 88.12 661 LYS B O 1
ATOM 10233 N N . ARG B 1 662 ? 9.289 12.93 -16.703 1 76.19 662 ARG B N 1
ATOM 10234 C CA . ARG B 1 662 ? 10.641 13.484 -16.719 1 76.19 662 ARG B CA 1
ATOM 10235 C C . ARG B 1 662 ? 11.172 13.602 -18.141 1 76.19 662 ARG B C 1
ATOM 10237 O O . ARG B 1 662 ? 11.898 14.547 -18.469 1 76.19 662 ARG B O 1
ATOM 10244 N N . LYS B 1 663 ? 10.773 12.75 -18.891 1 66.31 663 LYS B N 1
ATOM 10245 C CA . LYS B 1 663 ? 11.312 12.734 -20.25 1 66.31 663 LYS B CA 1
ATOM 10246 C C . LYS B 1 663 ? 10.625 13.766 -21.125 1 66.31 663 LYS B C 1
ATOM 10248 O O . LYS B 1 663 ? 11.125 14.109 -22.203 1 66.31 663 LYS B O 1
ATOM 10253 N N . SER B 1 664 ? 9.539 14.312 -20.594 1 58.5 664 SER B N 1
ATOM 10254 C CA . SER B 1 664 ? 8.852 15.367 -21.344 1 58.5 664 SER B CA 1
ATOM 10255 C C . SER B 1 664 ? 9.367 16.75 -20.938 1 58.5 664 SER B C 1
ATOM 10257 O O . SER B 1 664 ? 9.867 16.938 -19.828 1 58.5 664 SER B O 1
#

Nearest PDB structures (foldseek):
  2csu-assembly1_B  TM=8.964E-01  e=3.288E-38  Pyrococcus horikoshii OT3
  4yaj-assembly1_C  TM=8.859E-01  e=5.591E-39  Candidatus Korarchaeum cryptofilum OPF8
  2csu-assembly1_A  TM=8.767E-01  e=4.584E-38  Pyrococcus horikoshii OT3
  7cm9-assembly2_D  TM=9.001E-01  e=7.647E-35  Psychrobacter sp.
  4xyl-assembly1_D  TM=9.402E-01  e=4.790E-24  Candidatus Korarchaeum cryptofilum OPF8

Radius of gyration: 35.72 Å; Cα contacts (8 Å, |Δi|>4): 2987; chains: 2; bounding box: 97×95×66 Å

Foldseek 3Di:
DKDKFQVQQVLCVVLVAAAWHKDWFQDLVSQLVVCVVQDPPKKKFFIARPCQPRVVQVRIDGGRGDSVSSSVNQVVNCPPPRTRTMMITHDDDAAFWKKWKWAQDPFAWIKIKIGTDDCQCPPVVQMAIAGPPDDLVLLLCRLVVGPCNCQQPDDPHFHFDSVQSSVSSNSCNVSCVVQQWRIKMQGTWGTHNDHIYRHTMITDHDHTDDQDDDFDAPCLVVVWQEEEQEPADLDLLALNPLLVVLLVVLVQPHHYEYADLPDQDHPRHGYHPAPLRDPDQHAEYEYRDELVCVLVNLLRCLVSLHAEYEAAYDQAPVDDPVNPVSLVRSLVSCVVSNHFYQDYNAQFKAASVNSNGSHSDDDDRADAFAEEEAECHRVLLVVLCVVCRLNGHHMYGHRHPVSGPDPLNSLVNLLPDPSHQEYQYEEADDPRNNSSLVSLQPGPGAYEYEYDPQPDPDDLPDSDSVSSSDDPNSHVVNSCLNSLYHYDHDSLLSSLLSLQSRQWDFFPFQAEAEAEQDPVQQVVLCVLSVVLVGHHFDFDPVLVVVQCVQADPVDDQDGHGHCNRSCVRNNLCVQVVNVVSLLPTPRHRAYEYEDDVVNCVPVNLQPLVCVPGPHAYEYEDAQPDPVSVVSQSNNSSSRHHYHPGSNSRSSSSSSSNSNVVSVD/DKDKFQVQQVLCVVLVAAAWHKDWDQDLVVQLVVCVVQDPPKKKFFIARPCQPRVVQVRIDGGRGDSVSSSVNQVVNCPRPRGRTMMITHDDDAAFWKKWKWAQDPFAWIKIKIGGDDCQCVPVVQMAIAGPPDDLVLLLCRLVVGPCNCVQPDDPHFHFDSVQSSVSSNSCNVSCVVQQWRIKMQGTWGTHNDHIYRHTMITDHDHTDDQDDDFDADCLVVVWQEEEQEPADLDLLALNPLLVVLLVQLPAPHHYEYADLPDQDHPRHGYHPAPLRDPDQHAEYEYRDELVCVLVNLLRCLVSLHAEYEAAYDQAPVDDPVNPVSLVNSVVSCVVSNHFYQDYNAQFKAASVNSNGSHSDNDDRADAFAEEEAECHRVLLVVLCVVCRLNGHHMYGHRHPVSGPDPLNSLVNLLPDPSHQEYQYEEADDPRNNSSLVSLQPGPGAYEYEYDPQPPPDDQPDSDSVSNSDDPNSHVVNSCLNSLYHYDHDSLLSSLLSLQSRQWDFFPFQAEAEAEQDPVQQVVLCVLSVVLVGHHFDFDPVLVVVQCVQADPVDDQDGHGHCNRSCVRNNLCVQVVNVVSLLPTPRHRAYEYEDDVVSCVPVNLQPLVCVPGPHAYEYEDAQPDPVSVVSQSNNSSSRHHYHPGSNSRSSSSSSSNSNVVSVD

Sequence (1328 aa):
MLLLEHESKALLEKYGIKTAKCIFCETEEQAVKAAKEIGFPVVMKVAGREIVHKSDVGGVILNVKSEDEVREVFQRLMSIPKAEGVNVQPQLEKGIEVIVGVAENEQFGSVAMFGLGGVFVEVLKDVSFRLLPLTRRDAEEMVREVKGYKLLEGYRGVRGDVGAVVDLLLKLNEVVERESIVEMDLNPVFVYERGAVVADARIVVGERKRFEMGVEDISFFFKAKSVAVIGASRNLLKPGGRVLSNLKHLGFRGKVYPVNPNAGEILGYKCYPSVRAIPDKVDLAVIAVPSKNAIEVVKECAEKGVKGIIVLSAGFAEGWEQGKELERQIVEIARKSGMRIVGPNTMGILDPESGLTSFFSVLRKIGQGNIGVLAQSGAVANFILLPLWHVGFSKIVAIGNKADVGEVEVLNFLLKDEKTRVVAAYLEGFTNGRKFYELMKASTKPIVVLKSGRTEAGKRSALSHTASISTSEEIFEAACKQAGVAKVYDFEELVDAAKALALQPLPRGTRVGVIQPSGAECVMSADAVVENGLELAKYSEKTLERLYELAPEWHSINNPLDLYPIAEKSGDEVFNEVLKVFNEDENIDAIVAGVFIPSIMKLGVDFSWTRKFSKPVLFTMKDDIEELRQARIEIERSGVPVYPTPERAVRALRHMVTVAKRKSMLLLEHESKALLEKYGIKTAKCIFCETEEQAVKAAKEIGFPVVMKVAGREIVHKSDVGGVILNVKSEDEVREVFQRLMSIPKAEGVNVQPQLEKGIEVIVGVAENEQFGSVAMFGLGGVFVEVLKDVSFRLLPLTRRDAEEMVREVKGYKLLEGYRGVRGDVGAVVDLLLKLNEVVERESIVEMDLNPVFVYERGAVVADARIVVGERKRFEMGVEDISFFFKAKSVAVIGASRNLLKPGGRVLSNLKHLGFRGKVYPVNPNAGEILGYKCYPSVRAIPDKVDLAVIAVPSKNAIEVVKECAEKGVKGIIVLSAGFAEGWEQGKELERQIVEIARKSGMRIVGPNTMGILDPESGLTSFFSVLRKIGQGNIGVLAQSGAVANFILLPLWHVGFSKIVAIGNKADVGEVEVLNFLLKDEKTRVVAAYLEGFTNGRKFYELMKASTKPIVVLKSGRTEAGKRSALSHTASISTSEEIFEAACKQAGVAKVYDFEELVDAAKALALQPLPRGTRVGVIQPSGAECVMSADAVVENGLELAKYSEKTLERLYELAPEWHSINNPLDLYPIAEKSGDEVFNEVLKVFNEDENIDAIVAGVFIPSIMKLGVDFSWTRKFSKPVLFTMKDDIEELRQARIEIERSGVPVYPTPERAVRALRHMVTVAKRKS

InterPro domains:
  IPR003781 CoA-binding [PF13380] (225-350)
  IPR003781 CoA-binding [SM00881] (221-316)
  IPR011761 ATP-grasp fold [PS50975] (9-45)
  IPR013815 ATP-grasp fold, subdomain 1 [G3DSA:3.30.1490.20] (21-91)
  IPR016102 Succinyl-CoA synthetase-like [G3DSA:3.40.50.261] (346-504)
  IPR016102 Succinyl-CoA synthetase-like [G3DSA:3.40.50.261] (505-663)
  IPR016102 Succinyl-CoA synthetase-like [SSF52210] (347-502)
  IPR016102 Succinyl-CoA synthetase-like [SSF52210] (507-658)
  IPR032875 Succinyl-CoA synthetase-like, flavodoxin domain [PF13607] (368-501)
  IPR036291 NAD(P)-binding domain superfamily [SSF51735] (213-353)
  IPR051538 Acyl-CoA Synthetase/Transferase [PTHR43334] (215-661)
  IPR053698 Acyl-CoA synthetase (ADP-forming) alpha/beta [NF045494] (1-662)

Secondary structure (DSSP, 8-state):
-BPPHHHHHHHHHHTT--B---EEESSHHHHHHHHHHH-SSEEEEEE-TT---TGGGT-EEEEE-SHHHHHHHHHHHHTSTT--EEEEEEPPPP-EEEEEEEEEETTTEEEEEEEE-THHHHTS--EEEEESSPPHHHHHHHHHHSTTHHHHH-BTTB---HHHHHHHHHHHHHHHHHHTEEEEEEEEEEE-SS-EEE--EEEEE-PPP---------GGGGS-SEEEEET--S-TTSHHHHHHHHHHHHT--SEEEEE-TT-SEETTEEPBSSGGG--S--SEEEE-S-HHHHHHHHHHHHHHT-SEEEE----STTS-HHHHHHHHHHHHHHHHHT-EEE-SSS--EEETTTTEE---SPPPP--EEEEEEEES-HHHHHHTHHHHTTT-EEEEEE-TT-SSS-HHHHHHHHHH-TT-SEEEEEES--S-HHHHHHHHHH-SS-EEEEE-----------SSHHHHH--HHHHHHHHHHHHT-EEESSHHHHHHHHHHHHHSPPPSSSEEEEEESSHHHHHHHHHHHHHTT-EEPPPPHHHHHHHHHHS-TT----SSEE-HHHHHHH-TTHHHHHHHHHHH-TT-SEEEEE--HHHHHHH-S--GGGGG-SS-EEEE----SHHHHHHHHHHHHTT--EESSHHHHHHHHHHHHHHHHHH-/-BPPHHHHHHHHHHTT--B---EEESSHHHHHHHHHHH-SSEEEEEE-TT---GGGGT-EEEEE-SHHHHHHHHHHHHTSTT--EEEEEEPPPP-EEEEEEEEEETTTEEEEEEEESTHHHHTS--EEEEESSPPHHHHHHHHHHSTTHHHHH-BTTB---HHHHHHHHHHHHHHHHHHTEEEEEEEEEEE-SS-EEE--EEEEE-PPP---------GGGGS-SEEEEET--S-TTSHHHHHHHHHHHHT--SEEEEE-TT-SEETTEEPBSSGGG--S--SEEEE-S-HHHHHHHHHHHHHHT-SEEEE----STTS-HHHHHHHHHHHHHHHHHT-EEE-SSS--EEETTTTEE---SPPPP--EEEEEEEES-HHHHHHTHHHHTTT-EEEEEE-TT-SSS-HHHHHHHHHH-TT-SEEEEEES--S-HHHHHHHHHH-SS-EEEEE-----------SSHHHHH--HHHHHHHHHHHHT-EEESSHHHHHHHHHHHHHSPPPSSSEEEEEESSHHHHHHHHHHHHHTT-EEPPPPHHHHHHHHHHS-TT----SSEEHHHHHHHH-TTHHHHHHHHHHH-TT-SEEEEE--HHHHHHH-S--GGGGG-SS-EEEE----SHHHHHHHHHHHHTT--EESSHHHHHHHHHHHHHHHHHH-

pLDDT: mean 92.58, std 9.16, range [33.97, 98.88]